Protein AF-A0A811RCJ2-F1 (afdb_monomer_lite)

InterPro domains:
  IPR002182 NB-ARC [PF00931] (1-122)
  IPR005135 Endonuclease/exonuclease/phosphatase [PF14529] (971-1094)
  IPR027417 P-loop containing nucleoside triphosphate hydrolase [G3DSA:3.40.50.300] (1-100)
  IPR027417 P-loop containing nucleoside triphosphate hydrolase [SSF52540] (1-177)
  IPR032675 Leucine-rich repeat domain superfamily [G3DSA:3.80.10.10] (284-560)
  IPR032675 Leucine-rich repeat domain superfamily [G3DSA:3.80.10.10] (586-810)
  IPR036691 Endonuclease/exonuclease/phosphatase superfamily [G3DSA:3.60.10.10] (885-1098)
  IPR036691 Endonuclease/exonuclease/phosphatase superfamily [SSF56219] (895-1098)
  IPR042197 Apoptotic protease-activating factors, helical domain [G3DSA:1.10.8.430] (108-202)
  IPR056789 R13L1/DRL21-like, LRR repeat region [PF25019] (445-562)
  IPR058922 Disease resistance protein, winged helix domain [PF23559] (187-257)

Sequence (1117 aa):
MWVCISRKLDVRAHTREIIESAAKGECPRVDNLDTLQCKLSDMLQQSEKFLLVLDDVWFQESADEIEWQQLLAPLVSQRVGSKVLVTSRRDTFPVALCCKHVVHLESMEDTEFLKLFKYHSFSGAEIRDEQLRAELDGIAVKIAKQLGQSPLAAQVLGSQLSRNKDLTTWKDALKLKRTQESSIVDLFPKGHKYSVEELLYLWIAEGLVDSRNQDKRMDDIGRDYINEMVSCSFFQTSESLYGTRLYAVHDLLHDLAEELSREDCFRLEDDNVTEIPCAIRHLSDRVESMKKHKQSICKIQNLRTVICIDPLVDNVSDIFHEVLQNLKKLRVLYLCSYDGRKLPQSVADLKHLRYLNLIRTSISELPGSLSTLYHLQILLFNFKVKSLPDKICNLSNLQHLGAYLDEYYGYPVEDGAPPIPYMGKLISLQELQKFSVLRLKGYGLGQLRDINNLGGILSITNLENATGKVEALESKLHQKRHLEGLRLNWSFDNDLHGEDSSHLDVFEGLMPPPGLKFLLIWGYKSSAYPSWLLNGSSSRIKKTILEEHSYLKQMMPLMDTDVAEHLRVIESSLAGGRDEAFVKENIIKAWIHCQEQRIKLLYRNSLGTQFVPPSTLCELRLCNCSITDWALTICLGGLSSLNRLQLQGIMSLTTLPSEAVFQHLKTLHSLVILECWCIRSLGGINGAASLLSVYLSSCPSLGLAHGVESMPLSLGELDVSNCMLASETVYDCKSSVRLSVGHLTSLKTLELRHLSDLCMLEGLPSLQLDELTLVLVPKLSANEPPFRWQDALLLLQRFSPPAPSCCHATPLLPHQIIKNIDSDVLSKIALDCGINLGDTVEDVDASIDLIKAKELAQATLAEAEKSKEQPKTSEQVLEVDDSEGDFNEEHSKMILELEEVTDSECLEVWNIEQRRKGGMPFTWERIPARGHSGGLLMGIEEDFAEVIKIEVNDHFQAMTMVQKEDNFRWRLISVYGPVKDNQKQAFLNELEVLINDEDIPTLVGGDLNLVRRIEEKSSGNVNTNLMEAFNNFVAETELREMHRGGSQYTWTNKQTNPIMVVLDRDFMNMSMEAHFPLASAHSVTRIGSDHNPLVVDLFSNRGGRSRIFRFETAWLK

Organism: NCBI:txid422564

Structure (mmCIF, N/CA/C/O backbone):
data_AF-A0A811RCJ2-F1
#
_entry.id   AF-A0A811RCJ2-F1
#
loop_
_atom_site.group_PDB
_atom_site.id
_atom_site.type_symbol
_atom_site.label_atom_id
_atom_site.label_alt_id
_atom_site.label_comp_id
_atom_site.label_asym_id
_atom_site.label_entity_id
_atom_site.label_seq_id
_atom_site.pdbx_PDB_ins_code
_atom_site.Cartn_x
_atom_site.Cartn_y
_atom_site.Cartn_z
_atom_site.occupancy
_atom_site.B_iso_or_equiv
_atom_site.auth_seq_id
_atom_site.auth_comp_id
_atom_site.auth_asym_id
_atom_site.auth_atom_id
_atom_site.pdbx_PDB_model_num
ATOM 1 N N . MET A 1 1 ? 5.519 -32.380 18.159 1.00 89.56 1 MET A N 1
ATOM 2 C CA . MET A 1 1 ? 4.498 -32.028 17.153 1.00 89.56 1 MET A CA 1
ATOM 3 C C . MET A 1 1 ? 3.571 -31.004 17.773 1.00 89.56 1 MET A C 1
ATOM 5 O O . MET A 1 1 ? 3.242 -31.153 18.947 1.00 89.56 1 MET A O 1
ATOM 9 N N . TRP A 1 2 ? 3.196 -29.982 17.018 1.00 87.38 2 TRP A N 1
ATOM 10 C CA . TRP A 1 2 ? 2.293 -28.909 17.424 1.00 87.38 2 TRP A CA 1
ATOM 11 C C . TRP A 1 2 ? 1.331 -28.623 16.279 1.00 87.38 2 TRP A C 1
ATOM 13 O O . TRP A 1 2 ? 1.785 -28.374 15.163 1.00 87.38 2 TRP A O 1
ATOM 23 N N . VAL A 1 3 ? 0.035 -28.674 16.567 1.00 83.06 3 VAL A N 1
ATOM 24 C CA . VAL A 1 3 ? -1.054 -28.435 15.616 1.00 83.06 3 VAL A CA 1
ATOM 25 C C . VAL A 1 3 ? -2.101 -27.574 16.308 1.00 83.06 3 VAL A C 1
ATOM 27 O O . VAL A 1 3 ? -2.422 -27.824 17.466 1.00 83.06 3 VAL A O 1
ATOM 30 N N . CYS A 1 4 ? -2.604 -26.549 15.625 1.00 81.94 4 CYS A N 1
ATOM 31 C CA . CYS A 1 4 ? -3.635 -25.656 16.152 1.00 81.94 4 CYS A CA 1
ATOM 32 C C . CYS A 1 4 ? -4.993 -26.051 15.561 1.00 81.94 4 CYS A C 1
ATOM 34 O O . CYS A 1 4 ? -5.110 -26.158 14.345 1.00 81.94 4 CYS A O 1
ATOM 36 N N . ILE A 1 5 ? -6.005 -26.268 16.404 1.00 79.75 5 ILE A N 1
ATOM 37 C CA . ILE A 1 5 ? -7.361 -26.674 15.996 1.00 79.75 5 ILE A CA 1
ATOM 38 C C . ILE A 1 5 ? -8.360 -25.607 16.467 1.00 79.75 5 ILE A C 1
ATOM 40 O O . ILE A 1 5 ? -9.254 -25.868 17.269 1.00 79.75 5 ILE A O 1
ATOM 44 N N . SER A 1 6 ? -8.213 -24.383 15.960 1.00 64.31 6 SER A N 1
ATOM 45 C CA . SER A 1 6 ? -9.039 -23.226 16.351 1.00 64.31 6 SER A CA 1
ATOM 46 C C . SER A 1 6 ? -10.451 -23.201 15.735 1.00 64.31 6 SER A C 1
ATOM 48 O O . SER A 1 6 ? -11.211 -22.254 15.941 1.00 64.31 6 SER A O 1
ATOM 50 N N . ARG A 1 7 ? -10.830 -24.227 14.957 1.00 65.69 7 ARG A N 1
ATOM 51 C CA . ARG A 1 7 ? -12.131 -24.358 14.264 1.00 65.69 7 ARG A CA 1
ATOM 52 C C . ARG A 1 7 ? -12.702 -25.778 14.421 1.00 65.69 7 ARG A C 1
ATOM 54 O O . ARG A 1 7 ? -12.214 -26.557 15.236 1.00 65.69 7 ARG A O 1
ATOM 61 N N . LYS A 1 8 ? -13.743 -26.129 13.647 1.00 72.81 8 LYS A N 1
ATOM 62 C CA . LYS A 1 8 ? -14.260 -27.509 13.581 1.00 72.81 8 LYS A CA 1
ATOM 63 C C . LYS A 1 8 ? -13.127 -28.468 13.184 1.00 72.81 8 LYS A C 1
ATOM 65 O O . LYS A 1 8 ? -12.353 -28.172 12.274 1.00 72.81 8 LYS A O 1
ATOM 70 N N . LEU A 1 9 ? -13.060 -29.616 13.855 1.00 78.12 9 LEU A N 1
ATOM 71 C CA . LEU A 1 9 ? -12.118 -30.678 13.530 1.00 78.12 9 LEU A CA 1
ATOM 72 C C . LEU A 1 9 ? -12.352 -31.186 12.095 1.00 78.12 9 LEU A C 1
ATOM 74 O O . LEU A 1 9 ? -13.390 -31.757 11.786 1.00 78.12 9 LEU A O 1
ATOM 78 N N . ASP A 1 10 ? -11.355 -31.012 11.231 1.00 83.25 10 ASP A N 1
ATOM 79 C CA . ASP A 1 10 ? -11.236 -31.718 9.951 1.00 83.25 10 ASP A CA 1
ATOM 80 C C . ASP A 1 10 ? -10.177 -32.811 10.105 1.00 83.25 10 ASP A C 1
ATOM 82 O O . ASP A 1 10 ? -8.975 -32.538 10.130 1.00 83.25 10 ASP A O 1
ATOM 86 N N . VAL A 1 11 ? -10.615 -34.060 10.236 1.00 86.88 11 VAL A N 1
ATOM 87 C CA . VAL A 1 11 ? -9.720 -35.196 10.492 1.00 86.88 11 VAL A CA 1
ATOM 88 C C . VAL A 1 11 ? -8.615 -35.295 9.438 1.00 86.88 11 VAL A C 1
ATOM 90 O O . VAL A 1 11 ? -7.467 -35.587 9.774 1.00 86.88 11 VAL A O 1
ATOM 93 N N . ARG A 1 12 ? -8.918 -35.020 8.166 1.00 83.81 12 ARG A N 1
ATOM 94 C CA . ARG A 1 12 ? -7.954 -35.151 7.069 1.00 83.81 12 ARG A CA 1
ATOM 95 C C . ARG A 1 12 ? -6.934 -34.025 7.092 1.00 83.81 12 ARG A C 1
ATOM 97 O O . ARG A 1 12 ? -5.737 -34.310 7.022 1.00 83.81 12 ARG A O 1
ATOM 104 N N . ALA A 1 13 ? -7.394 -32.779 7.178 1.00 81.81 13 ALA A N 1
ATOM 105 C CA . ALA A 1 13 ? -6.508 -31.620 7.201 1.00 81.81 13 ALA A CA 1
ATOM 106 C C . ALA A 1 13 ? -5.566 -31.676 8.411 1.00 81.81 13 ALA A C 1
ATOM 108 O O . ALA A 1 13 ? -4.349 -31.621 8.248 1.00 81.81 13 ALA A O 1
ATOM 109 N N . HIS A 1 14 ? -6.103 -31.931 9.606 1.00 89.38 14 HIS A N 1
ATOM 110 C CA . HIS A 1 14 ? -5.291 -31.955 10.821 1.00 89.38 14 HIS A CA 1
ATOM 111 C C . HIS A 1 14 ? -4.365 -33.181 10.889 1.00 89.38 14 HIS A C 1
ATOM 113 O O . HIS A 1 14 ? -3.241 -33.055 11.364 1.00 89.38 14 HIS A O 1
ATOM 119 N N . THR A 1 15 ? -4.750 -34.354 10.359 1.00 89.12 15 THR A N 1
ATOM 120 C CA . THR A 1 15 ? -3.813 -35.498 10.253 1.00 89.12 15 THR A CA 1
ATOM 121 C C . THR A 1 15 ? -2.599 -35.135 9.396 1.00 89.12 15 THR A C 1
ATOM 123 O O . THR A 1 15 ? -1.470 -35.490 9.739 1.00 89.12 15 THR A O 1
ATOM 126 N N . ARG A 1 16 ? -2.810 -34.393 8.301 1.00 85.19 16 ARG A N 1
ATOM 127 C CA . ARG A 1 16 ? -1.722 -33.903 7.450 1.00 85.19 16 ARG A CA 1
ATOM 128 C C . ARG A 1 16 ? -0.815 -32.927 8.199 1.00 85.19 16 ARG A C 1
ATOM 130 O O . ARG A 1 16 ? 0.397 -33.118 8.186 1.00 85.19 16 ARG A O 1
ATOM 137 N N . GLU A 1 17 ? -1.385 -31.957 8.907 1.00 86.25 17 GLU A N 1
ATOM 138 C CA . GLU A 1 17 ? -0.611 -30.993 9.703 1.00 86.25 17 GLU A CA 1
ATOM 139 C C . GLU A 1 17 ? 0.225 -31.676 10.799 1.00 86.25 17 GLU A C 1
ATOM 141 O O . GLU A 1 17 ? 1.368 -31.287 11.047 1.00 86.25 17 GLU A O 1
ATOM 146 N N . ILE A 1 18 ? -0.290 -32.744 11.428 1.00 90.19 18 ILE A N 1
ATOM 147 C CA . ILE A 1 18 ? 0.486 -33.532 12.400 1.00 90.19 18 ILE A CA 1
ATOM 148 C C . ILE A 1 18 ? 1.706 -34.171 11.721 1.00 90.19 18 ILE A C 1
ATOM 150 O O . ILE A 1 18 ? 2.803 -34.125 12.282 1.00 90.19 18 ILE A O 1
ATOM 154 N N . ILE A 1 19 ? 1.536 -34.745 10.524 1.00 87.56 19 ILE A N 1
ATOM 155 C CA . ILE A 1 19 ? 2.634 -35.345 9.746 1.00 87.56 19 ILE A CA 1
ATOM 156 C C . ILE A 1 19 ? 3.674 -34.285 9.385 1.00 87.56 19 ILE A C 1
ATOM 158 O O . ILE A 1 19 ? 4.864 -34.517 9.586 1.00 87.56 19 ILE A O 1
ATOM 162 N N . GLU A 1 20 ? 3.241 -33.122 8.905 1.00 84.19 20 GLU A N 1
ATOM 163 C CA . GLU A 1 20 ? 4.125 -32.003 8.552 1.00 84.19 20 GLU A CA 1
ATOM 164 C C . GLU A 1 20 ? 4.912 -31.512 9.770 1.00 84.19 20 GLU A C 1
ATOM 166 O O . GLU A 1 20 ? 6.131 -31.338 9.716 1.00 84.19 20 GLU A O 1
ATOM 171 N N . SER A 1 21 ? 4.238 -31.397 10.917 1.00 84.19 21 SER A N 1
ATOM 172 C CA . SER A 1 21 ? 4.852 -31.039 12.197 1.00 84.19 21 SER A CA 1
ATOM 173 C C . SER A 1 21 ? 5.849 -32.093 12.694 1.00 84.19 21 SER A C 1
ATOM 175 O O . SER A 1 21 ? 6.854 -31.762 13.328 1.00 84.19 21 SER A O 1
ATOM 177 N N . ALA A 1 22 ? 5.583 -33.373 12.428 1.00 84.56 22 ALA A N 1
ATOM 178 C CA . ALA A 1 22 ? 6.470 -34.475 12.784 1.00 84.56 22 ALA A CA 1
ATOM 179 C C . ALA A 1 22 ? 7.699 -34.550 11.864 1.00 84.56 22 ALA A C 1
ATOM 181 O O . ALA A 1 22 ? 8.804 -34.786 12.349 1.00 84.56 22 ALA A O 1
ATOM 182 N N . ALA A 1 23 ? 7.509 -34.329 10.562 1.00 80.81 23 ALA A N 1
ATOM 183 C CA . ALA A 1 23 ? 8.552 -34.408 9.542 1.00 80.81 23 ALA A CA 1
ATOM 184 C C . ALA A 1 23 ? 9.393 -33.127 9.417 1.00 80.81 23 ALA A C 1
ATOM 186 O O . ALA A 1 23 ? 10.482 -33.184 8.856 1.00 80.81 23 ALA A O 1
ATOM 187 N N . LYS A 1 24 ? 8.904 -31.984 9.929 1.00 72.56 24 LYS A N 1
ATOM 188 C CA . LYS A 1 24 ? 9.459 -30.641 9.666 1.00 72.56 24 LYS A CA 1
ATOM 189 C C . LYS A 1 24 ? 9.605 -30.351 8.165 1.00 72.56 24 LYS A C 1
ATOM 191 O O . LYS A 1 24 ? 10.599 -29.778 7.730 1.00 72.56 24 LYS A O 1
ATOM 196 N N . GLY A 1 25 ? 8.614 -30.761 7.383 1.00 68.38 25 GLY A N 1
ATOM 197 C CA . GLY A 1 25 ? 8.595 -30.626 5.929 1.00 68.38 25 GLY A CA 1
ATOM 198 C C . GLY A 1 25 ? 7.215 -30.951 5.367 1.00 68.38 25 GLY A C 1
ATOM 199 O O . GLY A 1 25 ? 6.347 -31.424 6.101 1.00 68.38 25 GLY A O 1
ATOM 200 N N . GLU A 1 26 ? 7.002 -30.689 4.077 1.00 64.06 26 GLU A N 1
ATOM 201 C CA . GLU A 1 26 ? 5.698 -30.901 3.438 1.00 64.06 26 GLU A CA 1
ATOM 202 C C . GLU A 1 26 ? 5.281 -32.377 3.439 1.00 64.06 26 GLU A C 1
ATOM 204 O O . GLU A 1 26 ? 6.063 -33.286 3.134 1.00 64.06 26 GLU A O 1
ATOM 209 N N . CYS A 1 27 ? 4.003 -32.629 3.728 1.00 67.62 27 CYS A N 1
ATOM 210 C CA . CYS A 1 27 ? 3.431 -33.945 3.528 1.00 67.62 27 CYS A CA 1
ATOM 211 C C . CYS A 1 27 ? 3.203 -34.149 2.020 1.00 67.62 27 CYS A C 1
ATOM 213 O O . CYS A 1 27 ? 2.546 -33.322 1.386 1.00 67.62 27 CYS A O 1
ATOM 215 N N . PRO A 1 28 ? 3.663 -35.266 1.424 1.00 63.69 28 PRO A N 1
ATOM 216 C CA . PRO A 1 28 ? 3.373 -35.588 0.031 1.00 63.69 28 PRO A CA 1
ATOM 217 C C . PRO A 1 28 ? 1.875 -35.493 -0.267 1.00 63.69 28 PRO A C 1
ATOM 219 O O . PRO A 1 28 ? 1.053 -35.840 0.589 1.00 63.69 28 PRO A O 1
ATOM 222 N N . ARG A 1 29 ? 1.526 -35.047 -1.482 1.00 64.62 29 ARG A N 1
ATOM 223 C CA . ARG A 1 29 ? 0.135 -34.888 -1.934 1.00 64.62 29 ARG A CA 1
ATOM 224 C C . ARG A 1 29 ? -0.573 -36.239 -1.993 1.00 64.62 29 ARG A C 1
ATOM 226 O O . ARG A 1 29 ? -0.560 -36.932 -3.004 1.00 64.62 29 ARG A O 1
ATOM 233 N N . VAL A 1 30 ? -1.166 -36.601 -0.866 1.00 72.88 30 VAL A N 1
ATOM 234 C CA . VAL A 1 30 ? -1.972 -37.798 -0.671 1.00 72.88 30 VAL A CA 1
ATOM 235 C C . VAL A 1 30 ? -3.384 -37.344 -0.331 1.00 72.88 30 VAL A C 1
ATOM 237 O O . VAL A 1 30 ? -3.596 -36.602 0.637 1.00 72.88 30 VAL A O 1
ATOM 240 N N . ASP A 1 31 ? -4.345 -37.773 -1.149 1.00 66.81 31 ASP A N 1
ATOM 241 C CA . ASP A 1 31 ? -5.741 -37.357 -1.017 1.00 66.81 31 ASP A CA 1
ATOM 242 C C . ASP A 1 31 ? -6.599 -38.286 -0.155 1.00 66.81 31 ASP A C 1
ATOM 244 O O . ASP A 1 31 ? -7.674 -37.887 0.286 1.00 66.81 31 ASP A O 1
ATOM 248 N N . ASN A 1 32 ? -6.103 -39.483 0.152 1.00 83.12 32 ASN A N 1
ATOM 249 C CA . ASN A 1 32 ? -6.810 -40.471 0.959 1.00 83.12 32 ASN A CA 1
ATOM 250 C C . ASN A 1 32 ? -6.451 -40.366 2.456 1.00 83.12 32 ASN A C 1
ATOM 252 O O . ASN A 1 32 ? -5.269 -40.353 2.808 1.00 83.12 32 ASN A O 1
ATOM 256 N N . LEU A 1 33 ? -7.464 -40.346 3.333 1.00 84.25 33 LEU A N 1
ATOM 257 C CA . LEU A 1 33 ? -7.295 -40.295 4.790 1.00 84.25 33 LEU A CA 1
ATOM 258 C C . LEU A 1 33 ? -6.586 -41.544 5.332 1.00 84.25 33 LEU A C 1
ATOM 260 O O . LEU A 1 33 ? -5.672 -41.404 6.142 1.00 84.25 33 LEU A O 1
ATOM 264 N N . ASP A 1 34 ? -6.934 -42.736 4.843 1.00 86.81 34 ASP A N 1
ATOM 265 C CA . ASP A 1 34 ? -6.342 -43.992 5.327 1.00 86.81 34 ASP A CA 1
ATOM 266 C C . ASP A 1 34 ? -4.821 -43.999 5.130 1.00 86.81 34 ASP A C 1
ATOM 268 O O . ASP A 1 34 ? -4.050 -44.359 6.016 1.00 86.81 34 ASP A O 1
ATOM 272 N N . THR A 1 35 ? -4.368 -43.524 3.968 1.00 85.50 35 THR A N 1
ATOM 273 C CA . THR A 1 35 ? -2.943 -43.452 3.636 1.00 85.50 35 THR A CA 1
ATOM 274 C C . THR A 1 35 ? -2.204 -42.438 4.512 1.00 85.50 35 THR A C 1
ATOM 276 O O . THR A 1 35 ? -1.073 -42.702 4.925 1.00 85.50 35 THR A O 1
ATOM 279 N N . LEU A 1 36 ? -2.833 -41.301 4.837 1.00 87.06 36 LEU A N 1
ATOM 280 C CA . LEU A 1 36 ? -2.276 -40.329 5.783 1.00 87.06 36 LEU A CA 1
ATOM 281 C C . LEU A 1 36 ? -2.154 -40.941 7.187 1.00 87.06 36 LEU A C 1
ATOM 283 O O . LEU A 1 36 ? -1.101 -40.833 7.812 1.00 87.06 36 LEU A O 1
ATOM 287 N N . GLN A 1 37 ? -3.187 -41.638 7.660 1.00 91.69 37 GLN A N 1
ATOM 288 C CA . GLN A 1 37 ? -3.184 -42.279 8.976 1.00 91.69 37 GLN A CA 1
ATOM 289 C C . GLN A 1 37 ? -2.143 -43.402 9.082 1.00 91.69 37 GLN A C 1
ATOM 291 O O . GLN A 1 37 ? -1.422 -43.455 10.080 1.00 91.69 37 GLN A O 1
ATOM 296 N N . CYS A 1 38 ? -1.997 -44.251 8.057 1.00 88.56 38 CYS A N 1
ATOM 297 C CA . CYS A 1 38 ? -0.936 -45.264 8.011 1.00 88.56 38 CYS A CA 1
ATOM 298 C C . CYS A 1 38 ? 0.447 -44.619 8.112 1.00 88.56 38 CYS A C 1
ATOM 300 O O . CYS A 1 38 ? 1.257 -45.024 8.940 1.00 88.56 38 CYS A O 1
ATOM 302 N N . LYS A 1 39 ? 0.689 -43.559 7.334 1.00 87.19 39 LYS A N 1
ATOM 303 C CA . LYS A 1 39 ? 1.977 -42.864 7.339 1.00 87.19 39 LYS A CA 1
ATOM 304 C C . LYS A 1 39 ? 2.294 -42.236 8.694 1.00 87.19 39 LYS A C 1
ATOM 306 O O . LYS A 1 39 ? 3.417 -42.362 9.177 1.00 87.19 39 LYS A O 1
ATOM 311 N N . LEU A 1 40 ? 1.312 -41.584 9.316 1.00 90.06 40 LEU A N 1
ATOM 312 C CA . LEU A 1 40 ? 1.478 -41.031 10.656 1.00 90.06 40 LEU A CA 1
ATOM 313 C C . LEU A 1 40 ? 1.785 -42.139 11.672 1.00 90.06 40 LEU A C 1
ATOM 315 O O . LEU A 1 40 ? 2.723 -42.004 12.453 1.00 90.06 40 LEU A O 1
ATOM 319 N N . SER A 1 41 ? 1.049 -43.251 11.626 1.00 89.44 41 SER A N 1
ATOM 320 C CA . SER A 1 41 ? 1.297 -44.402 12.496 1.00 89.44 41 SER A CA 1
ATOM 321 C C . SER A 1 41 ? 2.708 -44.967 12.303 1.00 89.44 41 SER A C 1
ATOM 323 O O . SER A 1 41 ? 3.398 -45.200 13.291 1.00 89.44 41 SER A O 1
ATOM 325 N N . ASP A 1 42 ? 3.182 -45.130 11.067 1.00 86.38 42 ASP A N 1
ATOM 326 C CA . ASP A 1 42 ? 4.535 -45.628 10.782 1.00 86.38 42 ASP A CA 1
ATOM 327 C C . ASP A 1 42 ? 5.615 -44.694 11.349 1.00 86.38 42 ASP A C 1
ATOM 329 O O . ASP A 1 42 ? 6.564 -45.147 11.995 1.00 86.38 42 ASP A O 1
ATOM 333 N N . MET A 1 43 ? 5.444 -43.379 11.181 1.00 85.88 43 MET A N 1
ATOM 334 C CA . MET A 1 43 ? 6.353 -42.375 11.744 1.00 85.88 43 MET A CA 1
ATOM 335 C C . MET A 1 43 ? 6.382 -42.424 13.276 1.00 85.88 43 MET A C 1
ATOM 337 O O . MET A 1 43 ? 7.450 -42.387 13.890 1.00 85.88 43 MET A O 1
ATOM 341 N N . LEU A 1 44 ? 5.214 -42.531 13.912 1.00 87.25 44 LEU A N 1
ATOM 342 C CA . LEU A 1 44 ? 5.115 -42.581 15.370 1.00 87.25 44 LEU A CA 1
ATOM 343 C C . LEU A 1 44 ? 5.609 -43.910 15.940 1.00 87.25 44 LEU A C 1
ATOM 345 O O . LEU A 1 44 ? 6.208 -43.913 17.015 1.00 87.25 44 LEU A O 1
ATOM 349 N N . GLN A 1 45 ? 5.451 -45.015 15.211 1.00 83.19 45 GLN A N 1
ATOM 350 C CA . GLN A 1 45 ? 6.029 -46.306 15.574 1.00 83.19 45 GLN A CA 1
ATOM 351 C C . GLN A 1 45 ? 7.555 -46.289 15.506 1.00 83.19 45 GLN A C 1
ATOM 353 O O . GLN A 1 45 ? 8.191 -46.928 16.337 1.00 83.19 45 GLN A O 1
ATOM 358 N N . GLN A 1 46 ? 8.160 -45.557 14.570 1.00 79.75 46 GLN A N 1
ATOM 359 C CA . GLN A 1 46 ? 9.615 -45.369 14.548 1.00 79.75 46 GLN A CA 1
ATOM 360 C C . GLN A 1 46 ? 10.110 -44.498 15.716 1.00 79.75 46 GLN A C 1
ATOM 362 O O . GLN A 1 46 ? 11.263 -44.612 16.131 1.00 79.75 46 GLN A O 1
ATOM 367 N N . SER A 1 47 ? 9.244 -43.651 16.281 1.00 74.19 47 SER A N 1
ATOM 368 C CA . SER A 1 47 ? 9.572 -42.823 17.442 1.00 74.19 47 SER A CA 1
ATOM 369 C C . SER A 1 47 ? 9.453 -43.608 18.760 1.00 74.19 47 SER A C 1
ATOM 371 O O . SER A 1 47 ? 8.432 -44.233 19.050 1.00 74.19 47 SER A O 1
ATOM 373 N N . GLU A 1 48 ? 10.481 -43.562 19.619 1.00 76.50 48 GLU A N 1
ATOM 374 C CA . GLU A 1 48 ? 10.397 -44.226 20.931 1.00 76.50 48 GLU A CA 1
ATOM 375 C C . GLU A 1 48 ? 9.315 -43.598 21.829 1.00 76.50 48 GLU A C 1
ATOM 377 O O . GLU A 1 48 ? 8.611 -44.314 22.540 1.00 76.50 48 GLU A O 1
ATOM 382 N N . LYS A 1 49 ? 9.194 -42.262 21.816 1.00 86.25 49 LYS A N 1
ATOM 383 C CA . LYS A 1 49 ? 8.185 -41.471 22.536 1.00 86.25 49 LYS A CA 1
ATOM 384 C C . LYS A 1 49 ? 7.868 -40.203 21.754 1.00 86.25 49 LYS A C 1
ATOM 386 O O . LYS A 1 49 ? 8.761 -39.637 21.128 1.00 86.25 49 LYS A O 1
ATOM 391 N N . PHE A 1 50 ? 6.646 -39.699 21.890 1.00 89.00 50 PHE A N 1
ATOM 392 C CA . PHE A 1 50 ? 6.244 -38.442 21.270 1.00 89.00 50 PHE A CA 1
ATOM 393 C C . PHE A 1 50 ? 5.481 -37.509 22.217 1.00 89.00 50 PHE A C 1
ATOM 395 O O . PHE A 1 50 ? 4.838 -37.937 23.178 1.00 89.00 50 PHE A O 1
ATOM 402 N N . LEU A 1 51 ? 5.547 -36.213 21.907 1.00 91.44 51 LEU A N 1
ATOM 403 C CA . LEU A 1 51 ? 4.669 -35.183 22.452 1.00 91.44 51 LEU A CA 1
ATOM 404 C C . LEU A 1 51 ? 3.903 -34.541 21.293 1.00 91.44 51 LEU A C 1
ATOM 406 O O . LEU A 1 51 ? 4.515 -33.987 20.369 1.00 91.44 51 LEU A O 1
ATOM 410 N N . LEU A 1 52 ? 2.579 -34.627 21.362 1.00 92.06 52 LEU A N 1
ATOM 411 C CA . LEU A 1 52 ? 1.662 -33.923 20.475 1.00 92.06 52 LEU A CA 1
ATOM 412 C C . LEU A 1 52 ? 0.969 -32.815 21.264 1.00 92.06 52 LEU A C 1
ATOM 414 O O . LEU A 1 52 ? 0.377 -33.095 22.301 1.00 92.06 52 LEU A O 1
ATOM 418 N N . VAL A 1 53 ? 1.054 -31.578 20.785 1.00 93.00 53 VAL A N 1
ATOM 419 C CA . VAL A 1 53 ? 0.279 -30.451 21.308 1.00 93.00 53 VAL A CA 1
ATOM 420 C C . VAL A 1 53 ? -0.835 -30.147 20.314 1.00 93.00 53 VAL A C 1
ATOM 422 O O . VAL A 1 53 ? -0.544 -29.851 19.157 1.00 93.00 53 VAL A O 1
ATOM 425 N N . LEU A 1 54 ? -2.081 -30.270 20.765 1.00 89.06 54 LEU A N 1
ATOM 426 C CA . LEU A 1 54 ? -3.280 -29.820 20.066 1.00 89.06 54 LEU A CA 1
ATOM 427 C C . LEU A 1 54 ? -3.727 -28.519 20.729 1.00 89.06 54 LEU A C 1
ATOM 429 O O . LEU A 1 54 ? -4.216 -28.533 21.860 1.00 89.06 54 LEU A O 1
ATOM 433 N N . ASP A 1 55 ? -3.469 -27.406 20.059 1.00 86.19 55 ASP A N 1
ATOM 434 C CA . ASP A 1 55 ? -3.602 -26.069 20.625 1.00 86.19 55 ASP A CA 1
ATOM 435 C C . ASP A 1 55 ? -4.926 -25.390 20.226 1.00 86.19 55 ASP A C 1
ATOM 437 O O . ASP A 1 55 ? -5.426 -25.616 19.126 1.00 86.19 55 ASP A O 1
ATOM 441 N N . ASP A 1 56 ? -5.479 -24.584 21.137 1.00 77.94 56 ASP A N 1
ATOM 442 C CA . ASP A 1 56 ? -6.750 -23.839 21.061 1.00 77.94 56 ASP A CA 1
ATOM 443 C C . ASP A 1 56 ? -7.934 -24.662 20.532 1.00 77.94 56 ASP A C 1
ATOM 445 O O . ASP A 1 56 ? -8.661 -24.233 19.643 1.00 77.94 56 ASP A O 1
ATOM 449 N N . VAL A 1 57 ? -8.141 -25.866 21.073 1.00 79.00 57 VAL A N 1
ATOM 450 C CA . VAL A 1 57 ? -9.206 -26.773 20.628 1.00 79.00 57 VAL A CA 1
ATOM 451 C C . VAL A 1 57 ? -10.581 -26.299 21.104 1.00 79.00 57 VAL A C 1
ATOM 453 O O . VAL A 1 57 ? -10.819 -26.145 22.308 1.00 79.00 57 VAL A O 1
ATOM 456 N N . TRP A 1 58 ? -11.528 -26.152 20.173 1.00 73.44 58 TRP A N 1
ATOM 457 C CA . TRP A 1 58 ? -12.924 -25.801 20.467 1.00 73.44 58 TRP A CA 1
ATOM 458 C C . TRP A 1 58 ? -13.849 -27.022 20.445 1.00 73.44 58 TRP A C 1
ATOM 460 O O . TRP A 1 58 ? -14.157 -27.580 19.393 1.00 73.44 58 TRP A O 1
ATOM 470 N N . PHE A 1 59 ? -14.361 -27.406 21.615 1.00 72.25 59 PHE A N 1
ATOM 471 C CA . PHE A 1 59 ? -15.343 -28.483 21.743 1.00 72.25 59 PHE A CA 1
ATOM 472 C C . PHE A 1 59 ? -16.778 -27.947 21.595 1.00 72.25 59 PHE A C 1
ATOM 474 O O . PHE A 1 59 ? -17.232 -27.100 22.376 1.00 72.25 59 PHE A O 1
ATOM 481 N N . GLN A 1 60 ? -17.500 -28.435 20.582 1.00 63.03 60 GLN A N 1
ATOM 482 C CA . GLN A 1 60 ? -18.936 -28.185 20.403 1.00 63.03 60 GLN A CA 1
ATOM 483 C C . GLN A 1 60 ? -19.763 -29.127 21.296 1.00 63.03 60 GLN A C 1
ATOM 485 O O . GLN A 1 60 ? -19.323 -30.235 21.592 1.00 63.03 60 GLN A O 1
ATOM 490 N N . GLU A 1 61 ? -20.973 -28.721 21.702 1.00 54.66 61 GLU A N 1
ATOM 491 C CA . GLU A 1 61 ? -21.875 -29.565 22.519 1.00 54.66 61 GLU A CA 1
ATOM 492 C C . GLU A 1 61 ? -22.274 -30.873 21.806 1.00 54.66 61 GLU A C 1
ATOM 494 O O . GLU A 1 61 ? -22.615 -31.856 22.458 1.00 54.66 61 GLU A O 1
ATOM 499 N N . SER A 1 62 ? -22.169 -30.899 20.474 1.00 52.69 62 SER A N 1
ATOM 500 C CA . SER A 1 62 ? -22.365 -32.060 19.602 1.00 52.69 62 SER A CA 1
ATOM 501 C C . SER A 1 62 ? -21.067 -32.521 18.925 1.00 52.69 62 SER A C 1
ATOM 503 O O . SER A 1 62 ? -21.117 -32.968 17.781 1.00 52.69 62 SER A O 1
ATOM 505 N N . ALA A 1 63 ? -19.899 -32.340 19.557 1.00 57.22 63 ALA A N 1
ATOM 506 C CA . ALA A 1 63 ? -18.628 -32.772 18.974 1.00 57.22 63 ALA A CA 1
ATOM 507 C C . ALA A 1 63 ? -18.704 -34.251 18.554 1.00 57.22 63 ALA A C 1
ATOM 509 O O . ALA A 1 63 ? -19.015 -35.116 19.374 1.00 57.22 63 ALA A O 1
ATOM 510 N N . ASP A 1 64 ? -18.437 -34.529 17.276 1.00 64.81 64 ASP A N 1
ATOM 511 C CA . ASP A 1 64 ? -18.547 -35.872 16.717 1.00 64.81 64 ASP A CA 1
ATOM 512 C C . ASP A 1 64 ? -17.455 -36.764 17.332 1.00 64.81 64 ASP A C 1
ATOM 514 O O . ASP A 1 64 ? -16.273 -36.672 16.992 1.00 64.81 64 ASP A O 1
ATOM 518 N N . GLU A 1 65 ? -17.840 -37.639 18.268 1.00 79.75 65 GLU A N 1
ATOM 519 C CA . GLU A 1 65 ? -16.943 -38.622 18.902 1.00 79.75 65 GLU A CA 1
ATOM 520 C C . GLU A 1 65 ? -16.195 -39.459 17.852 1.00 79.75 65 GLU A C 1
ATOM 522 O O . GLU A 1 65 ? -15.053 -39.864 18.063 1.00 79.75 65 GLU A O 1
ATOM 527 N N . ILE A 1 66 ? -16.823 -39.679 16.693 1.00 81.75 66 ILE A N 1
ATOM 528 C CA . ILE A 1 66 ? -16.252 -40.418 15.566 1.00 81.75 66 ILE A CA 1
ATOM 529 C C . ILE A 1 66 ? -15.059 -39.667 14.959 1.00 81.75 66 ILE A C 1
ATOM 531 O O . ILE A 1 66 ? -14.016 -40.281 14.740 1.00 81.75 66 ILE A O 1
ATOM 535 N N . GLU A 1 67 ? -15.169 -38.354 14.728 1.00 86.31 67 GLU A N 1
ATOM 536 C CA . GLU A 1 67 ? -14.086 -37.546 14.145 1.00 86.31 67 GLU A CA 1
ATOM 537 C C . GLU A 1 67 ? -12.849 -37.555 15.067 1.00 86.31 67 GLU A C 1
ATOM 539 O O . GLU A 1 67 ? -11.718 -37.765 14.620 1.00 86.31 67 GLU A O 1
ATOM 544 N N . TRP A 1 68 ? -13.056 -37.426 16.382 1.00 87.88 68 TRP A N 1
ATOM 545 C CA . TRP A 1 68 ? -11.970 -37.488 17.367 1.00 87.88 68 TRP A CA 1
ATOM 546 C C . TRP A 1 68 ? -11.346 -38.878 17.486 1.00 87.88 68 TRP A C 1
ATOM 548 O O . TRP A 1 68 ? -10.122 -38.993 17.571 1.00 87.88 68 TRP A O 1
ATOM 558 N N . GLN A 1 69 ? -12.149 -39.944 17.445 1.00 86.38 69 GLN A N 1
ATOM 559 C CA . GLN A 1 69 ? -11.622 -41.310 17.395 1.00 86.38 69 GLN A CA 1
ATOM 560 C C . GLN A 1 69 ? -10.750 -41.526 16.158 1.00 86.38 69 GLN A C 1
ATOM 562 O O . GLN A 1 69 ? -9.677 -42.117 16.269 1.00 86.38 69 GLN A O 1
ATOM 567 N N . GLN A 1 70 ? -11.168 -41.012 15.001 1.00 89.25 70 GLN A N 1
ATOM 568 C CA . GLN A 1 70 ? -10.395 -41.119 13.766 1.00 89.25 70 GLN A CA 1
ATOM 569 C C . GLN A 1 70 ? -9.079 -40.334 13.834 1.00 89.25 70 GLN A C 1
ATOM 571 O O . GLN A 1 70 ? -8.047 -40.858 13.418 1.00 89.25 70 GLN A O 1
ATOM 576 N N . LEU A 1 71 ? -9.070 -39.117 14.388 1.00 90.69 71 LEU A N 1
ATOM 577 C CA . LEU A 1 71 ? -7.835 -38.335 14.534 1.00 90.69 71 LEU A CA 1
ATOM 578 C C . LEU A 1 71 ? -6.824 -39.015 15.474 1.00 90.69 71 LEU A C 1
ATOM 580 O O . LEU A 1 71 ? -5.620 -38.988 15.223 1.00 90.69 71 LEU A O 1
ATOM 584 N N . LEU A 1 72 ? -7.305 -39.615 16.566 1.00 89.19 72 LEU A N 1
ATOM 585 C CA . LEU A 1 72 ? -6.456 -40.222 17.596 1.00 89.19 72 LEU A CA 1
ATOM 586 C C . LEU A 1 72 ? -6.006 -41.648 17.246 1.00 89.19 72 LEU A C 1
ATOM 588 O O . LEU A 1 72 ? -4.964 -42.084 17.734 1.00 89.19 72 LEU A O 1
ATOM 592 N N . ALA A 1 73 ? -6.752 -42.367 16.401 1.00 89.00 73 ALA A N 1
ATOM 593 C CA . ALA A 1 73 ? -6.457 -43.740 15.987 1.00 89.00 73 ALA A CA 1
ATOM 594 C C . ALA A 1 73 ? -4.995 -43.999 15.548 1.00 89.00 73 ALA A C 1
ATOM 596 O O . ALA A 1 73 ? -4.426 -44.994 16.003 1.00 89.00 73 ALA A O 1
ATOM 597 N N . PRO A 1 74 ? -4.342 -43.149 14.727 1.00 89.31 74 PRO A N 1
ATOM 598 C CA . PRO A 1 74 ? -2.957 -43.378 14.302 1.00 89.31 74 PRO A CA 1
ATOM 599 C C . PRO A 1 74 ? -1.896 -43.102 15.383 1.00 89.31 74 PRO A C 1
ATOM 601 O O . PRO A 1 74 ? -0.718 -43.373 15.153 1.00 89.31 74 PRO A O 1
ATOM 604 N N . LEU A 1 75 ? -2.258 -42.571 16.560 1.00 87.88 75 LEU A N 1
ATOM 605 C CA . LEU A 1 75 ? -1.311 -42.149 17.603 1.00 87.88 75 LEU A CA 1
ATOM 606 C C . LEU A 1 75 ? -0.794 -43.319 18.461 1.00 87.88 75 LEU A C 1
ATOM 608 O O . LEU A 1 75 ? -0.961 -43.353 19.683 1.00 87.88 75 LEU A O 1
ATOM 612 N N . VAL A 1 76 ? -0.133 -44.285 17.824 1.00 78.94 76 VAL A N 1
ATOM 613 C CA . VAL A 1 76 ? 0.411 -45.487 18.472 1.00 78.94 76 VAL A CA 1
ATOM 614 C C . VAL A 1 76 ? 1.905 -45.308 18.771 1.00 78.94 76 VAL A C 1
ATOM 616 O O . VAL A 1 76 ? 2.673 -44.879 17.918 1.00 78.94 76 VAL A O 1
ATOM 619 N N . SER A 1 77 ? 2.341 -45.644 19.991 1.00 76.62 77 SER A N 1
ATOM 620 C CA . SER A 1 77 ? 3.746 -45.543 20.424 1.00 76.62 77 SER A CA 1
ATOM 621 C C . SER A 1 77 ? 4.283 -46.884 20.918 1.00 76.62 77 SER A C 1
ATOM 623 O O . SER A 1 77 ? 3.558 -47.641 21.562 1.00 76.62 77 SER A O 1
ATOM 625 N N . GLN A 1 78 ? 5.569 -47.160 20.674 1.00 73.94 78 GLN A N 1
ATOM 626 C CA . GLN A 1 78 ? 6.212 -48.403 21.118 1.00 73.94 78 GLN A CA 1
ATOM 627 C C . GLN A 1 78 ? 6.537 -48.443 22.622 1.00 73.94 78 GLN A C 1
ATOM 629 O O . GLN A 1 78 ? 6.660 -49.530 23.190 1.00 73.94 78 GLN A O 1
ATOM 634 N N . ARG A 1 79 ? 6.695 -47.289 23.293 1.00 76.19 79 ARG A N 1
ATOM 635 C CA . ARG A 1 79 ? 7.005 -47.221 24.735 1.00 76.19 79 ARG A CA 1
ATOM 636 C C . ARG A 1 79 ? 6.003 -46.365 25.502 1.00 76.19 79 ARG A C 1
ATOM 638 O O . ARG A 1 79 ? 5.508 -45.346 25.031 1.00 76.19 79 ARG A O 1
ATOM 645 N N . VAL A 1 80 ? 5.773 -46.736 26.761 1.00 73.44 80 VAL A N 1
ATOM 646 C CA . VAL A 1 80 ? 4.960 -45.940 27.690 1.00 73.44 80 VAL A CA 1
ATOM 647 C C . VAL A 1 80 ? 5.660 -44.603 27.970 1.00 73.44 80 VAL A C 1
ATOM 649 O O . VAL A 1 80 ? 6.840 -44.565 28.333 1.00 73.44 80 VAL A O 1
ATOM 652 N N . GLY A 1 81 ? 4.931 -43.494 27.821 1.00 82.44 81 GLY A N 1
ATOM 653 C CA . GLY A 1 81 ? 5.421 -42.149 28.142 1.00 82.44 81 GLY A CA 1
ATOM 654 C C . GLY A 1 81 ? 5.084 -41.065 27.120 1.00 82.44 81 GLY A C 1
ATOM 655 O O . GLY A 1 81 ? 5.281 -39.896 27.443 1.00 82.44 81 GLY A O 1
ATOM 656 N N . SER A 1 82 ? 4.577 -41.425 25.939 1.00 89.50 82 SER A N 1
ATOM 657 C CA . SER A 1 82 ? 4.055 -40.455 24.969 1.00 89.50 82 SER A CA 1
ATOM 658 C C . SER A 1 82 ? 2.859 -39.695 25.541 1.00 89.50 82 SER A C 1
ATOM 660 O O . SER A 1 82 ? 2.053 -40.261 26.286 1.00 89.50 82 SER A O 1
ATOM 662 N N . LYS A 1 83 ? 2.772 -38.399 25.237 1.00 89.94 83 LYS A N 1
ATOM 663 C CA . LYS A 1 83 ? 1.741 -37.503 25.771 1.00 89.94 83 LYS A CA 1
ATOM 664 C C . LYS A 1 83 ? 1.072 -36.720 24.650 1.00 89.94 83 LYS A C 1
ATOM 666 O O . LYS A 1 83 ? 1.734 -36.274 23.716 1.00 89.94 83 LYS A O 1
ATOM 671 N N . VAL A 1 84 ? -0.229 -36.513 24.805 1.00 90.00 84 VAL A N 1
ATOM 672 C CA . VAL A 1 84 ? -0.993 -35.529 24.043 1.00 90.00 84 VAL A CA 1
ATOM 673 C C . VAL A 1 84 ? -1.386 -34.433 25.026 1.00 90.00 84 VAL A C 1
ATOM 675 O O . VAL A 1 84 ? -1.997 -34.719 26.055 1.00 90.00 84 VAL A O 1
ATOM 678 N N . LEU A 1 85 ? -0.956 -33.207 24.754 1.00 92.06 85 LEU A N 1
ATOM 679 C CA . LEU A 1 85 ? -1.386 -32.013 25.464 1.00 92.06 85 LEU A CA 1
ATOM 680 C C . LEU A 1 85 ? -2.469 -31.355 24.622 1.00 92.06 85 LEU A C 1
ATOM 682 O O . LEU A 1 85 ? -2.234 -31.066 23.454 1.00 92.06 85 LEU A O 1
ATOM 686 N N . VAL A 1 86 ? -3.628 -31.122 25.221 1.00 87.94 86 VAL A N 1
ATOM 687 C CA . VAL A 1 86 ? -4.722 -30.396 24.583 1.00 87.94 86 VAL A CA 1
ATOM 688 C C . VAL A 1 86 ? -4.943 -29.115 25.366 1.00 87.94 86 VAL A C 1
ATOM 690 O O . VAL A 1 86 ? -5.117 -29.177 26.585 1.00 87.94 86 VAL A O 1
ATOM 693 N N . THR A 1 87 ? -4.913 -27.970 24.693 1.00 87.25 87 THR A N 1
ATOM 694 C CA . THR A 1 87 ? -5.322 -26.694 25.289 1.00 87.25 87 THR A CA 1
ATOM 695 C C . THR A 1 87 ? -6.727 -26.364 24.789 1.00 87.25 87 THR A C 1
ATOM 697 O O . THR A 1 87 ? -7.065 -26.593 23.629 1.00 87.25 87 THR A O 1
ATOM 700 N N . SER A 1 88 ? -7.596 -25.904 25.687 1.00 79.56 88 SER A N 1
ATOM 701 C CA . SER A 1 88 ? -8.976 -25.549 25.358 1.00 79.56 88 SER A CA 1
ATOM 702 C C . SER A 1 88 ? -9.496 -24.497 26.328 1.00 79.56 88 SER A C 1
ATOM 704 O O . SER A 1 88 ? -9.008 -24.364 27.450 1.00 79.56 88 SER A O 1
ATOM 706 N N . ARG A 1 89 ? -10.515 -23.761 25.888 1.00 72.94 89 ARG A N 1
ATOM 707 C CA . ARG A 1 89 ? -11.217 -22.739 26.677 1.00 72.94 89 ARG A CA 1
ATOM 708 C C . ARG A 1 89 ? -12.393 -23.296 27.468 1.00 72.94 89 ARG A C 1
ATOM 710 O O . ARG A 1 89 ? -12.988 -22.571 28.260 1.00 72.94 89 ARG A O 1
ATOM 717 N N . ARG A 1 90 ? -12.763 -24.552 27.215 1.00 69.00 90 ARG A N 1
ATOM 718 C CA . ARG A 1 90 ? -13.854 -25.252 27.893 1.00 69.00 90 ARG A CA 1
ATOM 719 C C . ARG A 1 90 ? -13.299 -26.439 28.667 1.00 69.00 90 ARG A C 1
ATOM 721 O O . ARG A 1 90 ? -12.326 -27.066 28.264 1.00 69.00 90 ARG A O 1
ATOM 728 N N . ASP A 1 91 ? -13.955 -26.750 29.773 1.00 69.62 91 ASP A N 1
ATOM 729 C CA . ASP A 1 91 ? -13.708 -27.937 30.594 1.00 69.62 91 ASP A CA 1
ATOM 730 C C . ASP A 1 91 ? -14.496 -29.170 30.111 1.00 69.62 91 ASP A C 1
ATOM 732 O O . ASP A 1 91 ? -14.373 -30.253 30.680 1.00 69.62 91 ASP A O 1
ATOM 736 N N . THR A 1 92 ? -15.276 -29.017 29.039 1.00 71.94 92 THR A N 1
ATOM 737 C CA . THR A 1 92 ? -16.050 -30.073 28.381 1.00 71.94 92 THR A CA 1
ATOM 738 C C . THR A 1 92 ? -15.326 -30.552 27.127 1.00 71.94 92 THR A C 1
ATOM 740 O O . THR A 1 92 ? -14.966 -29.745 26.276 1.00 71.94 92 THR A O 1
ATOM 743 N N . PHE A 1 93 ? -15.102 -31.861 27.005 1.00 77.19 93 PHE A N 1
ATOM 744 C CA . PHE A 1 93 ? -14.388 -32.464 25.877 1.00 77.19 93 PHE A CA 1
ATOM 745 C C . PHE A 1 93 ? -14.869 -33.901 25.593 1.00 77.19 93 PHE A C 1
ATOM 747 O O . PHE A 1 93 ? -15.377 -34.556 26.508 1.00 77.19 93 PHE A O 1
ATOM 754 N N . PRO A 1 94 ? -14.705 -34.404 24.351 1.00 77.19 94 PRO A N 1
ATOM 755 C CA . PRO A 1 94 ? -15.087 -35.757 23.953 1.00 77.19 94 PRO A CA 1
ATOM 756 C C . PRO A 1 94 ? -14.473 -36.842 24.833 1.00 77.19 94 PRO A C 1
ATOM 758 O O . PRO A 1 94 ? -13.292 -36.786 25.195 1.00 77.19 94 PRO A O 1
ATOM 761 N N . VAL A 1 95 ? -15.255 -37.884 25.109 1.00 77.38 95 VAL A N 1
ATOM 762 C CA . VAL A 1 95 ? -14.815 -39.053 25.879 1.00 77.38 95 VAL A CA 1
ATOM 763 C C . VAL A 1 95 ? -13.663 -39.763 25.161 1.00 77.38 95 VAL A C 1
ATOM 765 O O . VAL A 1 95 ? -12.749 -40.258 25.826 1.00 77.38 95 VAL A O 1
ATOM 768 N N . ALA A 1 96 ? -13.641 -39.742 23.821 1.00 77.25 96 ALA A N 1
ATOM 769 C CA . ALA A 1 96 ? -12.564 -40.300 23.001 1.00 77.25 96 ALA A CA 1
ATOM 770 C C . ALA A 1 96 ? -11.154 -39.812 23.384 1.00 77.25 96 ALA A C 1
ATOM 772 O O . ALA A 1 96 ? -10.201 -40.586 23.285 1.00 77.25 96 ALA A O 1
ATOM 773 N N . LEU A 1 97 ? -11.000 -38.577 23.884 1.00 79.38 97 LEU A N 1
ATOM 774 C CA . LEU A 1 97 ? -9.694 -38.038 24.289 1.00 79.38 97 LEU A CA 1
ATOM 775 C C . LEU A 1 97 ? -9.092 -38.747 25.509 1.00 79.38 97 LEU A C 1
ATOM 777 O O . LEU A 1 97 ? -7.890 -38.625 25.748 1.00 79.38 97 LEU A O 1
ATOM 781 N N . CYS A 1 98 ? -9.900 -39.486 26.283 1.00 77.12 98 CYS A N 1
ATOM 782 C CA . CYS A 1 98 ? -9.458 -40.258 27.448 1.00 77.12 98 CYS A CA 1
ATOM 783 C C . CYS A 1 98 ? -8.543 -39.451 28.398 1.00 77.12 98 CYS A C 1
ATOM 785 O O . CYS A 1 98 ? -7.546 -39.973 28.915 1.00 77.12 98 CYS A O 1
ATOM 787 N N . CYS A 1 99 ? -8.844 -38.161 28.591 1.00 81.88 99 CYS A N 1
ATOM 788 C CA . CYS A 1 99 ? -7.973 -37.234 29.308 1.00 81.88 99 CYS A CA 1
ATOM 789 C C . CYS A 1 99 ? -7.763 -37.686 30.761 1.00 81.88 99 CYS A C 1
ATOM 791 O O . CYS A 1 99 ? -8.708 -37.815 31.537 1.00 81.88 99 CYS A O 1
ATOM 793 N N . LYS A 1 100 ? -6.502 -37.935 31.138 1.00 79.81 100 LYS A N 1
ATOM 794 C CA . LYS A 1 100 ? -6.135 -38.408 32.486 1.00 79.81 100 LYS A CA 1
ATOM 795 C C . LYS A 1 100 ? -5.909 -37.279 33.486 1.00 79.81 100 LYS A C 1
ATOM 797 O O . LYS A 1 100 ? -5.948 -37.522 34.689 1.00 79.81 100 LYS A O 1
ATOM 802 N N . HIS A 1 101 ? -5.582 -36.084 33.001 1.00 85.38 101 HIS A N 1
ATOM 803 C CA . HIS A 1 101 ? -5.213 -34.955 33.842 1.00 85.38 101 HIS A CA 1
ATOM 804 C C . HIS A 1 101 ? -5.617 -33.647 33.173 1.00 85.38 101 HIS A C 1
ATOM 806 O O . HIS A 1 101 ? -5.147 -33.347 32.078 1.00 85.38 101 HIS A O 1
ATOM 812 N N . VAL A 1 102 ? -6.460 -32.878 33.857 1.00 84.62 102 VAL A N 1
ATOM 813 C CA . VAL A 1 102 ? -6.884 -31.543 33.437 1.00 84.62 102 VAL A CA 1
ATOM 814 C C . VAL A 1 102 ? -6.163 -30.533 34.319 1.00 84.62 102 VAL A C 1
ATOM 816 O O . VAL A 1 102 ? -6.217 -30.630 35.545 1.00 84.62 102 VAL A O 1
ATOM 819 N N . VAL A 1 103 ? -5.462 -29.590 33.690 1.00 87.25 103 VAL A N 1
ATOM 820 C CA . VAL A 1 103 ? -4.801 -28.475 34.375 1.00 87.25 103 VAL A CA 1
ATOM 821 C C . VAL A 1 103 ? -5.624 -27.225 34.113 1.00 87.25 103 VAL A C 1
ATOM 823 O O . VAL A 1 103 ? -5.657 -26.733 32.988 1.00 87.25 103 VAL A O 1
ATOM 826 N N . HIS A 1 104 ? -6.287 -26.716 35.147 1.00 82.88 104 HIS A N 1
ATOM 827 C CA . HIS A 1 104 ? -6.971 -25.431 35.072 1.00 82.88 104 HIS A CA 1
ATOM 828 C C . HIS A 1 104 ? -5.950 -24.320 35.314 1.00 82.88 104 HIS A C 1
ATOM 830 O O . HIS A 1 104 ? -5.319 -24.276 36.369 1.00 82.88 104 HIS A O 1
ATOM 836 N N . LEU A 1 105 ? -5.757 -23.454 34.319 1.00 82.00 105 LEU A N 1
ATOM 837 C CA . LEU A 1 105 ? -4.947 -22.252 34.484 1.00 82.00 105 LEU A CA 1
ATOM 838 C C . LEU A 1 105 ? -5.787 -21.204 35.217 1.00 82.00 105 LEU A C 1
ATOM 840 O O . LEU A 1 105 ? -6.818 -20.765 34.709 1.00 82.00 105 LEU A O 1
ATOM 844 N N . GLU A 1 106 ? -5.359 -20.844 36.423 1.00 80.00 106 GLU A N 1
ATOM 845 C CA . GLU A 1 106 ? -5.993 -19.792 37.215 1.00 80.00 106 GLU A CA 1
ATOM 846 C C . GLU A 1 106 ? -5.621 -18.402 36.678 1.00 80.00 106 GLU A C 1
ATOM 848 O O . GLU A 1 106 ? -4.604 -18.220 36.000 1.00 80.00 106 GLU A O 1
ATOM 853 N N . SER A 1 107 ? -6.461 -17.410 36.979 1.00 76.19 107 SER A N 1
ATOM 854 C CA . SER A 1 107 ? -6.156 -16.006 36.703 1.00 76.19 107 SER A CA 1
ATOM 855 C C . SER A 1 107 ? -4.867 -15.585 37.413 1.00 76.19 107 SER A C 1
ATOM 857 O O . SER A 1 107 ? -4.564 -16.053 38.511 1.00 76.19 107 SER A O 1
ATOM 859 N N . MET A 1 108 ? -4.096 -14.697 36.783 1.00 81.50 108 MET A N 1
ATOM 860 C CA . MET A 1 108 ? -2.834 -14.229 37.352 1.00 81.50 108 MET A CA 1
ATOM 861 C C . MET A 1 108 ? -3.091 -13.449 38.643 1.00 81.50 108 MET A C 1
ATOM 863 O O . MET A 1 108 ? -3.964 -12.587 38.682 1.00 81.50 108 MET A O 1
ATOM 867 N N . GLU A 1 109 ? -2.307 -13.700 39.690 1.00 86.94 109 GLU A N 1
ATOM 868 C CA . GLU A 1 109 ? -2.450 -12.964 40.946 1.00 86.94 109 GLU A CA 1
ATOM 869 C C . GLU A 1 109 ? -2.261 -11.453 40.714 1.00 86.94 109 GLU A C 1
ATOM 871 O O . GLU A 1 109 ? -1.355 -11.045 39.987 1.00 86.94 109 GLU A O 1
ATOM 876 N N . ASP A 1 110 ? -3.065 -10.602 41.364 1.00 84.19 110 ASP A N 1
ATOM 877 C CA . ASP A 1 110 ? -3.021 -9.136 41.202 1.00 84.19 110 ASP A CA 1
ATOM 878 C C . ASP A 1 110 ? -1.607 -8.547 41.332 1.00 84.19 110 ASP A C 1
ATOM 880 O O . ASP A 1 110 ? -1.254 -7.580 40.651 1.00 84.19 110 ASP A O 1
ATOM 884 N N . THR A 1 111 ? -0.783 -9.113 42.220 1.00 87.44 111 THR A N 1
ATOM 885 C CA . THR A 1 111 ? 0.579 -8.628 42.464 1.00 87.44 111 THR A CA 1
ATOM 886 C C . THR A 1 111 ? 1.528 -8.966 41.314 1.00 87.44 111 THR A C 1
ATOM 888 O O . THR A 1 111 ? 2.357 -8.131 40.938 1.00 87.44 111 THR A O 1
ATOM 891 N N . GLU A 1 112 ? 1.404 -10.156 40.730 1.00 87.88 112 GLU A N 1
ATOM 892 C CA . GLU A 1 112 ? 2.166 -10.594 39.559 1.00 87.88 112 GLU A CA 1
ATOM 893 C C . GLU A 1 112 ? 1.671 -9.902 38.291 1.00 87.88 112 GLU A C 1
ATOM 895 O O . GLU A 1 112 ? 2.477 -9.406 37.502 1.00 87.88 112 GLU A O 1
ATOM 900 N N . PHE A 1 113 ? 0.354 -9.749 38.162 1.00 88.75 113 PHE A N 1
ATOM 901 C CA . PHE A 1 113 ? -0.285 -9.009 37.086 1.00 88.75 113 PHE A CA 1
ATOM 902 C C . PHE A 1 113 ? 0.173 -7.552 37.054 1.00 88.75 113 PHE A C 1
ATOM 904 O O . PHE A 1 113 ? 0.582 -7.047 36.010 1.00 88.75 113 PHE A O 1
ATOM 911 N N . LEU A 1 114 ? 0.179 -6.871 38.205 1.00 90.19 114 LEU A N 1
ATOM 912 C CA . LEU A 1 114 ? 0.666 -5.497 38.297 1.00 90.19 114 LEU A CA 1
ATOM 913 C C . LEU A 1 114 ? 2.149 -5.398 37.920 1.00 90.19 114 LEU A C 1
ATOM 915 O O . LEU A 1 114 ? 2.539 -4.437 37.259 1.00 90.19 114 LEU A O 1
ATOM 919 N N . LYS A 1 115 ? 2.983 -6.368 38.320 1.00 89.88 115 LYS A N 1
ATOM 920 C CA . LYS A 1 115 ? 4.399 -6.407 37.916 1.00 89.88 115 LYS A CA 1
ATOM 921 C C . LYS A 1 115 ? 4.533 -6.551 36.404 1.00 89.88 115 LYS A C 1
ATOM 923 O O . LYS A 1 115 ? 5.305 -5.803 35.810 1.00 89.88 115 LYS A O 1
ATOM 928 N N . LEU A 1 116 ? 3.770 -7.456 35.792 1.00 89.12 116 LEU A N 1
ATOM 929 C CA . LEU A 1 116 ? 3.767 -7.669 34.347 1.00 89.12 116 LEU A CA 1
ATOM 930 C C . LEU A 1 116 ? 3.277 -6.421 33.598 1.00 89.12 116 LEU A C 1
ATOM 932 O O . LEU A 1 116 ? 3.939 -5.946 32.679 1.00 89.12 116 LEU A O 1
ATOM 936 N N . PHE A 1 117 ? 2.168 -5.828 34.039 1.00 89.06 117 PHE A N 1
ATOM 937 C CA . PHE A 1 117 ? 1.645 -4.595 33.459 1.00 89.06 117 PHE A CA 1
ATOM 938 C C . PHE A 1 117 ? 2.660 -3.454 33.555 1.00 89.06 117 PHE A C 1
ATOM 940 O O . PHE A 1 117 ? 2.946 -2.811 32.550 1.00 89.06 117 PHE A O 1
ATOM 947 N N . LYS A 1 118 ? 3.271 -3.244 34.731 1.00 89.38 118 LYS A N 1
ATOM 948 C CA . LYS A 1 118 ? 4.311 -2.222 34.930 1.00 89.38 118 LYS A CA 1
ATOM 949 C C . LYS A 1 118 ? 5.549 -2.478 34.078 1.00 89.38 118 LYS A C 1
ATOM 951 O O . LYS A 1 118 ? 6.143 -1.525 33.576 1.00 89.38 118 LYS A O 1
ATOM 956 N N . TYR A 1 119 ? 5.946 -3.739 33.921 1.00 89.38 119 TYR A N 1
ATOM 957 C CA . TYR A 1 119 ? 7.059 -4.121 33.057 1.00 89.38 119 TYR A CA 1
ATOM 958 C C . TYR A 1 119 ? 6.823 -3.639 31.621 1.00 89.38 119 TYR A C 1
ATOM 960 O O . TYR A 1 119 ? 7.689 -2.983 31.042 1.00 89.38 119 TYR A O 1
ATOM 968 N N . HIS A 1 120 ? 5.621 -3.862 31.087 1.00 86.44 120 HIS A N 1
ATOM 969 C CA . HIS A 1 120 ? 5.255 -3.386 29.758 1.00 86.44 120 HIS A CA 1
ATOM 970 C C . HIS A 1 120 ? 5.056 -1.864 29.715 1.00 86.44 120 HIS A C 1
ATOM 972 O O . HIS A 1 120 ? 5.692 -1.211 28.891 1.00 86.44 120 HIS A O 1
ATOM 978 N N . SER A 1 121 ? 4.279 -1.279 30.634 1.00 87.44 121 SER A N 1
ATOM 979 C CA . SER A 1 121 ? 3.900 0.147 30.659 1.00 87.44 121 SER A CA 1
ATOM 980 C C . SER A 1 121 ? 5.045 1.114 30.902 1.00 87.44 121 SER A C 1
ATOM 982 O O . SER A 1 121 ? 4.968 2.280 30.526 1.00 87.44 121 SER A O 1
ATOM 984 N N . PHE A 1 122 ? 6.118 0.657 31.537 1.00 88.69 122 PHE A N 1
ATOM 985 C CA . PHE A 1 122 ? 7.274 1.495 31.829 1.00 88.69 122 PHE A CA 1
ATOM 986 C C . PHE A 1 122 ? 8.516 1.147 31.016 1.00 88.69 122 PHE A C 1
ATOM 988 O O . PHE A 1 122 ? 9.551 1.783 31.228 1.00 88.69 122 PHE A O 1
ATOM 995 N N . SER A 1 123 ? 8.404 0.219 30.064 1.00 81.56 123 SER A N 1
ATOM 996 C CA . SER A 1 123 ? 9.461 -0.089 29.100 1.00 81.56 123 SER A CA 1
ATOM 997 C C . SER A 1 123 ? 9.895 1.150 28.288 1.00 81.56 123 SER A C 1
ATOM 999 O O . SER A 1 123 ? 9.195 2.167 28.232 1.00 81.56 123 SER A O 1
ATOM 1001 N N . GLY A 1 124 ? 11.091 1.118 27.694 1.00 76.88 124 GLY A N 1
ATOM 1002 C CA . GLY A 1 124 ? 11.637 2.233 26.904 1.00 76.88 124 GLY A CA 1
ATOM 1003 C C . GLY A 1 124 ? 12.315 3.333 27.735 1.00 76.88 124 GLY A C 1
ATOM 1004 O O . GLY A 1 124 ? 12.867 3.064 28.797 1.00 76.88 124 GLY A O 1
ATOM 1005 N N . ALA A 1 125 ? 12.303 4.578 27.240 1.00 73.94 125 ALA A N 1
ATOM 1006 C CA . ALA A 1 125 ? 13.075 5.691 27.811 1.00 73.94 125 ALA A CA 1
ATOM 1007 C C . ALA A 1 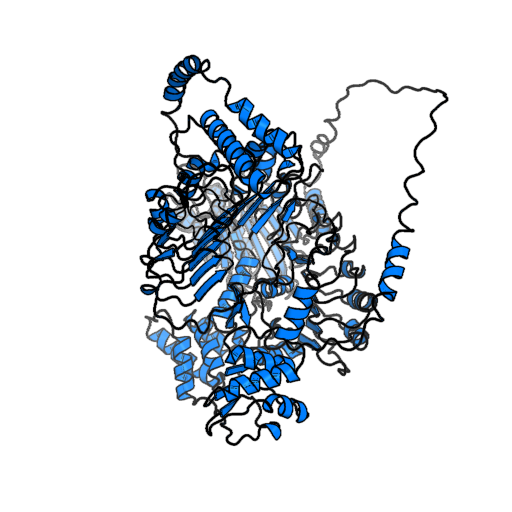125 ? 12.726 5.978 29.286 1.00 73.94 125 ALA A C 1
ATOM 1009 O O . ALA A 1 125 ? 11.549 6.072 29.641 1.00 73.94 125 ALA A O 1
ATOM 1010 N N . GLU A 1 126 ? 13.734 6.137 30.147 1.00 76.94 126 GLU A N 1
ATOM 1011 C CA . GLU A 1 126 ? 13.523 6.399 31.575 1.00 76.94 126 GLU A CA 1
ATOM 1012 C C . GLU A 1 126 ? 12.823 7.744 31.820 1.00 76.94 126 GLU A C 1
ATOM 1014 O O . GLU A 1 126 ? 13.167 8.770 31.227 1.00 76.94 126 GLU A O 1
ATOM 1019 N N . ILE A 1 127 ? 11.850 7.744 32.735 1.00 81.50 127 ILE A N 1
ATOM 1020 C CA . ILE A 1 127 ? 11.194 8.969 33.202 1.00 81.50 127 ILE A CA 1
ATOM 1021 C C . ILE A 1 127 ? 12.118 9.608 34.236 1.00 81.50 127 ILE A C 1
ATOM 1023 O O . ILE A 1 127 ? 12.242 9.094 35.343 1.00 81.50 127 ILE A O 1
ATOM 1027 N N . ARG A 1 128 ? 12.777 10.709 33.866 1.00 80.44 128 ARG A N 1
ATOM 1028 C CA . ARG A 1 128 ? 13.704 11.429 34.759 1.00 80.44 128 ARG A CA 1
ATOM 1029 C C . ARG A 1 128 ? 12.994 12.245 35.844 1.00 80.44 128 ARG A C 1
ATOM 1031 O O . ARG A 1 128 ? 13.613 12.585 36.842 1.00 80.44 128 ARG A O 1
ATOM 1038 N N . ASP A 1 129 ? 11.724 12.574 35.628 1.00 86.31 129 ASP A N 1
ATOM 1039 C CA . ASP A 1 129 ? 10.879 13.274 36.594 1.00 86.31 129 ASP A CA 1
ATOM 1040 C C . ASP A 1 129 ? 10.268 12.266 37.582 1.00 86.31 129 ASP A C 1
ATOM 1042 O O . ASP A 1 129 ? 9.377 11.482 37.237 1.00 86.31 129 ASP A O 1
ATOM 1046 N N . GLU A 1 130 ? 10.766 12.281 38.819 1.00 84.94 130 GLU A N 1
ATOM 1047 C CA . GLU A 1 130 ? 10.311 11.396 39.896 1.00 84.94 130 GLU A CA 1
ATOM 1048 C C . GLU A 1 130 ? 8.846 11.640 40.285 1.00 84.94 130 GLU A C 1
ATOM 1050 O O . GLU A 1 130 ? 8.141 10.696 40.652 1.00 84.94 130 GLU A O 1
ATOM 1055 N N . GLN A 1 131 ? 8.359 12.879 40.168 1.00 86.44 131 GLN A N 1
ATOM 1056 C CA . GLN A 1 131 ? 6.986 13.232 40.516 1.00 86.44 131 GLN A CA 1
ATOM 1057 C C . GLN A 1 131 ? 6.011 12.719 39.454 1.00 86.44 131 GLN A C 1
ATOM 1059 O O . GLN A 1 131 ? 5.036 12.044 39.790 1.00 86.44 131 GLN A O 1
ATOM 1064 N N . LEU A 1 132 ? 6.318 12.937 38.171 1.00 84.88 132 LEU A N 1
ATOM 1065 C CA . LEU A 1 132 ? 5.554 12.352 37.067 1.00 84.88 132 LEU A CA 1
ATOM 1066 C C . LEU A 1 132 ? 5.563 10.820 37.148 1.00 84.88 132 LEU A C 1
ATOM 1068 O O . LEU A 1 132 ? 4.524 10.180 36.987 1.00 84.88 132 LEU A O 1
ATOM 1072 N N . ARG A 1 133 ? 6.717 10.212 37.456 1.00 87.88 133 ARG A N 1
ATOM 1073 C CA . ARG A 1 133 ? 6.821 8.759 37.625 1.00 87.88 133 ARG A CA 1
ATOM 1074 C C . ARG A 1 133 ? 5.902 8.243 38.732 1.00 87.88 133 ARG A C 1
ATOM 1076 O O . ARG A 1 133 ? 5.238 7.229 38.523 1.00 87.88 133 ARG A O 1
ATOM 1083 N N . ALA A 1 134 ? 5.859 8.919 39.879 1.00 88.06 134 ALA A N 1
ATOM 1084 C CA . ALA A 1 134 ? 4.993 8.547 40.993 1.00 88.06 134 ALA A CA 1
ATOM 1085 C C . ALA A 1 134 ? 3.501 8.675 40.637 1.00 88.06 134 ALA A C 1
ATOM 1087 O O . ALA A 1 134 ? 2.706 7.797 40.983 1.00 88.06 134 ALA A O 1
ATOM 1088 N N . GLU A 1 135 ? 3.113 9.721 39.902 1.00 88.81 135 GLU A N 1
ATOM 1089 C CA . GLU A 1 135 ? 1.728 9.897 39.449 1.00 88.81 135 GLU A CA 1
ATOM 1090 C C . GLU A 1 135 ? 1.293 8.810 38.458 1.00 88.81 135 GLU A C 1
ATOM 1092 O O . GLU A 1 135 ? 0.219 8.221 38.620 1.00 88.81 135 GLU A O 1
ATOM 1097 N N . LEU A 1 136 ? 2.136 8.493 37.471 1.00 89.75 136 LEU A N 1
ATOM 1098 C CA . LEU A 1 136 ? 1.865 7.421 36.511 1.00 89.75 136 LEU A CA 1
ATOM 1099 C C . LEU A 1 136 ? 1.821 6.052 37.191 1.00 89.75 136 LEU A C 1
ATOM 1101 O O . LEU A 1 136 ? 0.966 5.241 36.852 1.00 89.75 136 LEU A O 1
ATOM 1105 N N . ASP A 1 137 ? 2.679 5.794 38.184 1.00 90.44 137 ASP A N 1
ATOM 1106 C CA . ASP A 1 137 ? 2.635 4.555 38.971 1.00 90.44 137 ASP A CA 1
ATOM 1107 C C . ASP A 1 137 ? 1.297 4.414 39.717 1.00 90.44 137 ASP A C 1
ATOM 1109 O O . ASP A 1 137 ? 0.675 3.348 39.703 1.00 90.44 137 ASP A O 1
ATOM 1113 N N . GLY A 1 138 ? 0.794 5.519 40.277 1.00 90.12 138 GLY A N 1
ATOM 1114 C CA . GLY A 1 138 ? -0.526 5.577 40.902 1.00 90.12 138 GLY A CA 1
ATOM 1115 C C . GLY A 1 138 ? -1.678 5.312 39.926 1.00 90.12 138 GLY A C 1
ATOM 1116 O O . GLY A 1 138 ? -2.664 4.670 40.299 1.00 90.12 138 GLY A O 1
ATOM 1117 N N . ILE A 1 139 ? -1.571 5.770 38.675 1.00 88.56 139 ILE A N 1
ATOM 1118 C CA . ILE A 1 139 ? -2.544 5.459 37.616 1.00 88.56 139 ILE A CA 1
ATOM 1119 C C . ILE A 1 139 ? -2.406 3.998 37.166 1.00 88.56 139 ILE A C 1
ATOM 1121 O O . ILE A 1 139 ? -3.424 3.325 37.004 1.00 88.56 139 ILE A O 1
ATOM 1125 N N . ALA A 1 140 ? -1.181 3.475 37.061 1.00 88.88 140 ALA A N 1
ATOM 1126 C CA . ALA A 1 140 ? -0.899 2.097 36.666 1.00 88.88 140 ALA A CA 1
ATOM 1127 C C . ALA A 1 140 ? -1.623 1.090 37.561 1.00 88.88 140 ALA A C 1
ATOM 1129 O O . ALA A 1 140 ? -2.241 0.150 37.074 1.00 88.88 140 ALA A O 1
ATOM 1130 N N . VAL A 1 141 ? -1.594 1.318 38.878 1.00 89.25 141 VAL A N 1
ATOM 1131 C CA . VAL A 1 141 ? -2.292 0.475 39.859 1.00 89.25 141 VAL A CA 1
ATOM 1132 C C . VAL A 1 141 ? -3.805 0.484 39.635 1.00 89.25 141 VAL A C 1
ATOM 1134 O O . VAL A 1 141 ? -4.459 -0.542 39.809 1.00 89.25 141 VAL A O 1
ATOM 1137 N N . LYS A 1 142 ? -4.380 1.632 39.262 1.00 86.38 142 LYS A N 1
ATOM 1138 C CA . LYS A 1 142 ? -5.823 1.751 39.014 1.00 86.38 142 LYS A CA 1
ATOM 1139 C C . LYS A 1 142 ? -6.227 1.059 37.717 1.00 86.38 142 LYS A C 1
ATOM 1141 O O . LYS A 1 142 ? -7.216 0.337 37.725 1.00 86.38 142 LYS A O 1
ATOM 1146 N N . ILE A 1 143 ? -5.442 1.241 36.655 1.00 82.38 143 ILE A N 1
ATOM 1147 C CA . ILE A 1 143 ? -5.656 0.559 35.376 1.00 82.38 143 ILE A CA 1
ATOM 1148 C C . ILE A 1 143 ? -5.518 -0.951 35.569 1.00 82.38 143 ILE A C 1
ATOM 1150 O O . ILE A 1 143 ? -6.400 -1.698 35.171 1.00 82.38 143 ILE A O 1
ATOM 1154 N N . ALA A 1 144 ? -4.476 -1.412 36.265 1.00 84.00 144 ALA A N 1
ATOM 1155 C CA . 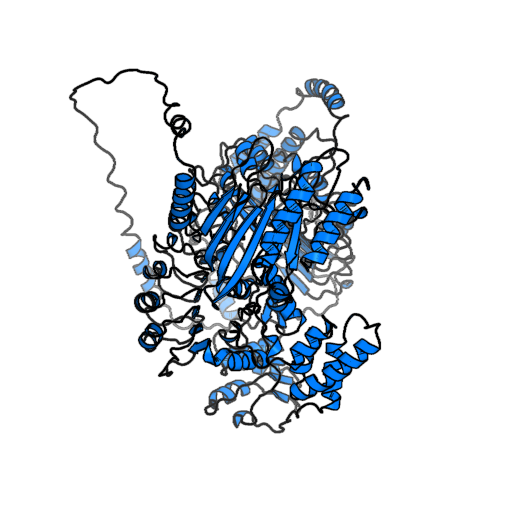ALA A 1 144 ? -4.265 -2.836 36.487 1.00 84.00 144 ALA A CA 1
ATOM 1156 C C . ALA A 1 144 ? -5.451 -3.507 37.206 1.00 84.00 144 ALA A C 1
ATOM 1158 O O . ALA A 1 144 ? -5.855 -4.605 36.835 1.00 84.00 144 ALA A O 1
ATOM 1159 N N . LYS A 1 145 ? -6.070 -2.815 38.172 1.00 82.31 145 LYS A N 1
ATOM 1160 C CA . LYS A 1 145 ? -7.290 -3.289 38.846 1.00 82.31 145 LYS A CA 1
ATOM 1161 C C . LYS A 1 145 ? -8.511 -3.394 37.923 1.00 82.31 145 LYS A C 1
ATOM 1163 O O . LYS A 1 145 ? -9.412 -4.159 38.235 1.00 82.31 145 LYS A O 1
ATOM 1168 N N . GLN A 1 146 ? -8.557 -2.628 36.832 1.00 75.69 146 GLN A N 1
ATOM 1169 C CA . GLN A 1 146 ? -9.643 -2.640 35.841 1.00 75.69 146 GLN A CA 1
ATOM 1170 C C . GLN A 1 146 ? -9.411 -3.636 34.687 1.00 75.69 146 GLN A C 1
ATOM 1172 O O . GLN A 1 146 ? -10.313 -3.857 33.892 1.00 75.69 146 GLN A O 1
ATOM 1177 N N . LEU A 1 147 ? -8.212 -4.218 34.554 1.00 70.06 147 LEU A N 1
ATOM 1178 C CA . LEU A 1 147 ? -7.843 -5.089 33.423 1.00 70.06 147 LEU A CA 1
ATOM 1179 C C . LEU A 1 147 ? -7.993 -6.594 33.683 1.00 70.06 147 LEU A C 1
ATOM 1181 O O . LEU A 1 147 ? -7.607 -7.409 32.845 1.00 70.06 147 LEU A O 1
ATOM 1185 N N . GLY A 1 148 ? -8.564 -6.975 34.827 1.00 65.88 148 GLY A N 1
ATOM 1186 C CA . GLY A 1 148 ? -9.075 -8.330 35.044 1.00 65.88 148 GLY A CA 1
ATOM 1187 C C . GLY A 1 148 ? -8.043 -9.465 34.986 1.00 65.88 148 GLY A C 1
ATOM 1188 O O . GLY A 1 148 ? -8.356 -10.524 34.453 1.00 65.88 148 GLY A O 1
ATOM 1189 N N . GLN A 1 149 ? -6.833 -9.281 35.530 1.00 78.69 149 GLN A N 1
ATOM 1190 C CA . GLN A 1 149 ? -5.831 -10.352 35.721 1.00 78.69 149 GLN A CA 1
ATOM 1191 C C . GLN A 1 149 ? -5.393 -11.115 34.440 1.00 78.69 149 GLN A C 1
ATOM 1193 O O . GLN A 1 149 ? -4.773 -12.175 34.530 1.00 78.69 149 GLN A O 1
ATOM 1198 N N . SER A 1 150 ? -5.673 -10.592 33.237 1.00 79.19 150 SER A N 1
ATOM 1199 C CA . SER A 1 150 ? -5.335 -11.225 31.947 1.00 79.19 150 SER A CA 1
ATOM 1200 C C . SER A 1 150 ? -3.932 -10.843 31.437 1.00 79.19 150 SER A C 1
ATOM 1202 O O . SER A 1 150 ? -3.735 -9.699 31.016 1.00 79.19 150 SER A O 1
ATOM 1204 N N . PRO A 1 151 ? -2.946 -11.762 31.372 1.00 81.62 151 PRO A N 1
ATOM 1205 C CA . PRO A 1 151 ? -1.576 -11.429 30.952 1.00 81.62 151 PRO A CA 1
ATOM 1206 C C . PRO A 1 151 ? -1.493 -10.735 29.583 1.00 81.62 151 PRO A C 1
ATOM 1208 O O . PRO A 1 151 ? -0.689 -9.823 29.394 1.00 81.62 151 PRO A O 1
ATOM 1211 N N . LEU A 1 152 ? -2.377 -11.107 28.651 1.00 76.31 152 LEU A N 1
ATOM 1212 C CA . LEU A 1 152 ? -2.478 -10.478 27.334 1.00 76.31 152 LEU A CA 1
ATOM 1213 C C . LEU A 1 152 ? -2.951 -9.019 27.430 1.00 76.31 152 LEU A C 1
ATOM 1215 O O . LEU A 1 152 ? -2.379 -8.148 26.777 1.00 76.31 152 LEU A O 1
ATOM 1219 N N . ALA A 1 153 ? -3.943 -8.732 28.279 1.00 75.12 153 ALA A N 1
ATOM 1220 C CA . ALA A 1 153 ? -4.398 -7.364 28.521 1.00 75.12 153 ALA A CA 1
ATOM 1221 C C . ALA A 1 153 ? -3.277 -6.509 29.137 1.00 75.12 153 ALA A C 1
ATOM 1223 O O . ALA A 1 153 ? -3.087 -5.359 28.737 1.00 75.12 153 ALA A O 1
ATOM 1224 N N . ALA A 1 154 ? -2.488 -7.086 30.055 1.00 80.75 154 ALA A N 1
ATOM 1225 C CA . ALA A 1 154 ? -1.330 -6.410 30.636 1.00 80.75 154 ALA A CA 1
ATOM 1226 C C . ALA A 1 154 ? -0.268 -6.058 29.582 1.00 80.75 154 ALA A C 1
ATOM 1228 O O . ALA A 1 154 ? 0.267 -4.948 29.597 1.00 80.75 154 ALA A O 1
ATOM 1229 N N . GLN A 1 155 ? 0.019 -6.979 28.660 1.00 79.81 155 GLN A N 1
ATOM 1230 C CA . GLN A 1 155 ? 0.983 -6.764 27.584 1.00 79.81 155 GLN A CA 1
ATOM 1231 C C . GLN A 1 155 ? 0.508 -5.714 26.576 1.00 79.81 155 GLN A C 1
ATOM 1233 O O . GLN A 1 155 ? 1.273 -4.807 26.255 1.00 79.81 155 GLN A O 1
ATOM 1238 N N . VAL A 1 156 ? -0.731 -5.810 26.086 1.00 72.00 156 VAL A N 1
ATOM 1239 C CA . VAL A 1 156 ? -1.247 -4.923 25.029 1.00 72.00 156 VAL A CA 1
ATOM 1240 C C . VAL A 1 156 ? -1.348 -3.480 25.526 1.00 72.00 156 VAL A C 1
ATOM 1242 O O . VAL A 1 156 ? -0.737 -2.581 24.944 1.00 72.00 156 VAL A O 1
ATOM 1245 N N . LEU A 1 157 ? -2.055 -3.251 26.638 1.00 77.94 157 LEU A N 1
ATOM 1246 C CA . LEU A 1 157 ? -2.217 -1.902 27.189 1.00 77.94 157 LEU A CA 1
ATOM 1247 C C . LEU A 1 157 ? -0.935 -1.364 27.816 1.00 77.94 157 LEU A C 1
ATOM 1249 O O . LEU A 1 157 ? -0.646 -0.173 27.704 1.00 77.94 157 LEU A O 1
ATOM 1253 N N . GLY A 1 158 ? -0.133 -2.228 28.442 1.00 82.50 158 GLY A N 1
ATOM 1254 C CA . GLY A 1 158 ? 1.173 -1.835 28.952 1.00 82.50 158 GLY A CA 1
ATOM 1255 C C . GLY A 1 158 ? 2.073 -1.335 27.820 1.00 82.50 158 GLY A C 1
ATOM 1256 O O . GLY A 1 158 ? 2.542 -0.202 27.853 1.00 82.50 158 GLY A O 1
ATOM 1257 N N . SER A 1 159 ? 2.264 -2.123 26.763 1.00 77.19 159 SER A N 1
ATOM 1258 C CA . SER A 1 159 ? 3.125 -1.743 25.633 1.00 77.19 159 SER A CA 1
ATOM 1259 C C . SER A 1 159 ? 2.642 -0.497 24.875 1.00 77.19 159 SER A C 1
ATOM 1261 O O . SER A 1 159 ? 3.439 0.149 24.196 1.00 77.19 159 SER A O 1
ATOM 1263 N N . GLN A 1 160 ? 1.359 -0.140 24.979 1.00 73.56 160 GLN A N 1
ATOM 1264 C CA . GLN A 1 160 ? 0.833 1.121 24.456 1.00 73.56 160 GLN A CA 1
ATOM 1265 C C . GLN A 1 160 ? 1.242 2.307 25.342 1.00 73.56 160 GLN A C 1
ATOM 1267 O O . GLN A 1 160 ? 1.825 3.281 24.864 1.00 73.56 160 GLN A O 1
ATOM 1272 N N . LEU A 1 161 ? 0.969 2.216 26.647 1.00 82.31 161 LEU A N 1
ATOM 1273 C CA . LEU A 1 161 ? 1.241 3.285 27.612 1.00 82.31 161 LEU A CA 1
ATOM 1274 C C . LEU A 1 161 ? 2.735 3.602 27.765 1.00 82.31 161 LEU A C 1
ATOM 1276 O O . LEU A 1 161 ? 3.096 4.707 28.171 1.00 82.31 161 LEU A O 1
ATOM 1280 N N . SER A 1 162 ? 3.615 2.667 27.409 1.00 83.06 162 SER A N 1
ATOM 1281 C CA . SER A 1 162 ? 5.061 2.898 27.427 1.00 83.06 162 SER A CA 1
ATOM 1282 C C . SER A 1 162 ? 5.554 3.865 26.355 1.00 83.06 162 SER A C 1
ATOM 1284 O O . SER A 1 162 ? 6.632 4.444 26.512 1.00 83.06 162 SER A O 1
ATOM 1286 N N . ARG A 1 163 ? 4.768 4.083 25.295 1.00 71.44 163 ARG A N 1
ATOM 1287 C CA . ARG A 1 163 ? 5.118 4.957 24.165 1.00 71.44 163 ARG A CA 1
ATOM 1288 C C . ARG A 1 163 ? 4.888 6.420 24.472 1.00 71.44 163 ARG A C 1
ATOM 1290 O O . ARG A 1 163 ? 5.672 7.261 24.043 1.00 71.44 163 ARG A O 1
ATOM 1297 N N . ASN A 1 164 ? 3.829 6.710 25.224 1.00 74.06 164 ASN A N 1
ATOM 1298 C CA . ASN A 1 164 ? 3.510 8.056 25.653 1.00 74.06 164 ASN A CA 1
ATOM 1299 C C . ASN A 1 164 ? 3.311 8.103 27.170 1.00 74.06 164 ASN A C 1
ATOM 1301 O O . ASN A 1 164 ? 2.289 7.683 27.711 1.00 74.06 164 ASN A O 1
ATOM 1305 N N . LYS A 1 165 ? 4.331 8.627 27.852 1.00 79.94 165 LYS A N 1
ATOM 1306 C CA . LYS A 1 165 ? 4.405 8.722 29.315 1.00 79.94 165 LYS A CA 1
ATOM 1307 C C . LYS A 1 165 ? 3.855 10.057 29.824 1.00 79.94 165 LYS A C 1
ATOM 1309 O O . LYS A 1 165 ? 4.270 10.528 30.879 1.00 79.94 165 LYS A O 1
ATOM 1314 N N . ASP A 1 166 ? 2.957 10.686 29.068 1.00 80.12 166 ASP A N 1
ATOM 1315 C CA . ASP A 1 166 ? 2.251 11.879 29.514 1.00 80.12 166 ASP A CA 1
ATOM 1316 C C . ASP A 1 166 ? 1.054 11.534 30.418 1.00 80.12 166 ASP A C 1
ATOM 1318 O O . ASP A 1 166 ? 0.440 10.463 30.356 1.00 80.12 166 ASP A O 1
ATOM 1322 N N . LEU A 1 167 ? 0.732 12.463 31.314 1.00 81.94 167 LEU A N 1
ATOM 1323 C CA . LEU A 1 167 ? -0.309 12.265 32.317 1.00 81.94 167 LEU A CA 1
ATOM 1324 C C . LEU A 1 167 ? -1.718 12.234 31.700 1.00 81.94 167 LEU A C 1
ATOM 1326 O O . LEU A 1 167 ? -2.627 11.625 32.264 1.00 81.94 167 LEU A O 1
ATOM 1330 N N . THR A 1 168 ? -1.910 12.905 30.565 1.00 77.88 168 THR A N 1
ATOM 1331 C CA . THR A 1 168 ? -3.178 12.990 29.830 1.00 77.88 168 THR A CA 1
ATOM 1332 C C . THR A 1 168 ? -3.581 11.639 29.250 1.00 77.88 168 THR A C 1
ATOM 1334 O O . THR A 1 168 ? -4.643 11.134 29.594 1.00 77.88 168 THR A O 1
ATOM 1337 N N . THR A 1 169 ? -2.690 10.989 28.509 1.00 76.12 169 THR A N 1
ATOM 1338 C CA . THR A 1 169 ? -2.857 9.675 27.880 1.00 76.12 169 THR A CA 1
ATOM 1339 C C . THR A 1 169 ? -3.165 8.608 28.923 1.00 76.12 169 THR A C 1
ATOM 1341 O O . THR A 1 169 ? -4.091 7.817 28.761 1.00 76.12 169 THR A O 1
ATOM 1344 N N . TRP A 1 170 ? -2.445 8.619 30.046 1.00 83.81 170 TRP A N 1
ATOM 1345 C CA . TRP A 1 170 ? -2.672 7.677 31.142 1.00 83.81 170 TRP A CA 1
ATOM 1346 C C . TRP A 1 170 ? -3.998 7.925 31.878 1.00 83.81 170 TRP A C 1
ATOM 1348 O O . TRP A 1 170 ? -4.684 6.977 32.264 1.00 83.81 170 TRP A O 1
ATOM 1358 N N . LYS A 1 171 ? -4.400 9.190 32.064 1.00 80.81 171 LYS A N 1
ATOM 1359 C CA . LYS A 1 171 ? -5.717 9.534 32.629 1.00 80.81 171 LYS A CA 1
ATOM 1360 C C . LYS A 1 171 ? -6.859 9.208 31.669 1.00 80.81 171 LYS A C 1
ATOM 1362 O O . LYS A 1 171 ? -7.926 8.830 32.143 1.00 80.81 171 LYS A O 1
ATOM 1367 N N . ASP A 1 172 ? -6.650 9.343 30.367 1.00 72.94 172 ASP A N 1
ATOM 1368 C CA . ASP A 1 172 ? -7.637 9.005 29.344 1.00 72.94 172 ASP A CA 1
ATOM 1369 C C . ASP A 1 172 ? -7.827 7.494 29.260 1.00 72.94 172 ASP A C 1
ATOM 1371 O O . ASP A 1 172 ? -8.966 7.030 29.311 1.00 72.94 172 ASP A O 1
ATOM 1375 N N . ALA A 1 173 ? -6.732 6.726 29.282 1.00 69.75 173 ALA A N 1
ATOM 1376 C CA . ALA A 1 173 ? -6.785 5.274 29.417 1.00 69.75 173 ALA A CA 1
ATOM 1377 C C . ALA A 1 173 ? -7.601 4.868 30.651 1.00 69.75 173 ALA A C 1
ATOM 1379 O O . ALA A 1 173 ? -8.477 4.030 30.544 1.00 69.75 173 ALA A O 1
ATOM 1380 N N . LEU A 1 174 ? -7.422 5.528 31.799 1.00 72.19 174 LEU A N 1
ATOM 1381 C CA . LEU A 1 174 ? -8.203 5.245 33.011 1.00 72.19 174 LEU A CA 1
ATOM 1382 C C . LEU A 1 174 ? -9.703 5.617 32.911 1.00 72.19 174 LEU A C 1
ATOM 1384 O O . LEU A 1 174 ? -10.525 5.080 33.657 1.00 72.19 174 LEU A O 1
ATOM 1388 N N . LYS A 1 175 ? -10.073 6.584 32.061 1.00 64.62 175 LYS A N 1
ATOM 1389 C CA . LYS A 1 175 ? -11.436 7.146 31.975 1.00 64.62 175 LYS A CA 1
ATOM 1390 C C . LYS A 1 175 ? -12.320 6.481 30.919 1.00 64.62 175 LYS A C 1
ATOM 1392 O O . LYS A 1 175 ? -13.541 6.640 30.991 1.00 64.62 175 LYS A O 1
ATOM 1397 N N . LEU A 1 176 ? -11.750 5.815 29.917 1.00 51.59 176 LEU A N 1
ATOM 1398 C CA . LEU A 1 176 ? -12.518 5.378 28.753 1.00 51.59 176 LEU A CA 1
ATOM 1399 C C . LEU A 1 176 ? -13.432 4.178 29.063 1.00 51.59 176 LEU A C 1
ATOM 1401 O O . LEU A 1 176 ? -12.992 3.048 29.238 1.00 51.59 176 LEU A O 1
ATOM 1405 N N . LYS A 1 177 ? -14.746 4.438 29.063 1.00 44.16 177 LYS A N 1
ATOM 1406 C CA . LYS A 1 177 ? -15.804 3.439 28.852 1.00 44.16 177 LYS A CA 1
ATOM 1407 C C . LYS A 1 177 ? -16.055 3.285 27.347 1.00 44.16 177 LYS A C 1
ATOM 1409 O O . LYS A 1 177 ? -16.260 4.298 26.680 1.00 44.16 177 LYS A O 1
ATOM 1414 N N . ARG A 1 178 ? -16.070 2.025 26.873 1.00 41.19 178 ARG A N 1
ATOM 1415 C CA . ARG A 1 178 ? -16.449 1.513 25.531 1.00 41.19 178 ARG A CA 1
ATOM 1416 C C . ARG A 1 178 ? -16.708 2.608 24.488 1.00 41.19 178 ARG A C 1
ATOM 1418 O O . ARG A 1 178 ? -17.825 3.109 24.361 1.00 41.19 178 ARG A O 1
ATOM 1425 N N . THR A 1 179 ? -15.698 2.942 23.693 1.00 36.00 179 THR A N 1
ATOM 1426 C CA . THR A 1 179 ? -15.937 3.586 22.401 1.00 36.00 179 THR A CA 1
ATOM 1427 C C . THR A 1 179 ? -16.220 2.490 21.385 1.00 36.00 179 THR A C 1
ATOM 1429 O O . THR A 1 179 ? -15.316 1.759 21.002 1.00 36.00 179 THR A O 1
ATOM 1432 N N . GLN A 1 180 ? -17.496 2.331 21.019 1.00 42.41 180 GLN A N 1
ATOM 1433 C CA . GLN A 1 180 ? -17.916 1.486 19.901 1.00 42.41 180 GLN A CA 1
ATOM 1434 C C . GLN A 1 180 ? -17.327 2.063 18.613 1.00 42.41 180 GLN A C 1
ATOM 1436 O O . GLN A 1 180 ? -17.848 3.030 18.057 1.00 42.41 180 GLN A O 1
ATOM 1441 N N . GLU A 1 181 ? -16.221 1.489 18.168 1.00 44.88 181 GLU A N 1
ATOM 1442 C CA . GLU A 1 181 ? -15.727 1.660 16.812 1.00 44.88 181 GLU A CA 1
ATOM 1443 C C . GLU A 1 181 ? -15.553 0.267 16.209 1.00 44.88 181 GLU A C 1
ATOM 1445 O O . GLU A 1 181 ? -14.940 -0.617 16.805 1.00 44.88 181 GLU A O 1
ATOM 1450 N N . SER A 1 182 ? -16.187 0.058 15.056 1.00 48.69 182 SER A N 1
ATOM 1451 C CA . SER A 1 182 ? -16.263 -1.217 14.347 1.00 48.69 182 SER A CA 1
ATOM 1452 C C . SER A 1 182 ? -14.866 -1.706 13.963 1.00 48.69 182 SER A C 1
ATOM 1454 O O . SER A 1 182 ? -14.203 -1.097 13.118 1.00 48.69 182 SER A O 1
ATOM 1456 N N . SER A 1 183 ? -14.427 -2.814 14.557 1.00 62.50 183 SER A N 1
ATOM 1457 C CA . SER A 1 183 ? -13.183 -3.471 14.170 1.00 62.50 183 SER A CA 1
ATOM 1458 C C . SER A 1 183 ? -13.417 -4.392 12.996 1.00 62.50 183 SER A C 1
ATOM 1460 O O . SER A 1 183 ? -13.836 -5.511 13.197 1.00 62.50 183 SER A O 1
ATOM 1462 N N . ILE A 1 184 ? -13.083 -3.957 11.780 1.00 73.25 184 ILE A N 1
ATOM 1463 C CA . ILE A 1 184 ? -13.235 -4.748 10.540 1.00 73.25 184 ILE A CA 1
ATOM 1464 C C . ILE A 1 184 ? -12.573 -6.141 10.622 1.00 73.25 184 ILE A C 1
ATOM 1466 O O . ILE A 1 184 ? -12.949 -7.048 9.885 1.00 73.25 184 ILE A O 1
ATOM 1470 N N . VAL A 1 185 ? -11.614 -6.331 11.532 1.00 78.56 185 VAL A N 1
ATOM 1471 C CA . VAL A 1 185 ? -10.959 -7.617 11.820 1.00 78.56 185 VAL A CA 1
ATOM 1472 C C . VAL A 1 185 ? -11.969 -8.694 12.241 1.00 78.56 185 VAL A C 1
ATOM 1474 O O . VAL A 1 185 ? -11.800 -9.862 11.904 1.00 78.56 185 VAL A O 1
ATOM 1477 N N . ASP A 1 186 ? -13.032 -8.319 12.955 1.00 82.00 186 ASP A N 1
ATOM 1478 C CA . ASP A 1 186 ? -14.041 -9.264 13.431 1.00 82.00 186 ASP A CA 1
ATOM 1479 C C . ASP A 1 186 ? -14.921 -9.819 12.303 1.00 82.00 186 ASP A C 1
ATOM 1481 O O . ASP A 1 186 ? -15.606 -10.811 12.511 1.00 82.00 186 ASP A O 1
ATOM 1485 N N . LEU A 1 187 ? -14.915 -9.215 11.113 1.00 84.62 187 LEU A N 1
ATOM 1486 C CA . LEU A 1 187 ? -15.649 -9.724 9.954 1.00 84.62 187 LEU A CA 1
ATOM 1487 C C . LEU A 1 187 ? -14.992 -10.975 9.375 1.00 84.62 187 LEU A C 1
ATOM 1489 O O . LEU A 1 187 ? -15.645 -11.770 8.703 1.00 84.62 187 LEU A O 1
ATOM 1493 N N . PHE A 1 188 ? -13.708 -11.177 9.641 1.00 85.94 188 PHE A N 1
ATOM 1494 C CA . PHE A 1 188 ? -12.987 -12.360 9.210 1.00 85.94 188 PHE A CA 1
ATOM 1495 C C . PHE A 1 188 ? -13.031 -13.429 10.303 1.00 85.94 188 PHE A C 1
ATOM 1497 O O . PHE A 1 188 ? -13.116 -13.108 11.489 1.00 85.94 188 PHE A O 1
ATOM 1504 N N . PRO A 1 189 ? -12.977 -14.716 9.939 1.00 80.75 189 PRO A N 1
ATOM 1505 C CA . PRO A 1 189 ? -12.964 -15.798 10.913 1.00 80.75 189 PRO A CA 1
ATOM 1506 C C . PRO A 1 189 ? -11.668 -15.818 11.734 1.00 80.75 189 PRO A C 1
ATOM 1508 O O . PRO A 1 189 ? -10.609 -15.381 11.279 1.00 80.75 189 PRO A O 1
ATOM 1511 N N . LYS A 1 190 ? -11.724 -16.436 12.917 1.00 78.19 190 LYS A N 1
ATOM 1512 C CA . LYS A 1 190 ? -10.534 -16.707 13.739 1.00 78.19 190 LYS A CA 1
ATOM 1513 C C . LYS A 1 190 ? -9.461 -17.461 12.962 1.00 78.19 190 LYS A C 1
ATOM 1515 O O . LYS A 1 190 ? -9.769 -18.291 12.096 1.00 78.19 190 LYS A O 1
ATOM 1520 N N . GLY A 1 191 ? -8.201 -17.142 13.245 1.00 74.31 191 GLY A N 1
ATOM 1521 C CA . GLY A 1 191 ? -7.045 -17.673 12.522 1.00 74.31 191 GLY A CA 1
ATOM 1522 C C . GLY A 1 191 ? -6.883 -17.189 11.072 1.00 74.31 191 GLY A C 1
ATOM 1523 O O . GLY A 1 191 ? -6.001 -17.696 10.380 1.00 74.31 191 GLY A O 1
ATOM 1524 N N . HIS A 1 192 ? -7.699 -16.241 10.581 1.00 80.81 192 HIS A N 1
ATOM 1525 C CA . HIS A 1 192 ? -7.462 -15.620 9.269 1.00 80.81 192 HIS A CA 1
ATOM 1526 C C . HIS A 1 192 ? -6.100 -14.920 9.251 1.00 80.81 192 HIS A C 1
ATOM 1528 O O . HIS A 1 192 ? -5.749 -14.194 10.186 1.00 80.81 192 HIS A O 1
ATOM 1534 N N . LYS A 1 193 ? -5.334 -15.156 8.184 1.00 81.12 193 LYS A N 1
ATOM 1535 C CA . LYS A 1 193 ? -4.042 -14.510 7.950 1.00 81.12 193 LYS A CA 1
ATOM 1536 C C . LYS A 1 193 ? -4.251 -13.351 6.986 1.00 81.12 193 LYS A C 1
ATOM 1538 O O . LYS A 1 193 ? -4.678 -13.567 5.859 1.00 81.12 193 LYS A O 1
ATOM 1543 N N . TYR A 1 194 ? -3.929 -12.151 7.439 1.00 82.88 194 TYR A N 1
ATOM 1544 C CA . TYR A 1 194 ? -4.082 -10.917 6.684 1.00 82.88 194 TYR A CA 1
ATOM 1545 C C . TYR A 1 194 ? -2.779 -10.558 5.970 1.00 82.88 194 TYR A C 1
ATOM 1547 O O . TYR A 1 194 ? -1.700 -10.613 6.574 1.00 82.88 194 TYR A O 1
ATOM 1555 N N . SER A 1 195 ? -2.885 -10.112 4.719 1.00 82.19 195 SER A N 1
ATOM 1556 C CA . SER A 1 195 ? -1.854 -9.274 4.103 1.00 82.19 195 SER A CA 1
ATOM 1557 C C . SER A 1 195 ? -2.015 -7.819 4.567 1.00 82.19 195 SER A C 1
ATOM 1559 O O . SER A 1 195 ? -3.079 -7.417 5.051 1.00 82.19 195 SER A O 1
ATOM 1561 N N . VAL A 1 196 ? -0.958 -7.008 4.444 1.00 81.69 196 VAL A N 1
ATOM 1562 C CA . VAL A 1 196 ? -1.026 -5.578 4.810 1.00 81.69 196 VAL A CA 1
ATOM 1563 C C . VAL A 1 196 ? -2.055 -4.866 3.940 1.00 81.69 196 VAL A C 1
ATOM 1565 O O . VAL A 1 196 ? -2.850 -4.070 4.433 1.00 81.69 196 VAL A O 1
ATOM 1568 N N . GLU A 1 197 ? -2.040 -5.176 2.648 1.00 84.38 197 GLU A N 1
ATOM 1569 C CA . GLU A 1 197 ? -2.878 -4.578 1.619 1.00 84.38 197 GLU A CA 1
ATOM 1570 C C . GLU A 1 197 ? -4.365 -4.861 1.882 1.00 84.38 197 GLU A C 1
ATOM 1572 O O . GLU A 1 197 ? -5.183 -3.949 1.768 1.00 84.38 197 GLU A O 1
ATOM 1577 N N . GLU A 1 198 ? -4.720 -6.077 2.321 1.00 84.88 198 GLU A N 1
ATOM 1578 C CA . GLU A 1 198 ? -6.106 -6.435 2.647 1.00 84.88 198 GLU A CA 1
ATOM 1579 C C . GLU A 1 198 ? -6.690 -5.535 3.747 1.00 84.88 198 GLU A C 1
ATOM 1581 O O . GLU A 1 198 ? -7.756 -4.939 3.559 1.00 84.88 198 GLU A O 1
ATOM 1586 N N . LEU A 1 199 ? -5.980 -5.381 4.869 1.00 85.69 199 LEU A N 1
ATOM 1587 C CA . LEU A 1 199 ? -6.420 -4.533 5.983 1.00 85.69 199 LEU A CA 1
ATOM 1588 C C . LEU A 1 199 ? -6.406 -3.049 5.610 1.00 85.69 199 LEU A C 1
ATOM 1590 O O . LEU A 1 199 ? -7.367 -2.326 5.882 1.00 85.69 199 LEU A O 1
ATOM 1594 N N . LEU A 1 200 ? -5.335 -2.606 4.951 1.00 87.00 200 LEU A N 1
ATOM 1595 C CA . LEU A 1 200 ? -5.143 -1.220 4.548 1.00 87.00 200 LEU A CA 1
ATOM 1596 C C . LEU A 1 200 ? -6.290 -0.728 3.659 1.00 87.00 200 LEU A C 1
ATOM 1598 O O . LEU A 1 200 ? -6.887 0.315 3.932 1.00 87.00 200 LEU A O 1
ATOM 1602 N N . TYR A 1 201 ? -6.637 -1.488 2.619 1.00 89.88 201 TYR A N 1
ATOM 1603 C CA . TYR A 1 201 ? -7.687 -1.108 1.676 1.00 89.88 201 TYR A CA 1
ATOM 1604 C C . TYR A 1 201 ? -9.068 -1.056 2.329 1.00 89.88 201 TYR A C 1
ATOM 1606 O O . TYR A 1 201 ? -9.846 -0.142 2.044 1.00 89.88 201 TYR A O 1
ATOM 1614 N N . LEU A 1 202 ? -9.364 -1.979 3.249 1.00 89.31 202 LEU A N 1
ATOM 1615 C CA . LEU A 1 202 ? -10.606 -1.944 4.019 1.00 89.31 202 LEU A CA 1
ATOM 1616 C C . LEU A 1 202 ? -10.689 -0.694 4.903 1.00 89.31 202 LEU A C 1
ATOM 1618 O O . LEU A 1 202 ? -11.724 -0.024 4.928 1.00 89.31 202 LEU A O 1
ATOM 1622 N N . TRP A 1 203 ? -9.601 -0.343 5.592 1.00 86.88 203 TRP A N 1
ATOM 1623 C CA . TRP A 1 203 ? -9.557 0.832 6.465 1.00 86.88 203 TRP A CA 1
ATOM 1624 C C . TRP A 1 203 ? -9.673 2.141 5.686 1.00 86.88 203 TRP A C 1
ATOM 1626 O O . TRP A 1 203 ? -10.407 3.038 6.106 1.00 86.88 203 TRP A O 1
ATOM 1636 N N . ILE A 1 204 ? -9.015 2.246 4.529 1.00 86.44 204 ILE A N 1
ATOM 1637 C CA . ILE A 1 204 ? -9.149 3.404 3.635 1.00 86.44 204 ILE A CA 1
ATOM 1638 C C . ILE A 1 204 ? -10.601 3.533 3.154 1.00 86.44 204 ILE A C 1
ATOM 1640 O O . ILE A 1 204 ? -11.202 4.606 3.265 1.00 86.44 204 ILE A O 1
ATOM 1644 N N . ALA A 1 205 ? -11.201 2.438 2.681 1.00 90.56 205 ALA A N 1
ATOM 1645 C CA . ALA A 1 205 ? -12.549 2.454 2.123 1.00 90.56 205 ALA A CA 1
ATOM 1646 C C . ALA A 1 205 ? -13.622 2.812 3.165 1.00 90.56 205 ALA A C 1
ATOM 1648 O O . ALA A 1 205 ? -14.505 3.639 2.899 1.00 90.56 205 ALA A O 1
ATOM 1649 N N . GLU A 1 206 ? -13.529 2.269 4.380 1.00 86.50 206 GLU A N 1
ATOM 1650 C CA . GLU A 1 206 ? -14.452 2.616 5.468 1.00 86.50 206 GLU A CA 1
ATOM 1651 C C . GLU A 1 206 ? -14.197 4.015 6.057 1.00 86.50 206 GLU A C 1
ATOM 1653 O O . GLU A 1 206 ? -15.092 4.602 6.680 1.00 86.50 206 GLU A O 1
ATOM 1658 N N . GLY A 1 207 ? -13.039 4.614 5.756 1.00 82.75 207 GLY A N 1
ATOM 1659 C CA . GLY A 1 207 ? -12.637 5.932 6.242 1.00 82.75 207 GLY A CA 1
ATOM 1660 C C . GLY A 1 207 ? -12.147 5.898 7.689 1.00 82.75 207 GLY A C 1
ATOM 1661 O O . GLY A 1 207 ? -12.491 6.787 8.463 1.00 82.75 207 GLY A O 1
ATOM 1662 N N . LEU A 1 208 ? -11.410 4.843 8.046 1.00 79.38 208 LEU A N 1
ATOM 1663 C CA . LEU A 1 208 ? -10.727 4.670 9.333 1.00 79.38 208 LEU A CA 1
ATOM 1664 C C . LEU A 1 208 ? -9.309 5.265 9.332 1.00 79.38 208 LEU A C 1
ATOM 1666 O O . LEU A 1 208 ? -8.714 5.436 10.392 1.00 79.38 208 LEU A O 1
ATOM 1670 N N . VAL A 1 209 ? -8.763 5.570 8.150 1.00 76.69 209 VAL A N 1
ATOM 1671 C CA . VAL A 1 209 ? -7.467 6.243 7.992 1.00 76.69 209 VAL A CA 1
ATOM 1672 C C . VAL A 1 209 ? -7.670 7.757 7.981 1.00 76.69 209 VAL A C 1
ATOM 1674 O O . VAL A 1 209 ? -8.470 8.271 7.196 1.00 76.69 209 VAL A O 1
ATOM 1677 N N . ASP A 1 210 ? -6.947 8.473 8.845 1.00 67.38 210 ASP A N 1
ATOM 1678 C CA . ASP A 1 210 ? -7.043 9.929 8.952 1.00 67.38 210 ASP A CA 1
ATOM 1679 C C . ASP A 1 210 ? -6.419 10.625 7.733 1.00 67.38 210 ASP A C 1
ATOM 1681 O O . ASP A 1 210 ? -5.210 10.577 7.520 1.00 67.38 210 ASP A O 1
ATOM 1685 N N . SER A 1 211 ? -7.243 11.308 6.938 1.00 63.03 211 SER A N 1
ATOM 1686 C CA . SER A 1 211 ? -6.810 12.033 5.740 1.00 63.03 211 SER A CA 1
ATOM 1687 C C . SER A 1 211 ? -6.384 13.483 6.009 1.00 63.03 211 SER A C 1
ATOM 1689 O O . SER A 1 211 ? -6.151 14.227 5.057 1.00 63.03 211 SER A O 1
ATOM 1691 N N . ARG A 1 212 ? -6.345 13.938 7.272 1.00 55.16 212 ARG A N 1
ATOM 1692 C CA . ARG A 1 212 ? -6.035 15.342 7.615 1.00 55.16 212 ARG A CA 1
ATOM 1693 C C . ARG A 1 212 ? -4.555 15.691 7.491 1.00 55.16 212 ARG A C 1
ATOM 1695 O O . ARG A 1 212 ? -4.224 16.860 7.313 1.00 55.16 212 ARG A O 1
ATOM 1702 N N . ASN A 1 213 ? -3.668 14.701 7.563 1.00 56.81 213 ASN A N 1
ATOM 1703 C CA . ASN A 1 213 ? -2.242 14.924 7.363 1.00 56.81 213 ASN A CA 1
ATOM 1704 C C . ASN A 1 213 ? -1.937 15.016 5.860 1.00 56.81 213 ASN A C 1
ATOM 1706 O O . ASN A 1 213 ? -1.720 14.001 5.203 1.00 56.81 213 ASN A O 1
ATOM 1710 N N . GLN A 1 214 ? -1.932 16.238 5.322 1.00 56.66 214 GLN A N 1
ATOM 1711 C CA . GLN A 1 214 ? -1.674 16.490 3.899 1.00 56.66 214 GLN A CA 1
ATOM 1712 C C . GLN A 1 214 ? -0.234 16.151 3.468 1.00 56.66 214 GLN A C 1
ATOM 1714 O O . GLN A 1 214 ? 0.026 16.053 2.270 1.00 56.66 214 GLN A O 1
ATOM 1719 N N . ASP A 1 215 ? 0.683 15.931 4.419 1.00 59.69 215 ASP A N 1
ATOM 1720 C CA . ASP A 1 215 ? 2.093 15.637 4.145 1.00 59.69 215 ASP A CA 1
ATOM 1721 C C . ASP A 1 215 ? 2.378 14.134 3.942 1.00 59.69 215 ASP A C 1
ATOM 1723 O O . ASP A 1 215 ? 3.494 13.766 3.566 1.00 59.69 215 ASP A O 1
ATOM 1727 N N . LYS A 1 216 ? 1.396 13.249 4.180 1.00 70.75 216 LYS A N 1
ATOM 1728 C CA . LYS A 1 216 ? 1.533 11.788 4.030 1.00 70.75 216 LYS A CA 1
ATOM 1729 C C . LYS A 1 216 ? 0.401 11.183 3.198 1.00 70.75 216 LYS A C 1
ATOM 1731 O O . LYS A 1 216 ? -0.740 11.635 3.252 1.00 70.75 216 LYS A O 1
ATOM 1736 N N . ARG A 1 217 ? 0.694 10.111 2.449 1.00 81.88 217 ARG A N 1
ATOM 1737 C CA . ARG A 1 217 ? -0.340 9.350 1.730 1.00 81.88 217 ARG A CA 1
ATOM 1738 C C . ARG A 1 217 ? -1.211 8.571 2.714 1.00 81.88 217 ARG A C 1
ATOM 1740 O O . ARG A 1 217 ? -0.732 8.133 3.757 1.00 81.88 217 ARG A O 1
ATOM 1747 N N . MET A 1 218 ? -2.465 8.313 2.341 1.00 81.25 218 MET A N 1
ATOM 1748 C CA . MET A 1 218 ? -3.344 7.432 3.125 1.00 81.25 218 MET A CA 1
ATOM 1749 C C . MET A 1 218 ? -2.746 6.030 3.288 1.00 81.25 218 MET A C 1
ATOM 1751 O O . MET A 1 218 ? -2.846 5.453 4.366 1.00 81.25 218 MET A O 1
ATOM 1755 N N . ASP A 1 219 ? -2.059 5.521 2.263 1.00 83.31 219 ASP A N 1
ATOM 1756 C CA . ASP A 1 219 ? -1.346 4.248 2.356 1.00 83.31 219 ASP A CA 1
ATOM 1757 C C . ASP A 1 219 ? -0.265 4.274 3.447 1.00 83.31 219 ASP A C 1
ATOM 1759 O O . ASP A 1 219 ? -0.166 3.336 4.233 1.00 83.31 219 ASP A O 1
ATOM 1763 N N . ASP A 1 220 ? 0.515 5.358 3.526 1.00 82.88 220 ASP A N 1
ATOM 1764 C CA . ASP A 1 220 ? 1.593 5.506 4.509 1.00 82.88 220 ASP A CA 1
ATOM 1765 C C . ASP A 1 220 ? 1.022 5.585 5.932 1.00 82.88 220 ASP A C 1
ATOM 1767 O O . ASP A 1 220 ? 1.504 4.905 6.834 1.00 82.88 220 ASP A O 1
ATOM 1771 N N . ILE A 1 221 ? -0.052 6.358 6.127 1.00 79.69 221 ILE A N 1
ATOM 1772 C CA . ILE A 1 221 ? -0.728 6.501 7.427 1.00 79.69 221 ILE A CA 1
ATOM 1773 C C . ILE A 1 221 ? -1.350 5.169 7.863 1.00 79.69 221 ILE A C 1
ATOM 1775 O O . ILE A 1 221 ? -1.203 4.759 9.012 1.00 79.69 221 ILE A O 1
ATOM 1779 N N . GLY A 1 222 ? -2.024 4.462 6.954 1.00 79.69 222 GLY A N 1
ATOM 1780 C CA . GLY A 1 222 ? -2.610 3.164 7.273 1.00 79.69 222 GLY A CA 1
ATOM 1781 C C . GLY A 1 222 ? -1.550 2.095 7.563 1.00 79.69 222 GLY A C 1
ATOM 1782 O O . GLY A 1 222 ? -1.726 1.301 8.486 1.00 79.69 222 GLY A O 1
ATOM 1783 N N . ARG A 1 223 ? -0.410 2.101 6.853 1.00 83.25 223 ARG A N 1
ATOM 1784 C CA . ARG A 1 223 ? 0.737 1.234 7.180 1.00 83.25 223 ARG A CA 1
ATOM 1785 C C . ARG A 1 223 ? 1.349 1.594 8.535 1.00 83.25 223 ARG A C 1
ATOM 1787 O O . ARG A 1 223 ? 1.691 0.681 9.286 1.00 83.25 223 ARG A O 1
ATOM 1794 N N . ASP A 1 224 ? 1.436 2.879 8.879 1.00 76.12 224 ASP A N 1
ATOM 1795 C CA . ASP A 1 224 ? 1.857 3.332 10.210 1.00 76.12 224 ASP A CA 1
ATOM 1796 C C . ASP A 1 224 ? 0.926 2.765 11.301 1.00 76.12 224 ASP A C 1
ATOM 1798 O O . ASP A 1 224 ? 1.423 2.218 12.285 1.00 76.12 224 ASP A O 1
ATOM 1802 N N . TYR A 1 225 ? -0.400 2.770 11.095 1.00 75.19 225 TYR A N 1
ATOM 1803 C CA . TYR A 1 225 ? -1.364 2.161 12.028 1.00 75.19 225 TYR A CA 1
ATOM 1804 C C . TYR A 1 225 ? -1.170 0.645 12.176 1.00 75.19 225 TYR A C 1
ATOM 1806 O O . TYR A 1 225 ? -1.172 0.123 13.291 1.00 75.19 225 TYR A O 1
ATOM 1814 N N . ILE A 1 226 ? -0.963 -0.088 11.075 1.00 76.75 226 ILE A N 1
ATOM 1815 C CA . ILE A 1 226 ? -0.700 -1.538 11.137 1.00 76.75 226 ILE A CA 1
ATOM 1816 C C . ILE A 1 226 ? 0.595 -1.805 11.915 1.00 76.75 226 ILE A C 1
ATOM 1818 O O . ILE A 1 226 ? 0.617 -2.642 12.819 1.00 76.75 226 ILE A O 1
ATOM 1822 N N . ASN A 1 227 ? 1.666 -1.067 11.615 1.00 70.75 227 ASN A N 1
ATOM 1823 C CA . ASN A 1 227 ? 2.943 -1.177 12.325 1.00 70.75 227 ASN A CA 1
ATOM 1824 C C . ASN A 1 227 ? 2.800 -0.845 13.821 1.00 70.75 227 ASN A C 1
ATOM 1826 O O . ASN A 1 227 ? 3.434 -1.480 14.674 1.00 70.75 227 ASN A O 1
ATOM 1830 N N . GLU A 1 228 ? 1.938 0.112 14.159 1.00 67.62 228 GLU A N 1
ATOM 1831 C CA . GLU A 1 228 ? 1.597 0.460 15.536 1.00 67.62 228 GLU A CA 1
ATOM 1832 C C . GLU A 1 228 ? 0.927 -0.713 16.271 1.00 67.62 228 GLU A C 1
ATOM 1834 O O . GLU A 1 228 ? 1.343 -1.067 17.380 1.00 67.62 228 GLU A O 1
ATOM 1839 N N . MET A 1 229 ? -0.045 -1.366 15.634 1.00 71.62 229 MET A N 1
ATOM 1840 C CA . MET A 1 229 ? -0.759 -2.519 16.190 1.00 71.62 229 MET A CA 1
ATOM 1841 C C . MET A 1 229 ? 0.140 -3.750 16.343 1.00 71.62 229 MET A C 1
ATOM 1843 O O . MET A 1 229 ? 0.072 -4.457 17.349 1.00 71.62 229 MET A O 1
ATOM 1847 N N . VAL A 1 230 ? 1.041 -3.986 15.388 1.00 70.62 230 VAL A N 1
ATOM 1848 C CA . VAL A 1 230 ? 2.051 -5.057 15.461 1.00 70.62 230 VAL A CA 1
ATOM 1849 C C . VAL A 1 230 ? 2.970 -4.851 16.655 1.00 70.62 230 VAL A C 1
ATOM 1851 O O . VAL A 1 230 ? 3.198 -5.758 17.452 1.00 70.62 230 VAL A O 1
ATOM 1854 N N . SER A 1 231 ? 3.476 -3.632 16.823 1.00 63.00 231 SER A N 1
ATOM 1855 C CA . SER A 1 231 ? 4.373 -3.311 17.931 1.00 63.00 231 SER A CA 1
ATOM 1856 C C . SER A 1 231 ? 3.668 -3.355 19.298 1.00 63.00 231 SER A C 1
ATOM 1858 O O . SER A 1 231 ? 4.334 -3.504 20.320 1.00 63.00 231 SER A O 1
ATOM 1860 N N . CYS A 1 232 ? 2.335 -3.243 19.340 1.00 59.88 232 CYS A N 1
ATOM 1861 C CA . CYS A 1 232 ? 1.513 -3.458 20.539 1.00 59.88 232 CYS A CA 1
ATOM 1862 C C . CYS A 1 232 ? 1.139 -4.935 20.764 1.00 59.88 232 CYS A C 1
ATOM 1864 O O . CYS A 1 232 ? 0.415 -5.237 21.708 1.00 59.88 232 CYS A O 1
ATOM 1866 N N . SER A 1 233 ? 1.639 -5.861 19.935 1.00 66.88 233 SER A N 1
ATOM 1867 C CA . SER A 1 233 ? 1.287 -7.292 19.957 1.00 66.88 233 SER A CA 1
ATOM 1868 C C . SER A 1 233 ? -0.192 -7.586 19.662 1.00 66.88 233 SER A C 1
ATOM 1870 O O . SER A 1 233 ? -0.667 -8.675 19.975 1.00 66.88 233 SER A O 1
ATOM 1872 N N . PHE A 1 234 ? -0.916 -6.639 19.051 1.00 69.75 234 PHE A N 1
ATOM 1873 C CA . PHE A 1 234 ? -2.286 -6.866 18.587 1.00 69.75 234 PHE A CA 1
ATOM 1874 C C . PHE A 1 234 ? -2.299 -7.796 17.366 1.00 69.75 234 PHE A C 1
ATOM 1876 O O . PHE A 1 234 ? -3.037 -8.780 17.327 1.00 69.75 234 PHE A O 1
ATOM 1883 N N . PHE A 1 235 ? -1.413 -7.520 16.404 1.00 76.56 235 PHE A N 1
ATOM 1884 C CA . PHE A 1 235 ? -1.094 -8.450 15.328 1.00 76.56 235 PHE A CA 1
ATOM 1885 C C . PHE A 1 235 ? 0.173 -9.233 15.657 1.00 76.56 235 PHE A C 1
ATOM 1887 O O . PHE A 1 235 ? 1.216 -8.661 15.980 1.00 76.56 235 PHE A O 1
ATOM 1894 N N . GLN A 1 236 ? 0.094 -10.546 15.501 1.00 76.19 236 GLN A N 1
ATOM 1895 C CA . GLN A 1 236 ? 1.239 -11.441 15.475 1.00 76.19 236 GLN A CA 1
ATOM 1896 C C . GLN A 1 236 ? 1.723 -11.583 14.034 1.00 76.19 236 GLN A C 1
ATOM 1898 O O . GLN A 1 236 ? 0.917 -11.725 13.115 1.00 76.19 236 GLN A O 1
ATOM 1903 N N . THR A 1 237 ? 3.038 -11.536 13.826 1.00 73.75 237 THR A N 1
ATOM 1904 C CA . THR A 1 237 ? 3.619 -11.681 12.488 1.00 73.75 237 THR A CA 1
ATOM 1905 C C . THR A 1 237 ? 4.090 -13.105 12.262 1.00 73.75 237 THR A C 1
ATOM 1907 O O . THR A 1 237 ? 4.828 -13.642 13.084 1.00 73.75 237 THR A O 1
ATOM 1910 N N . SER A 1 238 ? 3.723 -13.669 11.119 1.00 63.47 238 SER A N 1
ATOM 1911 C CA . SER A 1 238 ? 4.255 -14.927 10.598 1.00 63.47 238 SER A CA 1
ATOM 1912 C C . SER A 1 238 ? 4.863 -14.680 9.220 1.00 63.47 238 SER A C 1
ATOM 1914 O O . SER A 1 238 ? 4.401 -13.806 8.489 1.00 63.47 238 SER A O 1
ATOM 1916 N N . GLU A 1 239 ? 5.910 -15.412 8.866 1.00 53.53 239 GLU A N 1
ATOM 1917 C CA . GLU A 1 239 ? 6.433 -15.404 7.500 1.00 53.53 239 GLU A CA 1
ATOM 1918 C C . GLU A 1 239 ? 5.744 -16.509 6.700 1.00 53.53 239 GLU A C 1
ATOM 1920 O O . GLU A 1 239 ? 5.571 -17.632 7.180 1.00 53.53 239 GLU A O 1
ATOM 1925 N N . SER A 1 240 ? 5.296 -16.174 5.491 1.00 50.03 240 SER A N 1
ATOM 1926 C CA . SER A 1 240 ? 4.849 -17.162 4.520 1.00 50.03 240 SER A CA 1
ATOM 1927 C C . SER A 1 240 ? 6.049 -17.962 4.009 1.00 50.03 240 SER A C 1
ATOM 1929 O O . SER A 1 240 ? 7.192 -17.505 4.072 1.00 50.03 240 SER A O 1
ATOM 1931 N N . LEU A 1 241 ? 5.786 -19.136 3.429 1.00 38.50 241 LEU A N 1
ATOM 1932 C CA . LEU A 1 241 ? 6.805 -19.973 2.778 1.00 38.50 241 LEU A CA 1
ATOM 1933 C C . LEU A 1 241 ? 7.580 -19.231 1.667 1.00 38.50 241 LEU A C 1
ATOM 1935 O O . LEU A 1 241 ? 8.672 -19.647 1.299 1.00 38.50 241 LEU A O 1
ATOM 1939 N N . TYR A 1 242 ? 7.035 -18.121 1.160 1.00 41.72 242 TYR A N 1
ATOM 1940 C CA . TYR A 1 242 ? 7.622 -17.289 0.107 1.00 41.72 242 TYR A CA 1
ATOM 1941 C C . TYR A 1 242 ? 8.259 -15.991 0.640 1.00 41.72 242 TYR A C 1
ATOM 1943 O O . TYR A 1 242 ? 8.576 -15.094 -0.139 1.00 41.72 242 TYR A O 1
ATOM 1951 N N . GLY A 1 243 ? 8.429 -15.864 1.963 1.00 45.12 243 GLY A N 1
ATOM 1952 C CA . GLY A 1 243 ? 9.036 -14.693 2.605 1.00 45.12 243 GLY A CA 1
ATOM 1953 C C . GLY A 1 243 ? 8.117 -13.469 2.706 1.00 45.12 243 GLY A C 1
ATOM 1954 O O . GLY A 1 243 ? 8.579 -12.376 3.035 1.00 45.12 243 GLY A O 1
ATOM 1955 N N . THR A 1 244 ? 6.816 -13.615 2.434 1.00 57.28 244 THR A N 1
ATOM 1956 C CA . THR A 1 244 ? 5.825 -12.543 2.620 1.00 57.28 244 THR A CA 1
ATOM 1957 C C . THR A 1 244 ? 5.385 -12.496 4.077 1.00 57.28 244 THR A C 1
ATOM 1959 O O . THR A 1 244 ? 5.029 -13.517 4.663 1.00 57.28 244 THR A O 1
ATOM 1962 N N . ARG A 1 245 ? 5.375 -11.307 4.678 1.00 67.31 245 ARG A N 1
ATOM 1963 C CA . ARG A 1 245 ? 4.947 -11.136 6.068 1.00 67.31 245 ARG A CA 1
ATOM 1964 C C . ARG A 1 245 ? 3.420 -11.127 6.158 1.00 67.31 245 ARG A C 1
ATOM 1966 O O . ARG A 1 245 ? 2.780 -10.245 5.595 1.00 67.31 245 ARG A O 1
ATOM 1973 N N . LEU A 1 246 ? 2.857 -12.086 6.888 1.00 76.25 246 LEU A N 1
ATOM 1974 C CA . LEU A 1 246 ? 1.427 -12.212 7.164 1.00 76.25 246 LEU A CA 1
ATOM 1975 C C . LEU A 1 246 ? 1.126 -11.865 8.620 1.00 76.25 246 LEU A C 1
ATOM 1977 O O . LEU A 1 246 ? 1.929 -12.130 9.521 1.00 76.25 246 LEU A O 1
ATOM 1981 N N . TYR A 1 247 ? -0.057 -11.314 8.850 1.00 80.50 247 TYR A N 1
ATOM 1982 C CA . TYR A 1 247 ? -0.512 -10.856 10.157 1.00 80.50 247 TYR A CA 1
ATOM 1983 C C . TYR A 1 247 ? -1.662 -11.732 10.632 1.00 80.50 247 TYR A C 1
ATOM 1985 O O . TYR A 1 247 ? -2.526 -12.105 9.847 1.00 80.50 247 TYR A O 1
ATOM 1993 N N . ALA A 1 248 ? -1.691 -12.062 11.915 1.00 79.94 248 ALA A N 1
ATOM 1994 C CA . ALA A 1 248 ? -2.792 -12.784 12.537 1.00 79.94 248 ALA A CA 1
ATOM 1995 C C . ALA A 1 248 ? -3.189 -12.080 13.833 1.00 79.94 248 ALA A C 1
ATOM 1997 O O . ALA A 1 248 ? -2.341 -11.525 14.532 1.00 79.94 248 ALA A O 1
ATOM 1998 N N . VAL A 1 249 ? -4.478 -12.097 14.153 1.00 78.00 249 VAL A N 1
ATOM 1999 C CA . VAL A 1 249 ? -4.990 -11.572 15.421 1.00 78.00 249 VAL A CA 1
ATOM 2000 C C . VAL A 1 249 ? -5.201 -12.739 16.363 1.00 78.00 249 VAL A C 1
ATOM 2002 O O . VAL A 1 249 ? -5.786 -13.745 15.976 1.00 78.00 249 VAL A O 1
ATOM 2005 N N . HIS A 1 250 ? -4.704 -12.607 17.591 1.00 75.38 250 HIS A N 1
ATOM 2006 C CA . HIS A 1 250 ? -4.885 -13.635 18.607 1.00 75.38 250 HIS A CA 1
ATOM 2007 C C . HIS A 1 250 ? -6.378 -13.827 18.899 1.00 75.38 250 HIS A C 1
ATOM 2009 O O . HIS A 1 250 ? -7.106 -12.852 19.067 1.00 75.38 250 HIS A O 1
ATOM 2015 N N . ASP A 1 251 ? -6.842 -15.061 19.042 1.00 73.50 251 ASP A N 1
ATOM 2016 C CA . ASP A 1 251 ? -8.274 -15.351 19.113 1.00 73.50 251 ASP A CA 1
ATOM 2017 C C . ASP A 1 251 ? -8.995 -14.672 20.300 1.00 73.50 251 ASP A C 1
ATOM 2019 O O . ASP A 1 251 ? -10.158 -14.317 20.177 1.00 73.50 251 ASP A O 1
ATOM 2023 N N . LEU A 1 252 ? -8.320 -14.422 21.433 1.00 71.31 252 LEU A N 1
ATOM 2024 C CA . LEU A 1 252 ? -8.875 -13.594 22.531 1.00 71.31 252 LEU A CA 1
ATOM 2025 C C . LEU A 1 252 ? -9.113 -12.126 22.130 1.00 71.31 252 LEU A C 1
ATOM 2027 O O . LEU A 1 252 ? -10.071 -11.508 22.585 1.00 71.31 252 LEU A O 1
ATOM 2031 N N . LEU A 1 253 ? -8.232 -11.559 21.301 1.00 72.19 253 LEU A N 1
ATOM 2032 C CA . LEU A 1 253 ? -8.401 -10.215 20.741 1.00 72.19 253 LEU A CA 1
ATOM 2033 C C . LEU A 1 253 ? -9.538 -10.199 19.731 1.00 72.19 253 LEU A C 1
ATOM 2035 O O . LEU A 1 253 ? -10.285 -9.231 19.659 1.00 72.19 253 LEU A O 1
ATOM 2039 N N . HIS A 1 254 ? -9.669 -11.283 18.972 1.00 79.38 254 HIS A N 1
ATOM 2040 C CA . HIS A 1 254 ? -10.762 -11.477 18.037 1.00 79.38 254 HIS A CA 1
ATOM 2041 C C . HIS A 1 254 ? -12.115 -11.597 18.758 1.00 79.38 254 HIS A C 1
ATOM 2043 O O . HIS A 1 254 ? -13.049 -10.890 18.398 1.00 79.38 254 HIS A O 1
ATOM 2049 N N . ASP A 1 255 ? -12.195 -12.364 19.851 1.00 73.19 255 ASP A N 1
ATOM 2050 C CA . ASP A 1 255 ? -13.394 -12.443 20.705 1.00 73.19 255 ASP A CA 1
ATOM 2051 C C . ASP A 1 255 ? -13.777 -11.089 21.302 1.00 73.19 255 ASP A C 1
ATOM 2053 O O . ASP A 1 255 ? -14.949 -10.710 21.326 1.00 73.19 255 ASP A O 1
ATOM 2057 N N . LEU A 1 256 ? -12.780 -10.340 21.780 1.00 71.88 256 LEU A N 1
ATOM 2058 C CA . LEU A 1 256 ? -13.000 -8.984 22.259 1.00 71.88 256 LEU A CA 1
ATOM 2059 C C . LEU A 1 256 ? -13.514 -8.086 21.128 1.00 71.88 256 LEU A C 1
ATOM 2061 O O . LEU A 1 256 ? -14.433 -7.303 21.353 1.00 71.88 256 LEU A O 1
ATOM 2065 N N . ALA A 1 257 ? -12.952 -8.213 19.922 1.00 74.19 257 ALA A N 1
ATOM 2066 C CA . ALA A 1 257 ? -13.382 -7.448 18.759 1.00 74.19 257 ALA A CA 1
ATOM 2067 C C . ALA A 1 257 ? -14.858 -7.691 18.473 1.00 74.19 257 ALA A C 1
ATOM 2069 O O . ALA A 1 257 ? -15.617 -6.729 18.415 1.00 74.19 257 ALA A O 1
ATOM 2070 N N . GLU A 1 258 ? -15.251 -8.960 18.408 1.00 76.88 258 GLU A N 1
ATOM 2071 C CA . GLU A 1 258 ? -16.621 -9.403 18.175 1.00 76.88 258 GLU A CA 1
ATOM 2072 C C . GLU A 1 258 ? -17.594 -8.936 19.272 1.00 76.88 258 GLU A C 1
ATOM 2074 O O . GLU A 1 258 ? -18.696 -8.476 18.972 1.00 76.88 258 GLU A O 1
ATOM 2079 N N . GLU A 1 259 ? -17.207 -8.980 20.556 1.00 70.12 259 GLU A N 1
ATOM 2080 C CA . GLU A 1 259 ? -18.060 -8.471 21.646 1.00 70.12 259 GLU A CA 1
ATOM 2081 C C . GLU A 1 259 ? -18.307 -6.956 21.518 1.00 70.12 259 GLU A C 1
ATOM 2083 O O . GLU A 1 259 ? -19.374 -6.451 21.886 1.00 70.12 259 GLU A O 1
ATOM 2088 N N . LEU A 1 260 ? -17.315 -6.206 21.036 1.00 68.94 260 LEU A N 1
ATOM 2089 C CA . LEU A 1 260 ? -17.379 -4.748 20.918 1.00 68.94 260 LEU A CA 1
ATOM 2090 C C . LEU A 1 260 ? -18.139 -4.285 19.678 1.00 68.94 260 LEU A C 1
ATOM 2092 O O . LEU A 1 260 ? -18.790 -3.240 19.726 1.00 68.94 260 LEU A O 1
ATOM 2096 N N . SER A 1 261 ? -18.064 -5.053 18.597 1.00 74.69 261 SER A N 1
ATOM 2097 C CA . SER A 1 261 ? -18.643 -4.743 17.291 1.00 74.69 261 SER A CA 1
ATOM 2098 C C . SER A 1 261 ? -20.009 -5.385 17.054 1.00 74.69 261 SER A C 1
ATOM 2100 O O . SER A 1 261 ? -20.629 -5.061 16.050 1.00 74.69 261 SER A O 1
ATOM 2102 N N . ARG A 1 262 ? -20.516 -6.243 17.952 1.00 76.19 262 ARG A N 1
ATOM 2103 C CA . ARG A 1 262 ? -21.767 -7.018 17.784 1.00 76.19 262 ARG A CA 1
ATOM 2104 C C . ARG A 1 262 ? -22.999 -6.219 17.328 1.00 76.19 262 ARG A C 1
ATOM 2106 O O . ARG A 1 262 ? -23.927 -6.788 16.760 1.00 76.19 262 ARG A O 1
ATOM 2113 N N . GLU A 1 263 ? -23.051 -4.921 17.617 1.00 77.38 263 GLU A N 1
ATOM 2114 C CA . GLU A 1 263 ? -24.147 -4.039 17.189 1.00 77.38 263 GLU A CA 1
ATOM 2115 C C . GLU A 1 263 ? -23.979 -3.513 15.749 1.00 77.38 263 GLU A C 1
ATOM 2117 O O . GLU A 1 263 ? -24.971 -3.200 15.090 1.00 77.38 263 GLU A O 1
ATOM 2122 N N . ASP A 1 264 ? -22.743 -3.442 15.249 1.00 80.31 264 ASP A N 1
ATOM 2123 C CA . ASP A 1 264 ? -22.370 -2.879 13.945 1.00 80.31 264 ASP A CA 1
ATOM 2124 C C . ASP A 1 264 ? -21.915 -3.950 12.924 1.00 80.31 264 ASP A C 1
ATOM 2126 O O . ASP A 1 264 ? -22.073 -3.732 11.718 1.00 80.31 264 ASP A O 1
ATOM 2130 N N . CYS A 1 265 ? -21.390 -5.096 13.370 1.00 86.88 265 CYS A N 1
ATOM 2131 C CA . CYS A 1 265 ? -20.850 -6.185 12.551 1.00 86.88 265 CYS A CA 1
ATOM 2132 C C . CYS A 1 265 ? -21.632 -7.492 12.750 1.00 86.88 265 CYS A C 1
ATOM 2134 O O . CYS A 1 265 ? -22.088 -7.802 13.851 1.00 86.88 265 CYS A O 1
ATOM 2136 N N . PHE A 1 266 ? -21.761 -8.287 11.686 1.00 87.50 266 PHE A N 1
ATOM 2137 C CA . PHE A 1 266 ? -22.355 -9.622 11.741 1.00 87.50 266 PHE A CA 1
ATOM 2138 C C . PHE A 1 266 ? -21.628 -10.580 10.799 1.00 87.50 266 PHE A C 1
ATOM 2140 O O . PHE A 1 266 ? -21.430 -10.264 9.623 1.00 87.50 266 PHE A O 1
ATOM 2147 N N . ARG A 1 267 ? -21.266 -11.763 11.304 1.00 88.00 267 ARG A N 1
ATOM 2148 C CA . ARG A 1 267 ? -20.762 -12.876 10.495 1.00 88.00 267 ARG A CA 1
ATOM 2149 C C . ARG A 1 267 ? -21.871 -13.905 10.298 1.00 88.00 267 ARG A C 1
ATOM 2151 O O . ARG A 1 267 ? -22.407 -14.444 11.262 1.00 88.00 267 ARG A O 1
ATOM 2158 N N . LEU A 1 268 ? -22.221 -14.158 9.046 1.00 85.56 268 LEU A N 1
ATOM 2159 C CA . LEU A 1 268 ? -23.186 -15.164 8.632 1.00 85.56 268 LEU A CA 1
ATOM 2160 C C . LEU A 1 268 ? -22.423 -16.445 8.273 1.00 85.56 268 LEU A C 1
ATOM 2162 O O . LEU A 1 268 ? -21.882 -16.567 7.178 1.00 85.56 268 LEU A O 1
ATOM 2166 N N . GLU A 1 269 ? -22.341 -17.367 9.233 1.00 80.88 269 GLU A N 1
ATOM 2167 C CA . GLU A 1 269 ? -21.546 -18.605 9.130 1.00 80.88 269 GLU A CA 1
ATOM 2168 C C . GLU A 1 269 ? -22.403 -19.885 9.076 1.00 80.88 269 GLU A C 1
ATOM 2170 O O . GLU A 1 269 ? -21.881 -20.947 8.753 1.00 80.88 269 GLU A O 1
ATOM 2175 N N . ASP A 1 270 ? -23.706 -19.809 9.379 1.00 75.31 270 ASP A N 1
ATOM 2176 C CA . ASP A 1 270 ? -24.617 -20.964 9.429 1.00 75.31 270 ASP A CA 1
ATOM 2177 C C . ASP A 1 270 ? -25.846 -20.747 8.530 1.00 75.31 270 ASP A C 1
ATOM 2179 O O . ASP A 1 270 ? -26.556 -19.744 8.632 1.00 75.31 270 ASP A O 1
ATOM 2183 N N . ASP A 1 271 ? -26.121 -21.734 7.672 1.00 71.88 271 ASP A N 1
ATOM 2184 C CA . ASP A 1 271 ? -27.267 -21.782 6.759 1.00 71.88 271 ASP A CA 1
ATOM 2185 C C . ASP A 1 271 ? -28.641 -21.824 7.451 1.00 71.88 271 ASP A C 1
ATOM 2187 O O . ASP A 1 271 ? -29.683 -21.686 6.793 1.00 71.88 271 ASP A O 1
ATOM 2191 N N . ASN A 1 272 ? -28.658 -22.078 8.760 1.00 73.31 272 ASN A N 1
ATOM 2192 C CA . ASN A 1 272 ? -29.859 -22.167 9.585 1.00 73.31 272 ASN A CA 1
ATOM 2193 C C . ASN A 1 272 ? -30.191 -20.863 10.323 1.00 73.31 272 ASN A C 1
ATOM 2195 O O . ASN A 1 272 ? -31.200 -20.809 11.033 1.00 73.31 272 ASN A O 1
ATOM 2199 N N . VAL A 1 273 ? -29.384 -19.808 10.162 1.00 77.69 273 VAL A N 1
ATOM 2200 C CA . VAL A 1 273 ? -29.676 -18.494 10.745 1.00 77.69 273 VAL A CA 1
ATOM 2201 C C . VAL A 1 273 ? -30.991 -17.959 10.173 1.00 77.69 273 VAL A C 1
ATOM 2203 O O . VAL A 1 273 ? -31.151 -17.742 8.976 1.00 77.69 273 VAL A O 1
ATOM 2206 N N . THR A 1 274 ? -31.969 -17.739 11.049 1.00 66.56 274 THR A N 1
ATOM 2207 C CA . THR A 1 274 ? -33.323 -17.332 10.641 1.00 66.56 274 THR A CA 1
ATOM 2208 C C . THR A 1 274 ? -33.482 -15.817 10.515 1.00 66.56 274 THR A C 1
ATOM 2210 O O . THR A 1 274 ? -34.263 -15.352 9.684 1.00 66.56 274 THR A O 1
ATOM 2213 N N . GLU A 1 275 ? -32.720 -15.035 11.286 1.00 75.31 275 GLU A N 1
ATOM 2214 C CA . GLU A 1 275 ? -32.799 -13.573 11.303 1.00 75.31 275 GLU A CA 1
ATOM 2215 C C . GLU A 1 275 ? -31.407 -12.930 11.290 1.00 75.31 275 GLU A C 1
ATOM 2217 O O . GLU A 1 275 ? -30.533 -13.286 12.078 1.00 75.31 275 GLU A O 1
ATOM 2222 N N . ILE A 1 276 ? -31.222 -11.945 10.404 1.00 83.62 276 ILE A N 1
ATOM 2223 C CA . ILE A 1 276 ? -30.025 -11.095 10.352 1.00 83.62 276 ILE A CA 1
ATOM 2224 C C . ILE A 1 276 ? -30.405 -9.729 10.934 1.00 83.62 276 ILE A C 1
ATOM 2226 O O . ILE A 1 276 ? -31.408 -9.155 10.486 1.00 83.62 276 ILE A O 1
ATOM 2230 N N . PRO A 1 277 ? -29.650 -9.176 11.903 1.00 84.69 277 PRO A N 1
ATOM 2231 C CA . PRO A 1 277 ? -30.018 -7.910 12.522 1.00 84.69 277 PRO A CA 1
ATOM 2232 C C . PRO A 1 277 ? -30.018 -6.764 11.499 1.00 84.69 277 PRO A C 1
ATOM 2234 O O . PRO A 1 277 ? -29.061 -6.566 10.757 1.00 84.69 277 PRO A O 1
ATOM 2237 N N . CYS A 1 278 ? -31.089 -5.969 11.459 1.00 81.75 278 CYS A N 1
ATOM 2238 C CA . CYS A 1 278 ? -31.267 -4.926 10.439 1.00 81.75 278 CYS A CA 1
ATOM 2239 C C . CYS A 1 278 ? -30.467 -3.634 10.696 1.00 81.75 278 CYS A C 1
ATOM 2241 O O . CYS A 1 278 ? -30.390 -2.775 9.814 1.00 81.75 278 CYS A O 1
ATOM 2243 N N . ALA A 1 279 ? -29.894 -3.481 11.894 1.00 83.56 279 ALA A N 1
ATOM 2244 C CA . ALA A 1 279 ? -29.145 -2.295 12.311 1.00 83.56 279 ALA A CA 1
ATOM 2245 C C . ALA A 1 279 ? -27.661 -2.320 11.902 1.00 83.56 279 ALA A C 1
ATOM 2247 O O . ALA A 1 279 ? -27.013 -1.272 11.948 1.00 83.56 279 ALA A O 1
ATOM 2248 N N . ILE A 1 280 ? -27.148 -3.479 11.477 1.00 89.12 280 ILE A N 1
ATOM 2249 C CA . ILE A 1 280 ? -25.724 -3.674 11.190 1.00 89.12 280 ILE A CA 1
ATOM 2250 C C . ILE A 1 280 ? -25.252 -2.815 10.019 1.00 89.12 280 ILE A C 1
ATOM 2252 O O . ILE A 1 280 ? -26.010 -2.443 9.114 1.00 89.12 280 ILE A O 1
ATOM 2256 N N . ARG A 1 281 ? -23.953 -2.532 10.026 1.00 88.56 281 ARG A N 1
ATOM 2257 C CA . ARG A 1 281 ? -23.245 -1.794 8.979 1.00 88.56 281 ARG A CA 1
ATOM 2258 C C . ARG A 1 281 ? -22.279 -2.677 8.207 1.00 88.56 281 ARG A C 1
ATOM 2260 O O . ARG A 1 281 ? -21.981 -2.356 7.059 1.00 88.56 281 ARG A O 1
ATOM 2267 N N . HIS A 1 282 ? -21.830 -3.779 8.787 1.00 91.06 282 HIS A N 1
ATOM 2268 C CA . HIS A 1 282 ? -20.830 -4.642 8.182 1.00 91.06 282 HIS A CA 1
ATOM 2269 C C . HIS A 1 282 ? -21.292 -6.098 8.240 1.00 91.06 282 HIS A C 1
ATOM 2271 O O . HIS A 1 282 ? -21.638 -6.602 9.306 1.00 91.06 282 HIS A O 1
ATOM 2277 N N . LEU A 1 283 ? -21.329 -6.756 7.083 1.00 90.75 283 LEU A N 1
ATOM 2278 C CA . LEU A 1 283 ? -21.733 -8.150 6.944 1.00 90.75 283 LEU A CA 1
ATOM 2279 C C . LEU A 1 283 ? -20.585 -8.941 6.324 1.00 90.75 283 LEU A C 1
ATOM 2281 O O . LEU A 1 283 ? -20.072 -8.573 5.266 1.00 90.75 283 LEU A O 1
ATOM 2285 N N . SER A 1 284 ? -20.224 -10.037 6.971 1.00 89.88 284 SER A N 1
ATOM 2286 C CA . SER A 1 284 ? -19.382 -11.075 6.391 1.00 89.88 284 SER A CA 1
ATOM 2287 C C . SER A 1 284 ? -20.231 -12.304 6.136 1.00 89.88 284 SER A C 1
ATOM 2289 O O . SER A 1 284 ? -20.968 -12.734 7.019 1.00 89.88 284 SER A O 1
ATOM 2291 N N . ASP A 1 285 ? -20.154 -12.833 4.930 1.00 83.69 285 ASP A N 1
ATOM 2292 C CA . ASP A 1 285 ? -20.909 -13.977 4.467 1.00 83.69 285 ASP A CA 1
ATOM 2293 C C . ASP A 1 285 ? -19.964 -15.139 4.148 1.00 83.69 285 ASP A C 1
ATOM 2295 O O . ASP A 1 285 ? -18.998 -15.005 3.385 1.00 83.69 285 ASP A O 1
ATOM 2299 N N . ARG A 1 286 ? -20.246 -16.274 4.786 1.00 78.88 286 ARG A N 1
ATOM 2300 C CA . ARG A 1 286 ? -19.497 -17.527 4.673 1.00 78.88 286 ARG A CA 1
ATOM 2301 C C . ARG A 1 286 ? -20.416 -18.734 4.489 1.00 78.88 286 ARG A C 1
ATOM 2303 O O . ARG A 1 286 ? -19.952 -19.865 4.599 1.00 78.88 286 ARG A O 1
ATOM 2310 N N . VAL A 1 287 ? -21.714 -18.521 4.261 1.00 74.56 287 VAL A N 1
ATOM 2311 C CA . VAL A 1 287 ? -22.633 -19.643 4.049 1.00 74.56 287 VAL A CA 1
ATOM 2312 C C . VAL A 1 287 ? -22.421 -20.282 2.684 1.00 74.56 287 VAL A C 1
ATOM 2314 O O . VAL A 1 287 ? -22.010 -19.619 1.737 1.00 74.56 287 VAL A O 1
ATOM 2317 N N . GLU A 1 288 ? -22.748 -21.567 2.554 1.00 69.94 288 GLU A N 1
ATOM 2318 C CA . GLU A 1 288 ? -22.664 -22.258 1.263 1.00 69.94 288 GLU A CA 1
ATOM 2319 C C . GLU A 1 288 ? -23.721 -21.734 0.270 1.00 69.94 288 GLU A C 1
ATOM 2321 O O . GLU A 1 288 ? -23.491 -21.724 -0.946 1.00 69.94 288 GLU A O 1
ATOM 2326 N N . SER A 1 289 ? -24.880 -21.278 0.778 1.00 76.06 289 SER A N 1
ATOM 2327 C CA . SER A 1 289 ? -26.006 -20.791 -0.027 1.00 76.06 289 SER A CA 1
ATOM 2328 C C . SER A 1 289 ? -26.653 -19.510 0.533 1.00 76.06 289 SER A C 1
ATOM 2330 O O . SER A 1 289 ? -27.479 -19.520 1.452 1.00 76.06 289 SER A O 1
ATOM 2332 N N . MET A 1 290 ? -26.440 -18.400 -0.166 1.00 77.12 290 MET A N 1
ATOM 2333 C CA . MET A 1 290 ? -27.063 -17.094 0.076 1.00 77.12 290 MET A CA 1
ATOM 2334 C C . MET A 1 290 ? -28.570 -17.028 -0.228 1.00 77.12 290 MET A C 1
ATOM 2336 O O . MET A 1 290 ? -29.246 -16.085 0.202 1.00 77.12 290 MET A O 1
ATOM 2340 N N . LYS A 1 291 ? -29.148 -18.008 -0.941 1.00 80.06 291 LYS A N 1
ATOM 2341 C CA . LYS A 1 291 ? -30.581 -17.997 -1.319 1.00 80.06 291 LYS A CA 1
ATOM 2342 C C . LYS A 1 291 ? -31.540 -17.756 -0.154 1.00 80.06 291 LYS A C 1
ATOM 2344 O O . LYS A 1 291 ? -32.496 -16.993 -0.309 1.00 80.06 291 LYS A O 1
ATOM 2349 N N . LYS A 1 292 ? -31.308 -18.403 0.992 1.00 79.81 292 LYS A N 1
ATOM 2350 C CA . LYS A 1 292 ? -32.189 -18.308 2.170 1.00 79.81 292 LYS A CA 1
ATOM 2351 C C . LYS A 1 292 ? -32.127 -16.925 2.822 1.00 79.81 292 LYS A C 1
ATOM 2353 O O . LYS A 1 292 ? -33.143 -16.411 3.282 1.00 79.81 292 LYS A O 1
ATOM 2358 N N . HIS A 1 293 ? -30.954 -16.301 2.799 1.00 82.38 293 HIS A N 1
ATOM 2359 C CA . HIS A 1 293 ? -30.674 -15.049 3.500 1.00 82.38 293 HIS A CA 1
ATOM 2360 C C . HIS A 1 293 ? -30.910 -13.800 2.651 1.00 82.38 293 HIS A C 1
ATOM 2362 O O . HIS A 1 293 ? -31.082 -12.712 3.200 1.00 82.38 293 HIS A O 1
ATOM 2368 N N . LYS A 1 294 ? -30.999 -13.951 1.323 1.00 84.44 294 LYS A N 1
ATOM 2369 C CA . LYS A 1 294 ? -31.248 -12.878 0.349 1.00 84.44 294 LYS A CA 1
ATOM 2370 C C . LYS A 1 294 ? -32.286 -11.851 0.819 1.00 84.44 294 LYS A C 1
ATOM 2372 O O . LYS A 1 294 ? -32.006 -10.656 0.825 1.00 84.44 294 LYS A O 1
ATOM 2377 N N . GLN A 1 295 ? -33.480 -12.292 1.227 1.00 84.25 295 GLN A N 1
ATOM 2378 C CA . GLN A 1 295 ? -34.553 -11.371 1.637 1.00 84.25 295 GLN A CA 1
ATOM 2379 C C . GLN A 1 295 ? -34.223 -10.598 2.918 1.00 84.25 295 GLN A C 1
ATOM 2381 O O . GLN A 1 295 ? -34.641 -9.449 3.057 1.00 84.25 295 GLN A O 1
ATOM 2386 N N . SER A 1 296 ? -33.497 -11.218 3.848 1.00 86.25 296 SER A N 1
ATOM 2387 C CA . SER A 1 296 ? -33.050 -10.577 5.085 1.00 86.25 296 SER A CA 1
ATOM 2388 C C . SER A 1 296 ? -31.975 -9.534 4.788 1.00 86.25 296 SER A C 1
ATOM 2390 O O . SER A 1 296 ? -32.098 -8.403 5.247 1.00 86.25 296 SER A O 1
ATOM 2392 N N . ILE A 1 297 ? -31.004 -9.860 3.928 1.00 86.75 297 ILE A N 1
ATOM 2393 C CA . ILE A 1 297 ? -29.927 -8.944 3.519 1.00 86.75 297 ILE A CA 1
ATOM 2394 C C . ILE A 1 297 ? -30.491 -7.726 2.773 1.00 86.75 297 ILE A C 1
ATOM 2396 O O . ILE A 1 297 ? -30.119 -6.593 3.075 1.00 86.75 297 ILE A O 1
ATOM 2400 N N . CYS A 1 298 ? -31.457 -7.918 1.864 1.00 86.00 298 CYS A N 1
ATOM 2401 C CA . CYS A 1 298 ? -32.089 -6.813 1.130 1.00 86.00 298 CYS A CA 1
ATOM 2402 C C . CYS A 1 298 ? -32.789 -5.781 2.036 1.00 86.00 298 CYS A C 1
ATOM 2404 O O . CYS A 1 298 ? -33.014 -4.650 1.606 1.00 86.00 298 CYS A O 1
ATOM 2406 N N . LYS A 1 299 ? -33.150 -6.141 3.276 1.00 85.56 299 LYS A N 1
ATOM 2407 C CA . LYS A 1 299 ? -33.801 -5.227 4.232 1.00 85.56 299 LYS A CA 1
ATOM 2408 C C . LYS A 1 299 ? -32.806 -4.335 4.988 1.00 85.56 299 LYS A C 1
ATOM 2410 O O . LYS A 1 299 ? -33.234 -3.387 5.647 1.00 85.56 299 LYS A O 1
ATOM 2415 N N . ILE A 1 300 ? -31.501 -4.600 4.903 1.00 88.31 300 ILE A N 1
ATOM 2416 C CA . ILE A 1 300 ? -30.467 -3.913 5.690 1.00 88.31 300 ILE A CA 1
ATOM 2417 C C . ILE A 1 300 ? -30.022 -2.629 4.978 1.00 88.31 300 ILE A C 1
ATOM 2419 O O . ILE A 1 300 ? -29.052 -2.593 4.225 1.00 88.31 300 ILE A O 1
ATOM 2423 N N . GLN A 1 301 ? -30.729 -1.528 5.228 1.00 83.56 301 GLN A N 1
ATOM 2424 C CA . GLN A 1 301 ? -30.490 -0.256 4.528 1.00 83.56 301 GLN A CA 1
ATOM 2425 C C . GLN A 1 301 ? -29.211 0.484 4.958 1.00 83.56 301 GLN A C 1
ATOM 2427 O O . GLN A 1 301 ? -28.773 1.413 4.275 1.00 83.56 301 GLN A O 1
ATOM 2432 N N . ASN A 1 302 ? -28.628 0.124 6.106 1.00 86.75 302 ASN A N 1
ATOM 2433 C CA . ASN A 1 302 ? -27.449 0.791 6.668 1.00 86.75 302 ASN A CA 1
ATOM 2434 C C . ASN A 1 302 ? -26.124 0.106 6.324 1.00 86.75 302 ASN A C 1
ATOM 2436 O O . ASN A 1 302 ? -25.075 0.585 6.760 1.00 86.75 302 ASN A O 1
ATOM 2440 N N . LEU A 1 303 ? -26.170 -0.958 5.521 1.00 91.62 303 LEU A N 1
ATOM 2441 C CA . LEU A 1 303 ? -25.004 -1.758 5.187 1.00 91.62 303 LEU A CA 1
ATOM 2442 C C . LEU A 1 303 ? -23.986 -0.957 4.361 1.00 91.62 303 LEU A C 1
ATOM 2444 O O . LEU A 1 303 ? -24.322 -0.323 3.357 1.00 91.62 303 LEU A O 1
ATOM 2448 N N . ARG A 1 304 ? -22.734 -0.987 4.816 1.00 93.00 304 ARG A N 1
ATOM 2449 C CA . ARG A 1 304 ? -21.558 -0.327 4.235 1.00 93.00 304 ARG A CA 1
ATOM 2450 C C . ARG A 1 304 ? -20.542 -1.334 3.713 1.00 93.00 304 ARG A C 1
ATOM 2452 O O . ARG A 1 304 ? -19.922 -1.060 2.692 1.00 93.00 304 ARG A O 1
ATOM 2459 N N . THR A 1 305 ? -20.429 -2.500 4.338 1.00 93.00 305 THR A N 1
ATOM 2460 C CA . THR A 1 305 ? -19.482 -3.545 3.928 1.00 93.00 305 THR A CA 1
ATOM 2461 C C . THR A 1 305 ? -20.206 -4.865 3.720 1.00 93.00 305 THR A C 1
ATOM 2463 O O . THR A 1 305 ? -20.989 -5.279 4.574 1.00 93.00 305 THR A O 1
ATOM 2466 N N . VAL A 1 306 ? -19.907 -5.525 2.602 1.00 91.69 306 VAL A N 1
ATOM 2467 C CA . VAL A 1 306 ? -20.211 -6.938 2.359 1.00 91.69 306 VAL A CA 1
ATOM 2468 C C . VAL A 1 306 ? -18.912 -7.637 1.981 1.00 91.69 306 VAL A C 1
ATOM 2470 O O . VAL A 1 306 ? -18.254 -7.230 1.019 1.00 91.69 306 VAL A O 1
ATOM 2473 N N . ILE A 1 307 ? -18.555 -8.671 2.738 1.00 89.88 307 ILE A N 1
ATOM 2474 C CA . ILE A 1 307 ? -17.403 -9.535 2.474 1.00 89.88 307 ILE A CA 1
ATOM 2475 C C . ILE A 1 307 ? -17.914 -10.952 2.250 1.00 89.88 307 ILE A C 1
ATOM 2477 O O . ILE A 1 307 ? -18.547 -11.507 3.134 1.00 89.88 307 ILE A O 1
ATOM 2481 N N . CYS A 1 308 ? -17.628 -11.537 1.093 1.00 86.19 308 CYS A N 1
ATOM 2482 C CA . CYS A 1 308 ? -17.900 -12.943 0.803 1.00 86.19 308 CYS A CA 1
ATOM 2483 C C . CYS A 1 308 ? -16.557 -13.665 0.691 1.00 86.19 308 CYS A C 1
ATOM 2485 O O . CYS A 1 308 ? -15.792 -13.371 -0.229 1.00 86.19 308 CYS A O 1
ATOM 2487 N N . ILE A 1 309 ? -16.240 -14.536 1.653 1.00 74.81 309 ILE A N 1
ATOM 2488 C CA . ILE A 1 309 ? -14.898 -15.139 1.792 1.00 74.81 309 ILE A CA 1
ATOM 2489 C C . ILE A 1 309 ? -14.820 -16.504 1.097 1.00 74.81 309 ILE A C 1
ATOM 2491 O O . ILE A 1 309 ? -13.815 -16.810 0.449 1.00 74.81 309 ILE A O 1
ATOM 2495 N N . ASP A 1 310 ? -15.878 -17.307 1.211 1.00 73.12 310 ASP A N 1
ATOM 2496 C CA . ASP A 1 310 ? -15.908 -18.688 0.728 1.00 73.12 310 ASP A CA 1
ATOM 2497 C C . ASP A 1 310 ? -16.662 -18.824 -0.609 1.00 73.12 310 ASP A C 1
ATOM 2499 O O . ASP A 1 310 ? -17.489 -17.973 -0.949 1.00 73.12 310 ASP A O 1
ATOM 2503 N N . PRO A 1 311 ? -16.377 -19.875 -1.405 1.00 66.44 311 PRO A N 1
ATOM 2504 C CA . PRO A 1 311 ? -17.121 -20.156 -2.628 1.00 66.44 311 PRO A CA 1
ATOM 2505 C C . PRO A 1 311 ? -18.596 -20.417 -2.336 1.00 66.44 311 PRO A C 1
ATOM 2507 O O . PRO A 1 311 ? -18.932 -21.295 -1.546 1.00 66.44 311 PRO A O 1
ATOM 2510 N N . LEU A 1 312 ? -19.471 -19.696 -3.033 1.00 65.69 312 LEU A N 1
ATOM 2511 C CA . LEU A 1 312 ? -20.910 -19.938 -2.993 1.00 65.69 312 LEU A CA 1
ATOM 2512 C C . LEU A 1 312 ? -21.269 -21.050 -3.986 1.00 65.69 312 LEU A C 1
ATOM 2514 O O . LEU A 1 312 ? -20.815 -21.037 -5.128 1.00 65.69 312 LEU A O 1
ATOM 2518 N N . VAL A 1 313 ? -22.112 -21.995 -3.564 1.00 64.19 313 VAL A N 1
ATOM 2519 C CA . VAL A 1 313 ? -22.629 -23.080 -4.429 1.00 64.19 313 VAL A CA 1
ATOM 2520 C C . VAL A 1 313 ? -23.784 -22.580 -5.314 1.00 64.19 313 VAL A C 1
ATOM 2522 O O . VAL A 1 313 ? -24.185 -23.215 -6.292 1.00 64.19 313 VAL A O 1
ATOM 2525 N N . ASP A 1 314 ? -24.362 -21.434 -4.960 1.00 67.00 314 ASP A N 1
ATOM 2526 C CA . ASP A 1 314 ? -25.496 -20.841 -5.652 1.00 67.00 314 ASP A CA 1
ATOM 2527 C C . ASP A 1 314 ? -25.143 -20.281 -7.033 1.00 67.00 314 ASP A C 1
ATOM 2529 O O . ASP A 1 314 ? -24.087 -19.696 -7.226 1.00 67.00 314 ASP A O 1
ATOM 2533 N N . ASN A 1 315 ? -26.108 -20.307 -7.963 1.00 64.69 315 ASN A N 1
ATOM 2534 C CA . ASN A 1 315 ? -26.068 -19.425 -9.131 1.00 64.69 315 ASN A CA 1
ATOM 2535 C C . ASN A 1 315 ? -26.243 -17.975 -8.655 1.00 64.69 315 ASN A C 1
ATOM 2537 O O . ASN A 1 315 ? -27.356 -17.463 -8.503 1.00 64.69 315 ASN A O 1
ATOM 2541 N N . VAL A 1 316 ? -25.115 -17.346 -8.352 1.00 65.56 316 VAL A N 1
ATOM 2542 C CA . VAL A 1 316 ? -25.046 -16.104 -7.586 1.00 65.56 316 VAL A CA 1
ATOM 2543 C C . VAL A 1 316 ? -25.398 -14.863 -8.393 1.00 65.56 316 VAL A C 1
ATOM 2545 O O . VAL A 1 316 ? -25.626 -13.817 -7.793 1.00 65.56 316 VAL A O 1
ATOM 2548 N N . SER A 1 317 ? -25.484 -14.926 -9.724 1.00 69.12 317 SER A N 1
ATOM 2549 C CA . SER A 1 317 ? -25.664 -13.715 -10.540 1.00 69.12 317 SER A CA 1
ATOM 2550 C C . SER A 1 317 ? -26.976 -12.983 -10.255 1.00 69.12 317 SER A C 1
ATOM 2552 O O . SER A 1 317 ? -26.950 -11.787 -9.960 1.00 69.12 317 SER A O 1
ATOM 2554 N N . ASP A 1 318 ? -28.098 -13.703 -10.222 1.00 72.38 318 ASP A N 1
ATOM 2555 C CA . ASP A 1 318 ? -29.416 -13.106 -9.967 1.00 72.38 318 ASP A CA 1
ATOM 2556 C C . ASP A 1 318 ? -29.587 -12.694 -8.498 1.00 72.38 318 ASP A C 1
ATOM 2558 O O . ASP A 1 318 ? -30.152 -11.643 -8.188 1.00 72.38 318 ASP A O 1
ATOM 2562 N N . ILE A 1 319 ? -29.044 -13.497 -7.579 1.00 76.50 319 ILE A N 1
ATOM 2563 C CA . ILE A 1 319 ? -29.095 -13.228 -6.137 1.00 76.50 319 ILE A CA 1
ATOM 2564 C C . ILE A 1 319 ? -28.313 -11.955 -5.818 1.00 76.50 319 ILE A C 1
ATOM 2566 O O . ILE A 1 319 ? -28.858 -11.045 -5.194 1.00 76.50 319 ILE A O 1
ATOM 2570 N N . PHE A 1 320 ? -27.067 -11.856 -6.289 1.00 79.12 320 PHE A N 1
ATOM 2571 C CA . PHE A 1 320 ? -26.253 -10.657 -6.103 1.00 79.12 320 PHE A CA 1
ATOM 2572 C C . PHE A 1 320 ? -26.853 -9.457 -6.808 1.00 79.12 320 PHE A C 1
ATOM 2574 O O . PHE A 1 320 ? -26.834 -8.365 -6.248 1.00 79.12 320 PHE A O 1
ATOM 2581 N N . HIS A 1 321 ? -27.411 -9.633 -8.006 1.00 83.31 321 HIS A N 1
ATOM 2582 C CA . HIS A 1 321 ? -28.055 -8.533 -8.701 1.00 83.31 321 HIS A CA 1
ATOM 2583 C C . HIS A 1 321 ? -29.134 -7.878 -7.824 1.00 83.31 321 HIS A C 1
ATOM 2585 O O . HIS A 1 321 ? -29.083 -6.666 -7.612 1.00 83.31 321 HIS A O 1
ATOM 2591 N N . GLU A 1 322 ? -30.048 -8.672 -7.260 1.00 82.44 322 GLU A N 1
ATOM 2592 C CA . GLU A 1 322 ? -31.119 -8.177 -6.389 1.00 82.44 322 GLU A CA 1
ATOM 2593 C C . GLU A 1 322 ? -30.617 -7.642 -5.043 1.00 82.44 322 GLU A C 1
ATOM 2595 O O . GLU A 1 322 ? -31.092 -6.602 -4.582 1.00 82.44 322 GLU A O 1
ATOM 2600 N N . VAL A 1 323 ? -29.647 -8.311 -4.412 1.00 85.44 323 VAL A N 1
ATOM 2601 C CA . VAL A 1 323 ? -29.059 -7.838 -3.150 1.00 85.44 323 VAL A CA 1
ATOM 2602 C C . VAL A 1 323 ? -28.418 -6.467 -3.359 1.00 85.44 323 VAL A C 1
ATOM 2604 O O . VAL A 1 323 ? -28.786 -5.501 -2.692 1.00 85.44 323 VAL A O 1
ATOM 2607 N N . LEU A 1 324 ? -27.537 -6.332 -4.352 1.00 87.88 324 LEU A N 1
ATOM 2608 C CA . LEU A 1 324 ? -26.806 -5.091 -4.613 1.00 87.88 324 LEU A CA 1
ATOM 2609 C C . LEU A 1 324 ? -27.719 -3.939 -5.056 1.00 87.88 324 LEU A C 1
ATOM 2611 O O . LEU A 1 324 ? -27.429 -2.782 -4.755 1.00 87.88 324 LEU A O 1
ATOM 2615 N N . GLN A 1 325 ? -28.861 -4.218 -5.694 1.00 87.81 325 GLN A N 1
ATOM 2616 C CA . GLN A 1 325 ? -29.835 -3.170 -6.015 1.00 87.81 325 GLN A CA 1
ATOM 2617 C C . GLN A 1 325 ? -30.352 -2.431 -4.774 1.00 87.81 325 GLN A C 1
ATOM 2619 O O . GLN A 1 325 ? -30.657 -1.241 -4.876 1.00 87.81 325 GLN A O 1
ATOM 2624 N N . ASN A 1 326 ? -30.415 -3.087 -3.614 1.00 85.69 326 ASN A N 1
ATOM 2625 C CA . ASN A 1 326 ? -30.984 -2.516 -2.392 1.00 85.69 326 ASN A CA 1
ATOM 2626 C C . ASN A 1 326 ? -29.942 -1.821 -1.491 1.00 85.69 326 ASN A C 1
ATOM 2628 O O . ASN A 1 326 ? -30.287 -0.918 -0.727 1.00 85.69 326 ASN A O 1
ATOM 2632 N N . LEU A 1 327 ? -28.658 -2.169 -1.604 1.00 89.50 327 LEU A N 1
ATOM 2633 C CA . LEU A 1 327 ? -27.598 -1.722 -0.689 1.00 89.50 327 LEU A CA 1
ATOM 2634 C C . LEU A 1 327 ? -26.988 -0.363 -1.082 1.00 89.50 327 LEU A C 1
ATOM 2636 O O . LEU A 1 327 ? -25.792 -0.235 -1.323 1.00 89.50 327 LEU A O 1
ATOM 2640 N N . LYS A 1 328 ? -27.799 0.699 -1.141 1.00 89.62 328 LYS A N 1
ATOM 2641 C CA . LYS A 1 328 ? -27.358 2.006 -1.678 1.00 89.62 328 LYS A CA 1
ATOM 2642 C C . LYS A 1 328 ? -26.251 2.708 -0.880 1.00 89.62 328 LYS A C 1
ATOM 2644 O O . LYS A 1 328 ? -25.585 3.573 -1.438 1.00 89.62 328 LYS A O 1
ATOM 2649 N N . LYS A 1 329 ? -26.038 2.351 0.393 1.00 92.69 329 LYS A N 1
ATOM 2650 C CA . LYS A 1 329 ? -24.991 2.923 1.265 1.00 92.69 329 LYS A CA 1
ATOM 2651 C C . LYS A 1 329 ? -23.668 2.142 1.242 1.00 92.69 329 LYS A C 1
ATOM 2653 O O . LYS A 1 329 ? -22.755 2.506 1.986 1.00 92.69 329 LYS A O 1
ATOM 2658 N N . LEU A 1 330 ? -23.561 1.106 0.403 1.00 94.56 330 LEU A N 1
ATOM 2659 C CA . LEU A 1 330 ? -22.393 0.233 0.354 1.00 94.56 330 LEU A CA 1
ATOM 2660 C C . LEU A 1 330 ? -21.132 0.994 -0.079 1.00 94.56 330 LEU A C 1
ATOM 2662 O O . LEU A 1 330 ? -21.156 1.764 -1.039 1.00 94.56 330 LEU A O 1
ATOM 2666 N N . ARG A 1 331 ? -20.037 0.756 0.644 1.00 95.44 331 ARG A N 1
ATOM 2667 C CA . ARG A 1 331 ? -18.689 1.304 0.443 1.00 95.44 331 ARG A CA 1
ATOM 2668 C C . ARG A 1 331 ? -17.683 0.220 0.080 1.00 95.44 331 ARG A C 1
ATOM 2670 O O . ARG A 1 331 ? -16.811 0.470 -0.747 1.00 95.44 331 ARG A O 1
ATOM 2677 N N . VAL A 1 332 ? -17.818 -0.968 0.658 1.00 95.38 332 VAL A N 1
ATOM 2678 C CA . VAL A 1 332 ? -16.934 -2.109 0.417 1.00 95.38 332 VAL A CA 1
ATOM 2679 C C . VAL A 1 332 ? -17.750 -3.277 -0.115 1.00 95.38 332 VAL A C 1
ATOM 2681 O O . VAL A 1 332 ? -18.706 -3.719 0.525 1.00 95.38 332 VAL A O 1
ATOM 2684 N N . LEU A 1 333 ? -17.337 -3.788 -1.271 1.00 93.81 333 LEU A N 1
ATOM 2685 C CA . LEU A 1 333 ? -17.799 -5.052 -1.824 1.00 93.81 333 LEU A CA 1
ATOM 2686 C C . LEU A 1 333 ? -16.580 -5.936 -2.081 1.00 93.81 333 LEU A C 1
ATOM 2688 O O . LEU A 1 333 ? -15.820 -5.716 -3.027 1.00 93.81 333 LEU A O 1
ATOM 2692 N N . TYR A 1 334 ? -16.397 -6.927 -1.220 1.00 90.69 334 TYR A N 1
ATOM 2693 C CA . TYR A 1 334 ? -15.302 -7.878 -1.309 1.00 90.69 334 TYR A CA 1
ATOM 2694 C C . TYR A 1 334 ? -15.866 -9.233 -1.730 1.00 90.69 334 TYR A C 1
ATOM 2696 O O . TYR A 1 334 ? -16.641 -9.835 -0.989 1.00 90.69 334 TYR A O 1
ATOM 2704 N N . LEU A 1 335 ? -15.498 -9.696 -2.927 1.00 86.38 335 LEU A N 1
ATOM 2705 C CA . LEU A 1 335 ? -15.956 -10.966 -3.483 1.00 86.38 335 LEU A CA 1
ATOM 2706 C C . LEU A 1 335 ? -14.772 -11.910 -3.674 1.00 86.38 335 LEU A C 1
ATOM 2708 O O . LEU A 1 335 ? -13.988 -11.762 -4.613 1.00 86.38 335 LEU A O 1
ATOM 2712 N N . CYS A 1 336 ? -14.693 -12.928 -2.827 1.00 76.50 336 CYS A N 1
ATOM 2713 C CA . CYS A 1 336 ? -13.888 -14.109 -3.084 1.00 76.50 336 CYS A CA 1
ATOM 2714 C C . CYS A 1 336 ? -14.771 -15.229 -3.623 1.00 76.50 336 CYS A C 1
ATOM 2716 O O . CYS A 1 336 ? -15.916 -15.398 -3.219 1.00 76.50 336 CYS A O 1
ATOM 2718 N N . SER A 1 337 ? -14.230 -15.986 -4.574 1.00 64.94 337 SER A N 1
ATOM 2719 C CA . SER A 1 337 ? -14.813 -17.233 -5.067 1.00 64.94 337 SER A CA 1
ATOM 2720 C C . SER A 1 337 ? -16.204 -17.111 -5.709 1.00 64.94 337 SER A C 1
ATOM 2722 O O . SER A 1 337 ? -16.937 -18.091 -5.800 1.00 64.94 337 SER A O 1
ATOM 2724 N N . TYR A 1 338 ? -16.549 -15.925 -6.226 1.00 72.62 338 TYR A N 1
ATOM 2725 C CA . TYR A 1 338 ? -17.717 -15.725 -7.087 1.00 72.62 338 TYR A CA 1
ATOM 2726 C C . TYR A 1 338 ? -17.511 -16.441 -8.432 1.00 72.62 338 TYR A C 1
ATOM 2728 O O . TYR A 1 338 ? -16.575 -16.129 -9.181 1.00 72.62 338 TYR A O 1
ATOM 2736 N N . ASP A 1 339 ? -18.382 -17.400 -8.741 1.00 69.50 339 ASP A N 1
ATOM 2737 C CA . ASP A 1 339 ? -18.293 -18.270 -9.920 1.00 69.50 339 ASP A CA 1
ATOM 2738 C C . ASP A 1 339 ? -18.899 -17.644 -11.193 1.00 69.50 339 ASP A C 1
ATOM 2740 O O . ASP A 1 339 ? -18.581 -18.054 -12.313 1.00 69.50 339 ASP A O 1
ATOM 2744 N N . GLY A 1 340 ? -19.717 -16.599 -11.039 1.00 75.62 340 GLY A N 1
ATOM 2745 C CA . GLY A 1 340 ? -20.368 -15.914 -12.145 1.00 75.62 340 GLY A CA 1
ATOM 2746 C C . GLY A 1 340 ? -19.372 -15.254 -13.105 1.00 75.62 340 GLY A C 1
ATOM 2747 O O . GLY A 1 340 ? -18.466 -14.515 -12.718 1.00 75.62 340 GLY A O 1
ATOM 2748 N N . ARG A 1 341 ? -19.579 -15.475 -14.407 1.00 82.62 341 ARG A N 1
ATOM 2749 C CA . ARG A 1 341 ? -18.710 -14.943 -15.472 1.00 82.62 341 ARG A CA 1
ATOM 2750 C C . ARG A 1 341 ? -18.798 -13.419 -15.637 1.00 82.62 341 ARG A C 1
ATOM 2752 O O . ARG A 1 341 ? -17.837 -12.794 -16.090 1.00 82.62 341 ARG A O 1
ATOM 2759 N N . LYS A 1 342 ? -19.948 -12.819 -15.315 1.00 86.62 342 LYS A N 1
ATOM 2760 C CA . LYS A 1 342 ? -20.210 -11.381 -15.475 1.00 86.62 342 LYS A CA 1
ATOM 2761 C C . LYS A 1 342 ? -20.497 -10.744 -14.128 1.00 86.62 342 LYS A C 1
ATOM 2763 O O . LYS A 1 342 ? -21.283 -11.286 -13.353 1.00 86.62 342 LYS A O 1
ATOM 2768 N N . LEU A 1 343 ? -19.922 -9.569 -13.895 1.00 89.19 343 LEU A N 1
ATOM 2769 C CA . LEU A 1 343 ? -20.302 -8.749 -12.752 1.00 89.19 343 LEU A CA 1
ATOM 2770 C C . LEU A 1 343 ? -21.664 -8.070 -13.033 1.00 89.19 343 LEU A C 1
ATOM 2772 O O . LEU A 1 343 ? -21.811 -7.456 -14.095 1.00 89.19 343 LEU A O 1
ATOM 2776 N N . PRO A 1 344 ? -22.661 -8.156 -12.128 1.00 87.88 344 PRO A N 1
ATOM 2777 C CA . PRO A 1 344 ? -23.989 -7.588 -12.357 1.00 87.88 344 PRO A CA 1
ATOM 2778 C C . PRO A 1 344 ? -23.980 -6.076 -12.615 1.00 87.88 344 PRO A C 1
ATOM 2780 O O . PRO A 1 344 ? -23.250 -5.319 -11.974 1.00 87.88 344 PRO A O 1
ATOM 2783 N N . GLN A 1 345 ? -24.875 -5.618 -13.496 1.00 87.44 345 GLN A N 1
ATOM 2784 C CA . GLN A 1 345 ? -25.026 -4.197 -13.838 1.00 87.44 345 GLN A CA 1
ATOM 2785 C C . GLN A 1 345 ? -25.383 -3.326 -12.619 1.00 87.44 345 GLN A C 1
ATOM 2787 O O . GLN A 1 345 ? -24.995 -2.160 -12.568 1.00 87.44 345 GLN A O 1
ATOM 2792 N N . SER A 1 346 ? -26.073 -3.898 -11.625 1.00 89.69 346 SER A N 1
ATOM 2793 C CA . SER A 1 346 ? -26.484 -3.212 -10.395 1.00 89.69 346 SER A CA 1
ATOM 2794 C C . SER A 1 346 ? -25.317 -2.741 -9.524 1.00 89.69 346 SER A C 1
ATOM 2796 O O . SER A 1 346 ? -25.500 -1.827 -8.723 1.00 89.69 346 SER A O 1
ATOM 2798 N N . VAL A 1 347 ? -24.099 -3.269 -9.712 1.00 91.44 347 VAL A N 1
ATOM 2799 C CA . VAL A 1 347 ? -22.894 -2.743 -9.041 1.00 91.44 347 VAL A CA 1
ATOM 2800 C C . VAL A 1 347 ? -22.688 -1.262 -9.359 1.00 91.44 347 VAL A C 1
ATOM 2802 O O . VAL A 1 347 ? -22.280 -0.495 -8.491 1.00 91.44 347 VAL A O 1
ATOM 2805 N N . ALA A 1 348 ? -23.024 -0.821 -10.574 1.00 88.50 348 ALA A N 1
ATOM 2806 C CA . ALA A 1 348 ? -22.889 0.579 -10.970 1.00 88.50 348 ALA A CA 1
ATOM 2807 C C . ALA A 1 348 ? -23.879 1.525 -10.262 1.00 88.50 348 ALA A C 1
ATOM 2809 O O . ALA A 1 348 ? -23.701 2.748 -10.302 1.00 88.50 348 ALA A O 1
ATOM 2810 N N . ASP A 1 349 ? -24.900 0.986 -9.592 1.00 90.12 349 ASP A N 1
ATOM 2811 C CA . ASP A 1 349 ? -25.857 1.770 -8.809 1.00 90.12 349 ASP A CA 1
ATOM 2812 C C . ASP A 1 349 ? -25.341 2.092 -7.397 1.00 90.12 349 ASP A C 1
ATOM 2814 O O . ASP A 1 349 ? -25.933 2.916 -6.695 1.00 90.12 349 ASP A O 1
ATOM 2818 N N . LEU A 1 350 ? -24.237 1.473 -6.971 1.00 93.50 350 LEU A N 1
ATOM 2819 C CA . LEU A 1 350 ? -23.635 1.635 -5.647 1.00 93.50 350 LEU A CA 1
ATOM 2820 C C . LEU A 1 350 ? -22.772 2.902 -5.593 1.00 93.50 350 LEU A C 1
ATOM 2822 O O . LEU A 1 350 ? -21.551 2.837 -5.515 1.00 93.50 350 LEU A O 1
ATOM 2826 N N . LYS A 1 351 ? -23.388 4.088 -5.654 1.00 92.12 351 LYS A N 1
ATOM 2827 C CA . LYS A 1 351 ? -22.652 5.362 -5.812 1.00 92.12 351 LYS A CA 1
ATOM 2828 C C . LYS A 1 351 ? -21.633 5.657 -4.710 1.00 92.12 351 LYS A C 1
ATOM 2830 O O . LYS A 1 351 ? -20.674 6.371 -4.974 1.00 92.12 351 LYS A O 1
ATOM 2835 N N . HIS A 1 352 ? -21.808 5.094 -3.516 1.00 93.94 352 HIS A N 1
ATOM 2836 C CA . HIS A 1 352 ? -20.878 5.244 -2.395 1.00 93.94 352 HIS A CA 1
ATOM 2837 C C . HIS A 1 352 ? -19.751 4.202 -2.361 1.00 93.94 352 HIS A C 1
ATOM 2839 O O . HIS A 1 352 ? -18.927 4.261 -1.446 1.00 93.94 352 HIS A O 1
ATOM 2845 N N . LEU A 1 353 ? -19.694 3.283 -3.334 1.00 96.19 353 LEU A N 1
ATOM 2846 C CA . LEU A 1 353 ? -18.686 2.232 -3.385 1.00 96.19 353 LEU A CA 1
ATOM 2847 C C . LEU A 1 353 ? -17.288 2.842 -3.532 1.00 96.19 353 LEU A C 1
ATOM 2849 O O . LEU A 1 353 ? -17.045 3.669 -4.409 1.00 96.19 353 LEU A O 1
ATOM 2853 N N . ARG A 1 354 ? -16.383 2.414 -2.654 1.00 96.00 354 ARG A N 1
ATOM 2854 C CA . ARG A 1 354 ? -14.985 2.847 -2.542 1.00 96.00 354 ARG A CA 1
ATOM 2855 C C . ARG A 1 354 ? -14.012 1.705 -2.793 1.00 96.00 354 ARG A C 1
ATOM 2857 O O . ARG A 1 354 ? -12.956 1.952 -3.358 1.00 96.00 354 ARG A O 1
ATOM 2864 N N . TYR A 1 355 ? -14.374 0.476 -2.435 1.00 95.88 355 TYR A N 1
ATOM 2865 C CA . TYR A 1 355 ? -13.536 -0.702 -2.629 1.00 95.88 355 TYR A CA 1
ATOM 2866 C C . TYR A 1 355 ? -14.326 -1.840 -3.271 1.00 95.88 355 TYR A C 1
ATOM 2868 O O . TYR A 1 355 ? -15.355 -2.267 -2.746 1.00 95.88 355 TYR A O 1
ATOM 2876 N N . LEU A 1 356 ? -13.822 -2.312 -4.412 1.00 94.94 356 LEU A N 1
ATOM 2877 C CA . LEU A 1 356 ? -14.304 -3.488 -5.121 1.00 94.94 356 LEU A CA 1
ATOM 2878 C C . LEU A 1 356 ? -13.162 -4.498 -5.296 1.00 94.94 356 LEU A C 1
ATOM 2880 O O . LEU A 1 356 ? -12.211 -4.226 -6.032 1.00 94.94 356 LEU A O 1
ATOM 2884 N N . ASN A 1 357 ? -13.268 -5.658 -4.642 1.00 91.56 357 ASN A N 1
ATOM 2885 C CA . ASN A 1 357 ? -12.323 -6.769 -4.797 1.00 91.56 357 ASN A CA 1
ATOM 2886 C C . ASN A 1 357 ? -12.960 -7.915 -5.587 1.00 91.56 357 ASN A C 1
ATOM 2888 O O . ASN A 1 357 ? -13.982 -8.454 -5.167 1.00 91.56 357 ASN A O 1
ATOM 2892 N N . LEU A 1 358 ? -12.332 -8.280 -6.709 1.00 90.00 358 LEU A N 1
ATOM 2893 C CA . LEU A 1 358 ? -12.721 -9.375 -7.599 1.00 90.00 358 LEU A CA 1
ATOM 2894 C C . LEU A 1 358 ? -11.561 -10.357 -7.876 1.00 90.00 358 LEU A C 1
ATOM 2896 O O . LEU A 1 358 ? -11.629 -11.104 -8.857 1.00 90.00 358 LEU A O 1
ATOM 2900 N N . ILE A 1 359 ? -10.484 -10.344 -7.080 1.00 83.62 359 ILE A N 1
ATOM 2901 C CA . ILE A 1 359 ? -9.231 -11.084 -7.344 1.00 83.62 359 ILE A CA 1
ATOM 2902 C C . ILE A 1 359 ? -9.468 -12.593 -7.453 1.00 83.62 359 ILE A C 1
ATOM 2904 O O . ILE A 1 359 ? -8.996 -13.236 -8.387 1.00 83.62 359 ILE A O 1
ATOM 2908 N N . ARG A 1 360 ? -10.228 -13.174 -6.522 1.00 79.25 360 ARG A N 1
ATOM 2909 C CA . ARG A 1 360 ? -10.448 -14.629 -6.454 1.00 79.25 360 ARG A CA 1
ATOM 2910 C C . ARG A 1 360 ? -11.756 -15.047 -7.120 1.00 79.25 360 ARG A C 1
ATOM 2912 O O . ARG A 1 360 ? -12.403 -15.986 -6.681 1.00 79.25 360 ARG A O 1
ATOM 2919 N N . THR A 1 361 ? -12.184 -14.331 -8.158 1.00 82.69 361 THR A N 1
ATOM 2920 C CA . THR A 1 361 ? -13.448 -14.599 -8.866 1.00 82.69 361 THR A CA 1
ATOM 2921 C C . THR A 1 361 ? -13.209 -15.159 -10.267 1.00 82.69 361 THR A C 1
ATOM 2923 O O . THR A 1 361 ? -12.112 -15.077 -10.821 1.00 82.69 361 THR A O 1
ATOM 2926 N N . SER A 1 362 ? -14.257 -15.713 -10.877 1.00 82.25 362 SER A N 1
ATOM 2927 C CA . SER A 1 362 ? -14.247 -16.139 -12.284 1.00 82.25 362 SER A CA 1
ATOM 2928 C C . SER A 1 362 ? -14.777 -15.077 -13.256 1.00 82.25 362 SER A C 1
ATOM 2930 O O . SER A 1 362 ? -15.037 -15.384 -14.421 1.00 82.25 362 SER A O 1
ATOM 2932 N N . ILE A 1 363 ? -14.905 -13.827 -12.803 1.00 86.81 363 ILE A N 1
ATOM 2933 C CA . ILE A 1 363 ? -15.435 -12.722 -13.605 1.00 86.81 363 ILE A CA 1
ATOM 2934 C C . ILE A 1 363 ? -14.472 -12.399 -14.747 1.00 86.81 363 ILE A C 1
ATOM 2936 O O . ILE A 1 363 ? -13.315 -12.065 -14.510 1.00 86.81 363 ILE A O 1
ATOM 2940 N N . SER A 1 364 ? -14.970 -12.440 -15.982 1.00 87.50 364 SER A N 1
ATOM 2941 C CA . SER A 1 364 ? -14.226 -12.037 -17.183 1.00 87.50 364 SER A CA 1
ATOM 2942 C C . SER A 1 364 ? -14.747 -10.742 -17.814 1.00 87.50 364 SER A C 1
ATOM 2944 O O . SER A 1 364 ? -14.055 -10.135 -18.627 1.00 87.50 364 SER A O 1
ATOM 2946 N N . GLU A 1 365 ? -15.978 -10.337 -17.483 1.00 88.44 365 GLU A N 1
ATOM 2947 C CA . GLU A 1 365 ? -16.674 -9.187 -18.077 1.00 88.44 365 GLU A CA 1
ATOM 2948 C C . GLU A 1 365 ? -17.153 -8.220 -16.982 1.00 88.44 365 GLU A C 1
ATOM 2950 O O . GLU A 1 365 ? -17.909 -8.610 -16.086 1.00 88.44 365 GLU A O 1
ATOM 2955 N N . LEU A 1 366 ? -16.731 -6.953 -17.075 1.00 90.56 366 LEU A N 1
ATOM 2956 C CA . LEU A 1 366 ? -17.169 -5.862 -16.199 1.00 90.56 366 LEU A CA 1
ATOM 2957 C C . LEU A 1 366 ? -18.216 -4.980 -16.903 1.00 90.56 366 LEU A C 1
ATOM 2959 O O . LEU A 1 366 ? -18.105 -4.749 -18.110 1.00 90.56 366 LEU A O 1
ATOM 2963 N N . PRO A 1 367 ? -19.212 -4.442 -16.179 1.00 89.62 367 PRO A N 1
ATOM 2964 C CA . PRO A 1 367 ? -20.235 -3.587 -16.766 1.00 89.62 367 PRO A CA 1
ATOM 2965 C C . PRO A 1 367 ? -19.643 -2.252 -17.236 1.00 89.62 367 PRO A C 1
ATOM 2967 O O . PRO A 1 367 ? -18.899 -1.595 -16.508 1.00 89.62 367 PRO A O 1
ATOM 2970 N N . GLY A 1 368 ? -20.033 -1.789 -18.429 1.00 85.62 368 GLY A N 1
ATOM 2971 C CA . GLY A 1 368 ? -19.556 -0.513 -18.989 1.00 85.62 368 GLY A CA 1
ATOM 2972 C C . GLY A 1 368 ? -19.891 0.718 -18.129 1.00 85.62 368 GLY A C 1
ATOM 2973 O O . GLY A 1 368 ? -19.240 1.753 -18.230 1.00 85.62 368 GLY A O 1
ATOM 2974 N N . SER A 1 369 ? -20.884 0.600 -17.247 1.00 89.81 369 SER A N 1
ATOM 2975 C CA . SER A 1 369 ? -21.322 1.624 -16.291 1.00 89.81 369 SER A CA 1
ATOM 2976 C C . SER A 1 369 ? -20.485 1.690 -15.009 1.00 89.81 369 SER A C 1
ATOM 2978 O O . SER A 1 369 ? -20.704 2.599 -14.205 1.00 89.81 369 SER A O 1
ATOM 2980 N N . LEU A 1 370 ? -19.510 0.793 -14.804 1.00 91.50 370 LEU A N 1
ATOM 2981 C CA . LEU A 1 370 ? -18.624 0.819 -13.630 1.00 91.50 370 LEU A CA 1
ATOM 2982 C C . LEU A 1 370 ? -17.878 2.160 -13.505 1.00 91.50 370 LEU A C 1
ATOM 2984 O O . LEU A 1 370 ? -17.630 2.643 -12.406 1.00 91.50 370 LEU A O 1
ATOM 2988 N N . SER A 1 371 ? -17.617 2.826 -14.635 1.00 89.19 371 SER A N 1
ATOM 2989 C CA . SER A 1 371 ? -17.029 4.170 -14.695 1.00 89.19 371 SER A CA 1
ATOM 2990 C C . SER A 1 371 ? -17.902 5.280 -14.090 1.00 89.19 371 SER A C 1
ATOM 2992 O O . SER A 1 371 ? -17.501 6.439 -14.090 1.00 89.19 371 SER A O 1
ATOM 2994 N N . THR A 1 372 ? -19.121 4.971 -13.637 1.00 90.94 372 THR A N 1
ATOM 2995 C CA . THR A 1 372 ? -20.014 5.926 -12.957 1.00 90.94 372 THR A CA 1
ATOM 2996 C C . THR A 1 372 ? -19.841 5.934 -11.435 1.00 90.94 372 THR A C 1
ATOM 2998 O O . THR A 1 372 ? -20.525 6.697 -10.752 1.00 90.94 372 THR A O 1
ATOM 3001 N N . LEU A 1 373 ? -18.950 5.097 -10.896 1.00 93.19 373 LEU A N 1
ATOM 3002 C CA . LEU A 1 373 ? -18.646 4.988 -9.469 1.00 93.19 373 LEU A CA 1
ATOM 3003 C C . LEU A 1 373 ? -17.568 6.000 -9.057 1.00 93.19 373 LEU A C 1
ATOM 3005 O O . LEU A 1 373 ? -16.443 5.640 -8.740 1.00 93.19 373 LEU A O 1
ATOM 3009 N N . TYR A 1 374 ? -17.899 7.289 -9.071 1.00 90.44 374 TYR A N 1
ATOM 3010 C CA . TYR A 1 374 ? -16.944 8.389 -8.855 1.00 90.44 374 TYR A CA 1
ATOM 3011 C C . TYR A 1 374 ? -16.287 8.419 -7.459 1.00 90.44 374 TYR A C 1
ATOM 3013 O O . TYR A 1 374 ? -15.279 9.100 -7.280 1.00 90.44 374 TYR A O 1
ATOM 3021 N N . HIS A 1 375 ? -16.821 7.688 -6.474 1.00 92.75 375 HIS A N 1
ATOM 3022 C CA . HIS A 1 375 ? -16.197 7.496 -5.159 1.00 92.75 375 HIS A CA 1
ATOM 3023 C C . HIS A 1 375 ? -15.250 6.289 -5.086 1.00 92.75 375 HIS A C 1
ATOM 3025 O O . HIS A 1 375 ? -14.635 6.091 -4.039 1.00 92.75 375 HIS A O 1
ATOM 3031 N N . LEU A 1 376 ? -15.114 5.499 -6.157 1.00 95.19 376 LEU A N 1
ATOM 3032 C CA . LEU A 1 376 ? -14.276 4.304 -6.159 1.00 95.19 376 LEU A CA 1
ATOM 3033 C C . LEU A 1 376 ? -12.802 4.687 -5.975 1.00 95.19 376 LEU A C 1
ATOM 3035 O O . LEU A 1 376 ? -12.262 5.487 -6.737 1.00 95.19 376 LEU A O 1
ATOM 3039 N N . GLN A 1 377 ? -12.173 4.108 -4.955 1.00 93.94 377 GLN A N 1
ATOM 3040 C CA . GLN A 1 377 ? -10.777 4.324 -4.573 1.00 93.94 377 GLN A CA 1
ATOM 3041 C C . GLN A 1 377 ? -9.915 3.106 -4.906 1.00 93.94 377 GLN A C 1
ATOM 3043 O O . GLN A 1 377 ? -8.779 3.266 -5.338 1.00 93.94 377 GLN A O 1
ATOM 3048 N N . ILE A 1 378 ? -10.447 1.896 -4.736 1.00 94.19 378 ILE A N 1
ATOM 3049 C CA . ILE A 1 378 ? -9.724 0.640 -4.937 1.00 94.19 378 ILE A CA 1
ATOM 3050 C C . ILE A 1 378 ? -10.543 -0.273 -5.856 1.00 94.19 378 ILE A C 1
ATOM 3052 O O . ILE A 1 378 ? -11.693 -0.606 -5.553 1.00 94.19 378 ILE A O 1
ATOM 3056 N N . LEU A 1 379 ? -9.936 -0.696 -6.966 1.00 93.00 379 LEU A N 1
ATOM 3057 C CA . LEU A 1 379 ? -10.477 -1.693 -7.886 1.00 93.00 379 LEU A CA 1
ATOM 3058 C C . LEU A 1 379 ? -9.440 -2.792 -8.116 1.00 93.00 379 LEU A C 1
ATOM 3060 O O . LEU A 1 379 ? -8.470 -2.602 -8.852 1.00 93.00 379 LEU A O 1
ATOM 3064 N N . LEU A 1 380 ? -9.681 -3.955 -7.516 1.00 89.44 380 LEU A N 1
ATOM 3065 C CA . LEU A 1 380 ? -8.835 -5.133 -7.676 1.00 89.44 380 LEU A CA 1
ATOM 3066 C C . LEU A 1 380 ? -9.595 -6.192 -8.457 1.00 89.44 380 LEU A C 1
ATOM 3068 O O . LEU A 1 380 ? -10.761 -6.467 -8.169 1.00 89.44 380 LEU A O 1
ATOM 3072 N N . PHE A 1 381 ? -8.949 -6.795 -9.444 1.00 87.44 381 PHE A N 1
ATOM 3073 C CA . PHE A 1 381 ? -9.593 -7.780 -10.301 1.00 87.44 381 PHE A CA 1
ATOM 3074 C C . PHE A 1 381 ? -8.674 -8.948 -10.644 1.00 87.44 381 PHE A C 1
ATOM 3076 O O . PHE A 1 381 ? -7.473 -8.924 -10.391 1.00 87.44 381 PHE A O 1
ATOM 3083 N N . ASN A 1 382 ? -9.271 -10.010 -11.173 1.00 83.81 382 ASN A N 1
ATOM 3084 C CA . ASN A 1 382 ? -8.559 -11.217 -11.568 1.00 83.81 382 ASN A CA 1
ATOM 3085 C C . ASN A 1 382 ? -8.036 -11.112 -13.015 1.00 83.81 382 ASN A C 1
ATOM 3087 O O . ASN A 1 382 ? -8.537 -10.333 -13.828 1.00 83.81 382 ASN A O 1
ATOM 3091 N N . PHE A 1 383 ? -7.080 -11.966 -13.372 1.00 77.81 383 PHE A N 1
ATOM 3092 C CA . PHE A 1 383 ? -6.445 -11.998 -14.699 1.00 77.81 383 PHE A CA 1
ATOM 3093 C C . PHE A 1 383 ? -7.356 -12.452 -15.858 1.00 77.81 383 PHE A C 1
ATOM 3095 O O . PHE A 1 383 ? -6.972 -12.349 -17.021 1.00 77.81 383 PHE A O 1
ATOM 3102 N N . LYS A 1 384 ? -8.566 -12.958 -15.588 1.00 81.38 384 LYS A N 1
ATOM 3103 C CA . LYS A 1 384 ? -9.534 -13.337 -16.634 1.00 81.38 384 LYS A CA 1
ATOM 3104 C C . LYS A 1 384 ? -10.255 -12.120 -17.222 1.00 81.38 384 LYS A C 1
ATOM 3106 O O . LYS A 1 384 ? -10.892 -12.255 -18.270 1.00 81.38 384 LYS A O 1
ATOM 3111 N N . VAL A 1 385 ? -10.179 -10.948 -16.581 1.00 84.62 385 VAL A N 1
ATOM 3112 C CA . VAL A 1 385 ? -10.753 -9.698 -17.099 1.00 84.62 385 VAL A CA 1
ATOM 3113 C C . VAL A 1 385 ? -9.909 -9.188 -18.267 1.00 84.62 385 VAL A C 1
ATOM 3115 O O . VAL A 1 385 ? -8.837 -8.624 -18.079 1.00 84.62 385 VAL A O 1
ATOM 3118 N N . LYS A 1 386 ? -10.415 -9.357 -19.494 1.00 77.25 386 LYS A N 1
ATOM 3119 C CA . LYS A 1 386 ? -9.684 -9.005 -20.729 1.00 77.25 386 LYS A CA 1
ATOM 3120 C C . LYS A 1 386 ? -9.833 -7.551 -21.172 1.00 77.25 386 LYS A C 1
ATOM 3122 O O . LYS A 1 386 ? -9.090 -7.103 -22.039 1.00 77.25 386 LYS A O 1
ATOM 3127 N N . SER A 1 387 ? -10.806 -6.825 -20.631 1.00 82.31 387 SER A N 1
ATOM 3128 C CA . SER A 1 387 ? -11.072 -5.429 -20.987 1.00 82.31 387 SER A CA 1
ATOM 3129 C C . SER A 1 387 ? -11.725 -4.699 -19.822 1.00 82.31 387 SER A C 1
ATOM 3131 O O . SER A 1 387 ? -12.673 -5.210 -19.221 1.00 82.31 387 SER A O 1
ATOM 3133 N N . LEU A 1 388 ? -11.247 -3.490 -19.538 1.00 85.94 388 LEU A N 1
ATOM 3134 C CA . LEU A 1 388 ? -11.886 -2.569 -18.601 1.00 85.94 388 LEU A CA 1
ATOM 3135 C C . LEU A 1 388 ? -12.846 -1.633 -19.356 1.00 85.94 388 LEU A C 1
ATOM 3137 O O . LEU A 1 388 ? -12.655 -1.411 -20.550 1.00 85.94 388 LEU A O 1
ATOM 3141 N N . PRO A 1 389 ? -13.863 -1.065 -18.687 1.00 86.50 389 PRO A N 1
ATOM 3142 C CA . PRO A 1 389 ? -14.762 -0.089 -19.301 1.00 86.50 389 PRO A CA 1
ATOM 3143 C C . PRO A 1 389 ? -14.019 1.120 -19.886 1.00 86.50 389 PRO A C 1
ATOM 3145 O O . PRO A 1 389 ? -13.178 1.710 -19.210 1.00 86.50 389 PRO A O 1
ATOM 3148 N N . ASP A 1 390 ? -14.397 1.563 -21.090 1.00 80.00 390 ASP A N 1
ATOM 3149 C CA . ASP A 1 390 ? -13.715 2.640 -21.839 1.00 80.00 390 ASP A CA 1
ATOM 3150 C C . ASP A 1 390 ? -13.544 3.950 -21.052 1.00 80.00 390 ASP A C 1
ATOM 3152 O O . ASP A 1 390 ? -12.618 4.726 -21.280 1.00 80.00 390 ASP A O 1
ATOM 3156 N N . LYS A 1 391 ? -14.465 4.216 -20.121 1.00 87.19 391 LYS A N 1
ATOM 3157 C CA . LYS A 1 391 ? -14.508 5.437 -19.308 1.00 87.19 391 LYS A CA 1
ATOM 3158 C C . LYS A 1 391 ? -13.910 5.255 -17.911 1.00 87.19 391 LYS A C 1
ATOM 3160 O O . LYS A 1 391 ? -14.084 6.139 -17.075 1.00 87.19 391 LYS A O 1
ATOM 3165 N N . ILE A 1 392 ? -13.213 4.149 -17.629 1.00 87.31 392 ILE A N 1
ATOM 3166 C CA . ILE A 1 392 ? -12.605 3.888 -16.311 1.00 87.31 392 ILE A CA 1
ATOM 3167 C C . ILE A 1 392 ? -11.623 4.997 -15.896 1.00 87.31 392 ILE A C 1
ATOM 3169 O O . ILE A 1 392 ? -11.549 5.350 -14.725 1.00 87.31 392 ILE A O 1
ATOM 3173 N N . CYS A 1 393 ? -10.962 5.636 -16.867 1.00 85.50 393 CYS A N 1
ATOM 3174 C CA . CYS A 1 393 ? -10.072 6.779 -16.656 1.00 85.50 393 CYS A CA 1
ATOM 3175 C C . CYS A 1 393 ? -10.766 8.024 -16.066 1.00 85.50 393 CYS A C 1
ATOM 3177 O O . CYS A 1 393 ? -10.091 8.974 -15.689 1.00 85.50 393 CYS A O 1
ATOM 3179 N N . ASN A 1 394 ? -12.103 8.062 -16.014 1.00 85.75 394 ASN A N 1
ATOM 3180 C CA . ASN A 1 394 ? -12.852 9.167 -15.410 1.00 85.75 394 ASN A CA 1
ATOM 3181 C C . ASN A 1 394 ? -12.988 9.035 -13.883 1.00 85.75 394 ASN A C 1
ATOM 3183 O O . ASN A 1 394 ? -13.508 9.946 -13.242 1.00 85.75 394 ASN A O 1
ATOM 3187 N N . LEU A 1 395 ? -12.554 7.917 -13.294 1.00 90.12 395 LEU A N 1
ATOM 3188 C CA . LEU A 1 395 ? -12.596 7.691 -11.851 1.00 90.12 395 LEU A CA 1
ATOM 3189 C C . LEU A 1 395 ? -11.435 8.417 -11.156 1.00 90.12 395 LEU A C 1
ATOM 3191 O O . LEU A 1 395 ? -10.461 7.801 -10.742 1.00 90.12 395 LEU A O 1
ATOM 3195 N N . SER A 1 396 ? -11.523 9.742 -11.026 1.00 85.44 396 SER A N 1
ATOM 3196 C CA . SER A 1 396 ? -10.424 10.577 -10.514 1.00 85.44 396 SER A CA 1
ATOM 3197 C C . SER A 1 396 ? -9.989 10.253 -9.080 1.00 85.44 396 SER A C 1
ATOM 3199 O O . SER A 1 396 ? -8.850 10.534 -8.735 1.00 85.44 396 SER A O 1
ATOM 3201 N N . ASN A 1 397 ? -10.867 9.663 -8.260 1.00 88.94 397 ASN A N 1
ATOM 3202 C CA . ASN A 1 397 ? -10.569 9.258 -6.879 1.00 88.94 397 ASN A CA 1
ATOM 3203 C C . ASN A 1 397 ? -9.897 7.879 -6.769 1.00 88.94 397 ASN A C 1
ATOM 3205 O O . ASN A 1 397 ? -9.595 7.448 -5.653 1.00 88.94 397 ASN A O 1
ATOM 3209 N N . LEU A 1 398 ? -9.682 7.189 -7.895 1.00 92.25 398 LEU A N 1
ATOM 3210 C CA . LEU A 1 398 ? -9.084 5.863 -7.921 1.00 92.25 398 LEU A CA 1
ATOM 3211 C C . LEU A 1 398 ? -7.602 5.952 -7.537 1.00 92.25 398 LEU A C 1
ATOM 3213 O O . LEU A 1 398 ? -6.812 6.636 -8.185 1.00 92.25 398 LEU A O 1
ATOM 3217 N N . GLN A 1 399 ? -7.251 5.256 -6.464 1.00 91.38 399 GLN A N 1
ATOM 3218 C CA . GLN A 1 399 ? -5.917 5.191 -5.874 1.00 91.38 399 GLN A CA 1
ATOM 3219 C C . GLN A 1 399 ? -5.233 3.867 -6.221 1.00 91.38 399 GLN A C 1
ATOM 3221 O O . GLN A 1 399 ? -4.047 3.855 -6.529 1.00 91.38 399 GLN A O 1
ATOM 3226 N N . HIS A 1 400 ? -5.984 2.767 -6.237 1.00 89.69 400 HIS A N 1
ATOM 3227 C CA . HIS A 1 400 ? -5.443 1.421 -6.419 1.00 89.69 400 HIS A CA 1
ATOM 3228 C C . HIS A 1 400 ? -6.151 0.717 -7.571 1.00 89.69 400 HIS A C 1
ATOM 3230 O O . HIS A 1 400 ? -7.373 0.542 -7.542 1.00 89.69 400 HIS A O 1
ATOM 3236 N N . LEU A 1 401 ? -5.385 0.329 -8.591 1.00 87.56 401 LEU A N 1
ATOM 3237 C CA . LEU A 1 401 ? -5.888 -0.383 -9.763 1.00 87.56 401 LEU A CA 1
ATOM 3238 C C . LEU A 1 401 ? -4.915 -1.494 -10.159 1.00 87.56 401 LEU A C 1
ATOM 3240 O O . LEU A 1 401 ? -3.808 -1.218 -10.627 1.00 87.56 401 LEU A O 1
ATOM 3244 N N . GLY A 1 402 ? -5.335 -2.752 -10.022 1.00 78.31 402 GLY A N 1
ATOM 3245 C CA . GLY A 1 402 ? -4.450 -3.875 -10.321 1.00 78.31 402 GLY A CA 1
ATOM 3246 C C . GLY A 1 402 ? -5.156 -5.203 -10.567 1.00 78.31 402 GLY A C 1
ATOM 3247 O O . GLY A 1 402 ? -6.238 -5.469 -10.038 1.00 78.31 402 GLY A O 1
ATOM 3248 N N . ALA A 1 403 ? -4.500 -6.030 -11.381 1.00 73.00 403 ALA A N 1
ATOM 3249 C CA . ALA A 1 403 ? -4.845 -7.427 -11.588 1.00 73.00 403 ALA A CA 1
ATOM 3250 C C . ALA A 1 403 ? -3.948 -8.290 -10.690 1.00 73.00 403 ALA A C 1
ATOM 3252 O O . ALA A 1 403 ? -2.730 -8.218 -10.826 1.00 73.00 403 ALA A O 1
ATOM 3253 N N . TYR A 1 404 ? -4.525 -9.091 -9.792 1.00 68.75 404 TYR A N 1
ATOM 3254 C CA . TYR A 1 404 ? -3.762 -9.922 -8.846 1.00 68.75 404 TYR A CA 1
ATOM 3255 C C . TYR A 1 404 ? -4.030 -11.414 -9.082 1.00 68.75 404 TYR A C 1
ATOM 3257 O O . TYR A 1 404 ? -5.131 -11.812 -9.472 1.00 68.75 404 TYR A O 1
ATOM 3265 N N . LEU A 1 405 ? -2.979 -12.225 -8.926 1.00 56.34 405 LEU A N 1
ATOM 3266 C CA . LEU A 1 405 ? -3.076 -13.679 -8.866 1.00 56.34 405 LEU A CA 1
ATOM 3267 C C . LEU A 1 405 ? -3.331 -14.028 -7.403 1.00 56.34 405 LEU A C 1
ATOM 3269 O O . LEU A 1 405 ? -2.801 -13.361 -6.516 1.00 56.34 405 LEU A O 1
ATOM 3273 N N . ASP A 1 406 ? -4.126 -15.068 -7.157 1.00 50.28 406 ASP A N 1
ATOM 3274 C CA . ASP A 1 406 ? -4.125 -15.716 -5.844 1.00 50.28 406 ASP A CA 1
ATOM 3275 C C . ASP A 1 406 ? -2.667 -16.100 -5.522 1.00 50.28 406 ASP A C 1
ATOM 3277 O O . ASP A 1 406 ? -1.965 -16.571 -6.422 1.00 50.28 406 ASP A O 1
ATOM 3281 N N . GLU A 1 407 ? -2.204 -15.830 -4.298 1.00 44.28 407 GLU A N 1
ATOM 3282 C CA . GLU A 1 407 ? -0.797 -15.676 -3.851 1.00 44.28 407 GLU A CA 1
ATOM 3283 C C . GLU A 1 407 ? 0.136 -16.900 -4.056 1.00 44.28 407 GLU A C 1
ATOM 3285 O O . GLU A 1 407 ? 1.228 -16.970 -3.500 1.00 44.28 407 GLU A O 1
ATOM 3290 N N . TYR A 1 408 ? -0.251 -17.885 -4.862 1.00 39.59 408 TYR A N 1
ATOM 3291 C CA . TYR A 1 408 ? 0.388 -19.195 -4.953 1.00 39.59 408 TYR A CA 1
ATOM 3292 C C . TYR A 1 408 ? 1.526 -19.315 -5.980 1.00 39.59 408 TYR A C 1
ATOM 3294 O O . TYR A 1 408 ? 2.216 -20.331 -6.008 1.00 39.59 408 TYR A O 1
ATOM 3302 N N . TYR A 1 409 ? 1.762 -18.305 -6.822 1.00 35.62 409 TYR A N 1
ATOM 3303 C CA . TYR A 1 409 ? 2.859 -18.328 -7.795 1.00 35.62 409 TYR A CA 1
ATOM 3304 C C . TYR A 1 409 ? 3.518 -16.951 -7.863 1.00 35.62 409 TYR A C 1
ATOM 3306 O O . TYR A 1 409 ? 3.003 -16.037 -8.500 1.00 35.62 409 TYR A O 1
ATOM 3314 N N . GLY A 1 410 ? 4.665 -16.802 -7.196 1.00 34.56 410 GLY A N 1
ATOM 3315 C CA . GLY A 1 410 ? 5.463 -15.572 -7.086 1.00 34.56 410 GLY A CA 1
ATOM 3316 C C . GLY A 1 410 ? 6.100 -15.058 -8.387 1.00 34.56 410 GLY A C 1
ATOM 3317 O O . GLY A 1 410 ? 7.189 -14.489 -8.350 1.00 34.56 410 GLY A O 1
ATOM 3318 N N . TYR A 1 411 ? 5.436 -15.225 -9.532 1.00 35.25 411 TYR A N 1
ATOM 3319 C CA . TYR A 1 411 ? 5.822 -14.639 -10.809 1.00 35.25 411 TYR A CA 1
ATOM 3320 C C . TYR A 1 411 ? 4.679 -13.764 -11.340 1.00 35.25 411 TYR A C 1
ATOM 3322 O O . TYR A 1 411 ? 3.561 -14.252 -11.510 1.00 35.25 411 TYR A O 1
ATOM 3330 N N . PRO A 1 412 ? 4.930 -12.480 -11.645 1.00 39.16 412 PRO A N 1
ATOM 3331 C CA . PRO A 1 412 ? 4.005 -11.695 -12.445 1.00 39.16 412 PRO A CA 1
ATOM 3332 C C . PRO A 1 412 ? 3.940 -12.350 -13.824 1.00 39.16 412 PRO A C 1
ATOM 3334 O O . PRO A 1 412 ? 4.928 -12.344 -14.554 1.00 39.16 412 PRO A O 1
ATOM 3337 N N . VAL A 1 413 ? 2.801 -12.948 -14.166 1.00 43.72 413 VAL A N 1
ATOM 3338 C CA . VAL A 1 413 ? 2.577 -13.460 -15.519 1.00 43.72 413 VAL A CA 1
ATOM 3339 C C . VAL A 1 413 ? 2.592 -12.258 -16.464 1.00 43.72 413 VAL A C 1
ATOM 3341 O O . VAL A 1 413 ? 1.853 -11.291 -16.267 1.00 43.72 413 VAL A O 1
ATOM 3344 N N . GLU A 1 414 ? 3.478 -12.299 -17.460 1.00 46.75 414 GLU A N 1
ATOM 3345 C CA . GLU A 1 414 ? 3.706 -11.197 -18.403 1.00 46.75 414 GLU A CA 1
ATOM 3346 C C . GLU A 1 414 ? 2.446 -10.850 -19.218 1.00 46.75 414 GLU A C 1
ATOM 3348 O O . GLU A 1 414 ? 2.269 -9.695 -19.614 1.00 46.75 414 GLU A O 1
ATOM 3353 N N . ASP A 1 415 ? 1.506 -11.790 -19.346 1.00 51.16 415 ASP A N 1
ATOM 3354 C CA . ASP A 1 415 ? 0.242 -11.654 -20.068 1.00 51.16 415 ASP A CA 1
ATOM 3355 C C . ASP A 1 415 ? -0.985 -11.717 -19.147 1.00 51.16 415 ASP A C 1
ATOM 3357 O O . ASP A 1 415 ? -1.286 -12.749 -18.550 1.00 51.16 415 ASP A O 1
ATOM 3361 N N . GLY A 1 416 ? -1.765 -10.631 -19.088 1.00 53.09 416 GLY A N 1
ATOM 3362 C CA . GLY A 1 416 ? -3.160 -10.745 -18.644 1.00 53.09 416 GLY A CA 1
ATOM 3363 C C . GLY A 1 416 ? -3.852 -9.483 -18.131 1.00 53.09 416 GLY A C 1
ATOM 3364 O O . GLY A 1 416 ? -5.077 -9.456 -18.123 1.00 53.09 416 GLY A O 1
ATOM 3365 N N . ALA A 1 417 ? -3.134 -8.415 -17.763 1.00 63.72 417 ALA A N 1
ATOM 3366 C CA . ALA A 1 417 ? -3.801 -7.151 -17.430 1.00 63.72 417 ALA A CA 1
ATOM 3367 C C . ALA A 1 417 ? -4.156 -6.356 -18.710 1.00 63.72 417 ALA A C 1
ATOM 3369 O O . ALA A 1 417 ? -3.278 -6.156 -19.557 1.00 63.72 417 ALA A O 1
ATOM 3370 N N . PRO A 1 418 ? -5.407 -5.882 -18.864 1.00 71.81 418 PRO A N 1
ATOM 3371 C CA . PRO A 1 418 ? -5.843 -5.151 -20.049 1.00 71.81 418 PRO A CA 1
ATOM 3372 C C . PRO A 1 418 ? -5.207 -3.753 -20.125 1.00 71.81 418 PRO A C 1
ATOM 3374 O O . PRO A 1 418 ? -5.102 -3.070 -19.103 1.00 71.81 418 PRO A O 1
ATOM 3377 N N . PRO A 1 419 ? -4.815 -3.280 -21.322 1.00 77.44 419 PRO A N 1
ATOM 3378 C CA . PRO A 1 419 ? -4.249 -1.948 -21.484 1.00 77.44 419 PRO A CA 1
ATOM 3379 C C . PRO A 1 419 ? -5.336 -0.876 -21.292 1.00 77.44 419 PRO A C 1
ATOM 3381 O O . PRO A 1 419 ? -6.420 -0.961 -21.870 1.00 77.44 419 PRO A O 1
ATOM 3384 N N . ILE A 1 420 ? -5.042 0.161 -20.502 1.00 77.75 420 ILE A N 1
ATOM 3385 C CA . ILE A 1 420 ? -6.006 1.212 -20.138 1.00 77.75 420 ILE A CA 1
ATOM 3386 C C . ILE A 1 420 ? -5.719 2.495 -20.931 1.00 77.75 420 ILE A C 1
ATOM 3388 O O . ILE A 1 420 ? -4.648 3.082 -20.753 1.00 77.75 420 ILE A O 1
ATOM 3392 N N . PRO A 1 421 ? -6.659 2.973 -21.765 1.00 79.88 421 PRO A N 1
ATOM 3393 C CA . PRO A 1 421 ? -6.503 4.239 -22.468 1.00 79.88 421 PRO A CA 1
ATOM 3394 C C . PRO A 1 421 ? -6.663 5.436 -21.521 1.00 79.88 421 PRO A C 1
ATOM 3396 O O . PRO A 1 421 ? -7.458 5.413 -20.582 1.00 79.88 421 PRO A O 1
ATOM 3399 N N . TYR A 1 422 ? -5.954 6.527 -21.818 1.00 85.31 422 TYR A N 1
ATOM 3400 C CA . TYR A 1 422 ? -6.061 7.830 -21.148 1.00 85.31 422 TYR A CA 1
ATOM 3401 C C . TYR A 1 422 ? -5.834 7.789 -19.630 1.00 85.31 422 TYR A C 1
ATOM 3403 O O . TYR A 1 422 ? -6.436 8.563 -18.879 1.00 85.31 422 TYR A O 1
ATOM 3411 N N . MET A 1 423 ? -4.955 6.894 -19.171 1.00 85.62 423 MET A N 1
ATOM 3412 C CA . MET A 1 423 ? -4.675 6.693 -17.748 1.00 85.62 423 MET A CA 1
ATOM 3413 C C . MET A 1 423 ? -4.168 7.961 -17.043 1.00 85.62 423 MET A C 1
ATOM 3415 O O . MET A 1 423 ? -4.378 8.100 -15.844 1.00 85.62 423 MET A O 1
ATOM 3419 N N . GLY A 1 424 ? -3.597 8.928 -17.771 1.00 84.19 424 GLY A N 1
ATOM 3420 C CA . GLY A 1 424 ? -3.118 10.188 -17.189 1.00 84.19 424 GLY A CA 1
ATOM 3421 C C . GLY A 1 424 ? -4.190 11.048 -16.518 1.00 84.19 424 GLY A C 1
ATOM 3422 O O . GLY A 1 424 ? -3.859 11.975 -15.789 1.00 84.19 424 GLY A O 1
ATOM 3423 N N . LYS A 1 425 ? -5.477 10.729 -16.703 1.00 88.25 425 LYS A N 1
ATOM 3424 C CA . LYS A 1 425 ? -6.582 11.344 -15.950 1.00 88.25 425 LYS A CA 1
ATOM 3425 C C . LYS A 1 425 ? -6.683 10.856 -14.496 1.00 88.25 425 LYS A C 1
ATOM 3427 O O . LYS A 1 425 ? -7.289 11.537 -13.672 1.00 88.25 425 LYS A O 1
ATOM 3432 N N . LEU A 1 426 ? -6.101 9.700 -14.173 1.00 89.62 426 LEU A N 1
ATOM 3433 C CA . LEU A 1 426 ? -6.118 9.084 -12.843 1.00 89.62 426 LEU A CA 1
ATOM 3434 C C . LEU A 1 426 ? -4.987 9.651 -11.968 1.00 89.62 426 LEU A C 1
ATOM 3436 O O . LEU A 1 426 ? -4.061 8.949 -11.576 1.00 89.62 426 LEU A O 1
ATOM 3440 N N . ILE A 1 427 ? -5.038 10.951 -11.680 1.00 88.00 427 ILE A N 1
ATOM 3441 C CA . ILE A 1 427 ? -3.960 11.664 -10.969 1.00 88.00 427 ILE A CA 1
ATOM 3442 C C . ILE A 1 427 ? -3.777 11.221 -9.507 1.00 88.00 427 ILE A C 1
ATOM 3444 O O . ILE A 1 427 ? -2.693 11.379 -8.948 1.00 88.00 427 ILE A O 1
ATOM 3448 N N . SER A 1 428 ? -4.819 10.658 -8.886 1.00 88.44 428 SER A N 1
ATOM 3449 C CA . SER A 1 428 ? -4.789 10.162 -7.502 1.00 88.44 428 SER A CA 1
ATOM 3450 C C . SER A 1 428 ? -4.229 8.745 -7.369 1.00 88.44 428 SER A C 1
ATOM 3452 O O . SER A 1 428 ? -4.169 8.230 -6.251 1.00 88.44 428 SER A O 1
ATOM 3454 N N . LEU A 1 429 ? -3.815 8.122 -8.479 1.00 90.75 429 LEU A N 1
ATOM 3455 C CA . LEU A 1 429 ? -3.312 6.757 -8.484 1.00 90.75 429 LEU A CA 1
ATOM 3456 C C . LEU A 1 429 ? -2.013 6.650 -7.670 1.00 90.75 429 LEU A C 1
ATOM 3458 O O . LEU A 1 429 ? -1.066 7.422 -7.833 1.00 90.75 429 LEU A O 1
ATOM 3462 N N . GLN A 1 430 ? -2.009 5.671 -6.780 1.00 89.44 430 GLN A N 1
ATOM 3463 C CA . GLN A 1 430 ? -0.994 5.385 -5.778 1.00 89.44 430 GLN A CA 1
ATOM 3464 C C . GLN A 1 430 ? -0.288 4.055 -6.048 1.00 89.44 430 GLN A C 1
ATOM 3466 O O . GLN A 1 430 ? 0.894 3.931 -5.731 1.00 89.44 430 GLN A O 1
ATOM 3471 N N . GLU A 1 431 ? -0.960 3.101 -6.693 1.00 86.06 431 GLU A N 1
ATOM 3472 C CA . GLU A 1 431 ? -0.366 1.840 -7.133 1.00 86.06 431 GLU A CA 1
ATOM 3473 C C . GLU A 1 431 ? -0.852 1.463 -8.539 1.00 86.06 431 GLU A C 1
ATOM 3475 O O . GLU A 1 431 ? -2.044 1.533 -8.852 1.00 86.06 431 GLU A O 1
ATOM 3480 N N . LEU A 1 432 ? 0.098 1.063 -9.389 1.00 86.00 432 LEU A N 1
ATOM 3481 C CA . LEU A 1 432 ? -0.132 0.573 -10.745 1.00 86.00 432 LEU A CA 1
ATOM 3482 C C . LEU A 1 432 ? 0.916 -0.481 -11.082 1.00 86.00 432 LEU A C 1
ATOM 3484 O O . LEU A 1 432 ? 2.089 -0.160 -11.266 1.00 86.00 432 LEU A O 1
ATOM 3488 N N . GLN A 1 433 ? 0.481 -1.727 -11.240 1.00 79.12 433 GLN A N 1
ATOM 3489 C CA . GLN A 1 433 ? 1.410 -2.824 -11.504 1.00 79.12 433 GLN A CA 1
ATOM 3490 C C . GLN A 1 433 ? 1.914 -2.866 -12.948 1.00 79.12 433 GLN A C 1
ATOM 3492 O O . GLN A 1 433 ? 3.086 -3.161 -13.174 1.00 79.12 433 GLN A O 1
ATOM 3497 N N . LYS A 1 434 ? 1.052 -2.586 -13.939 1.00 83.88 434 LYS A N 1
ATOM 3498 C CA . LYS A 1 434 ? 1.387 -2.706 -15.367 1.00 83.88 434 LYS A CA 1
ATOM 3499 C C . LYS A 1 434 ? 0.848 -1.537 -16.193 1.00 83.88 434 LYS A C 1
ATOM 3501 O O . LYS A 1 434 ? -0.336 -1.219 -16.142 1.00 83.88 434 LYS A O 1
ATOM 3506 N N . PHE A 1 435 ? 1.714 -0.961 -17.021 1.00 88.50 435 PHE A N 1
ATOM 3507 C CA . PHE A 1 435 ? 1.410 0.018 -18.060 1.00 88.50 435 PHE A CA 1
ATOM 3508 C C . PHE A 1 435 ? 1.920 -0.513 -19.409 1.00 88.50 435 PHE A C 1
ATOM 3510 O O . PHE A 1 435 ? 3.064 -0.950 -19.517 1.00 88.50 435 PHE A O 1
ATOM 3517 N N . SER A 1 436 ? 1.071 -0.522 -20.438 1.00 87.56 436 SER A N 1
ATOM 3518 C CA . SER A 1 436 ? 1.426 -1.043 -21.770 1.00 87.56 436 SER A CA 1
ATOM 3519 C C . SER A 1 436 ? 1.428 0.091 -22.786 1.00 87.56 436 SER A C 1
ATOM 3521 O O . SER A 1 436 ? 0.401 0.747 -22.962 1.00 87.56 436 SER A O 1
ATOM 3523 N N . VAL A 1 437 ? 2.563 0.308 -23.452 1.00 89.06 437 VAL A N 1
ATOM 3524 C CA . VAL A 1 437 ? 2.706 1.350 -24.475 1.00 89.06 437 VAL A CA 1
ATOM 3525 C C . VAL A 1 437 ? 2.203 0.820 -25.814 1.00 89.06 437 VAL A C 1
ATOM 3527 O O . VAL A 1 437 ? 2.658 -0.213 -26.306 1.00 89.06 437 VAL A O 1
ATOM 3530 N N . LEU A 1 438 ? 1.258 1.532 -26.425 1.00 87.06 438 LEU A N 1
ATOM 3531 C CA . LEU A 1 438 ? 0.704 1.197 -27.738 1.00 87.06 438 LEU A CA 1
ATOM 3532 C C . LEU A 1 438 ? 0.775 2.417 -28.654 1.00 87.06 438 LEU A C 1
ATOM 3534 O O . LEU A 1 438 ? 0.616 3.549 -28.197 1.00 87.06 438 LEU A O 1
ATOM 3538 N N . ARG A 1 439 ? 0.910 2.188 -29.967 1.00 84.00 439 ARG A N 1
ATOM 3539 C CA . ARG A 1 439 ? 0.832 3.233 -31.009 1.00 84.00 439 ARG A CA 1
ATOM 3540 C C . ARG A 1 439 ? -0.614 3.695 -31.258 1.00 84.00 439 ARG A C 1
ATOM 3542 O O . ARG A 1 439 ? -1.072 3.788 -32.392 1.00 84.00 439 ARG A O 1
ATOM 3549 N N . LEU A 1 440 ? -1.355 3.937 -30.180 1.00 83.62 440 LEU A N 1
ATOM 3550 C CA . LEU A 1 440 ? -2.749 4.362 -30.164 1.00 83.62 440 LEU A CA 1
ATOM 3551 C C . LEU A 1 440 ? -2.896 5.590 -29.261 1.00 83.62 440 LEU A C 1
ATOM 3553 O O . LEU A 1 440 ? -2.211 5.736 -28.244 1.00 83.62 440 LEU A O 1
ATOM 3557 N N . LYS A 1 441 ? -3.829 6.481 -29.609 1.00 83.81 441 LYS A N 1
ATOM 3558 C CA . LYS A 1 441 ? -4.088 7.690 -28.819 1.00 83.81 441 LYS A CA 1
ATOM 3559 C C . LYS A 1 441 ? -4.515 7.310 -27.396 1.00 83.81 441 LYS A C 1
ATOM 3561 O O . LYS A 1 441 ? -5.442 6.529 -27.214 1.00 83.81 441 LYS A O 1
ATOM 3566 N N . GLY A 1 442 ? -3.845 7.892 -26.401 1.00 83.75 442 GLY A N 1
ATOM 3567 C CA . GLY A 1 442 ? -4.115 7.633 -24.984 1.00 83.75 442 GLY A CA 1
ATOM 3568 C C . GLY A 1 442 ? -3.287 6.510 -24.349 1.00 83.75 442 GLY A C 1
ATOM 3569 O O . GLY A 1 442 ? -3.507 6.243 -23.175 1.00 83.75 442 GLY A O 1
ATOM 3570 N N . TYR A 1 443 ? -2.337 5.897 -25.067 1.00 88.44 443 TYR A N 1
ATOM 3571 C CA . TYR A 1 443 ? -1.456 4.834 -24.543 1.00 88.44 443 TYR A CA 1
ATOM 3572 C C . TYR A 1 443 ? 0.037 5.209 -24.516 1.00 88.44 443 TYR A C 1
ATOM 3574 O O . TYR A 1 443 ? 0.877 4.381 -24.172 1.00 88.44 443 TYR A O 1
ATOM 3582 N N . GLY A 1 444 ? 0.379 6.446 -24.886 1.00 90.00 444 GLY A N 1
ATOM 3583 C CA . GLY A 1 444 ? 1.763 6.928 -24.889 1.00 90.00 444 GLY A CA 1
ATOM 3584 C C . GLY A 1 444 ? 2.334 7.148 -23.485 1.00 90.00 444 GLY A C 1
ATOM 3585 O O . GLY A 1 444 ? 1.596 7.300 -22.508 1.00 90.00 444 GLY A O 1
ATOM 3586 N N . LEU A 1 445 ? 3.660 7.233 -23.383 1.00 91.56 445 LEU A N 1
ATOM 3587 C CA . LEU A 1 445 ? 4.370 7.382 -22.100 1.00 91.56 445 LEU A CA 1
ATOM 3588 C C . LEU A 1 445 ? 4.020 8.681 -21.354 1.00 91.56 445 LEU A C 1
ATOM 3590 O O . LEU A 1 445 ? 4.038 8.711 -20.120 1.00 91.56 445 LEU A O 1
ATOM 3594 N N . GLY A 1 446 ? 3.611 9.726 -22.079 1.00 89.75 446 GLY A N 1
ATOM 3595 C CA . GLY A 1 446 ? 3.120 10.980 -21.502 1.00 89.75 446 GLY A CA 1
ATOM 3596 C C . GLY A 1 446 ? 1.884 10.823 -20.604 1.00 89.75 446 GLY A C 1
ATOM 3597 O O . GLY A 1 446 ? 1.606 11.705 -19.798 1.00 89.75 446 GLY A O 1
ATOM 3598 N N . GLN A 1 447 ? 1.169 9.690 -20.652 1.00 91.38 447 GLN A N 1
ATOM 3599 C CA . GLN A 1 447 ? 0.078 9.411 -19.706 1.00 91.38 447 GLN A CA 1
ATOM 3600 C C . GLN A 1 447 ? 0.557 9.286 -18.254 1.00 91.38 447 GLN A C 1
ATOM 3602 O O . GLN A 1 447 ? -0.219 9.519 -17.337 1.00 91.38 447 GLN A O 1
ATOM 3607 N N . LEU A 1 448 ? 1.829 8.961 -18.018 1.00 92.50 448 LEU A N 1
ATOM 3608 C CA . LEU A 1 448 ? 2.373 8.858 -16.663 1.00 92.50 448 LEU A CA 1
ATOM 3609 C C . LEU A 1 448 ? 2.748 10.222 -16.061 1.00 92.50 448 LEU A C 1
ATOM 3611 O O . LEU A 1 448 ? 3.091 10.283 -14.881 1.00 92.50 448 LEU A O 1
ATOM 3615 N N . ARG A 1 449 ? 2.696 11.311 -16.841 1.00 91.94 449 ARG A N 1
ATOM 3616 C CA . ARG A 1 449 ? 3.244 12.633 -16.497 1.00 91.94 449 ARG A CA 1
ATOM 3617 C C . ARG A 1 449 ? 2.796 13.173 -15.140 1.00 91.94 449 ARG A C 1
ATOM 3619 O O . ARG A 1 449 ? 3.639 13.634 -14.376 1.00 91.94 449 ARG A O 1
ATOM 3626 N N . ASP A 1 450 ? 1.495 13.131 -14.866 1.00 89.69 450 ASP A N 1
ATOM 3627 C CA . ASP A 1 450 ? 0.888 13.812 -13.713 1.00 89.69 450 ASP A CA 1
ATOM 3628 C C . ASP A 1 450 ? 0.553 12.852 -12.549 1.00 89.69 450 ASP A C 1
ATOM 3630 O O . ASP A 1 450 ? 0.101 13.285 -11.490 1.00 89.69 450 ASP A O 1
ATOM 3634 N N . ILE A 1 451 ? 0.847 11.553 -12.699 1.00 90.81 451 ILE A N 1
ATOM 3635 C CA . ILE A 1 451 ? 0.625 10.512 -11.679 1.00 90.81 451 ILE A CA 1
ATOM 3636 C C . ILE A 1 451 ? 1.831 10.455 -10.723 1.00 90.81 451 ILE A C 1
ATOM 3638 O O . ILE A 1 451 ? 2.662 9.544 -10.769 1.00 90.81 451 ILE A O 1
ATOM 3642 N N . ASN A 1 452 ? 1.986 11.489 -9.896 1.00 87.12 452 ASN A N 1
ATOM 3643 C CA . ASN A 1 452 ? 3.193 11.690 -9.078 1.00 87.12 452 ASN A CA 1
ATOM 3644 C C . ASN A 1 452 ? 3.206 10.900 -7.760 1.00 87.12 452 ASN A C 1
ATOM 3646 O O . ASN A 1 452 ? 4.281 10.655 -7.213 1.00 87.12 452 ASN A O 1
ATOM 3650 N N . ASN A 1 453 ? 2.036 10.469 -7.279 1.00 86.88 453 ASN A N 1
ATOM 3651 C CA . ASN A 1 453 ? 1.887 9.714 -6.029 1.00 86.88 453 ASN A CA 1
ATOM 3652 C C . ASN A 1 453 ? 2.103 8.204 -6.197 1.00 86.88 453 ASN A C 1
ATOM 3654 O O . ASN A 1 453 ? 1.921 7.449 -5.245 1.00 86.88 453 ASN A O 1
ATOM 3658 N N . LEU A 1 454 ? 2.501 7.766 -7.393 1.00 89.44 454 LEU A N 1
ATOM 3659 C CA . LEU A 1 454 ? 2.702 6.362 -7.701 1.00 89.44 454 LEU A CA 1
ATOM 3660 C C . LEU A 1 454 ? 3.843 5.765 -6.861 1.00 89.44 454 LEU A C 1
ATOM 3662 O O . LEU A 1 454 ? 4.974 6.255 -6.901 1.00 89.44 454 LEU A O 1
ATOM 3666 N N . G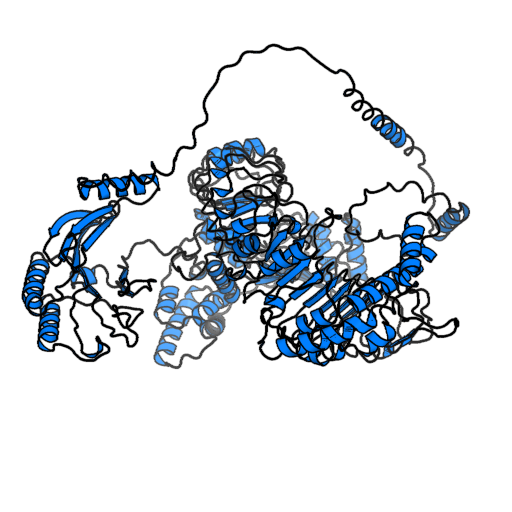LY A 1 455 ? 3.533 4.703 -6.119 1.00 85.81 455 GLY A N 1
ATOM 3667 C CA . GLY A 1 455 ? 4.475 3.898 -5.349 1.00 85.81 455 GLY A CA 1
ATOM 3668 C C . GLY A 1 455 ? 4.487 2.427 -5.758 1.00 85.81 455 GLY A C 1
ATOM 3669 O O . GLY A 1 455 ? 3.904 2.045 -6.772 1.00 85.81 455 GLY A O 1
ATOM 3670 N N . GLY A 1 456 ? 5.186 1.606 -4.973 1.00 83.50 456 GLY A N 1
ATOM 3671 C CA . GLY A 1 456 ? 5.317 0.172 -5.239 1.00 83.50 456 GLY A CA 1
ATOM 3672 C C . GLY A 1 456 ? 6.174 -0.128 -6.473 1.00 83.50 456 GLY A C 1
ATOM 3673 O O . GLY A 1 456 ? 7.165 0.565 -6.728 1.00 83.50 456 GLY A O 1
ATOM 3674 N N . ILE A 1 457 ? 5.811 -1.176 -7.221 1.00 82.44 457 ILE A N 1
ATOM 3675 C CA . ILE A 1 457 ? 6.538 -1.642 -8.412 1.00 82.44 457 ILE A CA 1
ATOM 3676 C C . ILE A 1 457 ? 5.717 -1.361 -9.675 1.00 82.44 457 ILE A C 1
ATOM 3678 O O . ILE A 1 457 ? 4.664 -1.964 -9.873 1.00 82.44 457 ILE A O 1
ATOM 3682 N N . LEU A 1 458 ? 6.238 -0.513 -10.566 1.00 88.75 458 LEU A N 1
ATOM 3683 C CA . LEU A 1 458 ? 5.638 -0.231 -11.873 1.00 88.75 458 LEU A CA 1
ATOM 3684 C C . LEU A 1 458 ? 6.307 -1.064 -12.971 1.00 88.75 458 LEU A C 1
ATOM 3686 O O . LEU A 1 458 ? 7.518 -0.974 -13.164 1.00 88.75 458 LEU A O 1
ATOM 3690 N N . SER A 1 459 ? 5.520 -1.807 -13.751 1.00 86.25 459 SER A N 1
ATOM 3691 C CA . SER A 1 459 ? 5.979 -2.492 -14.962 1.00 86.25 459 SER A CA 1
ATOM 3692 C C . SER A 1 459 ? 5.525 -1.771 -16.225 1.00 86.25 459 SER A C 1
ATOM 3694 O O . SER A 1 459 ? 4.332 -1.701 -16.500 1.00 86.25 459 SER A O 1
ATOM 3696 N N . ILE A 1 460 ? 6.464 -1.279 -17.029 1.00 90.25 460 ILE A N 1
ATOM 3697 C CA . ILE A 1 460 ? 6.206 -0.678 -18.338 1.00 90.25 460 ILE A CA 1
ATOM 3698 C C . ILE A 1 460 ? 6.575 -1.689 -19.420 1.00 90.25 460 ILE A C 1
ATOM 3700 O O . ILE A 1 460 ? 7.711 -2.151 -19.484 1.00 90.25 460 ILE A O 1
ATOM 3704 N N . THR A 1 461 ? 5.603 -2.034 -20.256 1.00 86.00 461 THR A N 1
ATOM 3705 C CA . THR A 1 461 ? 5.722 -3.052 -21.309 1.00 86.00 461 THR A CA 1
ATOM 3706 C C . THR A 1 461 ? 5.494 -2.450 -22.691 1.00 86.00 461 THR A C 1
ATOM 3708 O O . THR A 1 461 ? 4.874 -1.388 -22.811 1.00 86.00 461 THR A O 1
ATOM 3711 N N . ASN A 1 462 ? 5.973 -3.148 -23.720 1.00 84.31 462 ASN A N 1
ATOM 3712 C CA . ASN A 1 462 ? 5.897 -2.758 -25.128 1.00 84.31 462 ASN A CA 1
ATOM 3713 C C . ASN A 1 462 ? 6.623 -1.436 -25.437 1.00 84.31 462 ASN A C 1
ATOM 3715 O O . ASN A 1 462 ? 6.149 -0.606 -26.220 1.00 84.31 462 ASN A O 1
ATOM 3719 N N . LEU A 1 463 ? 7.766 -1.206 -24.786 1.00 87.12 463 LEU A N 1
ATOM 3720 C CA . LEU A 1 463 ? 8.538 0.033 -24.916 1.00 87.12 463 LEU A CA 1
ATOM 3721 C C . LEU A 1 463 ? 9.061 0.303 -26.336 1.00 87.12 463 LEU A C 1
ATOM 3723 O O . LEU A 1 463 ? 9.335 1.454 -26.666 1.00 87.12 463 LEU A O 1
ATOM 3727 N N . GLU A 1 464 ? 9.125 -0.708 -27.202 1.00 80.50 464 GLU A N 1
ATOM 3728 C CA . GLU A 1 464 ? 9.417 -0.572 -28.635 1.00 80.50 464 GLU A CA 1
ATOM 3729 C C . GLU A 1 464 ? 8.389 0.287 -29.400 1.00 80.50 464 GLU A C 1
ATOM 3731 O O . GLU A 1 464 ? 8.635 0.723 -30.528 1.00 80.50 464 GLU A O 1
ATOM 3736 N N . ASN A 1 465 ? 7.221 0.546 -28.801 1.00 85.19 465 ASN A N 1
ATOM 3737 C CA . ASN A 1 465 ? 6.185 1.391 -29.388 1.00 85.19 465 ASN A CA 1
ATOM 3738 C C . ASN A 1 465 ? 6.360 2.887 -29.105 1.00 85.19 465 ASN A C 1
ATOM 3740 O O . ASN A 1 465 ? 5.646 3.682 -29.718 1.00 85.19 465 ASN A O 1
ATOM 3744 N N . ALA A 1 466 ? 7.271 3.274 -28.210 1.00 86.44 466 ALA A N 1
ATOM 3745 C CA . ALA A 1 466 ? 7.534 4.677 -27.914 1.00 86.44 466 ALA A CA 1
ATOM 3746 C C . ALA A 1 466 ? 8.264 5.374 -29.080 1.00 86.44 466 ALA A C 1
ATOM 3748 O O . ALA A 1 466 ? 9.121 4.799 -29.745 1.00 86.44 466 ALA A O 1
ATOM 3749 N N . THR A 1 467 ? 7.926 6.639 -29.321 1.00 81.25 467 THR A N 1
ATOM 3750 C CA . THR A 1 467 ? 8.371 7.429 -30.484 1.00 81.25 467 THR A CA 1
ATOM 3751 C C . THR A 1 467 ? 9.751 8.073 -30.321 1.00 81.25 467 THR A C 1
ATOM 3753 O O . THR A 1 467 ? 10.259 8.677 -31.264 1.00 81.25 467 THR A O 1
ATOM 3756 N N . GLY A 1 468 ? 10.378 7.939 -29.147 1.00 82.75 468 GLY A N 1
ATOM 3757 C CA . GLY A 1 468 ? 11.737 8.411 -28.872 1.00 82.75 468 GLY A CA 1
ATOM 3758 C C . GLY A 1 468 ? 11.870 9.145 -27.536 1.00 82.75 468 GLY A C 1
ATOM 3759 O O . GLY A 1 468 ? 10.992 9.098 -26.670 1.00 82.75 468 GLY A O 1
ATOM 3760 N N . LYS A 1 469 ? 12.984 9.866 -27.373 1.00 82.19 469 LYS A N 1
ATOM 3761 C CA . LYS A 1 469 ? 13.370 10.518 -26.110 1.00 82.19 469 LYS A CA 1
ATOM 3762 C C . LYS A 1 469 ? 12.367 11.547 -25.602 1.00 82.19 469 LYS A C 1
ATOM 3764 O O . LYS A 1 469 ? 12.148 11.636 -24.398 1.00 82.19 469 LYS A O 1
ATOM 3769 N N . VAL A 1 470 ? 11.778 12.338 -26.500 1.00 85.31 470 VAL A N 1
ATOM 3770 C CA . VAL A 1 470 ? 10.851 13.418 -26.123 1.00 85.31 470 VAL A CA 1
ATOM 3771 C C . VAL A 1 470 ? 9.620 12.844 -25.427 1.00 85.31 470 VAL A C 1
ATOM 3773 O O . VAL A 1 470 ? 9.320 13.259 -24.314 1.00 85.31 470 VAL A O 1
ATOM 3776 N N . GLU A 1 471 ? 8.977 11.836 -26.020 1.00 88.50 471 GLU A N 1
ATOM 3777 C CA . GLU A 1 471 ? 7.814 11.172 -25.421 1.00 88.50 471 GLU A CA 1
ATOM 3778 C C . GLU A 1 471 ? 8.177 10.481 -24.099 1.00 88.50 471 GLU A C 1
ATOM 3780 O O . GLU A 1 471 ? 7.453 10.582 -23.109 1.00 88.50 471 GLU A O 1
ATOM 3785 N N . ALA A 1 472 ? 9.332 9.813 -24.049 1.00 89.06 472 ALA A N 1
ATOM 3786 C CA . ALA A 1 472 ? 9.793 9.162 -22.831 1.00 89.06 472 ALA A CA 1
ATOM 3787 C C . ALA A 1 472 ? 10.020 10.158 -21.677 1.00 89.06 472 ALA A C 1
ATOM 3789 O O . ALA A 1 472 ? 9.636 9.868 -20.542 1.00 89.06 472 ALA A O 1
ATOM 3790 N N . LEU A 1 473 ? 10.556 11.353 -21.955 1.00 86.50 473 LEU A N 1
ATOM 3791 C CA . LEU A 1 473 ? 10.733 12.417 -20.958 1.00 86.50 473 LEU A CA 1
ATOM 3792 C C . LEU A 1 473 ? 9.403 12.939 -20.396 1.00 86.50 473 LEU A C 1
ATOM 3794 O O . LEU A 1 473 ? 9.353 13.356 -19.234 1.00 86.50 473 LEU A O 1
ATOM 3798 N N . GLU A 1 474 ? 8.318 12.895 -21.174 1.00 89.88 474 GLU A N 1
ATOM 3799 C CA . GLU A 1 474 ? 6.995 13.329 -20.712 1.00 89.88 474 GLU A CA 1
ATOM 3800 C C . GLU A 1 474 ? 6.461 12.469 -19.563 1.00 89.88 474 GLU A C 1
ATOM 3802 O O . GLU A 1 474 ? 5.710 12.978 -18.734 1.00 89.88 474 GLU A O 1
ATOM 3807 N N . SER A 1 475 ? 6.894 11.208 -19.449 1.00 91.06 475 SER A N 1
ATOM 3808 C CA . SER A 1 475 ? 6.511 10.315 -18.342 1.00 91.06 475 SER A CA 1
ATOM 3809 C C . SER A 1 475 ? 6.944 10.824 -16.960 1.00 91.06 475 SER A C 1
ATOM 3811 O O . SER A 1 475 ? 6.377 10.418 -15.938 1.00 91.06 475 SER A O 1
ATOM 3813 N N . LYS A 1 476 ? 7.970 11.692 -16.915 1.00 89.00 476 LYS A N 1
ATOM 3814 C CA . LYS A 1 476 ? 8.567 12.256 -15.695 1.00 89.00 476 LYS A CA 1
ATOM 3815 C C . LYS A 1 476 ? 8.836 11.206 -14.604 1.00 89.00 476 LYS A C 1
ATOM 3817 O O . LYS A 1 476 ? 8.613 11.474 -13.423 1.00 89.00 476 LYS A O 1
ATOM 3822 N N . LEU A 1 477 ? 9.309 10.009 -14.971 1.00 89.12 477 LEU A N 1
ATOM 3823 C CA . LEU A 1 477 ? 9.564 8.924 -14.005 1.00 89.12 477 LEU A CA 1
ATOM 3824 C C . LEU A 1 477 ? 10.479 9.355 -12.849 1.00 89.12 477 LEU A C 1
ATOM 3826 O O . LEU A 1 477 ? 10.195 9.047 -11.695 1.00 89.12 477 LEU A O 1
ATOM 3830 N N . HIS A 1 478 ? 11.498 10.164 -13.133 1.00 83.06 478 HIS A N 1
ATOM 3831 C CA . HIS A 1 478 ? 12.416 10.714 -12.135 1.00 83.06 478 HIS A CA 1
ATOM 3832 C C . HIS A 1 478 ? 11.748 11.538 -11.015 1.00 83.06 478 HIS A C 1
ATOM 3834 O O . HIS A 1 478 ? 12.352 11.736 -9.962 1.00 83.06 478 HIS A O 1
ATOM 3840 N N . GLN A 1 479 ? 10.521 12.035 -11.221 1.00 87.06 479 GLN A N 1
ATOM 3841 C CA . GLN A 1 479 ? 9.768 12.815 -10.227 1.00 87.06 479 GLN A CA 1
ATOM 3842 C C . GLN A 1 479 ? 8.901 11.938 -9.310 1.00 87.06 479 GLN A C 1
ATOM 3844 O O . GLN A 1 479 ? 8.387 12.438 -8.311 1.00 87.06 479 GLN A O 1
ATOM 3849 N N . LYS A 1 480 ? 8.761 10.635 -9.599 1.00 89.12 480 LYS A N 1
ATOM 3850 C CA . LYS A 1 480 ? 7.931 9.685 -8.838 1.00 89.12 480 LYS A CA 1
ATOM 3851 C C . LYS A 1 480 ? 8.683 9.170 -7.614 1.00 89.12 480 LYS A C 1
ATOM 3853 O O . LYS A 1 480 ? 9.220 8.068 -7.603 1.00 89.12 480 LYS A O 1
ATOM 3858 N N . ARG A 1 481 ? 8.754 10.010 -6.581 1.00 85.75 481 ARG A N 1
ATOM 3859 C CA . ARG A 1 481 ? 9.585 9.797 -5.379 1.00 85.75 481 ARG A CA 1
ATOM 3860 C C . ARG A 1 481 ? 9.197 8.573 -4.547 1.00 85.75 481 ARG A C 1
ATOM 3862 O O . ARG A 1 481 ? 10.039 8.078 -3.810 1.00 85.75 481 ARG A O 1
ATOM 3869 N N . HIS A 1 482 ? 7.951 8.116 -4.655 1.00 86.12 482 HIS A N 1
ATOM 3870 C CA . HIS A 1 482 ? 7.428 6.986 -3.882 1.00 86.12 482 HIS A CA 1
ATOM 3871 C C . HIS A 1 482 ? 7.605 5.634 -4.580 1.00 86.12 482 HIS A C 1
ATOM 3873 O O . HIS A 1 482 ? 7.281 4.603 -3.992 1.00 86.12 482 HIS A O 1
ATOM 3879 N N . LEU A 1 483 ? 8.080 5.623 -5.829 1.00 87.88 483 LEU A N 1
ATOM 3880 C CA . LEU A 1 483 ? 8.249 4.396 -6.591 1.00 87.88 483 LEU A CA 1
ATOM 3881 C C . LEU A 1 483 ? 9.432 3.597 -6.041 1.00 87.88 483 LEU A C 1
ATOM 3883 O O . LEU A 1 483 ? 10.567 4.074 -6.023 1.00 87.88 483 LEU A O 1
ATOM 3887 N N . GLU A 1 484 ? 9.161 2.368 -5.616 1.00 81.25 484 GLU A N 1
ATOM 3888 C CA . GLU A 1 484 ? 10.168 1.483 -5.034 1.00 81.25 484 GLU A CA 1
ATOM 3889 C C . GLU A 1 484 ? 10.809 0.586 -6.091 1.00 81.25 484 GLU A C 1
ATOM 3891 O O . GLU A 1 484 ? 11.996 0.276 -5.991 1.00 81.25 484 GLU A O 1
ATOM 3896 N N . GLY A 1 485 ? 10.053 0.198 -7.121 1.00 81.06 485 GLY A N 1
ATOM 3897 C CA . GLY A 1 485 ? 10.531 -0.684 -8.175 1.00 81.06 485 GLY A CA 1
ATOM 3898 C C . GLY A 1 485 ? 10.079 -0.291 -9.577 1.00 81.06 485 GLY A C 1
ATOM 3899 O O . GLY A 1 485 ? 8.975 0.214 -9.775 1.00 81.06 485 GLY A O 1
ATOM 3900 N N . LEU A 1 486 ? 10.927 -0.562 -10.568 1.00 86.00 486 LEU A N 1
ATOM 3901 C CA . LEU A 1 486 ? 10.638 -0.320 -11.980 1.00 86.00 486 LEU A CA 1
ATOM 3902 C C . LEU A 1 486 ? 11.003 -1.551 -12.817 1.00 86.00 486 LEU A C 1
ATOM 3904 O O . LEU A 1 486 ? 12.107 -2.078 -12.705 1.00 86.00 486 LEU A O 1
ATOM 3908 N N . ARG A 1 487 ? 10.084 -2.003 -13.674 1.00 83.69 487 ARG A N 1
ATOM 3909 C CA . ARG A 1 487 ? 10.333 -3.023 -14.703 1.00 83.69 487 ARG A CA 1
ATOM 3910 C C . ARG A 1 487 ? 10.141 -2.397 -16.074 1.00 83.69 487 ARG A C 1
ATOM 3912 O O . ARG A 1 487 ? 9.084 -1.835 -16.335 1.00 83.69 487 ARG A O 1
ATOM 3919 N N . LEU A 1 488 ? 11.144 -2.486 -16.934 1.00 85.62 488 LEU A N 1
ATOM 3920 C CA . LEU A 1 488 ? 11.112 -1.965 -18.298 1.00 85.62 488 LEU A CA 1
ATOM 3921 C C . LEU A 1 488 ? 11.239 -3.137 -19.270 1.00 85.62 488 LEU A C 1
ATOM 3923 O O . LEU A 1 488 ? 12.253 -3.832 -19.247 1.00 85.62 488 LEU A O 1
ATOM 3927 N N . ASN A 1 489 ? 10.211 -3.371 -20.085 1.00 81.38 489 ASN A N 1
ATOM 3928 C CA . ASN A 1 489 ? 10.121 -4.524 -20.977 1.00 81.38 489 ASN A CA 1
ATOM 3929 C C . ASN A 1 489 ? 9.886 -4.084 -22.436 1.00 81.38 489 ASN A C 1
ATOM 3931 O O . ASN A 1 489 ? 8.936 -3.350 -22.735 1.00 81.38 489 ASN A O 1
ATOM 3935 N N . TRP A 1 490 ? 10.764 -4.555 -23.322 1.00 81.56 490 TRP A N 1
ATOM 3936 C CA . TRP A 1 490 ? 10.652 -4.488 -24.778 1.00 81.56 490 TRP A CA 1
ATOM 3937 C C . TRP A 1 490 ? 10.289 -5.871 -25.331 1.00 81.56 490 TRP A C 1
ATOM 3939 O O . TRP A 1 490 ? 10.907 -6.870 -24.952 1.00 81.56 490 TRP A O 1
ATOM 3949 N N . SER A 1 491 ? 9.316 -5.931 -26.245 1.00 72.25 491 SER A N 1
ATOM 3950 C CA . SER A 1 491 ? 8.863 -7.199 -26.828 1.00 72.25 491 SER A CA 1
ATOM 3951 C C . SER A 1 491 ? 9.891 -7.824 -27.784 1.00 72.25 491 SER A C 1
ATOM 3953 O O . SER A 1 491 ? 10.691 -7.139 -28.430 1.00 72.25 491 SER A O 1
ATOM 3955 N N . PHE A 1 492 ? 9.859 -9.158 -27.881 1.00 53.84 492 PHE A N 1
ATOM 3956 C CA . PHE A 1 492 ? 10.708 -9.935 -28.790 1.00 53.84 492 PHE A CA 1
ATOM 3957 C C . PHE A 1 492 ? 10.183 -9.968 -30.236 1.00 53.84 492 PHE A C 1
ATOM 3959 O O . PHE A 1 492 ? 10.989 -10.023 -31.158 1.00 53.84 492 PHE A O 1
ATOM 3966 N N . ASP A 1 493 ? 8.864 -9.889 -30.443 1.00 51.38 493 ASP A N 1
ATOM 3967 C CA . ASP A 1 493 ? 8.213 -10.285 -31.706 1.00 51.38 493 ASP A CA 1
ATOM 3968 C C . ASP A 1 493 ? 8.368 -9.303 -32.881 1.00 51.38 493 ASP A C 1
ATOM 3970 O O . ASP A 1 493 ? 8.122 -9.676 -34.026 1.00 51.38 493 ASP A O 1
ATOM 3974 N N . ASN A 1 494 ? 8.806 -8.062 -32.650 1.00 46.00 494 ASN A N 1
ATOM 3975 C CA . ASN A 1 494 ? 8.969 -7.062 -33.716 1.00 46.00 494 ASN A CA 1
ATOM 3976 C C . ASN A 1 494 ? 10.418 -6.975 -34.227 1.00 46.00 494 ASN A C 1
ATOM 3978 O O . ASN A 1 494 ? 10.982 -5.889 -34.383 1.00 46.00 494 ASN A O 1
ATOM 3982 N N . ASP A 1 495 ? 11.035 -8.126 -34.484 1.00 46.34 495 ASP A N 1
ATOM 3983 C CA . ASP A 1 495 ? 12.321 -8.207 -35.168 1.00 46.34 495 ASP A CA 1
ATOM 3984 C C . ASP A 1 495 ? 12.140 -8.023 -36.678 1.00 46.34 495 ASP A C 1
ATOM 3986 O O . ASP A 1 495 ? 11.512 -8.843 -37.341 1.00 46.34 495 ASP A O 1
ATOM 3990 N N . LEU A 1 496 ? 12.678 -6.903 -37.188 1.00 41.06 496 LEU A N 1
ATOM 3991 C CA . LEU A 1 496 ? 13.469 -6.797 -38.432 1.00 41.06 496 LEU A CA 1
ATOM 3992 C C . LEU A 1 496 ? 13.886 -5.341 -38.762 1.00 41.06 496 LEU A C 1
ATOM 3994 O O . LEU A 1 496 ? 14.768 -5.162 -39.597 1.00 41.06 496 LEU A O 1
ATOM 3998 N N . HIS A 1 497 ? 13.324 -4.298 -38.119 1.00 42.19 497 HIS A N 1
ATOM 3999 C CA . HIS A 1 497 ? 13.573 -2.896 -38.532 1.00 42.19 497 HIS A CA 1
ATOM 4000 C C . HIS A 1 497 ? 13.640 -1.812 -37.428 1.00 42.19 497 HIS A C 1
ATOM 4002 O O . HIS A 1 497 ? 13.660 -0.627 -37.757 1.00 42.19 497 HIS A O 1
ATOM 4008 N N . GLY A 1 498 ? 13.684 -2.149 -36.135 1.00 44.75 498 GLY A N 1
ATOM 4009 C CA . GLY A 1 498 ? 13.903 -1.133 -35.093 1.00 44.75 498 GLY A CA 1
ATOM 4010 C C . GLY A 1 498 ? 15.360 -0.664 -35.080 1.00 44.75 498 GLY A C 1
ATOM 4011 O O . GLY A 1 498 ? 16.235 -1.438 -34.709 1.00 44.75 498 GLY A O 1
ATOM 4012 N N . GLU A 1 499 ? 15.646 0.574 -35.496 1.00 50.75 499 GLU A N 1
ATOM 4013 C CA . GLU A 1 499 ? 16.996 1.141 -35.385 1.00 50.75 499 GLU A CA 1
ATOM 4014 C C . GLU A 1 499 ? 17.447 1.169 -33.911 1.00 50.75 499 GLU A C 1
ATOM 4016 O O . GLU A 1 499 ? 16.731 1.697 -33.051 1.00 50.75 499 GLU A O 1
ATOM 4021 N N . ASP A 1 500 ? 18.655 0.656 -33.629 1.00 54.56 500 ASP A N 1
ATOM 4022 C CA . ASP A 1 500 ? 19.303 0.619 -32.301 1.00 54.56 500 ASP A CA 1
ATOM 4023 C C . ASP A 1 500 ? 19.321 1.984 -31.575 1.00 54.56 500 ASP A C 1
ATOM 4025 O O . ASP A 1 500 ? 19.464 2.041 -30.351 1.00 54.56 500 ASP A O 1
ATOM 4029 N N . SER A 1 501 ? 19.175 3.092 -32.310 1.00 58.25 501 SER A N 1
ATOM 4030 C CA . SER A 1 501 ? 19.105 4.470 -31.806 1.00 58.25 501 SER A CA 1
ATOM 4031 C C . SER A 1 501 ? 17.828 4.752 -31.002 1.00 58.25 501 SER A C 1
ATOM 4033 O O . SER A 1 501 ? 17.879 5.433 -29.978 1.00 58.25 501 SER A O 1
ATOM 4035 N N . SER A 1 502 ? 16.690 4.189 -31.414 1.00 70.56 502 SER A N 1
ATOM 4036 C CA . SER A 1 502 ? 15.375 4.490 -30.832 1.00 70.56 502 SER A CA 1
ATOM 4037 C C . SER A 1 502 ? 15.207 3.942 -29.410 1.00 70.56 502 SER A C 1
ATOM 4039 O O . SER A 1 502 ? 14.677 4.630 -28.537 1.00 70.56 502 SER A O 1
ATOM 4041 N N . HIS A 1 503 ? 15.721 2.738 -29.137 1.00 77.00 503 HIS A N 1
ATOM 4042 C CA . HIS A 1 503 ? 15.688 2.134 -27.801 1.00 77.00 503 HIS A CA 1
ATOM 4043 C C . HIS A 1 503 ? 16.515 2.951 -26.802 1.00 77.00 503 HIS A C 1
ATOM 4045 O O . HIS A 1 503 ? 16.057 3.183 -25.683 1.00 77.00 503 HIS A O 1
ATOM 4051 N N . LEU A 1 504 ? 17.704 3.414 -27.214 1.00 72.75 504 LEU A N 1
ATOM 4052 C CA . LEU A 1 504 ? 18.547 4.286 -26.397 1.00 72.75 504 LEU A CA 1
ATOM 4053 C C . LEU A 1 504 ? 17.830 5.595 -26.077 1.00 72.75 504 LEU A C 1
ATOM 4055 O O . LEU A 1 504 ? 17.794 5.991 -24.918 1.00 72.75 504 LEU A O 1
ATOM 4059 N N . ASP A 1 505 ? 17.245 6.248 -27.079 1.00 81.81 505 ASP A N 1
ATOM 4060 C CA . ASP A 1 505 ? 16.536 7.514 -26.899 1.00 81.81 505 ASP A CA 1
ATOM 4061 C C . ASP A 1 505 ? 15.351 7.378 -25.933 1.00 81.81 505 ASP A C 1
ATOM 4063 O O . ASP A 1 505 ? 15.181 8.202 -25.032 1.00 81.81 505 ASP A O 1
ATOM 4067 N N . VAL A 1 506 ? 14.554 6.314 -26.072 1.00 86.31 506 VAL A N 1
ATOM 4068 C CA . VAL A 1 506 ? 13.459 6.009 -25.140 1.00 86.31 506 VAL A CA 1
ATOM 4069 C C . VAL A 1 506 ? 14.010 5.774 -23.737 1.00 86.31 506 VAL A C 1
ATOM 4071 O O . VAL A 1 506 ? 13.527 6.374 -22.777 1.00 86.31 506 VAL A O 1
ATOM 4074 N N . PHE A 1 507 ? 15.054 4.958 -23.600 1.00 83.19 507 PHE A N 1
ATOM 4075 C CA . PHE A 1 507 ? 15.630 4.662 -22.295 1.00 83.19 507 PHE A CA 1
ATOM 4076 C C . PHE A 1 507 ? 16.246 5.915 -21.647 1.00 83.19 507 PHE A C 1
ATOM 4078 O O . PHE A 1 507 ? 16.025 6.176 -20.470 1.00 83.19 507 PHE A O 1
ATOM 4085 N N . GLU A 1 508 ? 16.894 6.782 -22.426 1.00 78.75 508 GLU A N 1
ATOM 4086 C CA . GLU A 1 508 ? 17.402 8.091 -22.005 1.00 78.75 508 GLU A CA 1
ATOM 4087 C C . GLU A 1 508 ? 16.307 8.986 -21.410 1.00 78.75 508 GLU A C 1
ATOM 4089 O O . GLU A 1 508 ? 16.557 9.697 -20.437 1.00 78.75 508 GLU A O 1
ATOM 4094 N N . GLY A 1 509 ? 15.087 8.945 -21.948 1.00 83.69 509 GLY A N 1
ATOM 4095 C CA . GLY A 1 509 ? 13.957 9.691 -21.390 1.00 83.69 509 GLY A CA 1
ATOM 4096 C C . GLY A 1 509 ? 13.339 9.063 -20.133 1.00 83.69 509 GLY A C 1
ATOM 4097 O O . GLY A 1 509 ? 12.786 9.786 -19.303 1.00 83.69 509 GLY A O 1
ATOM 4098 N N . LEU A 1 510 ? 13.476 7.746 -19.944 1.00 87.88 510 LEU A N 1
ATOM 4099 C CA . LEU A 1 510 ? 12.925 6.976 -18.816 1.00 87.88 510 LEU A CA 1
ATOM 4100 C C . LEU A 1 510 ? 13.835 6.983 -17.576 1.00 87.88 510 LEU A C 1
ATOM 4102 O O . LEU A 1 510 ? 14.020 5.960 -16.917 1.00 87.88 510 LEU A O 1
ATOM 4106 N N . MET A 1 511 ? 14.398 8.146 -17.239 1.00 81.62 511 MET A N 1
ATOM 4107 C CA . MET A 1 511 ? 15.277 8.296 -16.077 1.00 81.62 511 MET A CA 1
ATOM 4108 C C . MET A 1 511 ? 14.556 7.868 -14.779 1.00 81.62 511 MET A C 1
ATOM 4110 O O . MET A 1 511 ? 13.494 8.428 -14.475 1.00 81.62 511 MET A O 1
ATOM 4114 N N . PRO A 1 512 ? 15.105 6.909 -14.005 1.00 82.06 512 PRO A N 1
ATOM 4115 C CA . PRO A 1 512 ? 14.477 6.408 -12.787 1.00 82.06 512 PRO A CA 1
ATOM 4116 C C . PRO A 1 512 ? 14.501 7.448 -11.653 1.00 82.06 512 PRO A C 1
ATOM 4118 O O . PRO A 1 512 ? 15.325 8.369 -11.660 1.00 82.06 512 PRO A O 1
ATOM 4121 N N . PRO A 1 513 ? 13.613 7.321 -10.652 1.00 81.75 513 PRO A N 1
ATOM 4122 C CA . PRO A 1 513 ? 13.629 8.180 -9.475 1.00 81.75 513 PRO A CA 1
ATOM 4123 C C . PRO A 1 513 ? 14.848 7.900 -8.577 1.00 81.75 513 PRO A C 1
ATOM 4125 O O . PRO A 1 513 ? 15.302 6.758 -8.480 1.00 81.75 513 PRO A O 1
ATOM 4128 N N . PRO A 1 514 ? 15.368 8.916 -7.862 1.00 72.50 514 PRO A N 1
ATOM 4129 C CA . PRO A 1 514 ? 16.591 8.793 -7.061 1.00 72.50 514 PRO A CA 1
ATOM 4130 C C . PRO A 1 514 ? 16.467 7.857 -5.847 1.00 72.50 514 PRO A C 1
ATOM 4132 O O . PRO A 1 514 ? 17.488 7.495 -5.277 1.00 72.50 514 PRO A O 1
ATOM 4135 N N . GLY A 1 515 ? 15.245 7.491 -5.437 1.00 71.62 515 GLY A N 1
ATOM 4136 C CA . GLY A 1 515 ? 14.968 6.594 -4.307 1.00 71.62 515 GLY A CA 1
ATOM 4137 C C . GLY A 1 515 ? 14.680 5.135 -4.686 1.00 71.62 515 GLY A C 1
ATOM 4138 O O . GLY A 1 515 ? 14.285 4.362 -3.816 1.00 71.62 515 GLY A O 1
ATOM 4139 N N . LEU A 1 516 ? 14.822 4.761 -5.965 1.00 81.44 516 LEU A N 1
ATOM 4140 C CA . LEU A 1 516 ? 14.437 3.439 -6.469 1.00 81.44 516 LEU A CA 1
ATOM 4141 C C . LEU A 1 516 ? 15.22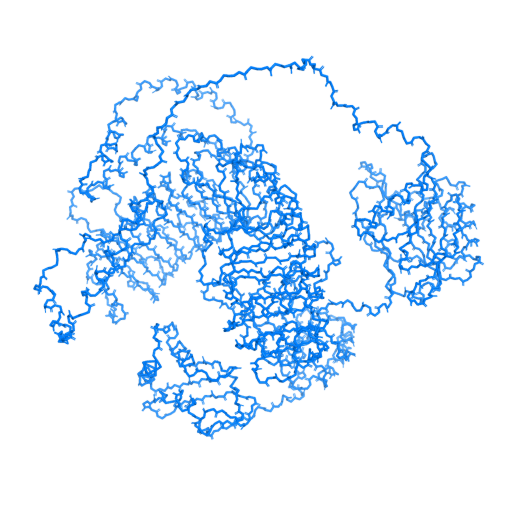8 2.312 -5.772 1.00 81.44 516 LEU A C 1
ATOM 4143 O O . LEU A 1 516 ? 16.450 2.405 -5.633 1.00 81.44 516 LEU A O 1
ATOM 4147 N N . LYS A 1 517 ? 14.535 1.244 -5.356 1.00 75.75 517 LYS A N 1
ATOM 4148 C CA . LYS A 1 517 ? 15.106 0.059 -4.685 1.00 75.75 517 LYS A CA 1
ATOM 4149 C C . LYS A 1 517 ? 15.250 -1.150 -5.615 1.00 75.75 517 LYS A C 1
ATOM 4151 O O . LYS A 1 517 ? 16.166 -1.944 -5.417 1.00 75.75 517 LYS A O 1
ATOM 4156 N N . PHE A 1 518 ? 14.383 -1.289 -6.618 1.00 75.19 518 PHE A N 1
ATOM 4157 C CA . PHE A 1 518 ? 14.362 -2.423 -7.551 1.00 75.19 518 PHE A CA 1
ATOM 4158 C C . PHE A 1 518 ? 14.317 -1.959 -9.016 1.00 75.19 518 PHE A C 1
ATOM 4160 O O . PHE A 1 518 ? 13.495 -1.116 -9.378 1.00 75.19 518 PHE A O 1
ATOM 4167 N N . LEU A 1 519 ? 15.161 -2.532 -9.878 1.00 79.19 519 LEU A N 1
ATOM 4168 C CA . LEU A 1 519 ? 15.157 -2.261 -11.320 1.00 79.19 519 LEU A CA 1
ATOM 4169 C C . LEU A 1 519 ? 15.320 -3.558 -12.127 1.00 79.19 519 LEU A C 1
ATOM 4171 O O . LEU A 1 519 ? 16.315 -4.268 -11.974 1.00 79.19 519 LEU A O 1
ATOM 4175 N N . LEU A 1 520 ? 14.361 -3.833 -13.015 1.00 73.94 520 LEU A N 1
ATOM 4176 C CA . LEU A 1 520 ? 14.413 -4.900 -14.020 1.00 73.94 520 LEU A CA 1
ATOM 4177 C C . LEU A 1 520 ? 14.394 -4.288 -15.418 1.00 73.94 520 LEU A C 1
ATOM 4179 O O . LEU A 1 520 ? 13.515 -3.484 -15.733 1.00 73.94 520 LEU A O 1
ATOM 4183 N N . ILE A 1 521 ? 15.315 -4.725 -16.268 1.00 76.94 521 ILE A N 1
ATOM 4184 C CA . ILE A 1 521 ? 15.344 -4.372 -17.689 1.00 76.94 521 ILE A CA 1
ATOM 4185 C C . ILE A 1 521 ? 15.293 -5.667 -18.494 1.00 76.94 521 ILE A C 1
ATOM 4187 O O . ILE A 1 521 ? 16.123 -6.553 -18.285 1.00 76.94 521 ILE A O 1
ATOM 4191 N N . TRP A 1 522 ? 14.329 -5.757 -19.407 1.00 73.94 522 TRP A N 1
ATOM 4192 C CA . TRP A 1 522 ? 14.077 -6.929 -20.236 1.00 73.94 522 TRP A CA 1
ATOM 4193 C C . TRP A 1 522 ? 13.966 -6.546 -21.715 1.00 73.94 522 TRP A C 1
ATOM 4195 O O . TRP A 1 522 ? 13.186 -5.661 -22.062 1.00 73.94 522 TRP A O 1
ATOM 4205 N N . GLY A 1 523 ? 14.723 -7.209 -22.594 1.00 63.72 523 GLY A N 1
ATOM 4206 C CA . GLY A 1 523 ? 14.593 -7.056 -24.053 1.00 63.72 523 GLY A CA 1
ATOM 4207 C C . GLY A 1 523 ? 15.220 -5.783 -24.643 1.00 63.72 523 GLY A C 1
ATOM 4208 O O . GLY A 1 523 ? 14.954 -5.427 -25.791 1.00 63.72 523 GLY A O 1
ATOM 4209 N N . TYR A 1 524 ? 16.056 -5.065 -23.887 1.00 70.31 524 TYR A N 1
ATOM 4210 C CA . TYR A 1 524 ? 16.758 -3.878 -24.383 1.00 70.31 524 TYR A CA 1
ATOM 4211 C C . TYR A 1 524 ? 17.877 -4.257 -25.371 1.00 70.31 524 TYR A C 1
ATOM 4213 O O . TYR A 1 524 ? 18.898 -4.827 -24.980 1.00 70.31 524 TYR A O 1
ATOM 4221 N N . LYS A 1 525 ? 17.685 -3.918 -26.654 1.00 65.06 525 LYS A N 1
ATOM 4222 C CA . LYS A 1 525 ? 18.553 -4.353 -27.764 1.00 65.06 525 LYS A CA 1
ATOM 4223 C C . LYS A 1 525 ? 19.723 -3.411 -28.079 1.00 65.06 525 LYS A C 1
ATOM 4225 O O . LYS A 1 525 ? 20.744 -3.889 -28.575 1.00 65.06 525 LYS A O 1
ATOM 4230 N N . SER A 1 526 ? 19.619 -2.116 -27.753 1.00 63.25 526 SER A N 1
ATOM 4231 C CA . SER A 1 526 ? 20.664 -1.144 -28.106 1.00 63.25 526 SER A CA 1
ATOM 4232 C C . SER A 1 526 ? 21.984 -1.437 -27.396 1.00 63.25 526 SER A C 1
ATOM 4234 O O . SER A 1 526 ? 22.025 -1.840 -26.234 1.00 63.25 526 SER A O 1
ATOM 4236 N N . SER A 1 527 ? 23.085 -1.216 -28.107 1.00 52.69 527 SER A N 1
ATOM 4237 C CA . SER A 1 527 ? 24.432 -1.462 -27.598 1.00 52.69 527 SER A CA 1
ATOM 4238 C C . SER A 1 527 ? 24.965 -0.289 -26.749 1.00 52.69 527 SER A C 1
ATOM 4240 O O . SER A 1 527 ? 25.918 -0.433 -25.979 1.00 52.69 527 SER A O 1
ATOM 4242 N N . ALA A 1 528 ? 24.352 0.889 -26.874 1.00 56.62 528 ALA A N 1
ATOM 4243 C CA . ALA A 1 528 ? 24.663 2.077 -26.088 1.00 56.62 528 ALA A CA 1
ATOM 4244 C C . ALA A 1 528 ? 23.732 2.198 -24.870 1.00 56.62 528 ALA A C 1
ATOM 4246 O O . ALA A 1 528 ? 22.659 1.600 -24.828 1.00 56.62 528 ALA A O 1
ATOM 4247 N N . TYR A 1 529 ? 24.141 2.992 -23.879 1.00 63.00 529 TYR A N 1
ATOM 4248 C CA . TYR A 1 529 ? 23.424 3.176 -22.615 1.00 63.00 529 TYR A CA 1
ATOM 4249 C C . TYR A 1 529 ? 23.117 4.648 -22.364 1.00 63.00 529 TYR A C 1
ATOM 4251 O O . TYR A 1 529 ? 23.889 5.505 -22.807 1.00 63.00 529 TYR A O 1
ATOM 4259 N N . PRO A 1 530 ? 22.017 4.955 -21.655 1.00 66.62 530 PRO A N 1
ATOM 4260 C CA . PRO A 1 530 ? 21.615 6.329 -21.450 1.00 66.62 530 PRO A CA 1
ATOM 4261 C C . PRO A 1 530 ? 22.631 7.092 -20.598 1.00 66.62 530 PRO A C 1
ATOM 4263 O O . PRO A 1 530 ? 23.266 6.546 -19.698 1.00 66.62 530 PRO A O 1
ATOM 4266 N N . SER A 1 531 ? 22.775 8.384 -20.862 1.00 63.06 531 SER A N 1
ATOM 4267 C CA . SER A 1 531 ? 23.749 9.265 -20.232 1.00 63.06 531 SER A CA 1
ATOM 4268 C C . SER A 1 531 ? 23.549 9.370 -18.725 1.00 63.06 531 SER A C 1
ATOM 4270 O O . SER A 1 531 ? 24.530 9.463 -17.993 1.00 63.06 531 SER A O 1
ATOM 4272 N N . TRP A 1 532 ? 22.312 9.272 -18.230 1.00 67.75 532 TRP A N 1
ATOM 4273 C CA . TRP A 1 532 ? 22.029 9.219 -16.793 1.00 67.75 532 TRP A CA 1
ATOM 4274 C C . TRP A 1 532 ? 22.490 7.909 -16.133 1.00 67.75 532 TRP A C 1
ATOM 4276 O O . TRP A 1 532 ? 22.703 7.889 -14.926 1.00 67.75 532 TRP A O 1
ATOM 4286 N N . LEU A 1 533 ? 22.732 6.845 -16.907 1.00 55.38 533 LEU A N 1
ATOM 4287 C CA . LEU A 1 533 ? 23.444 5.647 -16.453 1.00 55.38 533 LEU A CA 1
ATOM 4288 C C . LEU A 1 533 ? 24.972 5.839 -16.511 1.00 55.38 533 LEU A C 1
ATOM 4290 O O . LEU A 1 533 ? 25.701 4.990 -16.023 1.00 55.38 533 LEU A O 1
ATOM 4294 N N . LEU A 1 534 ? 25.486 6.926 -17.102 1.00 49.94 534 LEU A N 1
ATOM 4295 C CA . LEU A 1 534 ? 26.910 7.102 -17.428 1.00 49.94 534 LEU A CA 1
ATOM 4296 C C . LEU A 1 534 ? 27.562 8.394 -16.885 1.00 49.94 534 LEU A C 1
ATOM 4298 O O . LEU A 1 534 ? 28.761 8.570 -17.094 1.00 49.94 534 LEU A O 1
ATOM 4302 N N . ASN A 1 535 ? 26.853 9.325 -16.232 1.00 47.19 535 ASN A N 1
ATOM 4303 C CA . ASN A 1 535 ? 27.378 10.689 -16.039 1.00 47.19 535 ASN A CA 1
ATOM 4304 C C . ASN A 1 535 ? 28.196 10.930 -14.749 1.00 47.19 535 ASN A C 1
ATOM 4306 O O . ASN A 1 535 ? 27.669 10.845 -13.642 1.00 47.19 535 ASN A O 1
ATOM 4310 N N . GLY A 1 536 ? 29.443 11.399 -14.942 1.00 38.59 536 GLY A N 1
ATOM 4311 C CA . GLY A 1 536 ? 30.338 12.011 -13.949 1.00 38.59 536 GLY A CA 1
ATOM 4312 C C . GLY A 1 536 ? 31.436 12.874 -14.618 1.00 38.59 536 GLY A C 1
ATOM 4313 O O . GLY A 1 536 ? 32.367 12.330 -15.196 1.00 38.59 536 GLY A O 1
ATOM 4314 N N . SER A 1 537 ? 31.284 14.211 -14.551 1.00 38.31 537 SER A N 1
ATOM 4315 C CA . SER A 1 537 ? 32.178 15.354 -14.905 1.00 38.31 537 SER A CA 1
ATOM 4316 C C . SER A 1 537 ? 33.142 15.269 -16.119 1.00 38.31 537 SER A C 1
ATOM 4318 O O . SER A 1 537 ? 34.183 14.615 -16.078 1.00 38.31 537 SER A O 1
ATOM 4320 N N . SER A 1 538 ? 32.878 16.072 -17.169 1.00 42.84 538 SER A N 1
ATOM 4321 C CA . SER A 1 538 ? 33.666 16.156 -18.417 1.00 42.84 538 SER A CA 1
ATOM 4322 C C . SER A 1 538 ? 34.351 17.521 -18.635 1.00 42.84 538 SER A C 1
ATOM 4324 O O . SER A 1 538 ? 33.671 18.547 -18.654 1.00 42.84 538 SER A O 1
ATOM 4326 N N . SER A 1 539 ? 35.661 17.549 -18.928 1.00 37.12 539 SER A N 1
ATOM 4327 C CA . SER A 1 539 ? 36.289 18.675 -19.668 1.00 37.12 539 SER A CA 1
ATOM 4328 C C . SER A 1 539 ? 37.621 18.366 -20.385 1.00 37.12 539 SER A C 1
ATOM 4330 O O . SER A 1 539 ? 37.993 19.106 -21.292 1.00 37.12 539 SER A O 1
ATOM 4332 N N . ARG A 1 540 ? 38.324 17.258 -20.088 1.00 35.59 540 ARG A N 1
ATOM 4333 C CA . ARG A 1 540 ? 39.585 16.878 -20.782 1.00 35.59 540 ARG A CA 1
ATOM 4334 C C . ARG A 1 540 ? 39.422 15.964 -22.008 1.00 35.59 540 ARG A C 1
ATOM 4336 O O . ARG A 1 540 ? 40.349 15.840 -22.799 1.00 35.59 540 ARG A O 1
ATOM 4343 N N . ILE A 1 541 ? 38.247 15.369 -22.197 1.00 38.06 541 ILE A N 1
ATOM 4344 C CA . ILE A 1 541 ? 38.031 14.215 -23.090 1.00 38.06 541 ILE A CA 1
ATOM 4345 C C . ILE A 1 541 ? 37.904 14.612 -24.575 1.00 38.06 541 ILE A C 1
ATOM 4347 O O . ILE A 1 541 ? 38.330 13.873 -25.459 1.00 38.06 541 ILE A O 1
ATOM 4351 N N . LYS A 1 542 ? 37.408 15.821 -24.879 1.00 35.28 542 LYS A N 1
ATOM 4352 C CA . LYS A 1 542 ? 37.201 16.272 -26.272 1.00 35.28 542 LYS A CA 1
ATOM 4353 C C . LYS A 1 542 ? 38.492 16.434 -27.086 1.00 35.28 542 LYS A C 1
ATOM 4355 O O . LYS A 1 542 ? 38.425 16.377 -28.307 1.00 35.28 542 LYS A O 1
ATOM 4360 N N . LYS A 1 543 ? 39.651 16.633 -26.445 1.00 37.88 543 LYS A N 1
ATOM 4361 C CA . LYS A 1 543 ? 40.925 16.873 -27.148 1.00 37.88 543 LYS A CA 1
ATOM 4362 C C . LYS A 1 543 ? 41.633 15.569 -27.548 1.00 37.88 543 LYS A C 1
ATOM 4364 O O . LYS A 1 543 ? 42.184 15.499 -28.636 1.00 37.88 543 LYS A O 1
ATOM 4369 N N . THR A 1 544 ? 41.517 14.523 -26.728 1.00 34.66 544 THR A N 1
ATOM 4370 C CA . THR A 1 544 ? 42.108 13.192 -26.968 1.00 34.66 544 THR A CA 1
ATOM 4371 C C . THR A 1 544 ? 41.380 12.411 -28.073 1.00 34.66 544 THR A C 1
ATOM 4373 O O . THR A 1 544 ? 42.003 11.676 -28.829 1.00 34.66 544 THR A O 1
ATOM 4376 N N . ILE A 1 545 ? 40.069 12.630 -28.241 1.00 35.59 545 ILE A N 1
ATOM 4377 C CA . ILE A 1 545 ? 39.245 11.967 -29.275 1.00 35.59 545 ILE A CA 1
ATOM 4378 C C . ILE A 1 545 ? 39.599 12.435 -30.702 1.00 35.59 545 ILE A C 1
ATOM 4380 O O . ILE A 1 545 ? 39.505 11.662 -31.654 1.00 35.59 545 ILE A O 1
ATOM 4384 N N . LEU A 1 546 ? 40.031 13.690 -30.862 1.00 35.97 546 LEU A N 1
ATOM 4385 C CA . LEU A 1 546 ? 40.391 14.265 -32.165 1.00 35.97 546 LEU A CA 1
ATOM 4386 C C . LEU A 1 546 ? 41.767 13.796 -32.675 1.00 35.97 546 LEU A C 1
ATOM 4388 O O . LEU A 1 546 ? 41.972 13.753 -33.887 1.00 35.97 546 LEU A O 1
ATOM 4392 N N . GLU A 1 547 ? 42.683 13.412 -31.781 1.00 38.47 547 GLU A N 1
ATOM 4393 C CA . GLU A 1 547 ? 44.043 12.959 -32.123 1.00 38.47 547 GLU A CA 1
ATOM 4394 C C . GLU A 1 547 ? 44.081 11.459 -32.507 1.00 38.47 547 GLU A C 1
ATOM 4396 O O . GLU A 1 547 ? 44.813 11.071 -33.416 1.00 38.47 547 GLU A O 1
ATOM 4401 N N . GLU A 1 548 ? 43.205 10.630 -31.926 1.00 38.38 548 GLU A N 1
ATOM 4402 C CA . GLU A 1 548 ? 43.121 9.172 -32.161 1.00 38.38 548 GLU A CA 1
ATOM 4403 C C . GLU A 1 548 ? 42.336 8.786 -33.439 1.00 38.38 548 GLU A C 1
ATOM 4405 O O . GLU A 1 548 ? 42.636 7.790 -34.104 1.00 38.38 548 GLU A O 1
ATOM 4410 N N . HIS A 1 549 ? 41.369 9.609 -33.868 1.00 35.44 549 HIS A N 1
ATOM 4411 C CA . HIS A 1 549 ? 40.586 9.381 -35.096 1.00 35.44 549 HIS A CA 1
ATOM 4412 C C . HIS A 1 549 ? 41.447 9.441 -36.380 1.00 35.44 549 HIS A C 1
ATOM 4414 O O . HIS A 1 549 ? 41.129 8.809 -37.391 1.00 35.44 549 HIS A O 1
ATOM 4420 N N . SER A 1 550 ? 42.573 10.164 -36.350 1.00 40.22 550 SER A N 1
ATOM 4421 C CA . SER A 1 550 ? 43.530 10.224 -37.465 1.00 40.22 550 SER A CA 1
ATOM 4422 C C . SER A 1 550 ? 44.366 8.944 -37.611 1.00 40.22 550 SER A C 1
ATOM 4424 O O . SER A 1 550 ? 44.845 8.662 -38.710 1.00 40.22 550 SER A O 1
ATOM 4426 N N . TYR A 1 551 ? 44.528 8.165 -36.535 1.00 39.69 551 TYR A N 1
ATOM 4427 C CA . TYR A 1 551 ? 45.322 6.930 -36.508 1.00 39.69 551 TYR A CA 1
ATOM 4428 C C . TYR A 1 551 ? 44.518 5.727 -37.043 1.00 39.69 551 TYR A C 1
ATOM 4430 O O . TYR A 1 551 ? 45.033 4.893 -37.785 1.00 39.69 551 TYR A O 1
ATOM 4438 N N . LEU A 1 552 ? 43.208 5.693 -36.767 1.00 37.19 552 LEU A N 1
ATOM 4439 C CA . LEU A 1 552 ? 42.282 4.636 -37.206 1.00 37.19 552 LEU A CA 1
ATOM 4440 C C . LEU A 1 552 ? 42.042 4.602 -38.726 1.00 37.19 552 LEU A C 1
ATOM 4442 O O . LEU A 1 552 ? 41.834 3.531 -39.298 1.00 37.19 552 LEU A O 1
ATOM 4446 N N . LYS A 1 553 ? 42.155 5.746 -39.415 1.00 41.03 553 LYS A N 1
ATOM 4447 C CA . LYS A 1 553 ? 42.027 5.815 -40.883 1.00 41.03 553 LYS A CA 1
ATOM 4448 C C . LYS A 1 553 ? 43.135 5.057 -41.630 1.00 41.03 553 LYS A C 1
ATOM 4450 O O . LYS A 1 553 ? 42.930 4.688 -42.782 1.00 41.03 553 LYS A O 1
ATOM 4455 N N . GLN A 1 554 ? 44.281 4.808 -40.987 1.00 45.59 554 GLN A N 1
ATOM 4456 C CA . GLN A 1 554 ? 45.416 4.084 -41.573 1.00 45.59 554 GLN A CA 1
ATOM 4457 C C . GLN A 1 554 ? 45.331 2.553 -41.402 1.00 45.59 554 GLN A C 1
ATOM 4459 O O . GLN A 1 554 ? 46.057 1.843 -42.091 1.00 45.59 554 GLN A O 1
ATOM 4464 N N . MET A 1 555 ? 44.439 2.028 -40.544 1.00 39.19 555 MET A N 1
ATOM 4465 C CA . MET A 1 555 ? 44.351 0.587 -40.224 1.00 39.19 555 MET A CA 1
ATOM 4466 C C . MET A 1 555 ? 43.182 -0.173 -40.884 1.00 39.19 555 MET A C 1
ATOM 4468 O O . MET A 1 555 ? 43.170 -1.401 -40.848 1.00 39.19 555 MET A O 1
ATOM 4472 N N . MET A 1 556 ? 42.224 0.514 -41.519 1.00 38.91 556 MET A N 1
ATOM 4473 C CA . MET A 1 556 ? 41.087 -0.114 -42.226 1.00 38.91 556 MET A CA 1
ATOM 4474 C C . MET A 1 556 ? 41.428 -1.102 -43.370 1.00 38.91 556 MET A C 1
ATOM 4476 O O . MET A 1 556 ? 40.602 -1.977 -43.608 1.00 38.91 556 MET A O 1
ATOM 4480 N N . PRO A 1 557 ? 42.582 -1.050 -44.072 1.00 49.38 557 PRO A N 1
ATOM 4481 C CA . PRO A 1 557 ? 42.865 -1.987 -45.171 1.00 49.38 557 PRO A CA 1
ATOM 4482 C C . PRO A 1 557 ? 43.267 -3.418 -44.758 1.00 49.38 557 PRO A C 1
ATOM 4484 O O . PRO A 1 557 ? 43.583 -4.216 -45.632 1.00 49.38 557 PRO A O 1
ATOM 4487 N N . LEU A 1 558 ? 43.328 -3.745 -43.459 1.00 44.97 558 LEU A N 1
ATOM 4488 C CA . LEU A 1 558 ? 43.894 -5.011 -42.951 1.00 44.97 558 LEU A CA 1
ATOM 4489 C C . LEU A 1 558 ? 42.853 -6.080 -42.560 1.00 44.97 558 LEU A C 1
ATOM 4491 O O . LEU A 1 558 ? 43.235 -7.121 -42.033 1.00 44.97 558 LEU A O 1
ATOM 4495 N N . MET A 1 559 ? 41.557 -5.842 -42.773 1.00 49.06 559 MET A N 1
ATOM 4496 C CA . MET A 1 559 ? 40.490 -6.769 -42.369 1.00 49.06 559 MET A CA 1
ATOM 4497 C C . MET A 1 559 ? 39.888 -7.460 -43.594 1.00 49.06 559 MET A C 1
ATOM 4499 O O . MET A 1 559 ? 39.018 -6.886 -44.242 1.00 49.06 559 MET A O 1
ATOM 4503 N N . ASP A 1 560 ? 40.350 -8.674 -43.908 1.00 51.88 560 ASP A N 1
ATOM 4504 C CA . ASP A 1 560 ? 39.840 -9.455 -45.041 1.00 51.88 560 ASP A CA 1
ATOM 4505 C C . ASP A 1 560 ? 39.590 -10.939 -44.684 1.00 51.88 560 ASP A C 1
ATOM 4507 O O . ASP A 1 560 ? 40.306 -11.547 -43.888 1.00 51.88 560 ASP A O 1
ATOM 4511 N N . THR A 1 561 ? 38.574 -11.521 -45.331 1.00 48.84 561 THR A N 1
ATOM 4512 C CA . THR A 1 561 ? 38.221 -12.958 -45.487 1.00 48.84 561 THR A CA 1
ATOM 4513 C C . THR A 1 561 ? 37.660 -13.820 -44.328 1.00 48.84 561 THR A C 1
ATOM 4515 O O . THR A 1 561 ? 36.720 -14.571 -44.592 1.00 48.84 561 THR A O 1
ATOM 4518 N N . ASP A 1 562 ? 38.089 -13.716 -43.065 1.00 54.06 562 ASP A N 1
ATOM 4519 C CA . ASP A 1 562 ? 37.716 -14.730 -42.037 1.00 54.06 562 ASP A CA 1
ATOM 4520 C C . ASP A 1 562 ? 36.283 -14.617 -41.457 1.00 54.06 562 ASP A C 1
ATOM 4522 O O . ASP A 1 562 ? 35.685 -15.610 -41.031 1.00 54.06 562 ASP A O 1
ATOM 4526 N N . VAL A 1 563 ? 35.685 -13.419 -41.451 1.00 51.81 563 VAL A N 1
ATOM 4527 C CA . VAL A 1 563 ? 34.350 -13.167 -40.856 1.00 51.81 563 VAL A CA 1
ATOM 4528 C C . VAL A 1 563 ? 33.206 -13.645 -41.764 1.00 51.81 563 VAL A C 1
ATOM 4530 O O . VAL A 1 563 ? 32.169 -14.095 -41.277 1.00 51.81 563 VAL A O 1
ATOM 4533 N N . ALA A 1 564 ? 33.399 -13.594 -43.085 1.00 51.88 564 ALA A N 1
ATOM 4534 C CA . ALA A 1 564 ? 32.397 -14.020 -44.064 1.00 51.88 564 ALA A CA 1
ATOM 4535 C C . ALA A 1 564 ? 32.204 -15.549 -44.088 1.00 51.88 564 ALA A C 1
ATOM 4537 O O . ALA A 1 564 ? 31.100 -16.026 -44.347 1.00 51.88 564 ALA A O 1
ATOM 4538 N N . GLU A 1 565 ? 33.253 -16.315 -43.778 1.00 54.47 565 GLU A N 1
ATOM 4539 C CA . GLU A 1 565 ? 33.197 -17.779 -43.725 1.00 54.47 565 GLU A CA 1
ATOM 4540 C C . GLU A 1 565 ? 32.409 -18.274 -42.498 1.00 54.47 565 GLU A C 1
ATOM 4542 O O . GLU A 1 565 ? 31.562 -19.157 -42.617 1.00 54.47 565 GLU A O 1
ATOM 4547 N N . HIS A 1 566 ? 32.583 -17.639 -41.332 1.00 52.09 566 HIS A N 1
ATOM 4548 C CA . HIS A 1 566 ? 31.839 -17.978 -40.110 1.00 52.09 566 HIS A CA 1
ATOM 4549 C C . HIS A 1 566 ? 30.347 -17.607 -40.195 1.00 52.09 566 HIS A C 1
ATOM 4551 O O . HIS A 1 566 ? 29.500 -18.359 -39.711 1.00 52.09 566 HIS A O 1
ATOM 4557 N N . LEU A 1 567 ? 30.002 -16.507 -40.876 1.00 45.56 567 LEU A N 1
ATOM 4558 C CA . LEU A 1 567 ? 28.608 -16.149 -41.178 1.00 45.56 567 LEU A CA 1
ATOM 4559 C C . LEU A 1 567 ? 27.927 -17.194 -42.079 1.00 45.56 567 LEU A C 1
ATOM 4561 O O . LEU A 1 567 ? 26.795 -17.592 -41.809 1.00 45.56 567 LEU A O 1
ATOM 4565 N N . ARG A 1 568 ? 28.640 -17.729 -43.081 1.00 52.09 568 ARG A N 1
ATOM 4566 C CA . ARG A 1 568 ? 28.143 -18.825 -43.933 1.00 52.09 568 ARG A CA 1
ATOM 4567 C C . ARG A 1 568 ? 27.947 -20.141 -43.176 1.00 52.09 568 ARG A C 1
ATOM 4569 O O . ARG A 1 568 ? 27.031 -20.896 -43.502 1.00 52.09 568 ARG A O 1
ATOM 4576 N N . VAL A 1 569 ? 28.767 -20.431 -42.163 1.00 53.06 569 VAL A N 1
ATOM 4577 C CA . VAL A 1 569 ? 28.588 -21.604 -41.280 1.00 53.06 569 VAL A CA 1
ATOM 4578 C C . VAL A 1 569 ? 27.299 -21.483 -40.457 1.00 53.06 569 VAL A C 1
ATOM 4580 O O . VAL A 1 569 ? 26.570 -22.466 -40.325 1.00 53.06 569 VAL A O 1
ATOM 4583 N N . ILE A 1 570 ? 26.967 -20.283 -39.970 1.00 49.25 570 ILE A N 1
ATOM 4584 C CA . ILE A 1 570 ? 25.711 -20.017 -39.246 1.00 49.25 570 ILE A CA 1
ATOM 4585 C C . ILE A 1 570 ? 24.503 -20.150 -40.191 1.00 49.25 570 ILE A C 1
ATOM 4587 O O . ILE A 1 570 ? 23.551 -20.863 -39.873 1.00 49.25 570 ILE A O 1
ATOM 4591 N N . GLU A 1 571 ? 24.560 -19.546 -41.383 1.00 46.09 571 GLU A N 1
ATOM 4592 C CA . GLU A 1 571 ? 23.476 -19.595 -42.380 1.00 46.09 571 GLU A CA 1
ATOM 4593 C C . GLU A 1 571 ? 23.224 -21.009 -42.935 1.00 46.09 571 GLU A C 1
ATOM 4595 O O . GLU A 1 571 ? 22.077 -21.430 -43.081 1.00 46.09 571 GLU A O 1
ATOM 4600 N N . SER A 1 572 ? 24.281 -21.779 -43.213 1.00 49.44 572 SER A N 1
ATOM 4601 C CA . SER A 1 572 ? 24.159 -23.151 -43.733 1.00 49.44 572 SER A CA 1
ATOM 4602 C C . SER A 1 572 ? 23.657 -24.157 -42.693 1.00 49.44 572 SER A C 1
ATOM 4604 O O . SER A 1 572 ? 22.964 -25.110 -43.054 1.00 49.44 572 SER A O 1
ATOM 4606 N N . SER A 1 573 ? 23.947 -23.931 -41.408 1.00 49.38 573 SER A N 1
ATOM 4607 C CA . SER A 1 573 ? 23.484 -24.789 -40.309 1.00 49.38 573 SER A CA 1
ATOM 4608 C C . SER A 1 573 ? 22.008 -24.558 -39.965 1.00 49.38 573 SER A C 1
ATOM 4610 O O . SER A 1 573 ? 21.315 -25.498 -39.588 1.00 49.38 573 SER A O 1
ATOM 4612 N N . LEU A 1 574 ? 21.498 -23.336 -40.162 1.00 45.19 574 LEU A N 1
ATOM 4613 C CA . LEU A 1 574 ? 20.072 -23.009 -40.021 1.00 45.19 574 LEU A CA 1
ATOM 4614 C C . LEU A 1 574 ? 19.205 -23.589 -41.158 1.00 45.19 574 LEU A C 1
ATOM 4616 O O . LEU A 1 574 ? 17.995 -23.726 -40.998 1.00 45.19 574 LEU A O 1
ATOM 4620 N N . ALA A 1 575 ? 19.809 -23.957 -42.294 1.00 42.72 575 ALA A N 1
ATOM 4621 C CA . ALA A 1 575 ? 19.105 -24.426 -43.490 1.00 42.72 575 ALA A CA 1
ATOM 4622 C C . ALA A 1 575 ? 19.046 -25.964 -43.659 1.00 42.72 575 ALA A C 1
ATOM 4624 O O . ALA A 1 575 ? 18.377 -26.445 -44.574 1.00 42.72 575 ALA A O 1
ATOM 4625 N N . GLY A 1 576 ? 19.733 -26.760 -42.825 1.00 43.16 576 GLY A N 1
ATOM 4626 C CA . GLY A 1 576 ? 19.877 -28.208 -43.037 1.00 43.16 576 GLY A CA 1
ATOM 4627 C C . GLY A 1 576 ? 19.643 -29.058 -41.788 1.00 43.16 576 GLY A C 1
ATOM 4628 O O . GLY A 1 576 ? 20.460 -29.054 -40.875 1.00 43.16 576 GLY A O 1
ATOM 4629 N N . GLY A 1 577 ? 18.577 -29.866 -41.786 1.00 46.44 577 GLY A N 1
ATOM 4630 C CA . GLY A 1 577 ? 18.260 -30.813 -40.709 1.00 46.44 577 GLY A CA 1
ATOM 4631 C C . GLY A 1 577 ? 19.251 -31.980 -40.598 1.00 46.44 577 GLY A C 1
ATOM 4632 O O . GLY A 1 577 ? 19.024 -33.045 -41.172 1.00 46.44 577 GLY A O 1
ATOM 4633 N N . ARG A 1 578 ? 20.347 -31.793 -39.852 1.00 40.03 578 ARG A N 1
ATOM 4634 C CA . ARG A 1 578 ? 21.271 -32.854 -39.404 1.00 40.03 578 ARG A CA 1
ATOM 4635 C C . ARG A 1 578 ? 21.602 -32.707 -37.906 1.00 40.03 578 ARG A C 1
ATOM 4637 O O . ARG A 1 578 ? 21.507 -31.613 -37.371 1.00 40.03 578 ARG A O 1
ATOM 4644 N N . ASP A 1 579 ? 21.950 -33.837 -37.280 1.00 41.25 579 ASP A N 1
ATOM 4645 C CA . ASP A 1 579 ? 22.154 -34.128 -35.840 1.00 41.25 579 ASP A CA 1
ATOM 4646 C C . ASP A 1 579 ? 22.364 -32.952 -34.854 1.00 41.25 579 ASP A C 1
ATOM 4648 O O . ASP A 1 579 ? 23.378 -32.251 -34.880 1.00 41.25 579 ASP A O 1
ATOM 4652 N N . GLU A 1 580 ? 21.458 -32.840 -33.872 1.00 39.97 580 GLU A N 1
ATOM 4653 C CA . GLU A 1 580 ? 21.353 -31.752 -32.879 1.00 39.97 580 GLU A CA 1
ATOM 4654 C C . GLU A 1 580 ? 22.576 -31.558 -31.956 1.00 39.97 580 GLU A C 1
ATOM 4656 O O . GLU A 1 580 ? 22.770 -30.465 -31.418 1.00 39.97 580 GLU A O 1
ATOM 4661 N N . ALA A 1 581 ? 23.416 -32.579 -31.751 1.00 38.53 581 ALA A N 1
ATOM 4662 C CA . ALA A 1 581 ? 24.547 -32.507 -30.815 1.00 38.53 581 ALA A CA 1
ATOM 4663 C C . ALA A 1 581 ? 25.813 -31.871 -31.425 1.00 38.53 581 ALA A C 1
ATOM 4665 O O . ALA A 1 581 ? 26.520 -31.136 -30.741 1.00 38.53 581 ALA A O 1
ATOM 4666 N N . PHE A 1 582 ? 26.082 -32.100 -32.717 1.00 35.09 582 PHE A N 1
ATOM 4667 C CA . PHE A 1 582 ? 27.260 -31.559 -33.423 1.00 35.09 582 PHE A CA 1
ATOM 4668 C C . PHE A 1 582 ? 27.027 -30.123 -33.941 1.00 35.09 582 PHE A C 1
ATOM 4670 O O . PHE A 1 582 ? 27.968 -29.372 -34.209 1.00 35.09 582 PHE A O 1
ATOM 4677 N N . VAL A 1 583 ? 25.753 -29.731 -34.057 1.00 40.28 583 VAL A N 1
ATOM 4678 C CA . VAL A 1 583 ? 25.299 -28.414 -34.526 1.00 40.28 583 VAL A CA 1
ATOM 4679 C C . VAL A 1 583 ? 25.402 -27.342 -33.430 1.00 40.28 583 VAL A C 1
ATOM 4681 O O . VAL A 1 583 ? 25.759 -26.204 -33.730 1.00 40.28 583 VAL A O 1
ATOM 4684 N N . LYS A 1 584 ? 25.191 -27.686 -32.150 1.00 47.44 584 LYS A N 1
ATOM 4685 C CA . LYS A 1 584 ? 25.256 -26.714 -31.038 1.00 47.44 584 LYS A CA 1
ATOM 4686 C C . LYS A 1 584 ? 26.650 -26.119 -30.841 1.00 47.44 584 LYS A C 1
ATOM 4688 O O . LYS A 1 584 ? 26.775 -24.908 -30.714 1.00 47.44 584 LYS A O 1
ATOM 4693 N N . GLU A 1 585 ? 27.700 -26.934 -30.863 1.00 43.59 585 GLU A N 1
ATOM 4694 C CA . GLU A 1 585 ? 29.056 -26.465 -30.550 1.00 43.59 585 GLU A CA 1
ATOM 4695 C C . GLU A 1 585 ? 29.628 -25.546 -31.642 1.00 43.59 585 GLU A C 1
ATOM 4697 O O . GLU A 1 585 ? 30.179 -24.491 -31.337 1.00 43.59 585 GLU A O 1
ATOM 4702 N N . ASN A 1 586 ? 29.438 -25.892 -32.920 1.00 45.53 586 ASN A N 1
ATOM 4703 C CA . ASN A 1 586 ? 29.946 -25.098 -34.043 1.00 45.53 586 ASN A CA 1
ATOM 4704 C C . ASN A 1 586 ? 29.164 -23.792 -34.251 1.00 45.53 586 ASN A C 1
ATOM 4706 O O . ASN A 1 586 ? 29.777 -22.773 -34.566 1.00 45.53 586 ASN A O 1
ATOM 4710 N N . ILE A 1 587 ? 27.842 -23.789 -34.027 1.00 46.16 587 ILE A N 1
ATOM 4711 C CA . ILE A 1 587 ? 27.035 -22.558 -34.058 1.00 46.16 587 ILE A CA 1
ATOM 4712 C C . ILE A 1 587 ? 27.414 -21.648 -32.893 1.00 46.16 587 ILE A C 1
ATOM 4714 O O . ILE A 1 587 ? 27.629 -20.463 -33.119 1.00 46.16 587 ILE A O 1
ATOM 4718 N N . ILE A 1 588 ? 27.553 -22.180 -31.673 1.00 45.22 588 ILE A N 1
ATOM 4719 C CA . ILE A 1 588 ? 27.980 -21.394 -30.507 1.00 45.22 588 ILE A CA 1
ATOM 4720 C C . ILE A 1 588 ? 29.382 -20.818 -30.746 1.00 45.22 588 ILE A C 1
ATOM 4722 O O . ILE A 1 588 ? 29.586 -19.632 -30.523 1.00 45.22 588 ILE A O 1
ATOM 4726 N N . LYS A 1 589 ? 30.324 -21.595 -31.296 1.00 49.38 589 LYS A N 1
ATOM 4727 C CA . LYS A 1 589 ? 31.679 -21.126 -31.646 1.00 49.38 589 LYS A CA 1
ATOM 4728 C C . LYS A 1 589 ? 31.686 -20.047 -32.722 1.00 49.38 589 LYS A C 1
ATOM 4730 O O . LYS A 1 589 ? 32.339 -19.021 -32.544 1.00 49.38 589 LYS A O 1
ATOM 4735 N N . ALA A 1 590 ? 30.960 -20.255 -33.819 1.00 46.78 590 ALA A N 1
ATOM 4736 C CA . ALA A 1 590 ? 30.865 -19.283 -34.903 1.00 46.78 590 ALA A CA 1
ATOM 4737 C C . ALA A 1 590 ? 30.160 -18.000 -34.441 1.00 46.78 590 ALA A C 1
ATOM 4739 O O . ALA A 1 590 ? 30.614 -16.901 -34.746 1.00 46.78 590 ALA A O 1
ATOM 4740 N N . TRP A 1 591 ? 29.097 -18.128 -33.647 1.00 44.59 591 TRP A N 1
ATOM 4741 C CA . TRP A 1 591 ? 28.351 -17.005 -33.092 1.00 44.59 591 TRP A CA 1
ATOM 4742 C C . TRP A 1 591 ? 29.173 -16.236 -32.040 1.00 44.59 591 TRP A C 1
ATOM 4744 O O . TRP A 1 591 ? 29.246 -15.012 -32.134 1.00 44.59 591 TRP A O 1
ATOM 4754 N N . ILE A 1 592 ? 29.891 -16.917 -31.133 1.00 44.78 592 ILE A N 1
ATOM 4755 C CA . ILE A 1 592 ? 30.858 -16.301 -30.202 1.00 44.78 592 ILE A CA 1
ATOM 4756 C C . ILE A 1 592 ? 31.954 -15.572 -30.983 1.00 44.78 592 ILE A C 1
ATOM 4758 O O . ILE A 1 592 ? 32.239 -14.418 -30.684 1.00 44.78 592 ILE A O 1
ATOM 4762 N N . HIS A 1 593 ? 32.540 -16.194 -32.012 1.00 47.59 593 HIS A N 1
ATOM 4763 C CA . HIS A 1 593 ? 33.586 -15.567 -32.824 1.00 47.59 593 HIS A CA 1
ATOM 4764 C C . HIS A 1 593 ? 33.071 -14.315 -33.549 1.00 47.59 593 HIS A C 1
ATOM 4766 O O . HIS A 1 593 ? 33.702 -13.258 -33.495 1.00 47.59 593 HIS A O 1
ATOM 4772 N N . CYS A 1 594 ? 31.896 -14.393 -34.179 1.00 44.59 594 CYS A N 1
ATOM 4773 C CA . CYS A 1 594 ? 31.258 -13.248 -34.822 1.00 44.59 594 CYS A CA 1
ATOM 4774 C C . CYS A 1 594 ? 30.943 -12.129 -33.816 1.00 44.59 594 CYS A C 1
ATOM 4776 O O . CYS A 1 594 ? 31.193 -10.964 -34.128 1.00 44.59 594 CYS A O 1
ATOM 4778 N N . GLN A 1 595 ? 30.458 -12.446 -32.609 1.00 44.81 595 GLN A N 1
ATOM 4779 C CA . GLN A 1 595 ? 30.213 -11.445 -31.564 1.00 44.81 595 GLN A CA 1
ATOM 4780 C C . GLN A 1 595 ? 31.508 -10.868 -30.984 1.00 44.81 595 GLN A C 1
ATOM 4782 O O . GLN A 1 595 ? 31.575 -9.663 -30.780 1.00 44.81 595 GLN A O 1
ATOM 4787 N N . GLU A 1 596 ? 32.569 -11.655 -30.795 1.00 46.19 596 GLU A N 1
ATOM 4788 C CA . GLU A 1 596 ? 33.881 -11.160 -30.360 1.00 46.19 596 GLU A CA 1
ATOM 4789 C C . GLU A 1 596 ? 34.495 -10.188 -31.371 1.00 46.19 596 GLU A C 1
ATOM 4791 O O . GLU A 1 596 ? 35.042 -9.155 -30.982 1.00 46.19 596 GLU A O 1
ATOM 4796 N N . GLN A 1 597 ? 34.389 -10.481 -32.671 1.00 47.03 597 GLN A N 1
ATOM 4797 C CA . GLN A 1 597 ? 34.846 -9.565 -33.720 1.00 47.03 597 GLN A CA 1
ATOM 4798 C C . GLN A 1 597 ? 33.957 -8.319 -33.802 1.00 47.03 597 GLN A C 1
ATOM 4800 O O . GLN A 1 597 ? 34.470 -7.208 -33.933 1.00 47.03 597 GLN A O 1
ATOM 4805 N N . ARG A 1 598 ? 32.635 -8.471 -33.635 1.00 40.47 598 ARG A N 1
ATOM 4806 C CA . ARG A 1 598 ? 31.683 -7.352 -33.569 1.00 40.47 598 ARG A CA 1
ATOM 4807 C C . ARG A 1 598 ? 31.950 -6.450 -32.357 1.00 40.47 598 ARG A C 1
ATOM 4809 O O . ARG A 1 598 ? 31.971 -5.236 -32.511 1.00 40.47 598 ARG A O 1
ATOM 4816 N N . ILE A 1 599 ? 32.244 -7.014 -31.184 1.00 41.25 599 ILE A N 1
ATOM 4817 C CA . ILE A 1 599 ? 32.604 -6.292 -29.950 1.00 41.25 599 ILE A CA 1
ATOM 4818 C C . ILE A 1 599 ? 33.965 -5.589 -30.100 1.00 41.25 599 ILE A C 1
ATOM 4820 O O . ILE A 1 599 ? 34.085 -4.422 -29.727 1.00 41.25 599 ILE A O 1
ATOM 4824 N N . LYS A 1 600 ? 34.968 -6.237 -30.717 1.00 42.78 600 LYS A N 1
ATOM 4825 C CA . LYS A 1 600 ? 36.267 -5.612 -31.051 1.00 42.78 600 LYS A CA 1
ATOM 4826 C C . LYS A 1 600 ? 36.129 -4.436 -32.026 1.00 42.78 600 LYS A C 1
ATOM 4828 O O . LYS A 1 600 ? 36.891 -3.475 -31.914 1.00 42.78 600 LYS A O 1
ATOM 4833 N N . LEU A 1 601 ? 35.173 -4.506 -32.956 1.00 39.72 601 LEU A N 1
ATOM 4834 C CA . LEU A 1 601 ? 34.853 -3.444 -33.920 1.00 39.72 601 LEU A CA 1
ATOM 4835 C C . LEU A 1 601 ? 34.025 -2.305 -33.306 1.00 39.72 601 LEU A C 1
ATOM 4837 O O . LEU A 1 601 ? 34.249 -1.146 -33.649 1.00 39.72 601 LEU A O 1
ATOM 4841 N N . LEU A 1 602 ? 33.096 -2.613 -32.396 1.00 35.41 602 LEU A N 1
ATOM 4842 C CA . LEU A 1 602 ? 32.191 -1.634 -31.783 1.00 35.41 602 LEU A CA 1
ATOM 4843 C C . LEU A 1 602 ? 32.812 -0.874 -30.593 1.00 35.41 602 LEU A C 1
ATOM 4845 O O . LEU A 1 602 ? 32.420 0.265 -30.351 1.00 35.41 602 LEU A O 1
ATOM 4849 N N . TYR A 1 603 ? 33.787 -1.444 -29.865 1.00 44.19 603 TYR A N 1
ATOM 4850 C CA . TYR A 1 603 ? 34.217 -0.916 -28.554 1.00 44.19 603 TYR A CA 1
ATOM 4851 C C . TYR A 1 603 ? 35.731 -0.761 -28.357 1.00 44.19 603 TYR A C 1
ATOM 4853 O O . TYR A 1 603 ? 36.280 -1.189 -27.343 1.00 44.19 603 TYR A O 1
ATOM 4861 N N . ARG A 1 604 ? 36.430 -0.067 -29.266 1.00 39.41 604 ARG A N 1
ATOM 4862 C CA . ARG A 1 604 ? 37.822 0.356 -28.988 1.00 39.41 604 ARG A CA 1
ATOM 4863 C C . ARG A 1 604 ? 37.958 1.697 -28.253 1.00 39.41 604 ARG A C 1
ATOM 4865 O O . ARG A 1 604 ? 39.077 2.077 -27.939 1.00 39.41 604 ARG A O 1
ATOM 4872 N N . ASN A 1 605 ? 36.853 2.381 -27.933 1.00 36.03 605 ASN A N 1
ATOM 4873 C CA . ASN A 1 605 ? 36.854 3.664 -27.220 1.00 36.03 605 ASN A CA 1
ATOM 4874 C C . ASN A 1 605 ? 35.730 3.761 -26.176 1.00 36.03 605 ASN A C 1
ATOM 4876 O O . ASN A 1 605 ? 34.592 4.050 -26.532 1.00 36.03 605 ASN A O 1
ATOM 4880 N N . SER A 1 606 ? 36.063 3.664 -24.888 1.00 37.19 606 SER A N 1
ATOM 4881 C CA . SER A 1 606 ? 35.328 4.379 -23.831 1.00 37.19 606 SER A CA 1
ATOM 4882 C C . SER A 1 606 ? 36.187 4.503 -22.568 1.00 37.19 606 SER A C 1
ATOM 4884 O O . SER A 1 606 ? 36.169 3.653 -21.682 1.00 37.19 606 SER A O 1
ATOM 4886 N N . LEU A 1 607 ? 36.976 5.577 -22.480 1.00 33.78 607 LEU A N 1
ATOM 4887 C CA . LEU A 1 607 ? 37.648 5.971 -21.241 1.00 33.78 607 LEU A CA 1
ATOM 4888 C C . LEU A 1 607 ? 36.852 7.076 -20.535 1.00 33.78 607 LEU A C 1
ATOM 4890 O O . LEU A 1 607 ? 36.777 8.201 -21.022 1.00 33.78 607 LEU A O 1
ATOM 4894 N N . GLY A 1 608 ? 36.354 6.729 -19.345 1.00 41.81 608 GLY A N 1
ATOM 4895 C CA . GLY A 1 608 ? 36.314 7.602 -18.171 1.00 41.81 608 GLY A CA 1
ATOM 4896 C C . GLY A 1 608 ? 35.082 8.484 -17.971 1.00 41.81 608 GLY A C 1
ATOM 4897 O O . GLY A 1 608 ? 35.171 9.693 -18.161 1.00 41.81 608 GLY A O 1
ATOM 4898 N N . THR A 1 609 ? 34.006 7.912 -17.429 1.00 33.69 609 THR A N 1
ATOM 4899 C CA . THR A 1 609 ? 33.059 8.620 -16.551 1.00 33.69 609 THR A CA 1
ATOM 4900 C C . THR A 1 609 ? 32.687 7.716 -15.372 1.00 33.69 609 THR A C 1
ATOM 4902 O O . THR A 1 609 ? 32.564 6.501 -15.519 1.00 33.69 609 THR A O 1
ATOM 4905 N N . GLN A 1 610 ? 32.588 8.301 -14.177 1.00 40.56 610 GLN A N 1
ATOM 4906 C CA . GLN A 1 610 ? 32.215 7.591 -12.954 1.00 40.56 610 GLN A CA 1
ATOM 4907 C C . GLN A 1 610 ? 30.686 7.586 -12.815 1.00 40.56 610 GLN A C 1
ATOM 4909 O O . GLN A 1 610 ? 30.041 8.623 -12.931 1.00 40.56 610 GLN A O 1
ATOM 4914 N N . PHE A 1 611 ? 30.157 6.388 -12.605 1.00 40.16 611 PHE A N 1
ATOM 4915 C CA . PHE A 1 611 ? 28.759 5.978 -12.485 1.00 40.16 611 PHE A CA 1
ATOM 4916 C C . PHE A 1 611 ? 28.083 6.430 -11.183 1.00 40.16 611 PHE A C 1
ATOM 4918 O O . PHE A 1 611 ? 28.691 6.284 -10.124 1.00 40.16 611 PHE A O 1
ATOM 4925 N N . VAL A 1 612 ? 26.821 6.886 -11.230 1.00 47.88 612 VAL A N 1
ATOM 4926 C CA . VAL A 1 612 ? 25.966 7.030 -10.030 1.00 47.88 612 VAL A CA 1
ATOM 4927 C C . VAL A 1 612 ? 24.496 6.673 -10.349 1.00 47.88 612 VAL A C 1
ATOM 4929 O O . VAL A 1 612 ? 23.694 7.554 -10.650 1.00 47.88 612 VAL A O 1
ATOM 4932 N N . PRO A 1 613 ? 24.098 5.393 -10.301 1.00 54.34 613 PRO A N 1
ATOM 4933 C CA . PRO A 1 613 ? 22.705 4.975 -10.223 1.00 54.34 613 PRO A CA 1
ATOM 4934 C C . PRO A 1 613 ? 22.199 5.359 -8.825 1.00 54.34 613 PRO A C 1
ATOM 4936 O O . PRO A 1 613 ? 23.000 5.758 -7.969 1.00 54.34 613 PRO A O 1
ATOM 4939 N N . PRO A 1 614 ? 20.901 5.198 -8.533 1.00 61.03 614 PRO A N 1
ATOM 4940 C CA . PRO A 1 614 ? 20.415 5.340 -7.170 1.00 61.03 614 PRO A CA 1
ATOM 4941 C C . PRO A 1 614 ? 21.241 4.447 -6.236 1.00 61.03 614 PRO A C 1
ATOM 4943 O O . PRO A 1 614 ? 21.192 3.222 -6.329 1.00 61.03 614 PRO A O 1
ATOM 4946 N N . SER A 1 615 ? 22.011 5.048 -5.327 1.00 67.25 615 SER A N 1
ATOM 4947 C CA . SER A 1 615 ? 22.803 4.305 -4.337 1.00 67.25 615 SER A CA 1
ATOM 4948 C C . SER A 1 615 ? 21.917 3.497 -3.378 1.00 67.25 615 SER A C 1
ATOM 4950 O O . SER A 1 615 ? 22.412 2.645 -2.643 1.00 67.25 615 SER A O 1
ATOM 4952 N N . THR A 1 616 ? 20.606 3.754 -3.404 1.00 70.56 616 THR A N 1
ATOM 4953 C CA . THR A 1 616 ? 19.539 3.055 -2.681 1.00 70.56 616 THR A CA 1
ATOM 4954 C C . THR A 1 616 ? 19.078 1.757 -3.348 1.00 70.56 616 THR A C 1
ATOM 4956 O O . THR A 1 616 ? 18.245 1.068 -2.767 1.00 70.56 616 THR A O 1
ATOM 4959 N N . LEU A 1 617 ? 19.567 1.418 -4.548 1.00 76.00 617 LEU A N 1
ATOM 4960 C CA . LEU A 1 617 ? 19.148 0.215 -5.265 1.00 76.00 617 LEU A CA 1
ATOM 4961 C C . LEU A 1 617 ? 19.615 -1.050 -4.524 1.00 76.00 617 LEU A C 1
ATOM 4963 O O . LEU A 1 617 ? 20.812 -1.274 -4.351 1.00 76.00 617 LEU A O 1
ATOM 4967 N N . CYS A 1 618 ? 18.651 -1.877 -4.123 1.00 82.00 618 CYS A N 1
ATOM 4968 C CA . CYS A 1 618 ? 18.854 -3.130 -3.400 1.00 82.00 618 CYS A CA 1
ATOM 4969 C C . CYS A 1 618 ? 18.834 -4.350 -4.322 1.00 82.00 618 CYS A C 1
ATOM 4971 O O . CYS A 1 618 ? 19.399 -5.387 -3.984 1.00 82.00 618 CYS A O 1
ATOM 4973 N N . GLU A 1 619 ? 18.186 -4.261 -5.480 1.00 77.25 619 GLU A N 1
ATOM 4974 C CA . GLU A 1 619 ? 18.098 -5.379 -6.413 1.00 77.25 619 GLU A CA 1
ATOM 4975 C C . GLU A 1 619 ? 18.151 -4.912 -7.868 1.00 77.25 619 GLU A C 1
ATOM 4977 O O . GLU A 1 619 ? 17.404 -4.022 -8.287 1.00 77.25 619 GLU A O 1
ATOM 4982 N N . LEU A 1 620 ? 19.036 -5.548 -8.639 1.00 79.38 620 LEU A N 1
ATOM 4983 C CA . LEU A 1 620 ? 19.250 -5.285 -10.056 1.00 79.38 620 LEU A CA 1
ATOM 4984 C C . LEU A 1 620 ? 19.089 -6.580 -10.848 1.00 79.38 620 LEU A C 1
ATOM 4986 O O . LEU A 1 620 ? 19.806 -7.554 -10.608 1.00 79.38 620 LEU A O 1
ATOM 4990 N N . ARG A 1 621 ? 18.173 -6.575 -11.818 1.00 72.88 621 ARG A N 1
ATOM 4991 C CA . ARG A 1 621 ? 17.967 -7.690 -12.745 1.00 72.88 621 ARG A CA 1
ATOM 4992 C C . ARG A 1 621 ? 18.128 -7.223 -14.189 1.00 72.88 621 ARG A C 1
ATOM 4994 O O . ARG A 1 621 ? 17.430 -6.314 -14.638 1.00 72.88 621 ARG A O 1
ATOM 5001 N N . LEU A 1 622 ? 19.034 -7.861 -14.917 1.00 73.50 622 LEU A N 1
ATOM 5002 C CA . LEU A 1 622 ? 19.301 -7.602 -16.328 1.00 73.50 622 LEU A CA 1
ATOM 5003 C C . LEU A 1 622 ? 19.015 -8.879 -17.114 1.00 73.50 622 LEU A C 1
ATOM 5005 O O . LEU A 1 622 ? 19.709 -9.878 -16.931 1.00 73.50 622 LEU A O 1
ATOM 5009 N N . CYS A 1 623 ? 17.994 -8.850 -17.967 1.00 63.72 623 CYS A N 1
ATOM 5010 C CA . CYS A 1 623 ? 17.541 -10.024 -18.704 1.00 63.72 623 CYS A CA 1
ATOM 5011 C C . CYS A 1 623 ? 17.501 -9.737 -20.210 1.00 63.72 623 CYS A C 1
ATOM 5013 O O . CYS A 1 623 ? 16.916 -8.740 -20.637 1.00 63.72 623 CYS A O 1
ATOM 5015 N N . ASN A 1 624 ? 18.090 -10.620 -21.019 1.00 56.97 624 ASN A N 1
ATOM 5016 C CA . ASN A 1 624 ? 18.082 -10.558 -22.482 1.00 56.97 624 ASN A CA 1
ATOM 5017 C C . ASN A 1 624 ? 18.490 -9.177 -23.025 1.00 56.97 624 ASN A C 1
ATOM 5019 O O . ASN A 1 624 ? 17.796 -8.584 -23.852 1.00 56.97 624 ASN A O 1
ATOM 5023 N N . CYS A 1 625 ? 19.594 -8.634 -22.506 1.00 59.03 625 CYS A N 1
ATOM 5024 C CA . CYS A 1 625 ? 20.111 -7.316 -22.866 1.00 59.03 625 CYS A CA 1
ATOM 5025 C C . CYS A 1 625 ? 21.529 -7.386 -23.452 1.00 59.03 625 CYS A C 1
ATOM 5027 O O . CYS A 1 625 ? 22.268 -8.348 -23.238 1.00 59.03 625 CYS A O 1
ATOM 5029 N N . SER A 1 626 ? 21.928 -6.330 -24.162 1.00 58.38 626 SER A N 1
ATOM 5030 C CA . SER A 1 626 ? 23.244 -6.206 -24.812 1.00 58.38 626 SER A CA 1
ATOM 5031 C C . SER A 1 626 ? 24.326 -5.586 -23.898 1.00 58.38 626 SER A C 1
ATOM 5033 O O . SER A 1 626 ? 25.116 -4.752 -24.347 1.00 58.38 626 SER A O 1
ATOM 5035 N N . ILE A 1 627 ? 24.359 -5.906 -22.592 1.00 63.62 627 ILE A N 1
ATOM 5036 C CA . ILE A 1 627 ? 25.338 -5.312 -21.649 1.00 63.62 627 ILE A CA 1
ATOM 5037 C C . ILE A 1 627 ? 26.739 -5.903 -21.782 1.00 63.62 627 ILE A C 1
ATOM 5039 O O . ILE A 1 627 ? 26.923 -7.118 -21.831 1.00 63.62 627 ILE A O 1
ATOM 5043 N N . THR A 1 628 ? 27.738 -5.022 -21.870 1.00 66.81 628 THR A N 1
ATOM 5044 C CA . THR A 1 628 ? 29.157 -5.380 -21.997 1.00 66.81 628 THR A CA 1
ATOM 5045 C C . THR A 1 628 ? 29.837 -5.448 -20.630 1.00 66.81 628 THR A C 1
ATOM 5047 O O . THR A 1 628 ? 29.378 -4.828 -19.668 1.00 66.81 628 THR A O 1
ATOM 5050 N N . ASP A 1 629 ? 30.979 -6.133 -20.549 1.00 72.31 629 ASP A N 1
ATOM 5051 C CA . ASP A 1 629 ? 31.774 -6.276 -19.314 1.00 72.31 629 ASP A CA 1
ATOM 5052 C C . ASP A 1 629 ? 32.101 -4.926 -18.660 1.00 72.31 629 ASP A C 1
ATOM 5054 O O . ASP A 1 629 ? 31.991 -4.740 -17.445 1.00 72.31 629 ASP A O 1
ATOM 5058 N N . TRP A 1 630 ? 32.479 -3.949 -19.488 1.00 64.31 630 TRP A N 1
ATOM 5059 C CA . TRP A 1 630 ? 32.809 -2.602 -19.036 1.00 64.31 630 TRP A CA 1
ATOM 5060 C C . TRP A 1 630 ? 31.574 -1.852 -18.530 1.00 64.31 630 TRP A C 1
ATOM 5062 O O . TRP A 1 630 ? 31.627 -1.240 -17.463 1.00 64.31 630 TRP A O 1
ATOM 5072 N N . ALA A 1 631 ? 30.450 -1.944 -19.250 1.00 59.72 631 ALA A N 1
ATOM 5073 C CA . ALA A 1 631 ? 29.195 -1.328 -18.831 1.00 59.72 631 ALA A CA 1
ATOM 5074 C C . ALA A 1 631 ? 28.693 -1.923 -17.508 1.00 59.72 631 ALA A C 1
ATOM 5076 O O . ALA A 1 631 ? 28.263 -1.169 -16.641 1.00 59.72 631 ALA A O 1
ATOM 5077 N N . LEU A 1 632 ? 28.825 -3.239 -17.301 1.00 74.69 632 LEU A N 1
ATOM 5078 C CA . LEU A 1 632 ? 28.492 -3.890 -16.031 1.00 74.69 632 LEU A CA 1
ATOM 5079 C C . LEU A 1 632 ? 29.440 -3.464 -14.896 1.00 74.69 632 LEU A C 1
ATOM 5081 O O . LEU A 1 632 ? 28.989 -3.191 -13.788 1.00 74.69 632 LEU A O 1
ATOM 5085 N N . THR A 1 633 ? 30.744 -3.356 -15.167 1.00 72.19 633 THR A N 1
ATOM 5086 C CA . THR A 1 633 ? 31.754 -2.899 -14.189 1.00 72.19 633 THR A CA 1
ATOM 5087 C C . THR A 1 633 ? 31.435 -1.501 -13.675 1.00 72.19 633 THR A C 1
ATOM 5089 O O . THR A 1 633 ? 31.450 -1.248 -12.470 1.00 72.19 633 THR A O 1
ATOM 5092 N N . ILE A 1 634 ? 31.098 -0.604 -14.599 1.00 63.88 634 ILE A N 1
ATOM 5093 C CA . ILE A 1 634 ? 30.599 0.729 -14.282 1.00 63.88 634 ILE A CA 1
ATOM 5094 C C . ILE A 1 634 ? 29.296 0.598 -13.502 1.00 63.88 634 ILE A C 1
ATOM 5096 O O . ILE A 1 634 ? 29.228 1.143 -12.408 1.00 63.88 634 ILE A O 1
ATOM 5100 N N . CYS A 1 635 ? 28.346 -0.211 -13.986 1.00 68.50 635 CYS A N 1
ATOM 5101 C CA . CYS A 1 635 ? 27.019 -0.405 -13.404 1.00 68.50 635 CYS A CA 1
ATOM 5102 C C . CYS A 1 635 ? 27.003 -0.926 -11.954 1.00 68.50 635 CYS A C 1
ATOM 5104 O O . CYS A 1 635 ? 26.034 -0.727 -11.229 1.00 68.50 635 CYS A O 1
ATOM 5106 N N . LEU A 1 636 ? 28.058 -1.591 -11.494 1.00 76.38 636 LEU A N 1
ATOM 5107 C CA . LEU A 1 636 ? 28.136 -2.075 -10.115 1.00 76.38 636 LEU A CA 1
ATOM 5108 C C . LEU A 1 636 ? 28.954 -1.150 -9.202 1.00 76.38 636 LEU A C 1
ATOM 5110 O O . LEU A 1 636 ? 28.731 -1.132 -7.994 1.00 76.38 636 LEU A O 1
ATOM 5114 N N . GLY A 1 637 ? 29.851 -0.322 -9.749 1.00 68.38 637 GLY A N 1
ATOM 5115 C CA . GLY A 1 637 ? 30.799 0.482 -8.964 1.00 68.38 637 GLY A CA 1
ATOM 5116 C C . GLY A 1 637 ? 30.181 1.516 -8.009 1.00 68.38 637 GLY A C 1
ATOM 5117 O O . GLY A 1 637 ? 30.869 1.996 -7.112 1.00 68.38 637 GLY A O 1
ATOM 5118 N N . GLY A 1 638 ? 28.899 1.858 -8.178 1.00 67.31 638 GLY A N 1
ATOM 5119 C CA . GLY A 1 638 ? 28.165 2.837 -7.360 1.00 67.31 638 GLY A CA 1
ATOM 5120 C C . GLY A 1 638 ? 27.078 2.241 -6.456 1.00 67.31 638 GLY A C 1
ATOM 5121 O O . GLY A 1 638 ? 26.356 2.993 -5.803 1.00 67.31 638 GLY A O 1
ATOM 5122 N N . LEU A 1 639 ? 26.929 0.913 -6.420 1.00 74.06 639 LEU A N 1
ATOM 5123 C CA . LEU A 1 639 ? 25.777 0.220 -5.830 1.00 74.06 639 LEU A CA 1
ATOM 5124 C C . LEU A 1 639 ? 26.065 -0.400 -4.454 1.00 74.06 639 LEU A C 1
ATOM 5126 O O . LEU A 1 639 ? 25.933 -1.603 -4.249 1.00 74.06 639 LEU A O 1
ATOM 5130 N N . SER A 1 640 ? 26.432 0.416 -3.466 1.00 81.31 640 SER A N 1
ATOM 5131 C CA . SER A 1 640 ? 26.809 -0.088 -2.133 1.00 81.31 640 SER A CA 1
ATOM 5132 C C . SER A 1 640 ? 25.686 -0.796 -1.353 1.00 81.31 640 SER A C 1
ATOM 5134 O O . SER A 1 640 ? 25.980 -1.548 -0.420 1.00 81.31 640 SER A O 1
ATOM 5136 N N . SER A 1 641 ? 24.421 -0.543 -1.707 1.00 83.06 641 SER A N 1
ATOM 5137 C CA . SER A 1 641 ? 23.224 -1.097 -1.044 1.00 83.06 641 SER A CA 1
ATOM 5138 C C . SER A 1 641 ? 22.631 -2.322 -1.760 1.00 83.06 641 SER A C 1
ATOM 5140 O O . SER A 1 641 ? 21.569 -2.796 -1.362 1.00 83.06 641 SER A O 1
ATOM 5142 N N . LEU A 1 642 ? 23.281 -2.815 -2.822 1.00 85.50 642 LEU A N 1
ATOM 5143 C CA . LEU A 1 642 ? 22.784 -3.921 -3.639 1.00 85.50 642 LEU A CA 1
ATOM 5144 C C . LEU A 1 642 ? 22.863 -5.254 -2.889 1.00 85.50 642 LEU A C 1
ATOM 5146 O O . LEU A 1 642 ? 23.954 -5.740 -2.624 1.00 85.50 642 LEU A O 1
ATOM 5150 N N . ASN A 1 643 ? 21.707 -5.873 -2.652 1.00 87.50 643 ASN A N 1
ATOM 5151 C CA . ASN A 1 643 ? 21.531 -7.178 -2.015 1.00 87.50 643 ASN A CA 1
ATOM 5152 C C . ASN A 1 643 ? 21.482 -8.341 -3.008 1.00 87.50 643 ASN A C 1
ATOM 5154 O O . ASN A 1 643 ? 21.948 -9.436 -2.688 1.00 87.50 643 ASN A O 1
ATOM 5158 N N . ARG A 1 644 ? 20.894 -8.131 -4.191 1.00 84.56 644 ARG A N 1
ATOM 5159 C CA . ARG A 1 644 ? 20.694 -9.181 -5.199 1.00 84.56 644 ARG A CA 1
ATOM 5160 C C . ARG A 1 644 ? 21.034 -8.684 -6.603 1.00 84.56 644 ARG A C 1
ATOM 5162 O O . ARG A 1 644 ? 20.530 -7.647 -7.033 1.00 84.56 644 ARG A O 1
ATOM 5169 N N . LEU A 1 645 ? 21.845 -9.457 -7.323 1.00 90.62 645 LEU A N 1
ATOM 5170 C CA . LEU A 1 645 ? 22.171 -9.241 -8.734 1.00 90.62 645 LEU A CA 1
ATOM 5171 C C . LEU A 1 645 ? 21.726 -10.453 -9.558 1.00 90.62 645 LEU A C 1
ATOM 5173 O O . LEU A 1 645 ? 22.147 -11.571 -9.271 1.00 90.62 645 LEU A O 1
ATOM 5177 N N . GLN A 1 646 ? 20.907 -10.233 -10.588 1.00 83.50 646 GLN A N 1
ATOM 5178 C CA . GLN A 1 646 ? 20.514 -11.268 -11.548 1.00 83.50 646 GLN A CA 1
ATOM 5179 C C . GLN A 1 646 ? 20.899 -10.870 -12.972 1.00 83.50 646 GLN A C 1
ATOM 5181 O O . GLN A 1 646 ? 20.539 -9.790 -13.439 1.00 83.50 646 GLN A O 1
ATOM 5186 N N . LEU A 1 647 ? 21.587 -11.771 -13.666 1.00 82.94 647 LEU A N 1
ATOM 5187 C CA . LEU A 1 647 ? 21.986 -11.651 -15.064 1.00 82.94 647 LEU A CA 1
ATOM 5188 C C . LEU A 1 647 ? 21.401 -12.843 -15.822 1.00 82.94 647 LEU A C 1
ATOM 5190 O O . LEU A 1 647 ? 21.701 -13.982 -15.478 1.00 82.94 647 LEU A O 1
ATOM 5194 N N . GLN A 1 648 ? 20.556 -12.606 -16.820 1.00 75.62 648 GLN A N 1
ATOM 5195 C CA . GLN A 1 648 ? 19.906 -13.679 -17.571 1.00 75.62 648 GLN A CA 1
ATOM 5196 C C . GLN A 1 648 ? 19.986 -13.452 -19.079 1.00 75.62 648 GLN A C 1
ATOM 5198 O O . GLN A 1 648 ? 19.671 -12.361 -19.542 1.00 75.62 648 GLN A O 1
ATOM 5203 N N . GLY A 1 649 ? 20.375 -14.468 -19.851 1.00 58.09 649 GLY A N 1
ATOM 5204 C CA . GLY A 1 649 ? 20.349 -14.421 -21.318 1.00 58.09 649 GLY A CA 1
ATOM 5205 C C . GLY A 1 649 ? 21.216 -13.309 -21.919 1.00 58.09 649 GLY A C 1
ATOM 5206 O O . GLY A 1 649 ? 20.919 -12.778 -22.989 1.00 58.09 649 GLY A O 1
ATOM 5207 N N . ILE A 1 650 ? 22.267 -12.889 -21.204 1.00 61.53 650 ILE A N 1
ATOM 5208 C CA . ILE A 1 650 ? 23.149 -11.801 -21.630 1.00 61.53 650 ILE A CA 1
ATOM 5209 C C . ILE A 1 650 ? 24.261 -12.378 -22.497 1.00 61.53 650 ILE A C 1
ATOM 5211 O O . ILE A 1 650 ? 25.172 -13.061 -22.033 1.00 61.53 650 ILE A O 1
ATOM 5215 N N . MET A 1 651 ? 24.186 -12.050 -23.778 1.00 62.34 651 MET A N 1
ATOM 5216 C CA . MET A 1 651 ? 25.008 -12.636 -24.831 1.00 62.34 651 MET A CA 1
ATOM 5217 C C . MET A 1 651 ? 26.313 -11.877 -25.109 1.00 62.34 651 MET A C 1
ATOM 5219 O O . MET A 1 651 ? 27.222 -12.400 -25.746 1.00 62.34 651 MET A O 1
ATOM 5223 N N . SER A 1 652 ? 26.430 -10.647 -24.617 1.00 61.66 652 SER A N 1
ATOM 5224 C CA . SER A 1 652 ? 27.604 -9.777 -24.774 1.00 61.66 652 SER A CA 1
ATOM 5225 C C . SER A 1 652 ? 28.568 -9.801 -23.586 1.00 61.66 652 SER A C 1
ATOM 5227 O O . SER A 1 652 ? 29.635 -9.194 -23.665 1.00 61.66 652 SER A O 1
ATOM 5229 N N . LEU A 1 653 ? 28.196 -10.462 -22.488 1.00 70.75 653 LEU A N 1
ATOM 5230 C CA . LEU A 1 653 ? 28.984 -10.503 -21.262 1.00 70.75 653 LEU A CA 1
ATOM 5231 C C . LEU A 1 653 ? 29.962 -11.681 -21.301 1.00 70.75 653 LEU A C 1
ATOM 5233 O O . LEU A 1 653 ? 29.543 -12.832 -21.414 1.00 70.75 653 LEU A O 1
ATOM 5237 N N . THR A 1 654 ? 31.256 -11.392 -21.188 1.00 77.56 654 THR A N 1
ATOM 5238 C CA . THR A 1 654 ? 32.337 -12.386 -21.177 1.00 77.56 654 THR A CA 1
ATOM 5239 C C . THR A 1 654 ? 32.990 -12.546 -19.806 1.00 77.56 654 THR A C 1
ATOM 5241 O O . THR A 1 654 ? 33.505 -13.622 -19.498 1.00 77.56 654 THR A O 1
ATOM 5244 N N . THR A 1 655 ? 32.935 -11.532 -18.940 1.00 83.19 655 THR A N 1
ATOM 5245 C CA . THR A 1 655 ? 33.464 -11.617 -17.570 1.00 83.19 655 THR A CA 1
ATOM 5246 C C . THR A 1 655 ? 32.680 -10.743 -16.598 1.00 83.19 655 THR A C 1
ATOM 5248 O O . THR A 1 655 ? 32.214 -9.660 -16.950 1.00 83.19 655 THR A O 1
ATOM 5251 N N . LEU A 1 656 ? 32.585 -11.180 -15.339 1.00 88.38 656 LEU A N 1
ATOM 5252 C CA . LEU A 1 656 ? 32.145 -10.299 -14.254 1.00 88.38 656 LEU A CA 1
ATOM 5253 C C . LEU A 1 656 ? 33.223 -9.251 -13.901 1.00 88.38 656 LEU A C 1
ATOM 5255 O O . LEU A 1 656 ? 34.392 -9.420 -14.275 1.00 88.38 656 LEU A O 1
ATOM 5259 N N . PRO A 1 657 ? 32.851 -8.179 -13.170 1.00 86.50 657 PRO A N 1
ATOM 5260 C CA . PRO A 1 657 ? 33.767 -7.103 -12.786 1.00 86.50 657 PRO A CA 1
ATOM 5261 C C . PRO A 1 657 ? 34.942 -7.533 -11.896 1.00 86.50 657 PRO A C 1
ATOM 5263 O O . PRO A 1 657 ? 34.985 -8.636 -11.349 1.00 86.50 657 PRO A O 1
ATOM 5266 N N . SER A 1 658 ? 35.916 -6.632 -11.738 1.00 86.50 658 SER A N 1
ATOM 5267 C CA . SER A 1 658 ? 37.110 -6.861 -10.916 1.00 86.50 658 SER A CA 1
ATOM 5268 C C . SER A 1 658 ? 36.807 -6.898 -9.413 1.00 86.50 658 SER A C 1
ATOM 5270 O O . SER A 1 658 ? 35.784 -6.391 -8.952 1.00 86.50 658 SER A O 1
ATOM 5272 N N . GLU A 1 659 ? 37.749 -7.436 -8.633 1.00 86.81 659 GLU A N 1
ATOM 5273 C CA . GLU A 1 659 ? 37.620 -7.574 -7.173 1.00 86.81 659 GLU A CA 1
ATOM 5274 C C . GLU A 1 659 ? 37.357 -6.230 -6.489 1.00 86.81 659 GLU A C 1
ATOM 5276 O O . GLU A 1 659 ? 36.520 -6.129 -5.595 1.00 86.81 659 GLU A O 1
ATOM 5281 N N . ALA A 1 660 ? 38.004 -5.169 -6.979 1.00 83.25 660 ALA A N 1
ATOM 5282 C CA . ALA A 1 660 ? 37.797 -3.817 -6.482 1.00 83.25 660 ALA A CA 1
ATOM 5283 C C . ALA A 1 660 ? 36.324 -3.391 -6.556 1.00 83.25 660 ALA A C 1
ATOM 5285 O O . ALA A 1 660 ? 35.855 -2.721 -5.646 1.00 83.25 660 ALA A O 1
ATOM 5286 N N . VAL A 1 661 ? 35.574 -3.780 -7.593 1.00 83.94 661 VAL A N 1
ATOM 5287 C CA . VAL A 1 661 ? 34.148 -3.436 -7.711 1.00 83.94 661 VAL A CA 1
ATOM 5288 C C . VAL A 1 661 ? 33.312 -4.236 -6.717 1.00 83.94 661 VAL A C 1
ATOM 5290 O O . VAL A 1 661 ? 32.508 -3.652 -5.994 1.00 83.94 661 VAL A O 1
ATOM 5293 N N . PHE A 1 662 ? 33.547 -5.544 -6.606 1.00 88.00 662 PHE A N 1
ATOM 5294 C CA . PHE A 1 662 ? 32.823 -6.397 -5.659 1.00 88.00 662 PHE A CA 1
ATOM 5295 C C . PHE A 1 662 ? 33.082 -6.028 -4.190 1.00 88.00 662 PHE A C 1
ATOM 5297 O O . PHE A 1 662 ? 32.157 -6.095 -3.385 1.00 88.00 662 PHE A O 1
ATOM 5304 N N . GLN A 1 663 ? 34.272 -5.523 -3.845 1.00 86.69 663 GLN A N 1
ATOM 5305 C CA . GLN A 1 663 ? 34.564 -4.992 -2.503 1.00 86.69 663 GLN A CA 1
ATOM 5306 C C . GLN A 1 663 ? 33.700 -3.771 -2.125 1.00 86.69 663 GLN A C 1
ATOM 5308 O O . GLN A 1 663 ? 33.478 -3.508 -0.939 1.00 86.69 663 GLN A O 1
ATOM 5313 N N . HIS A 1 664 ? 33.195 -3.014 -3.107 1.00 84.56 664 HIS A N 1
ATOM 5314 C CA . HIS A 1 664 ? 32.269 -1.905 -2.849 1.00 84.56 664 HIS A CA 1
ATOM 5315 C C . HIS A 1 664 ? 30.829 -2.390 -2.596 1.00 84.56 664 HIS A C 1
ATOM 5317 O O . HIS A 1 664 ? 30.058 -1.680 -1.944 1.00 84.56 664 HIS A O 1
ATOM 5323 N N . LEU A 1 665 ? 30.474 -3.604 -3.037 1.00 87.06 665 LEU A N 1
ATOM 5324 C CA . LEU A 1 665 ? 29.152 -4.220 -2.876 1.00 87.06 665 LEU A CA 1
ATOM 5325 C C . LEU A 1 665 ? 29.014 -4.899 -1.503 1.00 87.06 665 LEU A C 1
ATOM 5327 O O . LEU A 1 665 ? 28.839 -6.110 -1.385 1.00 87.06 665 LEU A O 1
ATOM 5331 N N . LYS A 1 666 ? 29.095 -4.102 -0.435 1.00 85.06 666 LYS A N 1
ATOM 5332 C CA . LYS A 1 666 ? 29.143 -4.592 0.958 1.00 85.06 666 LYS A CA 1
ATOM 5333 C C . LYS A 1 666 ? 27.900 -5.356 1.414 1.00 85.06 666 LYS A C 1
ATOM 5335 O O . LYS A 1 666 ? 27.948 -6.017 2.445 1.00 85.06 666 LYS A O 1
ATOM 5340 N N . THR A 1 667 ? 26.791 -5.222 0.702 1.00 89.00 667 THR A N 1
ATOM 5341 C CA . THR A 1 667 ? 25.489 -5.790 1.068 1.00 89.00 667 THR A CA 1
ATOM 5342 C C . THR A 1 667 ? 25.033 -6.882 0.102 1.00 89.00 667 THR A C 1
ATOM 5344 O O . THR A 1 667 ? 23.943 -7.405 0.272 1.00 89.00 667 THR A O 1
ATOM 5347 N N . LEU A 1 668 ? 25.849 -7.275 -0.885 1.00 92.38 668 LEU A N 1
ATOM 5348 C CA . LEU A 1 668 ? 25.447 -8.271 -1.881 1.00 92.38 668 LEU A CA 1
ATOM 5349 C C . LEU A 1 668 ? 25.383 -9.663 -1.256 1.00 92.38 668 LEU A C 1
ATOM 5351 O O . LEU A 1 668 ? 26.420 -10.228 -0.932 1.00 92.38 668 LEU A O 1
ATOM 5355 N N . HIS A 1 669 ? 24.173 -10.212 -1.133 1.00 92.00 669 HIS A N 1
ATOM 5356 C CA . HIS A 1 669 ? 23.893 -11.520 -0.537 1.00 92.00 669 HIS A CA 1
ATOM 5357 C C . HIS A 1 669 ? 23.598 -12.605 -1.581 1.00 92.00 669 HIS A C 1
ATOM 5359 O O . HIS A 1 669 ? 23.800 -13.785 -1.299 1.00 92.00 669 HIS A O 1
ATOM 5365 N N . SER A 1 670 ? 23.103 -12.237 -2.769 1.00 90.38 670 SER A N 1
ATOM 5366 C CA . SER A 1 670 ? 22.694 -13.205 -3.794 1.00 90.38 670 SER A CA 1
ATOM 5367 C C . SER A 1 670 ? 23.128 -12.805 -5.203 1.00 90.38 670 SER A C 1
ATOM 5369 O O . SER A 1 670 ? 22.859 -11.686 -5.649 1.00 90.38 670 SER A O 1
ATOM 5371 N N . LEU A 1 671 ? 23.760 -13.740 -5.914 1.00 93.31 671 LEU A N 1
ATOM 5372 C CA . LEU A 1 671 ? 24.142 -13.609 -7.318 1.00 93.31 671 LEU A CA 1
ATOM 5373 C C . LEU A 1 671 ? 23.504 -14.729 -8.143 1.00 93.31 671 LEU A C 1
ATOM 5375 O O . LEU A 1 671 ? 23.693 -15.906 -7.855 1.00 93.31 671 LEU A O 1
ATOM 5379 N N . VAL A 1 672 ? 22.783 -14.358 -9.197 1.00 84.19 672 VAL A N 1
ATOM 5380 C CA . VAL A 1 672 ? 22.097 -15.295 -10.092 1.00 84.19 672 VAL A CA 1
ATOM 5381 C C . VAL A 1 672 ? 22.552 -15.040 -11.529 1.00 84.19 672 VAL A C 1
ATOM 5383 O O . VAL A 1 672 ? 22.406 -13.925 -12.026 1.00 84.19 672 VAL A O 1
ATOM 5386 N N . ILE A 1 673 ? 23.094 -16.054 -12.208 1.00 85.56 673 ILE A N 1
ATOM 5387 C CA . ILE A 1 673 ? 23.515 -15.979 -13.615 1.00 85.56 673 ILE A CA 1
ATOM 5388 C C . ILE A 1 673 ? 22.876 -17.126 -14.390 1.00 85.56 673 ILE A C 1
ATOM 5390 O O . ILE A 1 673 ? 23.135 -18.293 -14.107 1.00 85.56 673 ILE A O 1
ATOM 5394 N N . LEU A 1 674 ? 22.044 -16.795 -15.371 1.00 73.81 674 LEU A N 1
ATOM 5395 C CA . LEU A 1 674 ? 21.246 -17.744 -16.143 1.00 73.81 674 LEU A CA 1
ATOM 5396 C C . LEU A 1 674 ? 21.502 -17.530 -17.629 1.00 73.81 674 LEU A C 1
ATOM 5398 O O . LEU A 1 674 ? 21.441 -16.401 -18.092 1.00 73.81 674 LEU A O 1
ATOM 5402 N N . GLU A 1 675 ? 21.731 -18.579 -18.409 1.00 68.88 675 GLU A N 1
ATOM 5403 C CA . GLU A 1 675 ? 21.703 -18.500 -19.881 1.00 68.88 675 GLU A CA 1
ATOM 5404 C C . GLU A 1 675 ? 22.669 -17.449 -20.487 1.00 68.88 675 GLU A C 1
ATOM 5406 O O . GLU A 1 675 ? 22.517 -17.034 -21.632 1.00 68.88 675 GLU A O 1
ATOM 5411 N N . CYS A 1 676 ? 23.694 -17.013 -19.749 1.00 70.62 676 CYS A N 1
ATOM 5412 C CA . CYS A 1 676 ? 24.711 -16.079 -20.232 1.00 70.62 676 CYS A CA 1
ATOM 5413 C C . CYS A 1 676 ? 25.801 -16.866 -20.965 1.00 70.62 676 CYS A C 1
ATOM 5415 O O . CYS A 1 676 ? 26.816 -17.234 -20.377 1.00 70.62 676 CYS A O 1
ATOM 5417 N N . TRP A 1 677 ? 25.588 -17.188 -22.241 1.00 68.00 677 TRP A N 1
ATOM 5418 C CA . TRP A 1 677 ? 26.411 -18.204 -22.908 1.00 68.00 677 TRP A CA 1
ATOM 5419 C C . TRP A 1 677 ? 27.869 -17.809 -23.115 1.00 68.00 677 TRP A C 1
ATOM 5421 O O . TRP A 1 677 ? 28.719 -18.690 -23.091 1.00 68.00 677 TRP A O 1
ATOM 5431 N N . CYS A 1 678 ? 28.159 -16.517 -23.272 1.00 69.19 678 CYS A N 1
ATOM 5432 C CA . CYS A 1 678 ? 29.507 -16.007 -23.531 1.00 69.19 678 CYS A CA 1
ATOM 5433 C C . CYS A 1 678 ? 30.366 -15.812 -22.277 1.00 69.19 678 CYS A C 1
ATOM 5435 O O . CYS A 1 678 ? 31.546 -15.484 -22.417 1.00 69.19 678 CYS A O 1
ATOM 5437 N N . ILE A 1 679 ? 29.814 -15.974 -21.069 1.00 79.75 679 ILE A N 1
ATOM 5438 C CA . ILE A 1 679 ? 30.560 -15.695 -19.842 1.00 79.75 679 ILE A CA 1
ATOM 5439 C C . ILE A 1 679 ? 31.653 -16.749 -19.649 1.00 79.75 679 ILE A C 1
ATOM 5441 O O . ILE A 1 679 ? 31.370 -17.937 -19.569 1.00 79.75 679 ILE A O 1
ATOM 5445 N N . ARG A 1 680 ? 32.915 -16.317 -19.600 1.00 79.62 680 ARG A N 1
ATOM 5446 C CA . ARG A 1 680 ? 34.104 -17.175 -19.472 1.00 79.62 680 ARG A CA 1
ATOM 5447 C C . ARG A 1 680 ? 34.689 -17.164 -18.063 1.00 79.62 680 ARG A C 1
ATOM 5449 O O . ARG A 1 680 ? 35.304 -18.146 -17.654 1.00 79.62 680 ARG A O 1
ATOM 5456 N N . SER A 1 681 ? 34.487 -16.075 -17.319 1.00 83.88 681 SER A N 1
ATOM 5457 C CA . SER A 1 681 ? 35.058 -15.860 -15.985 1.00 83.88 681 SER A CA 1
ATOM 5458 C C . SER A 1 681 ? 34.069 -15.194 -15.023 1.00 83.88 681 SER A C 1
ATOM 5460 O O . SER A 1 681 ? 33.318 -14.298 -15.412 1.00 83.88 681 SER A O 1
ATOM 5462 N N . LEU A 1 682 ? 34.123 -15.587 -13.744 1.00 86.62 682 LEU A N 1
ATOM 5463 C CA . LEU A 1 682 ? 33.397 -14.937 -12.643 1.00 86.62 682 LEU A CA 1
ATOM 5464 C C . LEU A 1 682 ? 34.135 -13.713 -12.070 1.00 86.62 682 LEU A C 1
ATOM 5466 O O . LEU A 1 682 ? 33.694 -13.136 -11.078 1.00 86.62 682 LEU A O 1
ATOM 5470 N N . GLY A 1 683 ? 35.224 -13.269 -12.704 1.00 85.25 683 GLY A N 1
ATOM 5471 C CA . GLY A 1 683 ? 35.915 -12.035 -12.326 1.00 85.25 683 GLY A CA 1
ATOM 5472 C C . GLY A 1 683 ? 36.438 -12.062 -10.886 1.00 85.25 683 GLY A C 1
ATOM 5473 O O . GLY A 1 683 ? 36.947 -13.076 -10.419 1.00 85.25 683 GLY A O 1
ATOM 5474 N N . GLY A 1 684 ? 36.337 -10.930 -10.184 1.00 84.50 684 GLY A N 1
ATOM 5475 C CA . GLY A 1 684 ? 36.771 -10.791 -8.789 1.00 84.50 684 GLY A CA 1
ATOM 5476 C C . GLY A 1 684 ? 35.655 -11.002 -7.770 1.00 84.50 684 GLY A C 1
ATOM 5477 O O . GLY A 1 684 ? 35.481 -10.188 -6.863 1.00 84.50 684 GLY A O 1
ATOM 5478 N N . ILE A 1 685 ? 34.865 -12.062 -7.939 1.00 89.00 685 ILE A N 1
ATOM 5479 C CA . ILE A 1 685 ? 33.744 -12.390 -7.048 1.00 89.00 685 ILE A CA 1
ATOM 5480 C C . ILE A 1 685 ? 34.180 -12.639 -5.589 1.00 89.00 685 ILE A C 1
ATOM 5482 O O . ILE A 1 685 ? 33.410 -12.368 -4.670 1.00 89.00 685 ILE A O 1
ATOM 5486 N N . ASN A 1 686 ? 35.437 -13.038 -5.357 1.00 86.06 686 ASN A N 1
ATOM 5487 C CA . ASN A 1 686 ? 36.072 -13.143 -4.035 1.00 86.06 686 ASN A CA 1
ATOM 5488 C C . ASN A 1 686 ? 35.959 -11.859 -3.194 1.00 86.06 686 ASN A C 1
ATOM 5490 O O . ASN A 1 686 ? 35.912 -11.929 -1.967 1.00 86.06 686 ASN A O 1
ATOM 5494 N N . GLY A 1 687 ? 35.900 -10.690 -3.838 1.00 85.44 687 GLY A N 1
ATOM 5495 C CA . GLY A 1 687 ? 35.761 -9.397 -3.172 1.00 85.44 687 GLY A CA 1
ATOM 5496 C C . GLY A 1 687 ? 34.403 -9.191 -2.491 1.00 85.44 687 GLY A C 1
ATOM 5497 O O . GLY A 1 687 ? 34.280 -8.307 -1.642 1.00 85.44 687 GLY A O 1
ATOM 5498 N N . ALA A 1 688 ? 33.386 -9.993 -2.830 1.00 89.00 688 ALA A N 1
ATOM 5499 C CA . ALA A 1 688 ? 32.029 -9.885 -2.298 1.00 89.00 688 ALA A CA 1
ATOM 5500 C C . ALA A 1 688 ? 31.895 -10.600 -0.941 1.00 89.00 688 ALA A C 1
ATOM 5502 O O . ALA A 1 688 ? 31.284 -11.659 -0.826 1.00 89.00 688 ALA A O 1
ATOM 5503 N N . ALA A 1 689 ? 32.461 -10.008 0.112 1.00 86.62 689 ALA A N 1
ATOM 5504 C CA . ALA A 1 689 ? 32.549 -10.637 1.434 1.00 86.62 689 ALA A CA 1
ATOM 5505 C C . ALA A 1 689 ? 31.193 -11.000 2.082 1.00 86.62 689 ALA A C 1
ATOM 5507 O O . ALA A 1 689 ? 31.162 -11.858 2.961 1.00 86.62 689 ALA A O 1
ATOM 5508 N N . SER A 1 690 ? 30.082 -10.395 1.654 1.00 90.12 690 SER A N 1
ATOM 5509 C CA . SER A 1 690 ? 28.733 -10.643 2.198 1.00 90.12 690 SER A CA 1
ATOM 5510 C C . SER A 1 690 ? 27.900 -11.636 1.374 1.00 90.12 690 SER A C 1
ATOM 5512 O O . SER A 1 690 ? 26.735 -11.858 1.700 1.00 90.12 690 SER A O 1
ATOM 5514 N N . LEU A 1 691 ? 28.465 -12.217 0.308 1.00 91.56 691 LEU A N 1
ATOM 5515 C CA . LEU A 1 691 ? 27.739 -13.082 -0.622 1.00 91.56 691 LEU A CA 1
ATOM 5516 C C . LEU A 1 691 ? 27.409 -14.434 0.020 1.00 91.56 691 LEU A C 1
ATOM 5518 O O . LEU A 1 691 ? 28.305 -15.168 0.423 1.00 91.56 691 LEU A O 1
ATOM 5522 N N . LEU A 1 692 ? 26.116 -14.761 0.092 1.00 91.69 692 LEU A N 1
ATOM 5523 C CA . LEU A 1 692 ? 25.601 -15.962 0.758 1.00 91.69 692 LEU A CA 1
ATOM 5524 C C . LEU A 1 692 ? 25.119 -17.031 -0.224 1.00 91.69 692 LEU A C 1
ATOM 5526 O O . LEU A 1 692 ? 25.235 -18.211 0.085 1.00 91.69 692 LEU A O 1
ATOM 5530 N N . SER A 1 693 ? 24.591 -16.631 -1.384 1.00 91.50 693 SER A N 1
ATOM 5531 C CA . SER A 1 693 ? 24.034 -17.544 -2.392 1.00 91.50 693 SER A CA 1
ATOM 5532 C C . SER A 1 693 ? 24.531 -17.214 -3.798 1.00 91.50 693 SER A C 1
ATOM 5534 O O . SER A 1 693 ? 24.529 -16.050 -4.215 1.00 91.50 693 SER A O 1
ATOM 5536 N N . VAL A 1 694 ? 24.926 -18.247 -4.542 1.00 92.88 694 VAL A N 1
ATOM 5537 C CA . VAL A 1 694 ? 25.273 -18.164 -5.966 1.00 92.88 694 VAL A CA 1
ATOM 5538 C C . VAL A 1 694 ? 24.490 -19.231 -6.724 1.00 92.88 694 VAL A C 1
ATOM 5540 O O . VAL A 1 694 ? 24.618 -20.416 -6.432 1.00 92.88 694 VAL A O 1
ATOM 5543 N N . TYR A 1 695 ? 23.737 -18.800 -7.735 1.00 86.19 695 TYR A N 1
ATOM 5544 C CA . TYR A 1 695 ? 23.026 -19.678 -8.663 1.00 86.19 695 TYR A CA 1
ATOM 5545 C C . TYR A 1 695 ? 23.561 -19.474 -10.083 1.00 86.19 695 TYR A C 1
ATOM 5547 O O . TYR A 1 695 ? 23.491 -18.366 -10.623 1.00 86.19 695 TYR A O 1
ATOM 5555 N N . LEU A 1 696 ? 24.089 -20.530 -10.699 1.00 86.94 696 LEU A N 1
ATOM 5556 C CA . LEU A 1 696 ? 24.623 -20.530 -12.061 1.00 86.94 696 LEU A CA 1
ATOM 5557 C C . LEU A 1 696 ? 23.863 -21.552 -12.899 1.00 86.94 696 LEU A C 1
ATOM 5559 O O . LEU A 1 696 ? 23.889 -22.738 -12.591 1.00 86.94 696 LEU A O 1
ATOM 5563 N N . SER A 1 697 ? 23.231 -21.126 -13.989 1.00 78.75 697 SER A N 1
ATOM 5564 C CA . SER A 1 697 ? 22.547 -22.050 -14.888 1.00 78.75 697 SER A CA 1
ATOM 5565 C C . SER A 1 697 ? 22.843 -21.788 -16.351 1.00 78.75 697 SER A C 1
ATOM 5567 O O . SER A 1 697 ? 22.819 -20.643 -16.798 1.00 78.75 697 SER A O 1
ATOM 5569 N N . SER A 1 698 ? 23.059 -22.852 -17.122 1.00 71.06 698 SER A N 1
ATOM 5570 C CA . SER A 1 698 ? 23.127 -22.804 -18.589 1.00 71.06 698 SER A CA 1
ATOM 5571 C C . SER A 1 698 ? 24.161 -21.792 -19.113 1.00 71.06 698 SER A C 1
ATOM 5573 O O . SER A 1 698 ? 23.893 -21.039 -20.048 1.00 71.06 698 SER A O 1
ATOM 5575 N N . CYS A 1 699 ? 25.346 -21.762 -18.490 1.00 75.75 699 CYS A N 1
ATOM 5576 C CA . CYS A 1 699 ? 26.484 -20.908 -18.854 1.00 75.75 699 CYS A CA 1
ATOM 5577 C C . CYS A 1 699 ? 27.622 -21.766 -19.448 1.00 75.75 699 CYS A C 1
ATOM 5579 O O . CYS A 1 699 ? 28.579 -22.096 -18.745 1.00 75.75 699 CYS A O 1
ATOM 5581 N N . PRO A 1 700 ? 27.524 -22.190 -20.723 1.00 65.19 700 PRO A N 1
ATOM 5582 C CA . PRO A 1 700 ? 28.441 -23.161 -21.319 1.00 65.19 700 PRO A CA 1
ATOM 5583 C C . PRO A 1 700 ? 29.892 -22.683 -21.436 1.00 65.19 700 PRO A C 1
ATOM 5585 O O . PRO A 1 700 ? 30.790 -23.501 -21.291 1.00 65.19 700 PRO A O 1
ATOM 5588 N N . SER A 1 701 ? 30.172 -21.401 -21.689 1.00 69.94 701 SER A N 1
ATOM 5589 C CA . SER A 1 701 ? 31.564 -20.941 -21.855 1.00 69.94 701 SER A CA 1
ATOM 5590 C C . SER A 1 701 ? 32.316 -20.697 -20.545 1.00 69.94 701 SER A C 1
ATOM 5592 O O . SER A 1 701 ? 33.500 -20.355 -20.590 1.00 69.94 701 SER A O 1
ATOM 5594 N N . LEU A 1 702 ? 31.663 -20.865 -19.392 1.00 75.50 702 LEU A N 1
ATOM 5595 C CA . LEU A 1 702 ? 32.242 -20.517 -18.102 1.00 75.50 702 LEU A CA 1
ATOM 5596 C C . LEU A 1 702 ? 33.300 -21.546 -17.698 1.00 75.50 702 LEU A C 1
ATOM 5598 O O . LEU A 1 702 ? 32.996 -22.724 -17.562 1.00 75.50 702 LEU A O 1
ATOM 5602 N N . GLY A 1 703 ? 34.537 -21.110 -17.441 1.00 72.50 703 GLY A N 1
ATOM 5603 C CA . GLY A 1 703 ? 35.582 -21.961 -16.861 1.00 72.50 703 GLY A CA 1
ATOM 5604 C C . GLY A 1 703 ? 35.323 -22.246 -15.378 1.00 72.50 703 GLY A C 1
ATOM 5605 O O . GLY A 1 703 ? 36.065 -21.772 -14.517 1.00 72.50 703 GLY A O 1
ATOM 5606 N N . LEU A 1 704 ? 34.249 -22.978 -15.069 1.00 71.88 704 LEU A N 1
ATOM 5607 C CA . LEU A 1 704 ? 33.694 -23.103 -13.719 1.00 71.88 704 LEU A CA 1
ATOM 5608 C C . LEU A 1 704 ? 34.695 -23.665 -12.693 1.00 71.88 704 LEU A C 1
ATOM 5610 O O . LEU A 1 704 ? 34.663 -23.242 -11.541 1.00 71.88 704 LEU A O 1
ATOM 5614 N N . ALA A 1 705 ? 35.615 -24.547 -13.103 1.00 69.12 705 ALA A N 1
ATOM 5615 C CA . ALA A 1 705 ? 36.641 -25.103 -12.215 1.00 69.12 705 ALA A CA 1
ATOM 5616 C C . ALA A 1 705 ? 37.510 -24.014 -11.553 1.00 69.12 705 ALA A C 1
ATOM 5618 O O . ALA A 1 705 ? 37.736 -24.058 -10.348 1.00 69.12 705 ALA A O 1
ATOM 5619 N N . HIS A 1 706 ? 37.921 -22.997 -12.317 1.00 69.88 706 HIS A N 1
ATOM 5620 C CA . HIS A 1 706 ? 38.640 -21.832 -11.787 1.00 69.88 706 HIS A CA 1
ATOM 5621 C C . HIS A 1 706 ? 37.700 -20.807 -11.142 1.00 69.88 706 HIS A C 1
ATOM 5623 O O . HIS A 1 706 ? 38.088 -20.103 -10.214 1.00 69.88 706 HIS A O 1
ATOM 5629 N N . GLY A 1 707 ? 36.451 -20.726 -11.612 1.00 67.94 707 GLY A N 1
ATOM 5630 C CA . GLY A 1 707 ? 35.441 -19.833 -11.045 1.00 67.94 707 GLY A CA 1
ATOM 5631 C C . GLY A 1 707 ? 35.118 -20.152 -9.583 1.00 67.94 707 GLY A C 1
ATOM 5632 O O . GLY A 1 707 ? 35.028 -19.236 -8.769 1.00 67.94 707 GLY A O 1
ATOM 5633 N N . VAL A 1 708 ? 35.004 -21.433 -9.225 1.00 76.12 708 VAL A N 1
ATOM 5634 C CA . VAL A 1 708 ? 34.709 -21.842 -7.842 1.00 76.12 708 VAL A CA 1
ATOM 5635 C C . VAL A 1 708 ? 35.866 -21.539 -6.890 1.00 76.12 708 VAL A C 1
ATOM 5637 O O . VAL A 1 708 ? 35.602 -21.105 -5.778 1.00 76.12 708 VAL A O 1
ATOM 5640 N N . GLU A 1 709 ? 37.128 -21.651 -7.322 1.00 78.62 709 GLU A N 1
ATOM 5641 C CA . GLU A 1 709 ? 38.305 -21.252 -6.517 1.00 78.62 709 GLU A CA 1
ATOM 5642 C C . GLU A 1 709 ? 38.329 -19.752 -6.177 1.00 78.62 709 GLU A C 1
ATOM 5644 O O . GLU A 1 709 ? 38.986 -19.335 -5.224 1.00 78.62 709 GLU A O 1
ATOM 5649 N N . SER A 1 710 ? 37.620 -18.935 -6.960 1.00 77.94 710 SER A N 1
ATOM 5650 C CA . SER A 1 710 ? 37.509 -17.489 -6.761 1.00 77.94 710 SER A CA 1
ATOM 5651 C C . SER A 1 710 ? 36.297 -17.063 -5.923 1.00 77.94 710 SER A C 1
ATOM 5653 O O . SER A 1 710 ? 36.071 -15.867 -5.770 1.00 77.94 710 SER A O 1
ATOM 5655 N N . MET A 1 711 ? 35.510 -17.996 -5.379 1.00 86.88 711 MET A N 1
ATOM 5656 C CA . MET A 1 711 ? 34.320 -17.688 -4.574 1.00 86.88 711 MET A CA 1
ATOM 5657 C C . MET A 1 711 ? 34.671 -17.222 -3.144 1.00 86.88 711 MET A C 1
ATOM 5659 O O . MET A 1 711 ? 35.687 -17.634 -2.581 1.00 86.88 711 MET A O 1
ATOM 5663 N N . PRO A 1 712 ? 33.844 -16.363 -2.518 1.00 87.62 712 PRO A N 1
ATOM 5664 C CA . PRO A 1 712 ? 34.093 -15.875 -1.164 1.00 87.62 712 PRO A CA 1
ATOM 5665 C C . PRO A 1 712 ? 33.807 -16.940 -0.089 1.00 87.62 712 PRO A C 1
ATOM 5667 O O . PRO A 1 712 ? 32.888 -17.746 -0.206 1.00 87.62 712 PRO A O 1
ATOM 5670 N N . LEU A 1 713 ? 34.559 -16.895 1.019 1.00 87.81 713 LEU A N 1
ATOM 5671 C CA . LEU A 1 713 ? 34.443 -17.841 2.147 1.00 87.81 713 LEU A CA 1
ATOM 5672 C C . LEU A 1 713 ? 33.103 -17.773 2.902 1.00 87.81 713 LEU A C 1
ATOM 5674 O O . LEU A 1 713 ? 32.795 -18.672 3.683 1.00 87.81 713 LEU A O 1
ATOM 5678 N N . SER A 1 714 ? 32.339 -16.696 2.720 1.00 89.25 714 SER A N 1
ATOM 5679 C CA . SER A 1 714 ? 31.022 -16.474 3.326 1.00 89.25 714 SER A CA 1
ATOM 5680 C C . SER A 1 714 ? 29.886 -17.227 2.632 1.00 89.25 714 SER A C 1
ATOM 5682 O O . SER A 1 714 ? 28.781 -17.261 3.174 1.00 89.25 714 SER A O 1
ATOM 5684 N N . LEU A 1 715 ? 30.147 -17.838 1.472 1.00 90.31 715 LEU A N 1
ATOM 5685 C CA . LEU A 1 715 ? 29.136 -18.513 0.668 1.00 90.31 715 LEU A CA 1
ATOM 5686 C C . LEU A 1 715 ? 28.501 -19.682 1.436 1.00 90.31 715 LEU A C 1
ATOM 5688 O O . LEU A 1 715 ? 29.200 -20.602 1.857 1.00 90.31 715 LEU A O 1
ATOM 5692 N N . GLY A 1 716 ? 27.178 -19.634 1.600 1.00 87.12 716 GLY A N 1
ATOM 5693 C CA . GLY A 1 716 ? 26.374 -20.656 2.273 1.00 87.12 716 GLY A CA 1
ATOM 5694 C C . GLY A 1 716 ? 25.641 -21.595 1.313 1.00 87.12 716 GLY A C 1
ATOM 5695 O O . GLY A 1 716 ? 25.427 -22.757 1.651 1.00 87.12 716 GLY A O 1
ATOM 5696 N N . GLU A 1 717 ? 25.309 -21.126 0.111 1.00 88.44 717 GLU A N 1
ATOM 5697 C CA . GLU A 1 717 ? 24.563 -21.882 -0.897 1.00 88.44 717 GLU A CA 1
ATOM 5698 C C . GLU A 1 717 ? 25.192 -21.727 -2.288 1.00 88.44 717 GLU A C 1
ATOM 5700 O O . GLU A 1 717 ? 25.454 -20.610 -2.749 1.00 88.44 717 GLU A O 1
ATOM 5705 N N . LEU A 1 718 ? 25.418 -22.855 -2.962 1.00 89.75 718 LEU A N 1
ATOM 5706 C CA . LEU A 1 718 ? 25.912 -22.912 -4.335 1.00 89.75 718 LEU A CA 1
ATOM 5707 C C . LEU A 1 718 ? 25.048 -23.868 -5.159 1.00 89.75 718 LEU A C 1
ATOM 5709 O O . LEU A 1 718 ? 25.074 -25.074 -4.920 1.00 89.75 718 LEU A O 1
ATOM 5713 N N . ASP A 1 719 ? 24.355 -23.333 -6.162 1.00 84.38 719 ASP A N 1
ATOM 5714 C CA . ASP A 1 719 ? 23.632 -24.113 -7.167 1.00 84.38 719 ASP A CA 1
ATOM 5715 C C . ASP A 1 719 ? 24.270 -23.903 -8.540 1.00 84.38 719 ASP A C 1
ATOM 5717 O O . ASP A 1 719 ? 24.429 -22.772 -9.014 1.00 84.38 719 ASP A O 1
ATOM 5721 N N . VAL A 1 720 ? 24.651 -25.006 -9.180 1.00 84.44 720 VAL A N 1
ATOM 5722 C CA . VAL A 1 720 ? 25.125 -25.009 -10.557 1.00 84.44 720 VAL A CA 1
ATOM 5723 C C . VAL A 1 720 ? 24.352 -26.021 -11.389 1.00 84.44 720 VAL A C 1
ATOM 5725 O O . VAL A 1 720 ? 24.411 -27.226 -11.143 1.00 84.44 720 VAL A O 1
ATOM 5728 N N . SER A 1 721 ? 23.734 -25.551 -12.472 1.00 74.94 721 SER A N 1
ATOM 5729 C CA . SER A 1 721 ? 23.003 -26.386 -13.422 1.00 74.94 721 SER A CA 1
ATOM 5730 C C . SER A 1 721 ? 23.415 -26.156 -14.882 1.00 74.94 721 SER A C 1
ATOM 5732 O O . SER A 1 721 ? 23.591 -25.028 -15.322 1.00 74.94 721 SER A O 1
ATOM 5734 N N . ASN A 1 722 ? 23.545 -27.213 -15.693 1.00 71.38 722 ASN A N 1
ATOM 5735 C CA . ASN A 1 722 ? 23.786 -27.104 -17.149 1.00 71.38 722 ASN A CA 1
ATOM 5736 C C . ASN A 1 722 ? 25.019 -26.248 -17.564 1.00 71.38 722 ASN A C 1
ATOM 5738 O O . ASN A 1 722 ? 25.008 -25.612 -18.620 1.00 71.38 722 ASN A O 1
ATOM 5742 N N . CYS A 1 723 ? 26.082 -26.201 -16.757 1.00 73.81 723 CYS A N 1
ATOM 5743 C CA . CYS A 1 723 ? 27.334 -25.491 -17.074 1.00 73.81 723 CYS A CA 1
ATOM 5744 C C . CYS A 1 723 ? 28.433 -26.469 -17.536 1.00 73.81 723 CYS A C 1
ATOM 5746 O O . CYS A 1 723 ? 28.374 -27.654 -17.210 1.00 73.81 723 CYS A O 1
ATOM 5748 N N . MET A 1 724 ? 29.444 -25.984 -18.270 1.00 67.62 724 MET A N 1
ATOM 5749 C CA . MET A 1 724 ? 30.663 -26.764 -18.557 1.00 67.62 724 MET A CA 1
ATOM 5750 C C . MET A 1 724 ? 31.764 -26.402 -17.554 1.00 67.62 724 MET A C 1
ATOM 5752 O O . MET A 1 724 ? 31.798 -25.286 -17.043 1.00 67.62 724 MET A O 1
ATOM 5756 N N . LEU A 1 725 ? 32.659 -27.337 -17.237 1.00 63.44 725 LEU A N 1
ATOM 5757 C CA . LEU A 1 725 ? 33.740 -27.119 -16.270 1.00 63.44 725 LEU A CA 1
ATOM 5758 C C . LEU A 1 725 ? 35.076 -26.749 -16.924 1.00 63.44 725 LEU A C 1
ATOM 5760 O O . LEU A 1 725 ? 35.897 -26.087 -16.285 1.00 63.44 725 LEU A O 1
ATOM 5764 N N . ALA A 1 726 ? 35.302 -27.147 -18.179 1.00 60.22 726 ALA A N 1
ATOM 5765 C CA . ALA A 1 726 ? 36.535 -26.874 -18.916 1.00 60.22 726 ALA A CA 1
ATOM 5766 C C . ALA A 1 726 ? 36.357 -25.773 -19.984 1.00 60.22 726 ALA A C 1
ATOM 5768 O O . ALA A 1 726 ? 35.630 -25.947 -20.958 1.00 60.22 726 ALA A O 1
ATOM 5769 N N . SER A 1 727 ? 37.095 -24.664 -19.849 1.00 48.06 727 SER A N 1
ATOM 5770 C CA . SER A 1 727 ? 37.276 -23.658 -20.909 1.00 48.06 727 SER A CA 1
ATOM 5771 C C . SER A 1 727 ? 38.381 -24.133 -21.868 1.00 48.06 727 SER A C 1
ATOM 5773 O O . SER A 1 727 ? 39.552 -23.912 -21.592 1.00 48.06 727 SER A O 1
ATOM 5775 N N . GLU A 1 728 ? 37.990 -24.839 -22.932 1.00 44.34 728 GLU A N 1
ATOM 5776 C CA . GLU A 1 728 ? 38.742 -25.281 -24.130 1.00 44.34 728 GLU A CA 1
ATOM 5777 C C . GLU A 1 728 ? 40.288 -25.317 -24.110 1.00 44.34 728 GLU A C 1
ATOM 5779 O O . GLU A 1 728 ? 40.936 -24.282 -24.054 1.00 44.34 728 GLU A O 1
ATOM 5784 N N . THR A 1 729 ? 40.859 -26.516 -24.314 1.00 35.41 729 THR A N 1
ATOM 5785 C CA . THR A 1 729 ? 41.896 -26.878 -25.320 1.00 35.41 729 THR A CA 1
ATOM 5786 C C . THR A 1 729 ? 42.650 -28.133 -24.864 1.00 35.41 729 THR A C 1
ATOM 5788 O O . THR A 1 729 ? 43.768 -28.012 -24.381 1.00 35.41 729 THR A O 1
ATOM 5791 N N . VAL A 1 730 ? 42.119 -29.353 -25.025 1.00 31.48 730 VAL A N 1
ATOM 5792 C CA . VAL A 1 730 ? 43.002 -30.537 -25.095 1.00 31.48 730 VAL A CA 1
ATOM 5793 C C . VAL A 1 730 ? 42.362 -31.652 -25.929 1.00 31.48 730 VAL A C 1
ATOM 5795 O O . VAL A 1 730 ? 41.367 -32.251 -25.535 1.00 31.48 730 VAL A O 1
ATOM 5798 N N . TYR A 1 731 ? 42.994 -31.985 -27.055 1.00 35.06 731 TYR A N 1
ATOM 5799 C CA . TYR A 1 731 ? 42.850 -33.260 -27.772 1.00 35.06 731 TYR A CA 1
ATOM 5800 C C . TYR A 1 731 ? 43.478 -34.426 -26.977 1.00 35.06 731 TYR A C 1
ATOM 5802 O O . TYR A 1 731 ? 44.221 -35.240 -27.519 1.00 35.06 731 TYR A O 1
ATOM 5810 N N . ASP A 1 732 ? 43.213 -34.510 -25.674 1.00 32.88 732 ASP A N 1
ATOM 5811 C CA . ASP A 1 732 ? 43.720 -35.588 -24.829 1.00 32.88 732 ASP A CA 1
ATOM 5812 C C . ASP A 1 732 ? 42.656 -35.931 -23.781 1.00 32.88 732 ASP A C 1
ATOM 5814 O O . ASP A 1 732 ? 42.471 -35.235 -22.782 1.00 32.88 732 ASP A O 1
ATOM 5818 N N . CYS A 1 733 ? 41.908 -37.007 -24.036 1.00 35.94 733 CYS A N 1
ATOM 5819 C CA . CYS A 1 733 ? 40.905 -37.585 -23.136 1.00 35.94 733 CYS A CA 1
ATOM 5820 C C . CYS A 1 733 ? 41.552 -38.226 -21.889 1.00 35.94 733 CYS A C 1
ATOM 5822 O O . CYS A 1 733 ? 41.321 -39.403 -21.603 1.00 35.94 733 CYS A O 1
ATOM 5824 N N . LYS A 1 734 ? 42.392 -37.482 -21.159 1.00 42.38 734 LYS A N 1
ATOM 5825 C CA . LYS A 1 734 ? 43.082 -37.956 -19.949 1.00 42.38 734 LYS A CA 1
ATOM 5826 C C . LYS A 1 734 ? 43.151 -36.956 -18.792 1.00 42.38 734 LYS A C 1
ATOM 5828 O O . LYS A 1 734 ? 43.564 -37.365 -17.709 1.00 42.38 734 LYS A O 1
ATOM 5833 N N . SER A 1 735 ? 42.733 -35.696 -18.944 1.00 48.38 735 SER A N 1
ATOM 5834 C CA . SER A 1 735 ? 42.625 -34.782 -17.797 1.00 48.38 735 SER A CA 1
ATOM 5835 C C . SER A 1 735 ? 41.274 -34.952 -17.092 1.00 48.38 735 SER A C 1
ATOM 5837 O O . SER A 1 735 ? 40.217 -34.617 -17.620 1.00 48.38 735 SER A O 1
ATOM 5839 N N . SER A 1 736 ? 41.294 -35.501 -15.877 1.00 57.94 736 SER A N 1
ATOM 5840 C CA . SER A 1 736 ? 40.136 -35.499 -14.978 1.00 57.94 736 SER A CA 1
ATOM 5841 C C . SER A 1 736 ? 39.763 -34.052 -14.661 1.00 57.94 736 SER A C 1
ATOM 5843 O O . SER A 1 736 ? 40.563 -33.358 -14.037 1.00 57.94 736 SER A O 1
ATOM 5845 N N . VAL A 1 737 ? 38.581 -33.594 -15.076 1.00 66.19 737 VAL A N 1
ATOM 5846 C CA . VAL A 1 737 ? 38.078 -32.260 -14.723 1.00 66.19 737 VAL A CA 1
ATOM 5847 C C . VAL A 1 737 ? 37.606 -32.283 -13.269 1.00 66.19 737 VAL A C 1
ATOM 5849 O O . VAL A 1 737 ? 36.847 -33.171 -12.868 1.00 66.19 737 VAL A O 1
ATOM 5852 N N . ARG A 1 738 ? 38.111 -31.345 -12.465 1.00 72.06 738 ARG A N 1
ATOM 5853 C CA . ARG A 1 738 ? 37.955 -31.324 -11.004 1.00 72.06 738 ARG A CA 1
ATOM 5854 C C . ARG A 1 738 ? 37.264 -30.044 -10.571 1.00 72.06 738 ARG A C 1
ATOM 5856 O O . ARG A 1 738 ? 37.529 -28.991 -11.143 1.00 72.06 738 ARG A O 1
ATOM 5863 N N . LEU A 1 739 ? 36.432 -30.142 -9.542 1.00 78.50 739 LEU A N 1
ATOM 5864 C CA . LEU A 1 739 ? 35.820 -28.996 -8.882 1.00 78.50 739 LEU A CA 1
ATOM 5865 C C . LEU A 1 739 ? 36.222 -29.005 -7.404 1.00 78.50 739 LEU A C 1
ATOM 5867 O O . LEU A 1 739 ? 35.868 -29.933 -6.679 1.00 78.50 739 LEU A O 1
ATOM 5871 N N . SER A 1 740 ? 36.992 -28.006 -6.972 1.00 80.44 740 SER A N 1
ATOM 5872 C CA . SER A 1 740 ? 37.481 -27.896 -5.593 1.00 80.44 740 SER A CA 1
ATOM 5873 C C . SER A 1 740 ? 36.591 -26.963 -4.778 1.00 80.44 740 SER A C 1
ATOM 5875 O O . SER A 1 740 ? 36.607 -25.751 -4.975 1.00 80.44 740 SER A O 1
ATOM 5877 N N . VAL A 1 741 ? 35.813 -27.528 -3.852 1.00 82.38 741 VAL A N 1
ATOM 5878 C CA . VAL A 1 741 ? 34.876 -26.784 -2.987 1.00 82.38 741 VAL A CA 1
ATOM 5879 C C . VAL A 1 741 ? 35.353 -26.685 -1.537 1.00 82.38 741 VAL A C 1
ATOM 5881 O O . VAL A 1 741 ? 34.789 -25.929 -0.757 1.00 82.38 741 VAL A O 1
ATOM 5884 N N . GLY A 1 742 ? 36.418 -27.401 -1.157 1.00 76.75 742 GLY A N 1
ATOM 5885 C CA . GLY A 1 742 ? 36.836 -27.528 0.250 1.00 76.75 742 GLY A CA 1
ATOM 5886 C C . GLY A 1 742 ? 37.295 -26.246 0.942 1.00 76.75 742 GLY A C 1
ATOM 5887 O O . GLY A 1 742 ? 37.374 -26.215 2.166 1.00 76.75 742 GLY A O 1
ATOM 5888 N N . HIS A 1 743 ? 37.589 -25.188 0.186 1.00 83.12 743 HIS A N 1
ATOM 5889 C CA . HIS A 1 743 ? 37.916 -23.884 0.755 1.00 83.12 743 HIS A CA 1
ATOM 5890 C C . HIS A 1 743 ? 36.667 -23.120 1.239 1.00 83.12 743 HIS A C 1
ATOM 5892 O O . HIS A 1 743 ? 36.805 -22.219 2.059 1.00 83.12 743 HIS A O 1
ATOM 5898 N N . LEU A 1 744 ? 35.458 -23.484 0.791 1.00 86.06 744 LEU A N 1
ATOM 5899 C CA . LEU A 1 744 ? 34.193 -22.811 1.113 1.00 86.06 744 LEU A CA 1
ATOM 5900 C C . LEU A 1 744 ? 33.624 -23.281 2.457 1.00 86.06 744 LEU A C 1
ATOM 5902 O O . LEU A 1 744 ? 32.578 -23.914 2.524 1.00 86.06 744 LEU A O 1
ATOM 5906 N N . THR A 1 745 ? 34.318 -22.980 3.550 1.00 85.00 745 THR A N 1
ATOM 5907 C CA . THR A 1 745 ? 34.018 -23.534 4.884 1.00 85.00 745 THR A CA 1
ATOM 5908 C C . THR A 1 745 ? 32.636 -23.184 5.448 1.00 85.00 745 THR A C 1
ATOM 5910 O O . THR A 1 745 ? 32.182 -23.870 6.362 1.00 85.00 745 THR A O 1
ATOM 5913 N N . SER A 1 746 ? 31.972 -22.146 4.928 1.00 88.25 746 SER A N 1
ATOM 5914 C CA . SER A 1 746 ? 30.620 -21.730 5.337 1.00 88.25 746 SER A CA 1
ATOM 5915 C C . SER A 1 746 ? 29.497 -22.391 4.524 1.00 88.25 746 SER A C 1
ATOM 5917 O O . SER A 1 746 ? 28.327 -22.154 4.827 1.00 88.25 746 SER A O 1
ATOM 5919 N N . LEU A 1 747 ? 29.835 -23.198 3.510 1.00 86.25 747 LEU A N 1
ATOM 5920 C CA . LEU A 1 747 ? 28.873 -23.806 2.592 1.00 86.25 747 LEU A CA 1
ATOM 5921 C C . LEU A 1 747 ? 28.019 -24.856 3.312 1.00 86.25 747 LEU A C 1
ATOM 5923 O O . LEU A 1 747 ? 28.551 -25.783 3.925 1.00 86.25 747 LEU A O 1
ATOM 5927 N N . LYS A 1 748 ? 26.698 -24.710 3.200 1.00 85.50 748 LYS A N 1
ATOM 5928 C CA . LYS A 1 748 ? 25.671 -25.576 3.794 1.00 85.50 748 LYS A CA 1
ATOM 5929 C C . LYS A 1 748 ? 24.874 -26.338 2.745 1.00 85.50 748 LYS A C 1
ATOM 5931 O O . LYS A 1 748 ? 24.589 -27.512 2.951 1.00 85.50 748 LYS A O 1
ATOM 5936 N N . THR A 1 749 ? 24.563 -25.695 1.625 1.00 81.19 749 THR A N 1
ATOM 5937 C CA . THR A 1 749 ? 23.794 -26.298 0.533 1.00 81.19 749 THR A CA 1
ATOM 5938 C C . THR A 1 749 ? 24.632 -26.301 -0.738 1.00 81.19 749 THR A C 1
ATOM 5940 O O . THR A 1 749 ? 25.139 -25.259 -1.162 1.00 81.19 749 THR A O 1
ATOM 5943 N N . LEU A 1 750 ? 24.792 -27.480 -1.338 1.00 84.12 750 LEU A N 1
ATOM 5944 C CA . LEU A 1 750 ? 25.481 -27.659 -2.614 1.00 84.12 750 LEU A CA 1
ATOM 5945 C C . LEU A 1 750 ? 24.587 -28.430 -3.585 1.00 84.12 750 LEU A C 1
ATOM 5947 O O . LEU A 1 750 ? 24.346 -29.623 -3.405 1.00 84.12 750 LEU A O 1
ATOM 5951 N N . GLU A 1 751 ? 24.157 -27.766 -4.652 1.00 80.56 751 GLU A N 1
ATOM 5952 C CA . GLU A 1 751 ? 23.390 -28.381 -5.728 1.00 80.56 751 GLU A CA 1
ATOM 5953 C C . GLU A 1 751 ? 24.175 -28.374 -7.039 1.00 80.56 751 GLU A C 1
ATOM 5955 O O . GLU A 1 751 ? 24.593 -27.331 -7.530 1.00 80.56 751 GLU A O 1
ATOM 5960 N N . LEU A 1 752 ? 24.370 -29.550 -7.636 1.00 81.69 752 LEU A N 1
ATOM 5961 C CA . LEU A 1 752 ? 25.023 -29.710 -8.931 1.00 81.69 752 LEU A CA 1
ATOM 5962 C C . LEU A 1 752 ? 24.129 -30.542 -9.849 1.00 81.69 752 LEU A C 1
ATOM 5964 O O . LEU A 1 752 ? 23.911 -31.738 -9.628 1.00 81.69 752 LEU A O 1
ATOM 5968 N N . ARG A 1 753 ? 23.615 -29.915 -10.906 1.00 74.50 753 ARG A N 1
ATOM 5969 C CA . ARG A 1 753 ? 22.668 -30.526 -11.841 1.00 74.50 753 ARG A CA 1
ATOM 5970 C C . ARG A 1 753 ? 23.232 -30.516 -13.269 1.00 74.50 753 ARG A C 1
ATOM 5972 O O . ARG A 1 753 ? 23.738 -29.510 -13.752 1.00 74.50 753 ARG A O 1
ATOM 5979 N N . HIS A 1 754 ? 23.122 -31.628 -13.988 1.00 68.69 754 HIS A N 1
ATOM 5980 C CA . HIS A 1 754 ? 23.469 -31.747 -15.410 1.00 68.69 754 HIS A CA 1
ATOM 5981 C C . HIS A 1 754 ? 24.922 -31.354 -15.777 1.00 68.69 754 HIS A C 1
ATOM 5983 O O . HIS A 1 754 ? 25.166 -30.776 -16.837 1.00 68.69 754 HIS A O 1
ATOM 5989 N N . LEU A 1 755 ? 25.904 -31.684 -14.930 1.00 70.38 755 LEU A N 1
ATOM 5990 C CA . LEU A 1 755 ? 27.332 -31.448 -15.201 1.00 70.38 755 LEU A CA 1
ATOM 5991 C C . LEU A 1 755 ? 27.977 -32.684 -15.850 1.00 70.38 755 LEU A C 1
ATOM 5993 O O . LEU A 1 755 ? 28.431 -33.610 -15.176 1.00 70.38 755 LEU A O 1
ATOM 5997 N N . SER A 1 756 ? 27.989 -32.724 -17.183 1.00 67.19 756 SER A N 1
ATOM 5998 C CA . SER A 1 756 ? 28.368 -33.920 -17.960 1.00 67.19 756 SER A CA 1
ATOM 5999 C C . SER A 1 756 ? 29.874 -34.227 -18.015 1.00 67.19 756 SER A C 1
ATOM 6001 O O . SER A 1 756 ? 30.274 -35.335 -18.390 1.00 67.19 756 SER A O 1
ATOM 6003 N N . ASP A 1 757 ? 30.724 -33.264 -17.670 1.00 73.00 757 ASP A N 1
ATOM 6004 C CA . ASP A 1 757 ? 32.186 -33.329 -17.719 1.00 73.00 757 ASP A CA 1
ATOM 6005 C C . ASP A 1 757 ? 32.852 -33.391 -16.334 1.00 73.00 757 ASP A C 1
ATOM 6007 O O . ASP A 1 757 ? 34.056 -33.624 -16.266 1.00 73.00 757 ASP A O 1
ATOM 6011 N N . LEU A 1 758 ? 32.086 -33.276 -15.242 1.00 72.94 758 LEU A N 1
ATOM 6012 C CA . LEU A 1 758 ? 32.600 -33.354 -13.872 1.00 72.94 758 LEU A CA 1
ATOM 6013 C C . LEU A 1 758 ? 33.113 -34.760 -13.541 1.00 72.94 758 LEU A C 1
ATOM 6015 O O . LEU A 1 758 ? 32.325 -35.700 -13.434 1.00 72.94 758 LEU A O 1
ATOM 6019 N N . CYS A 1 759 ? 34.425 -34.897 -13.328 1.00 69.44 759 CYS A N 1
ATOM 6020 C CA . CYS A 1 759 ? 35.044 -36.180 -12.988 1.00 69.44 759 CYS A CA 1
ATOM 6021 C C . CYS A 1 759 ? 35.308 -36.346 -11.484 1.00 69.44 759 CYS A C 1
ATOM 6023 O O . CYS A 1 759 ? 35.266 -37.469 -10.984 1.00 69.44 759 CYS A O 1
ATOM 6025 N N . MET A 1 760 ? 35.595 -35.262 -10.754 1.00 72.00 760 MET A N 1
ATOM 6026 C CA . MET A 1 760 ? 35.950 -35.326 -9.329 1.00 72.00 760 MET A CA 1
ATOM 6027 C C . MET A 1 760 ? 35.547 -34.058 -8.563 1.00 72.00 760 MET A C 1
ATOM 6029 O O . MET A 1 760 ? 35.751 -32.950 -9.057 1.00 72.00 760 MET A O 1
ATOM 6033 N N . LEU A 1 761 ? 35.031 -34.233 -7.342 1.00 74.75 761 LEU A N 1
ATOM 6034 C CA . LEU A 1 761 ? 34.756 -33.166 -6.374 1.00 74.75 761 LEU A CA 1
ATOM 6035 C C . LEU A 1 761 ? 35.799 -33.220 -5.250 1.00 74.75 761 LEU A C 1
ATOM 6037 O O . LEU A 1 761 ? 35.819 -34.171 -4.471 1.00 74.75 761 LEU A O 1
ATOM 6041 N N . GLU A 1 762 ? 36.674 -32.220 -5.166 1.00 75.62 762 GLU A N 1
ATOM 6042 C CA . GLU A 1 762 ? 37.715 -32.137 -4.136 1.00 75.62 762 GLU A CA 1
ATOM 6043 C C . GLU A 1 762 ? 37.236 -31.309 -2.932 1.00 75.62 762 GLU A C 1
ATOM 6045 O O . GLU A 1 762 ? 36.621 -30.250 -3.073 1.00 75.62 762 GLU A O 1
ATOM 6050 N N . GLY A 1 763 ? 37.548 -31.784 -1.722 1.00 71.56 763 GLY A N 1
ATOM 6051 C CA . GLY A 1 763 ? 37.306 -31.030 -0.490 1.00 71.56 763 GLY A CA 1
ATOM 6052 C C . GLY A 1 763 ? 35.882 -31.102 0.079 1.00 71.56 763 GLY A C 1
ATOM 6053 O O . GLY A 1 763 ? 35.588 -30.394 1.035 1.00 71.56 763 GLY A O 1
ATOM 6054 N N . LEU A 1 764 ? 35.015 -31.987 -0.424 1.00 74.44 764 LEU A N 1
ATOM 6055 C CA . LEU A 1 764 ? 33.722 -32.289 0.217 1.00 74.44 764 LEU A CA 1
ATOM 6056 C C . LEU A 1 764 ? 33.839 -32.708 1.702 1.00 74.44 764 LEU A C 1
ATOM 6058 O O . LEU A 1 764 ? 33.045 -32.223 2.501 1.00 74.44 764 LEU A O 1
ATOM 6062 N N . PRO A 1 765 ? 34.815 -33.544 2.128 1.00 70.81 765 PRO A N 1
ATOM 6063 C CA . PRO A 1 765 ? 34.902 -33.999 3.525 1.00 70.81 765 PRO A CA 1
ATOM 6064 C C . PRO A 1 765 ? 35.242 -32.897 4.529 1.00 70.81 765 PRO A C 1
ATOM 6066 O O . PRO A 1 765 ? 35.053 -33.079 5.728 1.00 70.81 765 PRO A O 1
ATOM 6069 N N . SER A 1 766 ? 35.795 -31.781 4.051 1.00 72.44 766 SER A N 1
ATOM 6070 C CA . SER A 1 766 ? 36.103 -30.606 4.869 1.00 72.44 766 SER A CA 1
ATOM 6071 C C . SER A 1 766 ? 34.899 -29.684 5.089 1.00 72.44 766 SER A C 1
ATOM 6073 O O . SER A 1 766 ? 35.025 -28.728 5.849 1.00 72.44 766 SER A O 1
ATOM 6075 N N . LEU A 1 767 ? 33.751 -29.955 4.456 1.00 75.56 767 LEU A N 1
ATOM 6076 C CA . LEU A 1 767 ? 32.546 -29.125 4.529 1.00 75.56 767 LEU A CA 1
ATOM 6077 C C . LEU A 1 767 ? 31.501 -29.721 5.482 1.00 75.56 767 LEU A C 1
ATOM 6079 O O . LEU A 1 767 ? 31.342 -30.938 5.564 1.00 75.56 767 LEU A O 1
ATOM 6083 N N . GLN A 1 768 ? 30.765 -28.858 6.184 1.00 78.44 768 GLN A N 1
ATOM 6084 C CA . GLN A 1 768 ? 29.614 -29.235 7.013 1.00 78.44 768 GLN A CA 1
ATOM 6085 C C . GLN A 1 768 ? 28.316 -28.933 6.252 1.00 78.44 768 GLN A C 1
ATOM 6087 O O . GLN A 1 768 ? 27.619 -27.975 6.571 1.00 78.44 768 GLN A O 1
ATOM 6092 N N . LEU A 1 769 ? 28.034 -29.724 5.212 1.00 72.69 769 LEU A N 1
ATOM 6093 C CA . LEU A 1 769 ? 26.838 -29.551 4.383 1.00 72.69 769 LEU A CA 1
ATOM 6094 C C . LEU A 1 769 ? 25.581 -30.054 5.109 1.00 72.69 769 LEU A C 1
ATOM 6096 O O . LEU A 1 769 ? 25.564 -31.177 5.614 1.00 72.69 769 LEU A O 1
ATOM 6100 N N . ASP A 1 770 ? 24.538 -29.229 5.100 1.00 74.38 770 ASP A N 1
ATOM 6101 C CA . ASP A 1 770 ? 23.172 -29.583 5.486 1.00 74.38 770 ASP A CA 1
ATOM 6102 C C . ASP A 1 770 ? 22.467 -30.328 4.329 1.00 74.38 770 ASP A C 1
ATOM 6104 O O . ASP A 1 770 ? 21.717 -31.274 4.568 1.00 74.38 770 ASP A O 1
ATOM 6108 N N . GLU A 1 771 ? 22.750 -29.949 3.072 1.00 72.38 771 GLU A N 1
ATOM 6109 C CA . GLU A 1 771 ? 22.125 -30.515 1.869 1.00 72.38 771 GLU A CA 1
ATOM 6110 C C . GLU A 1 771 ? 23.122 -30.657 0.700 1.00 72.38 771 GLU A C 1
ATOM 6112 O O . GLU A 1 771 ? 23.900 -29.748 0.396 1.00 72.38 771 GLU A O 1
ATOM 6117 N N . LEU A 1 772 ? 23.094 -31.818 0.032 1.00 79.12 772 LEU A N 1
ATOM 6118 C CA . LEU A 1 772 ? 23.880 -32.116 -1.170 1.00 79.12 772 LEU A CA 1
ATOM 6119 C C . LEU A 1 772 ? 22.986 -32.759 -2.235 1.00 79.12 772 LEU A C 1
ATOM 6121 O O . LEU A 1 772 ? 22.597 -33.923 -2.107 1.00 79.12 772 LEU A O 1
ATOM 6125 N N . THR A 1 773 ? 22.742 -32.033 -3.324 1.00 72.38 773 THR A N 1
ATOM 6126 C CA . THR A 1 773 ? 21.919 -32.491 -4.448 1.00 72.38 773 THR A CA 1
ATOM 6127 C C . THR A 1 773 ? 22.795 -32.701 -5.680 1.00 72.38 773 THR A C 1
ATOM 6129 O O . THR A 1 773 ? 23.346 -31.753 -6.230 1.00 72.38 773 THR A O 1
ATOM 6132 N N . LEU A 1 774 ? 22.914 -33.947 -6.153 1.00 73.62 774 LEU A N 1
ATOM 6133 C CA . LEU A 1 774 ? 23.621 -34.287 -7.394 1.00 73.62 774 LEU A CA 1
ATOM 6134 C C . LEU A 1 774 ? 22.641 -34.907 -8.393 1.00 73.62 774 LEU A C 1
ATOM 6136 O O . LEU A 1 774 ? 22.173 -36.028 -8.200 1.00 73.62 774 LEU A O 1
ATOM 6140 N N . VAL A 1 775 ? 22.346 -34.202 -9.485 1.00 66.69 775 VAL A N 1
ATOM 6141 C CA . VAL A 1 775 ? 21.402 -34.663 -10.516 1.00 66.69 775 VAL A CA 1
ATOM 6142 C C . VAL A 1 775 ? 22.124 -34.743 -11.855 1.00 66.69 775 VAL A C 1
ATOM 6144 O O . VAL A 1 775 ? 22.663 -33.752 -12.321 1.00 66.69 775 VAL A O 1
ATOM 6147 N N . LEU A 1 776 ? 22.125 -35.906 -12.515 1.00 59.16 776 LEU A N 1
ATOM 6148 C CA . LEU A 1 776 ? 22.675 -36.076 -13.874 1.00 59.16 776 LEU A CA 1
ATOM 6149 C C . LEU A 1 776 ? 24.152 -35.630 -14.022 1.00 59.16 776 LEU A C 1
ATOM 6151 O O . LEU A 1 776 ? 24.507 -34.901 -14.947 1.00 59.16 776 LEU A O 1
ATOM 6155 N N . VAL A 1 777 ? 25.020 -36.123 -13.128 1.00 65.38 777 VAL A N 1
ATOM 6156 C CA . VAL A 1 777 ? 26.486 -35.917 -13.129 1.00 65.38 777 VAL A CA 1
ATOM 6157 C C . VAL A 1 777 ? 27.211 -37.254 -13.415 1.00 65.38 777 VAL A C 1
ATOM 6159 O O . VAL A 1 777 ? 27.705 -37.912 -12.502 1.00 65.38 777 VAL A O 1
ATOM 6162 N N . PRO A 1 778 ? 27.238 -37.735 -14.672 1.00 56.00 778 PRO A N 1
ATOM 6163 C CA . PRO A 1 778 ? 27.538 -39.137 -14.990 1.00 56.00 778 PRO A CA 1
ATOM 6164 C C . PRO A 1 778 ? 29.013 -39.556 -14.854 1.00 56.00 778 PRO A C 1
ATOM 6166 O O . PRO A 1 778 ? 29.287 -40.752 -14.800 1.00 56.00 778 PRO A O 1
ATOM 6169 N N . LYS A 1 779 ? 29.968 -38.614 -14.845 1.00 64.38 779 LYS A N 1
ATOM 6170 C CA . LYS A 1 779 ? 31.418 -38.908 -14.853 1.00 64.38 779 LYS A CA 1
ATOM 6171 C C . LYS A 1 779 ? 32.085 -38.853 -13.474 1.00 64.38 779 LYS A C 1
ATOM 6173 O O . LYS A 1 779 ? 33.282 -39.126 -13.382 1.00 64.38 779 LYS A O 1
ATOM 6178 N N . LEU A 1 780 ? 31.339 -38.527 -12.417 1.00 66.62 780 LEU A N 1
ATOM 6179 C CA . LEU A 1 780 ? 31.882 -38.368 -11.070 1.00 66.62 780 LEU A CA 1
ATOM 6180 C C . LEU A 1 780 ? 32.364 -39.724 -10.520 1.00 66.62 780 LEU A C 1
ATOM 6182 O O . LEU A 1 780 ? 31.565 -40.635 -10.303 1.00 66.62 780 LEU A O 1
ATOM 6186 N N . SER A 1 781 ? 33.676 -39.883 -10.310 1.00 55.44 781 SER A N 1
ATOM 6187 C CA . SER A 1 781 ? 34.249 -41.145 -9.823 1.00 55.44 781 SER A CA 1
ATOM 6188 C C . SER A 1 781 ? 34.061 -41.309 -8.312 1.00 55.44 781 SER A C 1
ATOM 6190 O O . SER A 1 781 ? 34.447 -40.430 -7.546 1.00 55.44 781 SER A O 1
ATOM 6192 N N . ALA A 1 782 ? 33.546 -42.461 -7.879 1.00 47.94 782 ALA A N 1
ATOM 6193 C CA . ALA A 1 782 ? 33.204 -42.781 -6.487 1.00 47.94 782 ALA A CA 1
ATOM 6194 C C . ALA A 1 782 ? 34.400 -43.115 -5.560 1.00 47.94 782 ALA A C 1
ATOM 6196 O O . ALA A 1 782 ? 34.249 -43.885 -4.612 1.00 47.94 782 ALA A O 1
ATOM 6197 N N . ASN A 1 783 ? 35.594 -42.574 -5.816 1.00 41.81 783 ASN A N 1
ATOM 6198 C CA . ASN A 1 783 ? 36.779 -42.898 -5.017 1.00 41.81 783 ASN A CA 1
ATOM 6199 C C . ASN A 1 783 ? 37.035 -41.827 -3.940 1.00 41.81 783 ASN A C 1
ATOM 6201 O O . ASN A 1 783 ? 37.716 -40.839 -4.190 1.00 41.81 783 ASN A O 1
ATOM 6205 N N . GLU A 1 784 ? 36.490 -42.132 -2.752 1.00 39.34 784 GLU A N 1
ATOM 6206 C CA . GLU A 1 784 ? 36.558 -41.474 -1.425 1.00 39.34 784 GLU A CA 1
ATOM 6207 C C . GLU A 1 784 ? 35.677 -40.223 -1.229 1.00 39.34 784 GLU A C 1
ATOM 6209 O O . GLU A 1 784 ? 35.831 -39.242 -1.954 1.00 39.34 784 GLU A O 1
ATOM 6214 N N . PRO A 1 785 ? 34.738 -40.231 -0.245 1.00 41.62 785 PRO A N 1
ATOM 6215 C CA . PRO A 1 785 ? 35.115 -40.194 1.179 1.00 41.62 785 PRO A CA 1
ATOM 6216 C C . PRO A 1 785 ? 34.202 -40.976 2.168 1.00 41.62 785 PRO A C 1
ATOM 6218 O O . PRO A 1 785 ? 33.180 -41.547 1.779 1.00 41.62 785 PRO A O 1
ATOM 6221 N N . PRO A 1 786 ? 34.558 -41.017 3.473 1.00 37.84 786 PRO A N 1
ATOM 6222 C CA . PRO A 1 786 ? 33.868 -41.800 4.491 1.00 37.84 786 PRO A CA 1
ATOM 6223 C C . PRO A 1 786 ? 32.704 -41.012 5.105 1.00 37.84 786 PRO A C 1
ATOM 6225 O O . PRO A 1 786 ? 32.845 -40.435 6.172 1.00 37.84 786 PRO A O 1
ATOM 6228 N N . PHE A 1 787 ? 31.534 -41.009 4.471 1.00 33.50 787 PHE A N 1
ATOM 6229 C CA . PHE A 1 787 ? 30.275 -40.644 5.131 1.00 33.50 787 PHE A CA 1
ATOM 6230 C C . PHE A 1 787 ? 29.147 -41.531 4.594 1.00 33.50 787 PHE A C 1
ATOM 6232 O O . PHE A 1 787 ? 29.157 -41.947 3.436 1.00 33.50 787 PHE A O 1
ATOM 6239 N N . ARG A 1 788 ? 28.223 -41.926 5.475 1.00 32.62 788 ARG A N 1
ATOM 6240 C CA . ARG A 1 788 ? 27.168 -42.906 5.185 1.00 32.62 788 ARG A CA 1
ATOM 6241 C C . ARG A 1 788 ? 26.198 -42.366 4.125 1.00 32.62 788 ARG A C 1
ATOM 6243 O O . ARG A 1 788 ? 25.331 -41.562 4.436 1.00 32.62 788 ARG A O 1
ATOM 6250 N N . TRP A 1 789 ? 26.314 -42.876 2.903 1.00 37.22 789 TRP A N 1
ATOM 6251 C CA . TRP A 1 789 ? 25.370 -42.713 1.792 1.00 37.22 789 TRP A CA 1
ATOM 6252 C C . TRP A 1 789 ? 24.038 -43.444 2.043 1.00 37.22 789 TRP A C 1
ATOM 6254 O O . TRP A 1 789 ? 23.748 -44.431 1.369 1.00 37.22 789 TRP A O 1
ATOM 6264 N N . GLN A 1 790 ? 23.247 -43.035 3.039 1.00 31.19 790 GLN A N 1
ATOM 6265 C CA . GLN A 1 790 ? 21.941 -43.671 3.293 1.00 31.19 790 GLN A CA 1
ATOM 6266 C C . GLN A 1 790 ? 20.715 -42.768 3.108 1.00 31.19 790 GLN A C 1
ATOM 6268 O O . GLN A 1 790 ? 19.642 -43.328 2.923 1.00 31.19 790 GLN A O 1
ATOM 6273 N N . ASP A 1 791 ? 20.865 -41.442 2.976 1.00 30.72 791 ASP A N 1
ATOM 6274 C CA . ASP A 1 791 ? 19.701 -40.538 2.844 1.00 30.72 791 ASP A CA 1
ATOM 6275 C C . ASP A 1 791 ? 19.641 -39.704 1.544 1.00 30.72 791 ASP A C 1
ATOM 6277 O O . ASP A 1 791 ? 18.697 -38.948 1.344 1.00 30.72 791 ASP A O 1
ATOM 6281 N N . ALA A 1 792 ? 20.576 -39.873 0.600 1.00 31.11 792 ALA A N 1
ATOM 6282 C CA . ALA A 1 792 ? 20.571 -39.148 -0.681 1.00 31.11 792 ALA A CA 1
ATOM 6283 C C . ALA A 1 792 ? 20.597 -40.113 -1.875 1.00 31.11 792 ALA A C 1
ATOM 6285 O O . ALA A 1 792 ? 21.632 -40.339 -2.503 1.00 31.11 792 ALA A O 1
ATOM 6286 N N . LEU A 1 793 ? 19.451 -40.725 -2.181 1.00 28.47 793 LEU A N 1
ATOM 6287 C CA . LEU A 1 793 ? 19.294 -41.560 -3.375 1.00 28.47 793 LEU A CA 1
ATOM 6288 C C . LEU A 1 793 ? 17.909 -41.363 -4.005 1.00 28.47 793 LEU A C 1
ATOM 6290 O O . LEU A 1 793 ? 17.066 -42.252 -4.022 1.00 28.47 793 LEU A O 1
ATOM 6294 N N . LEU A 1 794 ? 17.695 -40.177 -4.580 1.00 31.30 794 LEU A N 1
ATOM 6295 C CA . LEU A 1 794 ? 16.727 -39.965 -5.659 1.00 31.30 794 LEU A CA 1
ATOM 6296 C C . LEU A 1 794 ? 17.472 -40.051 -7.000 1.00 31.30 794 LEU A C 1
ATOM 6298 O O . LEU A 1 794 ? 17.677 -39.064 -7.700 1.00 31.30 794 LEU A O 1
ATOM 6302 N N . LEU A 1 795 ? 17.878 -41.266 -7.379 1.00 26.81 795 LEU A N 1
ATOM 6303 C CA . LEU A 1 795 ? 18.116 -41.578 -8.789 1.00 26.81 795 LEU A CA 1
ATOM 6304 C C . LEU A 1 795 ? 16.750 -41.659 -9.483 1.00 26.81 795 LEU A C 1
ATOM 6306 O O . LEU A 1 795 ? 16.169 -42.733 -9.618 1.00 26.81 795 LEU A O 1
ATOM 6310 N N . LEU A 1 796 ? 16.223 -40.519 -9.932 1.00 27.81 796 LEU A N 1
ATOM 6311 C CA . LEU A 1 796 ? 15.141 -40.501 -10.913 1.00 27.81 796 LEU A CA 1
ATOM 6312 C C . LEU A 1 796 ? 15.738 -40.442 -12.322 1.00 27.81 796 LEU A C 1
ATOM 6314 O O . LEU A 1 796 ? 15.930 -39.377 -12.897 1.00 27.81 796 LEU A O 1
ATOM 6318 N N . GLN A 1 797 ? 15.929 -41.616 -12.930 1.00 30.20 797 GLN A N 1
ATOM 6319 C CA . GLN A 1 797 ? 15.609 -41.767 -14.350 1.00 30.20 797 GLN A CA 1
ATOM 6320 C C . GLN A 1 797 ? 14.079 -41.788 -14.486 1.00 30.20 797 GLN A C 1
ATOM 6322 O O . GLN A 1 797 ? 13.460 -42.835 -14.654 1.00 30.20 797 GLN A O 1
ATOM 6327 N N . ARG A 1 798 ? 13.447 -40.619 -14.373 1.00 25.97 798 ARG A N 1
ATOM 6328 C CA . ARG A 1 798 ? 12.094 -40.369 -14.880 1.00 25.97 798 ARG A CA 1
ATOM 6329 C C . ARG A 1 798 ? 12.078 -38.971 -15.475 1.00 25.97 798 ARG A C 1
ATOM 6331 O O . ARG A 1 798 ? 12.497 -38.017 -14.831 1.00 25.97 798 ARG A O 1
ATOM 6338 N N . PHE A 1 799 ? 11.643 -38.901 -16.728 1.00 27.86 799 PHE A N 1
ATOM 6339 C CA . PHE A 1 799 ? 11.482 -37.685 -17.512 1.00 27.86 799 PHE A CA 1
ATOM 6340 C C . PHE A 1 799 ? 10.776 -36.589 -16.703 1.00 27.86 799 PHE A C 1
ATOM 6342 O O . PHE A 1 799 ? 9.603 -36.730 -16.367 1.00 27.86 799 PHE A O 1
ATOM 6349 N N . SER A 1 800 ? 11.489 -35.495 -16.438 1.00 23.70 800 SER A N 1
ATOM 6350 C CA . SER A 1 800 ? 10.880 -34.187 -16.197 1.00 23.70 800 SER A CA 1
ATOM 6351 C C . SER A 1 800 ? 10.890 -33.430 -17.531 1.00 23.70 800 SER A C 1
ATOM 6353 O O . SER A 1 800 ? 11.898 -33.505 -18.241 1.00 23.70 800 SER A O 1
ATOM 6355 N N . PRO A 1 801 ? 9.806 -32.737 -17.922 1.00 25.16 801 PRO A N 1
ATOM 6356 C CA . PRO A 1 801 ? 9.828 -31.879 -19.101 1.00 25.16 801 PRO A CA 1
ATOM 6357 C C . PRO A 1 801 ? 10.805 -30.708 -18.874 1.00 25.16 801 PRO A C 1
ATOM 6359 O O . PRO A 1 801 ? 11.031 -30.321 -17.724 1.00 25.16 801 PRO A O 1
ATOM 6362 N N . PRO A 1 802 ? 11.398 -30.128 -19.934 1.00 26.92 802 PRO A N 1
ATOM 6363 C CA . PRO A 1 802 ? 12.195 -28.918 -19.784 1.00 26.92 802 PRO A CA 1
ATOM 6364 C C . PRO A 1 802 ? 11.307 -27.773 -19.278 1.00 26.92 802 PRO A C 1
ATOM 6366 O O . PRO A 1 802 ? 10.133 -27.674 -19.641 1.00 26.92 802 PRO A O 1
ATOM 6369 N N . ALA A 1 803 ? 11.879 -26.905 -18.442 1.00 25.73 803 ALA A N 1
ATOM 6370 C CA . ALA A 1 803 ? 11.282 -25.620 -18.100 1.00 25.73 803 ALA A CA 1
ATOM 6371 C C . ALA A 1 803 ? 10.938 -24.837 -19.389 1.00 25.73 803 ALA A C 1
ATOM 6373 O O . ALA A 1 803 ? 11.656 -24.968 -20.385 1.00 25.73 803 ALA A O 1
ATOM 6374 N N . PRO A 1 804 ? 9.847 -24.051 -19.405 1.00 24.50 804 PRO A N 1
ATOM 6375 C CA . PRO A 1 804 ? 9.417 -23.341 -20.600 1.00 24.50 804 PRO A CA 1
ATOM 6376 C C . PRO A 1 804 ? 10.473 -22.313 -21.016 1.00 24.50 804 PRO A C 1
ATOM 6378 O O . PRO A 1 804 ? 10.732 -21.342 -20.311 1.00 24.50 804 PRO A O 1
ATOM 6381 N N . SER A 1 805 ? 11.059 -22.519 -22.192 1.00 27.58 805 SER A N 1
ATOM 6382 C CA . SER A 1 805 ? 11.771 -21.488 -22.937 1.00 27.58 805 SER A CA 1
ATOM 6383 C C . SER A 1 805 ? 10.767 -20.417 -23.373 1.00 27.58 805 SER A C 1
ATOM 6385 O O . SER A 1 805 ? 9.859 -20.709 -24.154 1.00 27.58 805 SER A O 1
ATOM 6387 N N . CYS A 1 806 ? 10.917 -19.181 -22.899 1.00 26.23 806 CYS A N 1
ATOM 6388 C CA . CYS A 1 806 ? 10.232 -18.030 -23.487 1.00 26.23 806 CYS A CA 1
ATOM 6389 C C . CYS A 1 806 ? 10.805 -17.765 -24.883 1.00 26.23 806 CYS A C 1
ATOM 6391 O O . CYS A 1 806 ? 11.837 -17.121 -24.996 1.00 26.23 806 CYS A O 1
ATOM 6393 N N . CYS A 1 807 ? 10.144 -18.278 -25.918 1.00 24.89 807 CYS A N 1
ATOM 6394 C CA . CYS A 1 807 ? 10.088 -17.767 -27.292 1.00 24.89 807 CYS A CA 1
ATOM 6395 C C . CYS A 1 807 ? 8.904 -18.487 -27.952 1.00 24.89 807 CYS A C 1
ATOM 6397 O O . CYS A 1 807 ? 8.818 -19.712 -27.867 1.00 24.89 807 CYS A O 1
ATOM 6399 N N . HIS A 1 808 ? 7.985 -17.761 -28.587 1.00 25.94 808 HIS A N 1
ATOM 6400 C CA . HIS A 1 808 ? 6.842 -18.346 -29.283 1.00 25.94 808 HIS A CA 1
ATOM 6401 C C . HIS A 1 808 ? 7.281 -19.338 -30.375 1.00 25.94 808 HIS A C 1
ATOM 6403 O O . HIS A 1 808 ? 7.582 -18.963 -31.502 1.00 25.94 808 HIS A O 1
ATOM 6409 N N . ALA A 1 809 ? 7.240 -20.627 -30.056 1.00 23.77 809 ALA A N 1
ATOM 6410 C CA . ALA A 1 809 ? 7.005 -21.685 -31.022 1.00 23.77 809 ALA A CA 1
ATOM 6411 C C . ALA A 1 809 ? 5.773 -22.455 -30.544 1.00 23.77 809 ALA A C 1
ATOM 6413 O O . ALA A 1 809 ? 5.701 -22.908 -29.401 1.00 23.77 809 ALA A O 1
ATOM 6414 N N . THR A 1 810 ? 4.766 -22.546 -31.405 1.00 23.77 810 THR A N 1
ATOM 6415 C CA . THR A 1 810 ? 3.571 -23.368 -31.204 1.00 23.77 810 THR A CA 1
ATOM 6416 C C . THR A 1 810 ? 3.959 -24.790 -30.766 1.00 23.77 810 THR A C 1
ATOM 6418 O O . THR A 1 810 ? 4.899 -25.360 -31.323 1.00 23.77 810 THR A O 1
ATOM 6421 N N . PRO A 1 811 ? 3.253 -25.404 -29.798 1.00 24.09 811 PRO A N 1
ATOM 6422 C CA . PRO A 1 811 ? 3.576 -26.752 -29.355 1.00 24.09 811 PRO A CA 1
ATOM 6423 C C . PRO A 1 811 ? 3.245 -27.747 -30.472 1.00 24.09 811 PRO A C 1
ATOM 6425 O O . PRO A 1 811 ? 2.079 -28.001 -30.776 1.00 24.09 811 PRO A O 1
ATOM 6428 N N . LEU A 1 812 ? 4.272 -28.333 -31.086 1.00 24.22 812 LEU A N 1
ATOM 6429 C CA . LEU A 1 812 ? 4.118 -29.585 -31.820 1.00 24.22 812 LEU A CA 1
ATOM 6430 C C . LEU A 1 812 ? 3.771 -30.682 -30.799 1.00 24.22 812 LEU A C 1
ATOM 6432 O O . LEU A 1 812 ? 4.527 -30.941 -29.864 1.00 24.22 812 LEU A O 1
ATOM 6436 N N . LEU A 1 813 ? 2.597 -31.294 -30.962 1.00 25.98 813 LEU A N 1
ATOM 6437 C CA . LEU A 1 813 ? 2.115 -32.421 -30.157 1.00 25.98 813 LEU A CA 1
ATOM 6438 C C . LEU A 1 813 ? 3.125 -33.594 -30.148 1.00 25.98 813 LEU A C 1
ATOM 6440 O O . LEU A 1 813 ? 3.695 -33.925 -31.193 1.00 25.98 813 LEU A O 1
ATOM 6444 N N . PRO A 1 814 ? 3.307 -34.291 -29.011 1.00 25.66 814 PRO A N 1
ATOM 6445 C CA . PRO A 1 814 ? 4.205 -35.434 -28.906 1.00 25.66 814 PRO A CA 1
ATOM 6446 C C . PRO A 1 814 ? 3.543 -36.694 -29.480 1.00 25.66 814 PRO A C 1
ATOM 6448 O O . PRO A 1 814 ? 2.810 -37.388 -28.784 1.00 25.66 814 PRO A O 1
ATOM 6451 N N . HIS A 1 815 ? 3.815 -37.024 -30.747 1.00 27.09 815 HIS A N 1
ATOM 6452 C CA . HIS A 1 815 ? 3.397 -38.316 -31.319 1.00 27.09 815 HIS A CA 1
ATOM 6453 C C . HIS A 1 815 ? 4.483 -39.083 -32.094 1.00 27.09 815 HIS A C 1
ATOM 6455 O O . HIS A 1 815 ? 4.165 -40.008 -32.839 1.00 27.09 815 HIS A O 1
ATOM 6461 N N . GLN A 1 816 ? 5.773 -38.774 -31.901 1.00 30.05 816 GLN A N 1
ATOM 6462 C CA . GLN A 1 816 ? 6.859 -39.476 -32.613 1.00 30.05 816 GLN A CA 1
ATOM 6463 C C . GLN A 1 816 ? 8.003 -40.054 -31.761 1.00 30.05 816 GLN A C 1
ATOM 6465 O O . GLN A 1 816 ? 8.941 -40.601 -32.331 1.00 30.05 816 GLN A O 1
ATOM 6470 N N . ILE A 1 817 ? 7.914 -40.076 -30.426 1.00 31.59 817 ILE A N 1
ATOM 6471 C CA . ILE A 1 817 ? 8.948 -40.709 -29.574 1.00 31.59 817 ILE A CA 1
ATOM 6472 C C . ILE A 1 817 ? 8.362 -41.850 -28.726 1.00 31.59 817 ILE A C 1
ATOM 6474 O O . ILE A 1 817 ? 8.583 -41.934 -27.529 1.00 31.59 817 ILE A O 1
ATOM 6478 N N . ILE A 1 818 ? 7.596 -42.753 -29.340 1.00 29.06 818 ILE A N 1
ATOM 6479 C CA . ILE A 1 818 ? 7.372 -44.112 -28.812 1.00 29.06 818 ILE A CA 1
ATOM 6480 C C . ILE A 1 818 ? 7.344 -45.059 -30.011 1.00 29.06 818 ILE A C 1
ATOM 6482 O O . ILE A 1 818 ? 6.287 -45.465 -30.483 1.00 29.06 818 ILE A O 1
ATOM 6486 N N . LYS A 1 819 ? 8.517 -45.363 -30.568 1.00 29.25 819 LYS A N 1
ATOM 6487 C CA . LYS A 1 819 ? 8.660 -46.487 -31.509 1.00 29.25 819 LYS A CA 1
ATOM 6488 C C . LYS A 1 819 ? 9.888 -47.367 -31.292 1.00 29.25 819 LYS A C 1
ATOM 6490 O O . LYS A 1 819 ? 9.989 -48.376 -31.970 1.00 29.25 819 LYS A O 1
ATOM 6495 N N . ASN A 1 820 ? 10.757 -47.061 -30.327 1.00 31.06 820 ASN A N 1
ATOM 6496 C CA . ASN A 1 820 ? 12.009 -47.802 -30.127 1.00 31.06 820 ASN A CA 1
ATOM 6497 C C . ASN A 1 820 ? 12.259 -48.178 -28.655 1.00 31.06 820 ASN A C 1
ATOM 6499 O O . ASN A 1 820 ? 13.352 -47.952 -28.144 1.00 31.06 820 ASN A O 1
ATOM 6503 N N . ILE A 1 821 ? 11.266 -48.743 -27.961 1.00 33.06 821 ILE A N 1
ATOM 6504 C CA . ILE A 1 821 ? 11.534 -49.479 -26.716 1.00 33.06 821 ILE A CA 1
ATOM 6505 C C . ILE A 1 821 ? 11.199 -50.942 -26.971 1.00 33.06 821 ILE A C 1
ATOM 6507 O O . ILE A 1 821 ? 10.087 -51.278 -27.371 1.00 33.06 821 ILE A O 1
ATOM 6511 N N . ASP A 1 822 ? 12.212 -51.778 -26.789 1.00 33.47 822 ASP A N 1
ATOM 6512 C CA . ASP A 1 822 ? 12.161 -53.216 -26.991 1.00 33.47 822 ASP A CA 1
ATOM 6513 C C . ASP A 1 822 ? 11.175 -53.871 -26.002 1.00 33.47 822 ASP A C 1
ATOM 6515 O O . ASP A 1 822 ? 11.185 -53.587 -24.799 1.00 33.47 822 ASP A O 1
ATOM 6519 N N . SER A 1 823 ? 10.321 -54.752 -26.523 1.00 35.03 823 SER A N 1
ATOM 6520 C CA . SER A 1 823 ? 9.315 -55.532 -25.784 1.00 35.03 823 SER A CA 1
ATOM 6521 C C . SER A 1 823 ? 9.940 -56.347 -24.642 1.00 35.03 823 SER A C 1
ATOM 6523 O O . SER A 1 823 ? 9.333 -56.539 -23.581 1.00 35.03 823 SER A O 1
ATOM 6525 N N . ASP A 1 824 ? 11.190 -56.770 -24.823 1.00 36.22 824 ASP A N 1
ATOM 6526 C CA . ASP A 1 824 ? 11.913 -57.574 -23.841 1.00 36.22 824 ASP A CA 1
ATOM 6527 C C . ASP A 1 824 ? 12.388 -56.744 -22.636 1.00 36.22 824 ASP A C 1
ATOM 6529 O O . ASP A 1 824 ? 12.510 -57.266 -21.525 1.00 36.22 824 ASP A O 1
ATOM 6533 N N . VAL A 1 825 ? 12.582 -55.431 -22.808 1.00 37.16 825 VAL A N 1
ATOM 6534 C CA . VAL A 1 825 ? 12.954 -54.511 -21.719 1.00 37.16 825 VAL A CA 1
ATOM 6535 C C . VAL A 1 825 ? 11.744 -54.204 -20.839 1.00 37.16 825 VAL A C 1
ATOM 6537 O O . VAL A 1 825 ? 11.854 -54.217 -19.614 1.00 37.16 825 VAL A O 1
ATOM 6540 N N . LEU A 1 826 ? 10.568 -54.016 -21.442 1.00 36.66 826 LEU A N 1
ATOM 6541 C CA . LEU A 1 826 ? 9.312 -53.805 -20.712 1.00 36.66 826 LEU A CA 1
ATOM 6542 C C . LEU A 1 826 ? 8.896 -55.041 -19.904 1.00 36.66 826 LEU A C 1
ATOM 6544 O O . LEU A 1 826 ? 8.475 -54.913 -18.755 1.00 36.66 826 LEU A O 1
ATOM 6548 N N . SER A 1 827 ? 9.098 -56.237 -20.460 1.00 36.62 827 SER A N 1
ATOM 6549 C CA . SER A 1 827 ? 8.810 -57.500 -19.767 1.00 36.62 827 SER A CA 1
ATOM 6550 C C . SER A 1 827 ? 9.756 -57.748 -18.587 1.00 36.62 827 SER A C 1
ATOM 6552 O O . SER A 1 827 ? 9.347 -58.293 -17.563 1.00 36.62 827 SER A O 1
ATOM 6554 N N . LYS A 1 828 ? 11.014 -57.302 -18.690 1.00 35.56 828 LYS A N 1
ATOM 6555 C CA . LYS A 1 828 ? 12.013 -57.439 -17.622 1.00 35.56 828 LYS A CA 1
ATOM 6556 C C . LYS A 1 828 ? 11.801 -56.442 -16.482 1.00 35.56 828 LYS A C 1
ATOM 6558 O O . LYS A 1 828 ? 11.924 -56.815 -15.322 1.00 35.56 828 LYS A O 1
ATOM 6563 N N . ILE A 1 829 ? 11.375 -55.221 -16.806 1.00 35.72 829 ILE A N 1
ATOM 6564 C CA . ILE A 1 829 ? 10.984 -54.206 -15.817 1.00 35.72 829 ILE A CA 1
ATOM 6565 C C . ILE A 1 829 ? 9.723 -54.641 -15.053 1.00 35.72 829 ILE A C 1
ATOM 6567 O O . ILE A 1 829 ? 9.655 -54.476 -13.838 1.00 35.72 829 ILE A O 1
ATOM 6571 N N . ALA A 1 830 ? 8.742 -55.248 -15.730 1.00 36.12 830 ALA A N 1
ATOM 6572 C CA . ALA A 1 830 ? 7.535 -55.761 -15.077 1.00 36.12 830 ALA A CA 1
ATOM 6573 C C . ALA A 1 830 ? 7.834 -56.916 -14.097 1.00 36.12 830 ALA A C 1
ATOM 6575 O O . ALA A 1 830 ? 7.229 -56.983 -13.024 1.00 36.12 830 ALA A O 1
ATOM 6576 N N . LEU A 1 831 ? 8.807 -57.777 -14.428 1.00 36.91 831 LEU A N 1
ATOM 6577 C CA . LEU A 1 831 ? 9.235 -58.894 -13.582 1.00 36.91 831 LEU A CA 1
ATOM 6578 C C . LEU A 1 831 ? 10.056 -58.431 -12.363 1.00 36.91 831 LEU A C 1
ATOM 6580 O O . LEU A 1 831 ? 9.818 -58.909 -11.255 1.00 36.91 831 LEU A O 1
ATOM 6584 N N . ASP A 1 832 ? 10.969 -57.472 -12.550 1.00 33.19 832 ASP A N 1
ATOM 6585 C CA . ASP A 1 832 ? 11.824 -56.934 -11.479 1.00 33.19 832 ASP A CA 1
ATOM 6586 C C . ASP A 1 832 ? 11.054 -56.013 -10.511 1.00 33.19 832 ASP A C 1
ATOM 6588 O O . ASP A 1 832 ? 11.467 -55.820 -9.367 1.00 33.19 832 ASP A O 1
ATOM 6592 N N . CYS A 1 833 ? 9.905 -55.475 -10.936 1.00 31.48 833 CYS A N 1
ATOM 6593 C CA . CYS A 1 833 ? 9.005 -54.672 -10.100 1.00 31.48 833 CYS A CA 1
ATOM 6594 C C . CYS A 1 833 ? 7.824 -55.461 -9.503 1.00 31.48 833 CYS A C 1
ATOM 6596 O O . CYS A 1 833 ? 7.003 -54.870 -8.802 1.00 31.48 833 CYS A O 1
ATOM 6598 N N . GLY A 1 834 ? 7.715 -56.771 -9.757 1.00 30.03 834 GLY A N 1
ATOM 6599 C CA . GLY A 1 834 ? 6.660 -57.619 -9.186 1.00 30.03 834 GLY A CA 1
ATOM 6600 C C . GLY A 1 834 ? 5.233 -57.264 -9.629 1.00 30.03 834 GLY A C 1
ATOM 6601 O O . GLY A 1 834 ? 4.283 -57.530 -8.892 1.00 30.03 834 GLY A O 1
ATOM 6602 N N . ILE A 1 835 ? 5.063 -56.659 -10.810 1.00 32.41 835 ILE A N 1
ATOM 6603 C CA . ILE A 1 835 ? 3.757 -56.225 -11.325 1.00 32.41 835 ILE A CA 1
ATOM 6604 C C . ILE A 1 835 ? 3.174 -57.334 -12.202 1.00 32.41 835 ILE A C 1
ATOM 6606 O O . ILE A 1 835 ? 3.718 -57.666 -13.253 1.00 32.41 835 ILE A O 1
ATOM 6610 N N . ASN A 1 836 ? 2.039 -57.893 -11.782 1.00 32.44 836 ASN A N 1
ATOM 6611 C CA . ASN A 1 836 ? 1.287 -58.868 -12.564 1.00 32.44 836 ASN A CA 1
ATOM 6612 C C . ASN A 1 836 ? 0.281 -58.123 -13.458 1.00 32.44 836 ASN A C 1
ATOM 6614 O O . ASN A 1 836 ? -0.719 -57.605 -12.964 1.00 32.44 836 ASN A O 1
ATOM 6618 N N . LEU A 1 837 ? 0.558 -58.024 -14.760 1.00 39.56 837 LEU A N 1
ATOM 6619 C CA . LEU A 1 837 ? -0.361 -57.435 -15.740 1.00 39.56 837 LEU A CA 1
ATOM 6620 C C . LEU A 1 837 ? -1.408 -58.481 -16.146 1.00 39.56 837 LEU A C 1
ATOM 6622 O O . LEU A 1 837 ? -1.284 -59.140 -17.176 1.00 39.56 837 LEU A O 1
ATOM 6626 N N . GLY A 1 838 ? -2.417 -58.648 -15.295 1.00 30.11 838 GLY A N 1
ATOM 6627 C CA . GLY A 1 838 ? -3.643 -59.378 -15.598 1.00 30.11 838 GLY A CA 1
ATOM 6628 C C . GLY A 1 838 ? -4.830 -58.421 -15.584 1.00 30.11 838 GLY A C 1
ATOM 6629 O O . GLY A 1 838 ? -5.090 -57.801 -14.559 1.00 30.11 838 GLY A O 1
ATOM 6630 N N . ASP A 1 839 ? -5.519 -58.356 -16.724 1.00 32.12 839 ASP A N 1
ATOM 6631 C CA . ASP A 1 839 ? -6.872 -57.825 -16.942 1.00 32.12 839 ASP A CA 1
ATOM 6632 C C . ASP A 1 839 ? -7.065 -56.295 -16.931 1.00 32.12 839 ASP A C 1
ATOM 6634 O O . ASP A 1 839 ? -7.339 -55.701 -15.900 1.00 32.12 839 ASP A O 1
ATOM 6638 N N . THR A 1 840 ? -6.973 -55.679 -18.122 1.00 28.50 840 THR A N 1
ATOM 6639 C CA . THR A 1 840 ? -8.020 -54.838 -18.767 1.00 28.50 840 THR A CA 1
ATOM 6640 C C . THR A 1 840 ? -7.443 -54.190 -20.039 1.00 28.50 840 THR A C 1
ATOM 6642 O O . THR A 1 840 ? -6.765 -53.167 -19.969 1.00 28.50 840 THR A O 1
ATOM 6645 N N . VAL A 1 841 ? -7.695 -54.785 -21.212 1.00 33.34 841 VAL A N 1
ATOM 6646 C CA . VAL A 1 841 ? -7.291 -54.264 -22.544 1.00 33.34 841 VAL A CA 1
ATOM 6647 C C . VAL A 1 841 ? -8.499 -53.724 -23.338 1.00 33.34 841 VAL A C 1
ATOM 6649 O O . VAL A 1 841 ? -8.367 -53.352 -24.494 1.00 33.34 841 VAL A O 1
ATOM 6652 N N . GLU A 1 842 ? -9.684 -53.598 -22.737 1.00 34.06 842 GLU A N 1
ATOM 6653 C CA . GLU A 1 842 ? -10.917 -53.338 -23.508 1.00 34.06 842 GLU A CA 1
ATOM 6654 C C . GLU A 1 842 ? -11.431 -51.884 -23.540 1.00 34.06 842 GLU A C 1
ATOM 6656 O O . GLU A 1 842 ? -12.386 -51.625 -24.259 1.00 34.06 842 GLU A O 1
ATOM 6661 N N . ASP A 1 843 ? -10.781 -50.902 -22.897 1.00 33.78 843 ASP A N 1
ATOM 6662 C CA . ASP A 1 843 ? -11.282 -49.503 -22.878 1.00 33.78 843 ASP A CA 1
ATOM 6663 C C . ASP A 1 843 ? -10.422 -48.462 -23.629 1.00 33.78 843 ASP A C 1
ATOM 6665 O O . ASP A 1 843 ? -10.685 -47.258 -23.576 1.00 33.78 843 ASP A O 1
ATOM 6669 N N . VAL A 1 844 ? -9.416 -48.890 -24.398 1.00 34.25 844 VAL A N 1
ATOM 6670 C CA . VAL A 1 844 ? -8.589 -47.963 -25.206 1.00 34.25 844 VAL A CA 1
ATOM 6671 C C . VAL A 1 844 ? -9.218 -47.660 -26.579 1.00 34.25 844 VAL A C 1
ATOM 6673 O O . VAL A 1 844 ? -9.008 -46.575 -27.125 1.00 34.25 844 VAL A O 1
ATOM 6676 N N . ASP A 1 845 ? -10.078 -48.540 -27.101 1.00 31.94 845 ASP A N 1
ATOM 6677 C CA . ASP A 1 845 ? -10.660 -48.387 -28.445 1.00 31.94 845 ASP A CA 1
ATOM 6678 C C . ASP A 1 845 ? -11.884 -47.452 -28.509 1.00 31.94 845 ASP A C 1
ATOM 6680 O O . ASP A 1 845 ? -12.176 -46.896 -29.566 1.00 31.94 845 ASP A O 1
ATOM 6684 N N . ALA A 1 846 ? -12.549 -47.149 -27.386 1.00 33.25 846 ALA A N 1
ATOM 6685 C CA . ALA A 1 846 ? -13.677 -46.205 -27.368 1.00 33.25 846 ALA A CA 1
ATOM 6686 C C . ALA A 1 846 ? -13.249 -44.720 -27.421 1.00 33.25 846 ALA A C 1
ATOM 6688 O O . ALA A 1 846 ? -14.046 -43.845 -27.763 1.00 33.25 846 ALA A O 1
ATOM 6689 N N . SER A 1 847 ? -11.980 -44.416 -27.124 1.00 30.89 847 SER A N 1
ATOM 6690 C CA . SER A 1 847 ? -11.459 -43.037 -27.102 1.00 30.89 847 SER A CA 1
ATOM 6691 C C . SER A 1 847 ? -10.872 -42.581 -28.446 1.00 30.89 847 SER A C 1
ATOM 6693 O O . SER A 1 847 ? -10.710 -41.383 -28.679 1.00 30.89 847 SER A O 1
ATOM 6695 N N . ILE A 1 848 ? -10.595 -43.517 -29.360 1.00 34.47 848 ILE A N 1
ATOM 6696 C CA . ILE A 1 848 ? -9.982 -43.237 -30.669 1.00 34.47 848 ILE A CA 1
ATOM 6697 C C . ILE A 1 848 ? -11.029 -42.808 -31.715 1.00 34.47 848 ILE A C 1
ATOM 6699 O O . ILE A 1 848 ? -10.715 -42.021 -32.613 1.00 34.47 848 ILE A O 1
ATOM 6703 N N . ASP A 1 849 ? -12.293 -43.208 -31.562 1.00 33.19 849 ASP A N 1
ATOM 6704 C CA . ASP A 1 849 ? -13.369 -42.815 -32.484 1.00 33.19 849 ASP A CA 1
ATOM 6705 C C . ASP A 1 849 ? -13.999 -41.445 -32.162 1.00 33.19 849 ASP A C 1
ATOM 6707 O O . ASP A 1 849 ? -14.541 -40.787 -33.053 1.00 33.19 849 ASP A O 1
ATOM 6711 N N . LEU A 1 850 ? -13.842 -40.928 -30.936 1.00 33.19 850 LEU A N 1
ATOM 6712 C CA . LEU A 1 850 ? -14.323 -39.585 -30.574 1.00 33.19 850 LEU A CA 1
ATOM 6713 C C . LEU A 1 850 ? -13.387 -38.461 -31.065 1.00 33.19 850 LEU A C 1
ATOM 6715 O O . LEU A 1 850 ? -13.824 -37.330 -31.288 1.00 33.19 850 LEU A O 1
ATOM 6719 N N . ILE A 1 851 ? -12.106 -38.771 -31.281 1.00 32.69 851 ILE A N 1
ATOM 6720 C CA . ILE A 1 851 ? -11.107 -37.818 -31.789 1.00 32.69 851 ILE A CA 1
ATOM 6721 C C . ILE A 1 851 ? -11.211 -37.688 -33.318 1.00 32.69 851 ILE A C 1
ATOM 6723 O O . ILE A 1 851 ? -11.139 -36.577 -33.845 1.00 32.69 851 ILE A O 1
ATOM 6727 N N . LYS A 1 852 ? -11.549 -38.773 -34.029 1.00 32.47 852 LYS A N 1
ATOM 6728 C CA . LYS A 1 852 ? -11.808 -38.748 -35.482 1.00 32.47 852 LYS A CA 1
ATOM 6729 C C . LYS A 1 852 ? -13.083 -37.992 -35.881 1.00 32.47 852 LYS A C 1
ATOM 6731 O O . LYS A 1 852 ? -13.189 -37.535 -37.016 1.00 32.47 852 LYS A O 1
ATOM 6736 N N . ALA A 1 853 ? -14.030 -37.791 -34.962 1.00 33.56 853 ALA A N 1
ATOM 6737 C CA . ALA A 1 853 ? -15.230 -36.987 -35.211 1.00 33.56 853 ALA A CA 1
ATOM 6738 C C . ALA A 1 853 ? -15.000 -35.467 -35.068 1.00 33.56 853 ALA A C 1
ATOM 6740 O O . ALA A 1 853 ? -15.825 -34.675 -35.525 1.00 33.56 853 ALA A O 1
ATOM 6741 N N . LYS A 1 854 ? -13.881 -35.035 -34.467 1.00 32.38 854 LYS A N 1
ATOM 6742 C CA . LYS A 1 854 ? -13.585 -33.611 -34.225 1.00 32.38 854 LYS A CA 1
ATOM 6743 C C . LYS A 1 854 ? -12.709 -32.971 -35.310 1.00 32.38 854 LYS A C 1
ATOM 6745 O O . LYS A 1 854 ? -12.733 -31.754 -35.461 1.00 32.38 854 LYS A O 1
ATOM 6750 N N . GLU A 1 855 ? -12.029 -33.781 -36.120 1.00 33.50 855 GLU A N 1
ATOM 6751 C CA . GLU A 1 855 ? -11.227 -33.330 -37.270 1.00 33.50 855 GLU A CA 1
ATOM 6752 C C . GLU A 1 855 ? -12.048 -33.129 -38.561 1.00 33.50 855 GLU A C 1
ATOM 6754 O O . GLU A 1 855 ? -11.558 -32.534 -39.516 1.00 33.50 855 GLU A O 1
ATOM 6759 N N . LEU A 1 856 ? -13.331 -33.522 -38.586 1.00 33.91 856 LEU A N 1
ATOM 6760 C CA . LEU A 1 856 ? -14.218 -33.326 -39.745 1.00 33.91 856 LEU A CA 1
ATOM 6761 C C . LEU A 1 856 ? -15.051 -32.022 -39.696 1.00 33.91 856 LEU A C 1
ATOM 6763 O O . LEU A 1 856 ? -15.820 -31.755 -40.613 1.00 33.91 856 LEU A O 1
ATOM 6767 N N . ALA A 1 857 ? -14.903 -31.184 -38.661 1.00 33.16 857 ALA A N 1
ATOM 6768 C CA . ALA A 1 857 ? -15.684 -29.945 -38.493 1.00 33.16 857 ALA A CA 1
ATOM 6769 C C . ALA A 1 857 ? -14.871 -28.637 -38.618 1.00 33.16 857 ALA A C 1
ATOM 6771 O O . ALA A 1 857 ? -15.412 -27.556 -38.395 1.00 33.16 857 ALA A O 1
ATOM 6772 N N . GLN A 1 858 ? -13.592 -28.702 -39.003 1.00 32.50 858 GLN A N 1
ATOM 6773 C CA . GLN A 1 858 ? -12.746 -27.517 -39.241 1.00 32.50 858 GLN A CA 1
ATOM 6774 C C . GLN A 1 858 ? -12.232 -27.397 -40.688 1.00 32.50 858 GLN A C 1
ATOM 6776 O O . GLN A 1 858 ? -11.317 -26.629 -40.961 1.00 32.50 858 GLN A O 1
ATOM 6781 N N . ALA A 1 859 ? -12.872 -28.093 -41.634 1.00 33.56 859 ALA A N 1
ATOM 6782 C CA . ALA A 1 859 ? -12.550 -28.047 -43.064 1.00 33.56 859 ALA A CA 1
ATOM 6783 C C . ALA A 1 859 ? -13.579 -27.282 -43.931 1.00 33.56 859 ALA A C 1
ATOM 6785 O O . ALA A 1 859 ? -13.621 -27.469 -45.142 1.00 33.56 859 ALA A O 1
ATOM 6786 N N . THR A 1 860 ? -14.393 -26.390 -43.356 1.00 35.19 860 THR A N 1
ATOM 6787 C CA . THR A 1 860 ? -15.329 -25.534 -44.121 1.00 35.19 860 THR A CA 1
ATOM 6788 C C . THR A 1 860 ? -15.358 -24.101 -43.602 1.00 35.19 860 THR A C 1
ATOM 6790 O O . THR A 1 860 ? -16.338 -23.692 -42.987 1.00 35.19 860 THR A O 1
ATOM 6793 N N . LEU A 1 861 ? -14.287 -23.337 -43.846 1.00 32.31 861 LEU A N 1
ATOM 6794 C CA . LEU A 1 861 ? -14.317 -21.861 -43.898 1.00 32.31 861 LEU A CA 1
ATOM 6795 C C . LEU A 1 861 ? -13.022 -21.285 -44.504 1.00 32.31 861 LEU A C 1
ATOM 6797 O O . LEU A 1 861 ? -12.408 -20.363 -43.981 1.00 32.31 861 LEU A O 1
ATOM 6801 N N . ALA A 1 862 ? -12.609 -21.844 -45.641 1.00 29.31 862 ALA A N 1
ATOM 6802 C CA . ALA A 1 862 ? -11.572 -21.276 -46.499 1.00 29.31 862 ALA A CA 1
ATOM 6803 C C . ALA A 1 862 ? -11.928 -21.533 -47.970 1.00 29.31 862 ALA A C 1
ATOM 6805 O O . ALA A 1 862 ? -11.169 -22.156 -48.701 1.00 29.31 862 ALA A O 1
ATOM 6806 N N . GLU A 1 863 ? -13.125 -21.114 -48.396 1.00 33.59 863 GLU A N 1
ATOM 6807 C CA . GLU A 1 863 ? -13.530 -21.236 -49.806 1.00 33.59 863 GLU A CA 1
ATOM 6808 C C . GLU A 1 863 ? -14.554 -20.184 -50.270 1.00 33.59 863 GLU A C 1
ATOM 6810 O O . GLU A 1 863 ? -15.389 -20.436 -51.134 1.00 33.59 863 GLU A O 1
ATOM 6815 N N . ALA A 1 864 ? -14.487 -18.962 -49.738 1.00 30.28 864 ALA A N 1
ATOM 6816 C CA . ALA A 1 864 ? -15.283 -17.860 -50.273 1.00 30.28 864 ALA A CA 1
ATOM 6817 C C . ALA A 1 864 ? -14.558 -16.519 -50.148 1.00 30.28 864 ALA A C 1
ATOM 6819 O O . ALA A 1 864 ? -14.981 -15.680 -49.373 1.00 30.28 864 ALA A O 1
ATOM 6820 N N . GLU A 1 865 ? -13.477 -16.322 -50.910 1.00 30.22 865 GLU A N 1
ATOM 6821 C CA . GLU A 1 865 ? -13.054 -14.982 -51.354 1.00 30.22 865 GLU A CA 1
ATOM 6822 C C . GLU A 1 865 ? -11.969 -15.071 -52.442 1.00 30.22 865 GLU A C 1
ATOM 6824 O O . GLU A 1 865 ? -10.779 -14.869 -52.221 1.00 30.22 865 GLU A O 1
ATOM 6829 N N . LYS A 1 866 ? -12.399 -15.406 -53.664 1.00 27.16 866 LYS A N 1
ATOM 6830 C CA . LYS A 1 866 ? -11.719 -15.019 -54.912 1.00 27.16 866 LYS A CA 1
ATOM 6831 C C . LYS A 1 866 ? -12.661 -15.208 -56.104 1.00 27.16 866 LYS A C 1
ATOM 6833 O O . LYS A 1 866 ? -12.744 -16.287 -56.678 1.00 27.16 866 LYS A O 1
ATOM 6838 N N . SER A 1 867 ? -13.393 -14.151 -56.458 1.00 25.66 867 SER A N 1
ATOM 6839 C CA . SER A 1 867 ? -13.641 -13.689 -57.841 1.00 25.66 867 SER A CA 1
ATOM 6840 C C . SER A 1 867 ? -14.896 -12.809 -57.924 1.00 25.66 867 SER A C 1
ATOM 6842 O O . SER A 1 867 ? -16.018 -13.298 -57.831 1.00 25.66 867 SER A O 1
ATOM 6844 N N . LYS A 1 868 ? -14.712 -11.506 -58.170 1.00 27.17 868 LYS A N 1
ATOM 6845 C CA . LYS A 1 868 ? -15.134 -10.840 -59.420 1.00 27.17 868 LYS A CA 1
ATOM 6846 C C . LYS A 1 868 ? -14.897 -9.329 -59.352 1.00 27.17 868 LYS A C 1
ATOM 6848 O O . LYS A 1 868 ? -15.380 -8.639 -58.463 1.00 27.17 868 LYS A O 1
ATOM 6853 N N . GLU A 1 869 ? -14.148 -8.855 -60.338 1.00 28.44 869 GLU A N 1
ATOM 6854 C CA . GLU A 1 869 ? -13.887 -7.456 -60.668 1.00 28.44 869 GLU A CA 1
ATOM 6855 C C . GLU A 1 869 ? -15.077 -6.781 -61.390 1.00 28.44 869 GLU A C 1
ATOM 6857 O O . GLU A 1 869 ? -15.659 -7.387 -62.288 1.00 28.44 869 GLU A O 1
ATOM 6862 N N . GLN A 1 870 ? -15.317 -5.504 -61.024 1.00 24.67 870 GLN A N 1
ATOM 6863 C CA . GLN A 1 870 ? -15.561 -4.294 -61.862 1.00 24.67 870 GLN A CA 1
ATOM 6864 C C . GLN A 1 870 ? -16.789 -4.196 -62.827 1.00 24.67 870 GLN A C 1
ATOM 6866 O O . GLN A 1 870 ? -17.402 -5.201 -63.166 1.00 24.67 870 GLN A O 1
ATOM 6871 N N . PRO A 1 871 ? -17.088 -3.018 -63.449 1.00 42.25 871 PRO A N 1
ATOM 6872 C CA . PRO A 1 871 ? -17.357 -1.655 -62.925 1.00 42.25 871 PRO A CA 1
ATOM 6873 C C . PRO A 1 871 ? -18.601 -0.985 -63.609 1.00 42.25 871 PRO A C 1
ATOM 6875 O O . PRO A 1 871 ? -19.171 -1.578 -64.524 1.00 42.25 871 PRO A O 1
ATOM 6878 N N . LYS A 1 872 ? -18.991 0.255 -63.216 1.00 25.16 872 LYS A N 1
ATOM 6879 C CA . LYS A 1 872 ? -19.624 1.364 -64.022 1.00 25.16 872 LYS A CA 1
ATOM 6880 C C . LYS A 1 872 ? -20.283 2.423 -63.102 1.00 25.16 872 LYS A C 1
ATOM 6882 O O . LYS A 1 872 ? -21.162 2.070 -62.330 1.00 25.16 872 LYS A O 1
ATOM 6887 N N . THR A 1 873 ? -19.722 3.632 -62.941 1.00 24.83 873 THR A N 1
ATOM 6888 C CA . THR A 1 873 ? -19.890 4.913 -63.696 1.00 24.83 873 THR A CA 1
ATOM 6889 C C . THR A 1 873 ? -21.236 5.635 -63.548 1.00 24.83 873 THR A C 1
ATOM 6891 O O . THR A 1 873 ? -22.215 5.156 -64.109 1.00 24.83 873 THR A O 1
ATOM 6894 N N . SER A 1 874 ? -21.200 6.824 -62.918 1.00 25.20 874 SER A N 1
ATOM 6895 C CA . SER A 1 874 ? -21.815 8.123 -63.318 1.00 25.20 874 SER A CA 1
ATOM 6896 C C . SER A 1 874 ? -21.818 9.053 -62.083 1.00 25.20 874 SER A C 1
ATOM 6898 O O . SER A 1 874 ? -22.475 8.730 -61.101 1.00 25.20 874 SER A O 1
ATOM 6900 N N . GLU A 1 875 ? -20.876 9.992 -61.936 1.00 25.05 875 GLU A N 1
ATOM 6901 C CA . GLU A 1 875 ? -20.906 11.404 -62.394 1.00 25.05 875 GLU A CA 1
ATOM 6902 C C . GLU A 1 875 ? -22.050 12.274 -61.837 1.00 25.05 875 GLU A C 1
ATOM 6904 O O . GLU A 1 875 ? -23.208 12.039 -62.170 1.00 25.05 875 GLU A O 1
ATOM 6909 N N . GLN A 1 876 ? -21.660 13.292 -61.046 1.00 24.50 876 GLN A N 1
ATOM 6910 C CA . GLN A 1 876 ? -22.152 14.690 -60.915 1.00 24.50 876 GLN A CA 1
ATOM 6911 C C . GLN A 1 876 ? -21.703 15.207 -59.526 1.00 24.50 876 GLN A C 1
ATOM 6913 O O . GLN A 1 876 ? -22.223 14.757 -58.512 1.00 24.50 876 GLN A O 1
ATOM 6918 N N . VAL A 1 877 ? -20.541 15.860 -59.376 1.00 25.30 877 VAL A N 1
ATOM 6919 C CA . VAL A 1 877 ? -20.196 17.283 -59.633 1.00 25.30 877 VAL A CA 1
ATOM 6920 C C . VAL A 1 877 ? -21.071 18.275 -58.858 1.00 25.30 877 VAL A C 1
ATOM 6922 O O . VAL A 1 877 ? -22.255 18.383 -59.158 1.00 25.30 877 VAL A O 1
ATOM 6925 N N . LEU A 1 878 ? -20.439 18.985 -57.909 1.00 24.91 878 LEU A N 1
ATOM 6926 C CA . LEU A 1 878 ? -20.522 20.429 -57.582 1.00 24.91 878 LEU A CA 1
ATOM 6927 C C . LEU A 1 878 ? -19.636 20.654 -56.330 1.00 24.91 878 LEU A C 1
ATOM 6929 O O . LEU A 1 878 ? -19.930 20.121 -55.265 1.00 24.91 878 LEU A O 1
ATOM 6933 N N . GLU A 1 879 ? -18.383 21.086 -56.511 1.00 23.27 879 GLU A N 1
ATOM 6934 C CA . GLU A 1 879 ? -17.907 22.461 -56.231 1.00 23.27 879 GLU A CA 1
ATOM 6935 C C . GLU A 1 879 ? -18.153 22.938 -54.789 1.00 23.27 879 GLU A C 1
ATOM 6937 O O . GLU A 1 879 ? -19.268 23.334 -54.468 1.00 23.27 879 GLU A O 1
ATOM 6942 N N . VAL A 1 880 ? -17.092 22.976 -53.966 1.00 25.58 880 VAL A N 1
ATOM 6943 C CA . VAL A 1 880 ? -16.865 24.043 -52.972 1.00 25.58 880 VAL A CA 1
ATOM 6944 C C . VAL A 1 880 ? -15.357 24.322 -52.882 1.00 25.58 880 VAL A C 1
ATOM 6946 O O . VAL A 1 880 ? -14.545 23.399 -52.859 1.00 25.58 880 VAL A O 1
ATOM 6949 N N . ASP A 1 881 ? -15.070 25.619 -52.889 1.00 24.05 881 ASP A N 1
ATOM 6950 C CA . ASP A 1 881 ? -13.829 26.366 -53.080 1.00 24.05 881 ASP A CA 1
ATOM 6951 C C . ASP A 1 881 ? -12.623 26.064 -52.179 1.00 24.05 881 ASP A C 1
ATOM 6953 O O . ASP A 1 881 ? -12.733 25.713 -51.003 1.00 24.05 881 ASP A O 1
ATOM 6957 N N . ASP A 1 882 ? -11.463 26.386 -52.760 1.00 26.33 882 ASP A N 1
ATOM 6958 C CA . ASP A 1 882 ? -10.264 26.862 -52.079 1.00 26.33 882 ASP A CA 1
ATOM 6959 C C . ASP A 1 882 ? -10.563 28.128 -51.254 1.00 26.33 882 ASP A C 1
ATOM 6961 O O . ASP A 1 882 ? -10.877 29.187 -51.799 1.00 26.33 882 ASP A O 1
ATOM 6965 N N . SER A 1 883 ? -10.344 28.065 -49.942 1.00 25.47 883 SER A N 1
ATOM 6966 C CA . SER A 1 883 ? -9.917 29.241 -49.183 1.00 25.47 883 SER A CA 1
ATOM 6967 C C . SER A 1 883 ? -9.110 28.823 -47.958 1.00 25.47 883 SER A C 1
ATOM 6969 O O . SER A 1 883 ? -9.651 28.300 -46.982 1.00 25.47 883 SER A O 1
ATOM 6971 N N . GLU A 1 884 ? -7.808 29.105 -48.007 1.00 32.75 884 GLU A N 1
ATOM 6972 C CA . GLU A 1 884 ? -7.039 29.477 -46.823 1.00 32.75 884 GLU A CA 1
ATOM 6973 C C . GLU A 1 884 ? -7.818 30.559 -46.057 1.00 32.75 884 GLU A C 1
ATOM 6975 O O . GLU A 1 884 ? -8.207 31.578 -46.628 1.00 32.75 884 GLU A O 1
ATOM 6980 N N . GLY A 1 885 ? -8.072 30.333 -44.771 1.00 25.77 885 GLY A N 1
ATOM 6981 C CA . GLY A 1 885 ? -8.777 31.286 -43.926 1.00 25.77 885 GLY A CA 1
ATOM 6982 C C . GLY A 1 885 ? -8.653 30.905 -42.460 1.00 25.77 885 GLY A C 1
ATOM 6983 O O . GLY A 1 885 ? -9.171 29.875 -42.036 1.00 25.77 885 GLY A O 1
ATOM 6984 N N . ASP A 1 886 ? -7.924 31.741 -41.726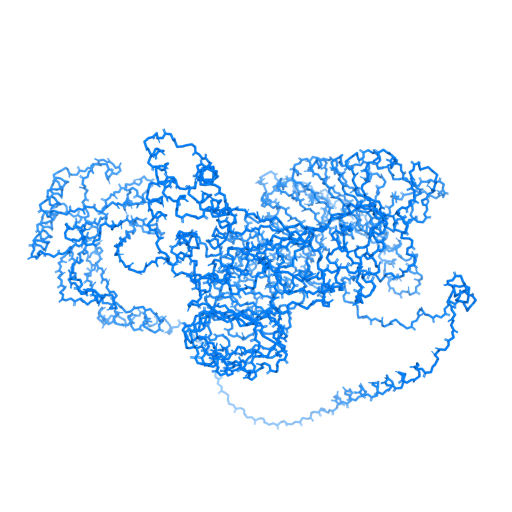 1.00 31.16 886 ASP A N 1
ATOM 6985 C CA . ASP A 1 886 ? -7.825 31.801 -40.270 1.00 31.16 886 ASP A CA 1
ATOM 6986 C C . ASP A 1 886 ? -9.091 31.332 -39.539 1.00 31.16 886 ASP A C 1
ATOM 6988 O O . ASP A 1 886 ? -10.151 31.940 -39.648 1.00 31.16 886 ASP A O 1
ATOM 6992 N N . PHE A 1 887 ? -8.946 30.317 -38.689 1.00 27.25 887 PHE A N 1
ATOM 6993 C CA . PHE A 1 887 ? -9.827 30.115 -37.538 1.00 27.25 887 PHE A CA 1
ATOM 6994 C C . PHE A 1 887 ? -8.970 29.925 -36.291 1.00 27.25 887 PHE A C 1
ATOM 6996 O O . PHE A 1 887 ? -8.961 28.891 -35.628 1.00 27.25 887 PHE A O 1
ATOM 7003 N N . ASN A 1 888 ? -8.218 30.982 -35.997 1.00 32.56 888 ASN A N 1
ATOM 7004 C CA . ASN A 1 888 ? -7.597 31.231 -34.709 1.00 32.56 888 ASN A CA 1
ATOM 7005 C C . ASN A 1 888 ? -8.161 32.548 -34.144 1.00 32.56 888 ASN A C 1
ATOM 7007 O O . ASN A 1 888 ? -7.411 33.409 -33.708 1.00 32.56 888 ASN A O 1
ATOM 7011 N N . GLU A 1 889 ? -9.485 32.749 -34.208 1.00 30.52 889 GLU A N 1
ATOM 7012 C CA . GLU A 1 889 ? -10.098 34.009 -33.760 1.00 30.52 889 GLU A CA 1
ATOM 7013 C C . GLU A 1 889 ? -11.581 33.889 -33.340 1.00 30.52 889 GLU A C 1
ATOM 7015 O O . GLU A 1 889 ? -12.391 34.758 -33.627 1.00 30.52 889 GLU A O 1
ATOM 7020 N N . GLU A 1 890 ? -11.963 32.835 -32.605 1.00 29.53 890 GLU A N 1
ATOM 7021 C CA . GLU A 1 890 ? -13.244 32.845 -31.855 1.00 29.53 890 GLU A CA 1
ATOM 7022 C C . GLU A 1 890 ? -13.139 32.424 -30.380 1.00 29.53 890 GLU A C 1
ATOM 7024 O O . GLU A 1 890 ? -14.004 32.778 -29.585 1.00 29.53 890 GLU A O 1
ATOM 7029 N N . HIS A 1 891 ? -12.036 31.811 -29.935 1.00 31.67 891 HIS A N 1
ATOM 7030 C CA . HIS A 1 891 ? -11.804 31.579 -28.497 1.00 31.67 891 HIS A CA 1
ATOM 7031 C C . HIS A 1 891 ? -11.121 32.753 -27.772 1.00 31.67 891 HIS A C 1
ATOM 7033 O O . HIS A 1 891 ? -11.166 32.825 -26.546 1.00 31.67 891 HIS A O 1
ATOM 7039 N N . SER A 1 892 ? -10.551 33.708 -28.515 1.00 28.97 892 SER A N 1
ATOM 7040 C CA . SER A 1 892 ? -9.952 34.933 -27.956 1.00 28.97 892 SER A CA 1
ATOM 7041 C C . SER A 1 892 ? -10.928 36.113 -27.887 1.00 28.97 892 SER A C 1
ATOM 7043 O O . SER A 1 892 ? -10.568 37.171 -27.379 1.00 28.97 892 SER A O 1
ATOM 7045 N N . LYS A 1 893 ? -12.175 35.941 -28.352 1.00 26.34 893 LYS A N 1
ATOM 7046 C CA . LYS A 1 893 ? -13.205 36.991 -28.318 1.00 26.34 893 LYS A CA 1
ATOM 7047 C C . LYS A 1 893 ? -14.130 36.919 -27.100 1.00 26.34 893 LYS A C 1
ATOM 7049 O O . LYS A 1 893 ? -14.792 37.896 -26.789 1.00 26.34 893 LYS A O 1
ATOM 7054 N N . MET A 1 894 ? -14.086 35.827 -26.333 1.00 27.95 894 MET A N 1
ATOM 7055 C CA . MET A 1 894 ? -14.826 35.701 -25.068 1.00 27.95 894 MET A CA 1
ATOM 7056 C C . MET A 1 894 ? -14.070 36.282 -23.852 1.00 27.95 894 MET A C 1
ATOM 7058 O O . MET A 1 894 ? -14.525 36.153 -22.721 1.00 27.95 894 MET A O 1
ATOM 7062 N N . ILE A 1 895 ? -12.910 36.917 -24.075 1.00 30.66 895 ILE A N 1
ATOM 7063 C CA . ILE A 1 895 ? -12.096 37.581 -23.037 1.00 30.66 895 ILE A CA 1
ATOM 7064 C C . ILE A 1 895 ? -12.114 39.119 -23.186 1.00 30.66 895 ILE A C 1
ATOM 7066 O O . ILE A 1 895 ? -11.569 39.826 -22.345 1.00 30.66 895 ILE A O 1
ATOM 7070 N N . LEU A 1 896 ? -12.796 39.670 -24.200 1.00 29.38 896 LEU A N 1
ATOM 7071 C CA . LEU A 1 896 ? -12.852 41.122 -24.449 1.00 29.38 896 LEU A CA 1
ATOM 7072 C C . LEU A 1 896 ? -14.273 41.715 -24.516 1.00 29.38 896 LEU A C 1
ATOM 7074 O O . LEU A 1 896 ? -14.446 42.822 -25.009 1.00 29.38 896 LEU A O 1
ATOM 7078 N N . GLU A 1 897 ? -15.272 41.030 -23.952 1.00 30.06 897 GLU A N 1
ATOM 7079 C CA . GLU A 1 897 ? -16.622 41.578 -23.707 1.00 30.06 897 GLU A CA 1
ATOM 7080 C C . GLU A 1 897 ? -17.092 41.269 -22.269 1.00 30.06 897 GLU A C 1
ATOM 7082 O O . GLU A 1 897 ? -18.179 40.750 -22.038 1.00 30.06 897 GLU A O 1
ATOM 7087 N N . LEU A 1 898 ? -16.239 41.556 -21.278 1.00 33.34 898 LEU A N 1
ATOM 7088 C CA . LEU A 1 898 ? -16.609 41.604 -19.852 1.00 33.34 898 LEU A CA 1
ATOM 7089 C C . LEU A 1 898 ? -16.293 42.980 -19.241 1.00 33.34 898 LEU A C 1
ATOM 7091 O O . LEU A 1 898 ? -15.970 43.096 -18.062 1.00 33.34 898 LEU A O 1
ATOM 7095 N N . GLU A 1 899 ? -16.378 44.040 -20.042 1.00 35.88 899 GLU A N 1
ATOM 7096 C CA . GLU A 1 899 ? -16.584 45.382 -19.503 1.00 35.88 899 GLU A CA 1
ATOM 7097 C C . GLU A 1 899 ? -18.102 45.568 -19.375 1.00 35.88 899 GLU A C 1
ATOM 7099 O O . GLU A 1 899 ? -18.803 45.564 -20.379 1.00 35.88 899 GLU A O 1
ATOM 7104 N N . GLU A 1 900 ? -18.582 45.674 -18.130 1.00 40.00 900 GLU A N 1
ATOM 7105 C CA . GLU A 1 900 ? -19.993 45.738 -17.682 1.00 40.00 900 GLU A CA 1
ATOM 7106 C C . GLU A 1 900 ? -20.670 44.427 -17.233 1.00 40.00 900 GLU A C 1
ATOM 7108 O O . GLU A 1 900 ? -21.896 44.352 -17.199 1.00 40.00 900 GLU A O 1
ATOM 7113 N N . VAL A 1 901 ? -19.917 43.427 -16.760 1.00 40.38 901 VAL A N 1
ATOM 7114 C CA . VAL A 1 901 ? -20.493 42.457 -15.805 1.00 40.38 901 VAL A CA 1
ATOM 7115 C C . VAL A 1 901 ? -20.240 42.977 -14.402 1.00 40.38 901 VAL A C 1
ATOM 7117 O O . VAL A 1 901 ? -19.106 43.278 -14.025 1.00 40.38 901 VAL A O 1
ATOM 7120 N N . THR A 1 902 ? -21.308 43.154 -13.633 1.00 47.56 902 THR A N 1
ATOM 7121 C CA . THR A 1 902 ? -21.167 43.607 -12.252 1.00 47.56 902 THR A CA 1
ATOM 7122 C C . THR A 1 902 ? -20.497 42.503 -11.444 1.00 47.56 902 THR A C 1
ATOM 7124 O O . THR A 1 902 ? -20.830 41.329 -11.564 1.00 47.56 902 THR A O 1
ATOM 7127 N N . ASP A 1 903 ? -19.540 42.855 -10.591 1.00 51.66 903 ASP A N 1
ATOM 7128 C CA . ASP A 1 903 ? -18.765 41.872 -9.825 1.00 51.66 903 ASP A CA 1
ATOM 7129 C C . ASP A 1 903 ? -19.618 40.915 -8.951 1.00 51.66 903 ASP A C 1
ATOM 7131 O O . ASP A 1 903 ? -19.111 39.877 -8.521 1.00 51.66 903 ASP A O 1
ATOM 7135 N N . SER A 1 904 ? -20.898 41.223 -8.680 1.00 48.47 904 SER A N 1
ATOM 7136 C CA . SER A 1 904 ? -21.810 40.291 -7.995 1.00 48.47 904 SER A CA 1
ATOM 7137 C C . SER A 1 904 ? -22.241 39.118 -8.880 1.00 48.47 904 SER A C 1
ATOM 7139 O O . SER A 1 904 ? -22.402 38.010 -8.374 1.00 48.47 904 SER A O 1
ATOM 7141 N N . GLU A 1 905 ? -22.355 39.317 -10.195 1.00 50.75 905 GLU A N 1
ATOM 7142 C CA . GLU A 1 905 ? -22.699 38.255 -11.150 1.00 50.75 905 GLU A CA 1
ATOM 7143 C C . GLU A 1 905 ? -21.569 37.214 -11.242 1.00 50.75 905 GLU A C 1
ATOM 7145 O O . GLU A 1 905 ? -21.831 36.017 -11.344 1.00 50.75 905 GLU A O 1
ATOM 7150 N N . CYS A 1 906 ? -20.306 37.627 -11.090 1.00 54.22 906 CYS A N 1
ATOM 7151 C CA . CYS A 1 906 ? -19.156 36.716 -11.055 1.00 54.22 906 CYS A CA 1
ATOM 7152 C C . CYS A 1 906 ? -19.170 35.769 -9.839 1.00 54.22 906 CYS A C 1
ATOM 7154 O O . CYS A 1 906 ? -18.813 34.596 -9.973 1.00 54.22 906 CYS A O 1
ATOM 7156 N N . LEU A 1 907 ? -19.593 36.247 -8.661 1.00 58.34 907 LEU A N 1
ATOM 7157 C CA . LEU A 1 907 ? -19.697 35.424 -7.446 1.00 58.34 907 LEU A CA 1
ATOM 7158 C C . LEU A 1 907 ? -20.878 34.449 -7.517 1.00 58.34 907 LEU A C 1
ATOM 7160 O O . LEU A 1 907 ? -20.739 33.291 -7.120 1.00 58.34 907 LEU A O 1
ATOM 7164 N N . GLU A 1 908 ? -22.015 34.873 -8.075 1.00 55.91 908 GLU A N 1
ATOM 7165 C CA . GLU A 1 908 ? -23.146 33.973 -8.328 1.00 55.91 908 GLU A CA 1
ATOM 7166 C C . GLU A 1 908 ? -22.797 32.895 -9.358 1.00 55.91 908 GLU A C 1
ATOM 7168 O O . GLU A 1 908 ? -23.067 31.715 -9.127 1.00 55.91 908 GLU A O 1
ATOM 7173 N N . VAL A 1 909 ? -22.131 33.259 -10.458 1.00 53.31 909 VAL A N 1
ATOM 7174 C CA . VAL A 1 909 ? -21.655 32.300 -11.467 1.00 53.31 909 VAL A CA 1
ATOM 7175 C C . VAL A 1 909 ? -20.641 31.326 -10.862 1.00 53.31 909 VAL A C 1
ATOM 7177 O O . VAL A 1 909 ? -20.734 30.122 -11.117 1.00 53.31 909 VAL A O 1
ATOM 7180 N N . TRP A 1 910 ? -19.733 31.800 -10.001 1.00 57.00 910 TRP A N 1
ATOM 7181 C CA . TRP A 1 910 ? -18.810 30.937 -9.261 1.00 57.00 910 TRP A CA 1
ATOM 7182 C C . TRP A 1 910 ? -19.554 29.962 -8.345 1.00 57.00 910 TRP A C 1
ATOM 7184 O O . TRP A 1 910 ? -19.308 28.760 -8.413 1.00 57.00 910 TRP A O 1
ATOM 7194 N N . ASN A 1 911 ? -20.512 30.431 -7.543 1.00 54.47 911 ASN A N 1
ATOM 7195 C CA . ASN A 1 911 ? -21.312 29.569 -6.670 1.00 54.47 911 ASN A CA 1
ATOM 7196 C C . ASN A 1 911 ? -22.143 28.544 -7.468 1.00 54.47 911 ASN A C 1
ATOM 7198 O O . ASN A 1 911 ? -22.252 27.386 -7.058 1.00 54.47 911 ASN A O 1
ATOM 7202 N N . ILE A 1 912 ? -22.679 28.914 -8.636 1.00 55.56 912 ILE A N 1
ATOM 7203 C CA . ILE A 1 912 ? -23.387 27.994 -9.542 1.00 55.56 912 ILE A CA 1
ATOM 7204 C C . ILE A 1 912 ? -22.426 26.949 -10.130 1.00 55.56 912 ILE A C 1
ATOM 7206 O O . ILE A 1 912 ? -22.770 25.765 -10.198 1.00 55.56 912 ILE A O 1
ATOM 7210 N N . GLU A 1 913 ? -21.217 27.346 -10.531 1.00 53.03 913 GLU A N 1
ATOM 7211 C CA . GLU A 1 913 ? -20.187 26.415 -10.994 1.00 53.03 913 GLU A CA 1
ATOM 7212 C C . GLU A 1 913 ? -19.705 25.467 -9.893 1.00 53.03 913 GLU A C 1
ATOM 7214 O O . GLU A 1 913 ? -19.542 24.274 -10.161 1.00 53.03 913 GLU A O 1
ATOM 7219 N N . GLN A 1 914 ? -19.513 25.960 -8.665 1.00 50.06 914 GLN A N 1
ATOM 7220 C CA . GLN A 1 914 ? -19.152 25.122 -7.522 1.00 50.06 914 GLN A CA 1
ATOM 7221 C C . GLN A 1 914 ? -20.261 24.109 -7.238 1.00 50.06 914 GLN A C 1
ATOM 7223 O O . GLN A 1 914 ? -19.978 22.914 -7.202 1.00 50.06 914 GLN A O 1
ATOM 7228 N N . ARG A 1 915 ? -21.536 24.528 -7.198 1.00 52.41 915 ARG A N 1
ATOM 7229 C CA . ARG A 1 915 ? -22.678 23.605 -7.047 1.00 52.41 915 ARG A CA 1
ATOM 7230 C C . ARG A 1 915 ? -22.728 22.552 -8.165 1.00 52.41 915 ARG A C 1
ATOM 7232 O O . ARG A 1 915 ? -23.008 21.387 -7.893 1.00 52.41 915 ARG A O 1
ATOM 7239 N N . ARG A 1 916 ? -22.400 22.913 -9.415 1.00 46.44 916 ARG A N 1
ATOM 7240 C CA . ARG A 1 916 ? -22.316 21.965 -10.550 1.00 46.44 916 ARG A CA 1
ATOM 7241 C C . ARG A 1 916 ? -21.136 20.992 -10.460 1.00 46.44 916 ARG A C 1
ATOM 7243 O O . ARG A 1 916 ? -21.241 19.879 -10.969 1.00 46.44 916 ARG A O 1
ATOM 7250 N N . LYS A 1 917 ? -20.033 21.394 -9.826 1.00 42.66 917 LYS A N 1
ATOM 7251 C CA . LYS A 1 917 ? -18.831 20.574 -9.590 1.00 42.66 917 LYS A CA 1
ATOM 7252 C C . LYS A 1 917 ? -18.868 19.826 -8.244 1.00 42.66 917 LYS A C 1
ATOM 7254 O O . LYS A 1 917 ? -17.916 19.119 -7.928 1.00 42.66 917 LYS A O 1
ATOM 7259 N N . GLY A 1 918 ? -19.958 19.945 -7.478 1.00 44.62 918 GLY A N 1
ATOM 7260 C CA . GLY A 1 918 ? -20.126 19.312 -6.163 1.00 44.62 918 GLY A CA 1
ATOM 7261 C C . GLY A 1 918 ? -19.427 20.035 -5.002 1.00 44.62 918 GLY A C 1
ATOM 7262 O O . GLY A 1 918 ? -19.262 19.440 -3.942 1.00 44.62 918 GLY A O 1
ATOM 7263 N N . GLY A 1 919 ? -18.998 21.284 -5.197 1.00 50.56 919 GLY A N 1
ATOM 7264 C CA . GLY A 1 919 ? -18.469 22.163 -4.153 1.00 50.56 919 GLY A CA 1
ATOM 7265 C C . GLY A 1 919 ? -19.567 22.716 -3.236 1.00 50.56 919 GLY A C 1
ATOM 7266 O O . GLY A 1 919 ? -20.721 22.862 -3.648 1.00 50.56 919 GLY A O 1
ATOM 7267 N N . MET A 1 920 ? -19.201 23.007 -1.986 1.00 62.47 920 MET A N 1
ATOM 7268 C CA . MET A 1 920 ? -20.111 23.527 -0.960 1.00 62.47 920 MET A CA 1
ATOM 7269 C C . MET A 1 920 ? -20.491 24.993 -1.238 1.00 62.47 920 MET A C 1
ATOM 7271 O O . MET A 1 920 ? -19.653 25.748 -1.737 1.00 62.47 920 MET A O 1
ATOM 7275 N N . PRO A 1 921 ? -21.743 25.405 -0.971 1.00 74.75 921 PRO A N 1
ATOM 7276 C CA . PRO A 1 921 ? -22.192 26.776 -1.191 1.00 74.75 921 PRO A CA 1
ATOM 7277 C C . PRO A 1 921 ? -21.651 27.731 -0.112 1.00 74.75 921 PRO A C 1
ATOM 7279 O O . PRO A 1 921 ? -21.635 27.388 1.067 1.00 74.75 921 PRO A O 1
ATOM 7282 N N . PHE A 1 922 ? -21.224 28.932 -0.513 1.00 81.75 922 PHE A N 1
ATOM 7283 C CA . PHE A 1 922 ? -20.693 29.965 0.384 1.00 81.75 922 PHE A CA 1
ATOM 7284 C C . PHE A 1 922 ? -21.426 31.300 0.195 1.00 81.75 922 PHE A C 1
ATOM 7286 O O . PHE A 1 922 ? -21.639 31.743 -0.937 1.00 81.75 922 PHE A O 1
ATOM 7293 N N . THR A 1 923 ? -21.705 31.979 1.305 1.00 81.50 923 THR A N 1
ATOM 7294 C CA . THR A 1 923 ? -22.063 33.399 1.357 1.00 81.50 923 THR A CA 1
ATOM 7295 C C . THR A 1 923 ? -20.780 34.220 1.345 1.00 81.50 923 THR A C 1
ATOM 7297 O O . THR A 1 923 ? -19.981 34.115 2.276 1.00 81.50 923 THR A O 1
ATOM 7300 N N . TRP A 1 924 ? -20.573 35.022 0.302 1.00 83.81 924 TRP A N 1
ATOM 7301 C CA . TRP A 1 924 ? -19.368 35.834 0.117 1.00 83.81 924 TRP A CA 1
ATOM 7302 C C . TRP A 1 924 ? -19.650 37.319 0.334 1.00 83.81 924 TRP A C 1
ATOM 7304 O O . TRP A 1 924 ? -20.628 37.833 -0.195 1.00 83.81 924 TRP A O 1
ATOM 7314 N N . GLU A 1 925 ? -18.738 38.017 1.010 1.00 83.06 925 GLU A N 1
ATOM 7315 C CA . GLU A 1 925 ? -18.656 39.482 1.020 1.00 83.06 925 GLU A CA 1
ATOM 7316 C C . GLU A 1 925 ? -17.246 39.954 0.709 1.00 83.06 925 GLU A C 1
ATOM 7318 O O . GLU A 1 925 ? -16.254 39.265 0.985 1.00 83.06 925 GLU A O 1
ATOM 7323 N N . ARG A 1 926 ? -17.155 41.146 0.118 1.00 81.31 926 ARG A N 1
ATOM 7324 C CA . ARG A 1 926 ? -15.873 41.693 -0.316 1.00 81.31 926 ARG A CA 1
ATOM 7325 C C . ARG A 1 926 ? -15.742 43.195 -0.115 1.00 81.31 926 ARG A C 1
ATOM 7327 O O . ARG A 1 926 ? -16.686 43.959 -0.301 1.00 81.31 926 ARG A O 1
ATOM 7334 N N . ILE A 1 927 ? -14.497 43.613 0.078 1.00 81.19 927 ILE A N 1
ATOM 7335 C CA . ILE A 1 927 ? -14.026 44.984 -0.109 1.00 81.19 927 ILE A CA 1
ATOM 7336 C C . ILE A 1 927 ? -13.117 44.983 -1.345 1.00 81.19 927 ILE A C 1
ATOM 7338 O O . ILE A 1 927 ? -12.118 44.257 -1.362 1.00 81.19 927 ILE A O 1
ATOM 7342 N N . PRO A 1 928 ? -13.429 45.758 -2.399 1.00 76.12 928 PRO A N 1
ATOM 7343 C CA . PRO A 1 928 ? -12.625 45.773 -3.614 1.00 76.12 928 PRO A CA 1
ATOM 7344 C C . PRO A 1 928 ? -11.229 46.351 -3.356 1.00 76.12 928 PRO A C 1
ATOM 7346 O O . PRO A 1 928 ? -11.054 47.265 -2.549 1.00 76.12 928 PRO A O 1
ATOM 7349 N N . ALA A 1 929 ? -10.239 45.852 -4.095 1.00 75.94 929 ALA A N 1
ATOM 7350 C CA . ALA A 1 929 ? -8.890 46.407 -4.080 1.00 75.94 929 ALA A CA 1
ATOM 7351 C C . ALA A 1 929 ? -8.898 47.871 -4.564 1.00 75.94 929 ALA A C 1
ATOM 7353 O O . ALA A 1 929 ? -9.602 48.220 -5.515 1.00 75.94 929 ALA A O 1
ATOM 7354 N N . ARG A 1 930 ? -8.095 48.736 -3.932 1.00 65.00 930 ARG A N 1
ATOM 7355 C CA . ARG A 1 930 ? -7.959 50.156 -4.306 1.00 65.00 930 ARG A CA 1
ATOM 7356 C C . ARG A 1 930 ? -6.483 50.522 -4.470 1.00 65.00 930 ARG A C 1
ATOM 7358 O O . ARG A 1 930 ? -5.717 50.536 -3.509 1.00 65.00 930 ARG A O 1
ATOM 7365 N N . GLY A 1 931 ? -6.073 50.877 -5.688 1.00 67.06 931 GLY A N 1
ATOM 7366 C CA . GLY A 1 931 ? -4.679 51.232 -5.984 1.00 67.06 931 GLY A CA 1
ATOM 7367 C C . GLY A 1 931 ? -3.725 50.048 -5.783 1.00 67.06 931 GLY A C 1
ATOM 7368 O O . GLY A 1 931 ? -3.913 49.001 -6.391 1.00 67.06 931 GLY A O 1
ATOM 7369 N N . HIS A 1 932 ? -2.699 50.215 -4.941 1.00 55.16 932 HIS A N 1
ATOM 7370 C CA . HIS A 1 932 ? -1.752 49.145 -4.580 1.00 55.16 932 HIS A CA 1
ATOM 7371 C C . HIS A 1 932 ? -2.177 48.333 -3.342 1.00 55.16 932 HIS A C 1
ATOM 7373 O O . HIS A 1 932 ? -1.462 47.416 -2.948 1.00 55.16 932 HIS A O 1
ATOM 7379 N N . SER A 1 933 ? -3.305 48.678 -2.714 1.00 64.62 933 SER A N 1
ATOM 7380 C CA . SER A 1 933 ? -3.856 47.961 -1.563 1.00 64.62 933 SER A CA 1
ATOM 7381 C C . SER A 1 933 ? -4.694 46.771 -2.028 1.00 64.62 933 SER A C 1
ATOM 7383 O O . SER A 1 933 ? -5.547 46.924 -2.907 1.00 64.62 933 SER A O 1
ATOM 7385 N N . GLY A 1 934 ? -4.453 45.598 -1.434 1.00 66.75 934 GLY A N 1
ATOM 7386 C CA . GLY A 1 934 ? -5.263 44.401 -1.661 1.00 66.75 934 GLY A CA 1
ATOM 7387 C C . GLY A 1 934 ? -6.722 44.607 -1.237 1.00 66.75 934 GLY A C 1
ATOM 7388 O O . GLY A 1 934 ? -7.020 45.470 -0.416 1.00 66.75 934 GLY A O 1
ATOM 7389 N N . GLY A 1 935 ? -7.637 43.846 -1.839 1.00 79.38 935 GLY A N 1
ATOM 7390 C CA . GLY A 1 935 ? -9.029 43.767 -1.388 1.00 79.38 935 GLY A CA 1
ATOM 7391 C C . GLY A 1 935 ? -9.202 42.709 -0.296 1.00 79.38 935 GLY A C 1
ATOM 7392 O O . GLY A 1 935 ? -8.343 41.842 -0.135 1.00 79.38 935 GLY A O 1
ATOM 7393 N N . LEU A 1 936 ? -10.327 42.751 0.416 1.00 83.31 936 LEU A N 1
ATOM 7394 C CA . LEU A 1 936 ? -10.729 41.708 1.362 1.00 83.31 936 LEU A CA 1
ATOM 7395 C C . LEU A 1 936 ? -11.844 40.861 0.752 1.00 83.31 936 LEU A C 1
ATOM 7397 O O . LEU A 1 936 ? -12.761 41.392 0.136 1.00 83.31 936 LEU A O 1
ATOM 7401 N N . LEU A 1 937 ? -11.778 39.547 0.946 1.00 86.50 937 LEU A N 1
ATOM 7402 C CA . LEU A 1 937 ? -12.834 38.605 0.581 1.00 86.50 937 LEU A CA 1
ATOM 7403 C C . LEU A 1 937 ? -13.079 37.691 1.783 1.00 86.50 937 LEU A C 1
ATOM 7405 O O . LEU A 1 937 ? -12.141 37.078 2.287 1.00 86.50 937 LEU A O 1
ATOM 7409 N N . MET A 1 938 ? -14.321 37.618 2.247 1.00 87.94 938 MET A N 1
ATOM 7410 C CA . MET A 1 938 ? -14.745 36.765 3.357 1.00 87.94 938 MET A CA 1
ATOM 7411 C C . MET A 1 938 ? -15.873 35.873 2.865 1.00 87.94 938 MET A C 1
ATOM 7413 O O . MET A 1 938 ? -16.788 36.342 2.195 1.00 87.94 938 MET A O 1
ATOM 7417 N N . GLY A 1 939 ? -15.783 34.584 3.177 1.00 88.06 939 GLY A N 1
ATOM 7418 C CA . GLY A 1 939 ? -16.779 33.592 2.804 1.00 88.06 939 GLY A CA 1
ATOM 7419 C C . GLY A 1 939 ? -17.167 32.739 3.996 1.00 88.06 939 GLY A C 1
ATOM 7420 O O . GLY A 1 939 ? -16.296 32.315 4.754 1.00 88.06 939 GLY A O 1
ATOM 7421 N N . ILE A 1 940 ? -18.458 32.457 4.128 1.00 86.31 940 ILE A N 1
ATOM 7422 C CA . ILE A 1 940 ? -18.998 31.514 5.110 1.00 86.31 940 ILE A CA 1
ATOM 7423 C C . ILE A 1 940 ? -19.766 30.436 4.366 1.00 86.31 940 ILE A C 1
ATOM 7425 O O . ILE A 1 940 ? -20.612 30.747 3.533 1.00 86.31 940 ILE A O 1
ATOM 7429 N N . GLU A 1 941 ? -19.488 29.174 4.673 1.00 85.50 941 GLU A N 1
ATOM 7430 C CA . GLU A 1 941 ? -20.247 28.049 4.134 1.00 85.50 941 GLU A CA 1
ATOM 7431 C C . GLU A 1 941 ? -21.715 28.153 4.577 1.00 85.50 941 GLU A C 1
ATOM 7433 O O . GLU A 1 941 ? -22.004 28.223 5.775 1.00 85.50 941 GLU A O 1
ATOM 7438 N N . GLU A 1 942 ? -22.646 28.153 3.619 1.00 81.81 942 GLU A N 1
ATOM 7439 C CA . GLU A 1 942 ? -24.075 28.343 3.898 1.00 81.81 942 GLU A CA 1
ATOM 7440 C C . GLU A 1 942 ? -24.608 27.250 4.837 1.00 81.81 942 GLU A C 1
ATOM 7442 O O . GLU A 1 942 ? -25.497 27.520 5.638 1.00 81.81 942 GLU A O 1
ATOM 7447 N N . ASP A 1 943 ? -24.074 26.027 4.784 1.00 80.69 943 ASP A N 1
ATOM 7448 C CA . ASP A 1 943 ? -24.480 24.914 5.655 1.00 80.69 943 ASP A CA 1
ATOM 7449 C C . ASP A 1 943 ? -23.932 25.034 7.086 1.00 80.69 943 ASP A C 1
ATOM 7451 O O . ASP A 1 943 ? -24.510 24.469 8.016 1.00 80.69 943 ASP A O 1
ATOM 7455 N N . PHE A 1 944 ? -22.859 25.802 7.284 1.00 84.38 944 PHE A N 1
ATOM 7456 C CA . PHE A 1 944 ? -22.225 25.978 8.587 1.00 84.38 944 PHE A CA 1
ATOM 7457 C C . PHE A 1 944 ? -22.929 27.043 9.437 1.00 84.38 944 PHE A C 1
ATOM 7459 O O . PHE A 1 944 ? -23.256 26.796 10.603 1.00 84.38 944 PHE A O 1
ATOM 7466 N N . ALA A 1 945 ? -23.182 28.226 8.874 1.00 87.44 945 ALA A N 1
ATOM 7467 C CA . ALA A 1 945 ? -23.767 29.338 9.616 1.00 87.44 945 ALA A CA 1
ATOM 7468 C C . ALA A 1 945 ? -24.645 30.238 8.739 1.00 87.44 945 ALA A C 1
ATOM 7470 O O . ALA A 1 945 ? -24.404 30.420 7.548 1.00 87.44 945 ALA A O 1
ATOM 7471 N N . GLU A 1 946 ? -25.666 30.826 9.356 1.00 90.94 946 GLU A N 1
ATOM 7472 C CA . GLU A 1 946 ? -26.490 31.872 8.756 1.00 90.94 946 GLU A CA 1
ATOM 7473 C C . GLU A 1 946 ? -25.928 33.250 9.125 1.00 90.94 946 GLU A C 1
ATOM 7475 O O . GLU A 1 946 ? -25.688 33.542 10.300 1.00 90.94 946 GLU A O 1
ATOM 7480 N N . VAL A 1 947 ? -25.703 34.103 8.123 1.00 91.31 947 VAL A N 1
ATOM 7481 C CA . VAL A 1 947 ? -25.188 35.466 8.319 1.00 91.31 947 VAL A CA 1
ATOM 7482 C C . VAL A 1 947 ? -26.343 36.407 8.644 1.00 91.31 947 VAL A C 1
ATOM 7484 O O . VAL A 1 947 ? -27.294 36.517 7.878 1.00 91.31 947 VAL A O 1
ATOM 7487 N N . ILE A 1 948 ? -26.247 37.104 9.776 1.00 92.00 948 ILE A N 1
ATOM 7488 C CA . ILE A 1 948 ? -27.313 37.966 10.310 1.00 92.00 948 ILE A CA 1
ATOM 7489 C C . ILE A 1 948 ? -27.023 39.442 10.047 1.00 92.00 948 ILE A C 1
ATOM 7491 O O . ILE A 1 948 ? -27.934 40.220 9.766 1.00 92.00 948 ILE A O 1
ATOM 7495 N N . LYS A 1 949 ? -25.757 39.848 10.176 1.00 91.38 949 LYS A N 1
ATOM 7496 C CA . LYS A 1 949 ? -25.325 41.242 10.021 1.00 91.38 949 LYS A CA 1
ATOM 7497 C C . LYS A 1 949 ? -23.961 41.268 9.346 1.00 91.38 949 LYS A C 1
ATOM 7499 O O . LYS A 1 949 ? -23.069 40.525 9.754 1.00 91.38 949 LYS A O 1
ATOM 7504 N N . ILE A 1 950 ? -23.808 42.139 8.356 1.00 89.50 950 ILE A N 1
ATOM 7505 C CA . ILE A 1 950 ? -22.540 42.424 7.684 1.00 89.50 950 ILE A CA 1
ATOM 7506 C C . ILE A 1 950 ? -22.212 43.896 7.911 1.00 89.50 950 ILE A C 1
ATOM 7508 O O . ILE A 1 950 ? -23.067 44.762 7.727 1.00 89.50 950 ILE A O 1
ATOM 7512 N N . GLU A 1 951 ? -20.980 44.172 8.315 1.00 90.69 951 GLU A N 1
ATOM 7513 C CA . GLU A 1 951 ? -20.462 45.520 8.537 1.00 90.69 951 GLU A CA 1
ATOM 7514 C C . GLU A 1 951 ? -19.165 45.679 7.758 1.00 90.69 951 GLU A C 1
ATOM 7516 O O . GLU A 1 951 ? -18.270 44.843 7.851 1.00 90.69 951 GLU A O 1
ATOM 7521 N N . VAL A 1 952 ? -19.064 46.742 6.966 1.00 86.81 952 VAL A N 1
ATOM 7522 C CA . VAL A 1 952 ? -17.943 46.956 6.048 1.00 86.81 952 VAL A CA 1
ATOM 7523 C C . VAL A 1 952 ? -17.372 48.345 6.277 1.00 86.81 952 VAL A C 1
ATOM 7525 O O . VAL A 1 952 ? -18.112 49.327 6.315 1.00 86.81 952 VAL A O 1
ATOM 7528 N N . ASN A 1 953 ? -16.052 48.417 6.404 1.00 85.19 953 ASN A N 1
ATOM 7529 C CA . ASN A 1 953 ? -15.276 49.646 6.499 1.00 85.19 953 ASN A CA 1
ATOM 7530 C C . ASN A 1 953 ? -14.091 49.581 5.507 1.00 85.19 953 ASN A C 1
ATOM 7532 O O . ASN A 1 953 ? -13.865 48.563 4.855 1.00 85.19 953 ASN A O 1
ATOM 7536 N N . ASP A 1 954 ? -13.317 50.655 5.370 1.00 82.00 954 ASP A N 1
ATOM 7537 C CA . ASP A 1 954 ? -12.186 50.749 4.442 1.00 82.00 954 ASP A CA 1
ATOM 7538 C C . ASP A 1 954 ? -11.027 49.788 4.791 1.00 82.00 954 ASP A C 1
ATOM 7540 O O . ASP A 1 954 ? -10.225 49.455 3.917 1.00 82.00 954 ASP A O 1
ATOM 7544 N N . HIS A 1 955 ? -10.927 49.335 6.049 1.00 85.94 955 HIS A N 1
ATOM 7545 C CA . HIS A 1 955 ? -9.819 48.506 6.554 1.00 85.94 955 HIS A CA 1
ATOM 7546 C C . HIS A 1 955 ? -10.242 47.168 7.171 1.00 85.94 955 HIS A C 1
ATOM 7548 O O . HIS A 1 955 ? -9.386 46.377 7.564 1.00 85.94 955 HIS A O 1
ATOM 7554 N N . PHE A 1 956 ? -11.539 46.895 7.290 1.00 90.25 956 PHE A N 1
ATOM 7555 C CA . PHE A 1 956 ? -12.033 45.625 7.813 1.00 90.25 956 PHE A CA 1
ATOM 7556 C C . PHE A 1 956 ? -13.464 45.359 7.355 1.00 90.25 956 PHE A C 1
ATOM 7558 O O . PHE A 1 956 ? -14.218 46.281 7.043 1.00 90.25 956 PHE A O 1
ATOM 7565 N N . GLN A 1 957 ? -13.850 44.089 7.378 1.00 92.25 957 GLN A N 1
ATOM 7566 C CA . GLN A 1 957 ? -15.237 43.652 7.242 1.00 92.25 957 GLN A CA 1
ATOM 7567 C C . GLN A 1 957 ? -15.578 42.667 8.355 1.00 92.25 957 GLN A C 1
ATOM 7569 O O . GLN A 1 957 ? -14.728 41.876 8.766 1.00 92.25 957 GLN A O 1
ATOM 7574 N N . ALA A 1 958 ? -16.813 42.702 8.835 1.00 93.56 958 ALA A N 1
ATOM 7575 C CA . ALA A 1 958 ? -17.296 41.841 9.895 1.00 93.56 958 ALA A CA 1
ATOM 7576 C C . ALA A 1 958 ? -18.603 41.156 9.504 1.00 93.56 958 ALA A C 1
ATOM 7578 O O . ALA A 1 958 ? -19.517 41.790 8.980 1.00 93.56 958 ALA A O 1
ATOM 7579 N N . MET A 1 959 ? -18.700 39.867 9.813 1.00 94.62 959 MET A N 1
ATOM 7580 C CA . MET A 1 959 ? -19.920 39.077 9.698 1.00 94.62 959 MET A CA 1
ATOM 7581 C C . MET A 1 959 ? -20.327 38.591 11.084 1.00 94.62 959 MET A C 1
ATOM 7583 O O . MET A 1 959 ? -19.593 37.849 11.735 1.00 94.62 959 MET A O 1
ATOM 7587 N N . THR A 1 960 ? -21.512 38.994 11.532 1.00 93.88 960 THR A N 1
ATOM 7588 C CA . THR A 1 960 ? -22.169 38.389 12.693 1.00 93.88 960 THR A CA 1
ATOM 7589 C C . THR A 1 960 ? -23.068 37.272 12.194 1.00 93.88 960 THR A C 1
ATOM 7591 O O . THR A 1 960 ? -23.936 37.501 11.349 1.00 93.88 960 THR A O 1
ATOM 7594 N N . MET A 1 961 ? -22.859 36.069 12.712 1.00 94.19 961 MET A N 1
ATOM 7595 C CA . MET A 1 961 ? -23.484 34.849 12.217 1.00 94.19 961 MET A CA 1
ATOM 7596 C C . MET A 1 961 ? -24.001 33.981 13.362 1.00 94.19 961 MET A C 1
ATOM 7598 O O . MET A 1 961 ? -23.534 34.084 14.499 1.00 94.19 961 MET A O 1
ATOM 7602 N N . VAL A 1 962 ? -24.960 33.114 13.051 1.00 92.94 962 VAL A N 1
ATOM 7603 C CA . VAL A 1 962 ? -25.438 32.057 13.945 1.00 92.94 962 VAL A CA 1
ATOM 7604 C C . VAL A 1 962 ? -25.121 30.709 13.321 1.00 92.94 962 VAL A C 1
ATOM 7606 O O . VAL A 1 962 ? -25.521 30.428 12.192 1.00 92.94 962 VAL A O 1
ATOM 7609 N N . GLN A 1 963 ? -24.381 29.876 14.052 1.00 88.31 963 GLN A N 1
ATOM 7610 C CA . GLN A 1 963 ? -24.098 28.510 13.625 1.00 88.31 963 GLN A CA 1
ATOM 7611 C C . GLN A 1 963 ? -25.394 27.704 13.567 1.00 88.31 963 GLN A C 1
ATOM 7613 O O . GLN A 1 963 ? -26.207 27.746 14.491 1.00 88.31 963 GLN A O 1
ATOM 7618 N N . LYS A 1 964 ? -25.588 26.950 12.483 1.00 86.69 964 LYS A N 1
ATOM 7619 C CA . LYS A 1 964 ? -26.828 26.191 12.269 1.00 86.69 964 LYS A CA 1
ATOM 7620 C C . LYS A 1 964 ? -26.969 24.984 13.203 1.00 86.69 964 LYS A C 1
ATOM 7622 O O . LYS A 1 964 ? -28.083 24.524 13.429 1.00 86.69 964 LYS A O 1
ATOM 7627 N N . GLU A 1 965 ? -25.858 24.464 13.726 1.00 79.00 965 GLU A N 1
ATOM 7628 C CA . GLU A 1 965 ? -25.835 23.250 14.553 1.00 79.00 965 GLU A CA 1
ATOM 7629 C C . GLU A 1 965 ? -26.356 23.493 15.978 1.00 79.00 965 GLU A C 1
ATOM 7631 O O . GLU A 1 965 ? -27.211 22.751 16.461 1.00 79.00 965 GLU A O 1
ATOM 7636 N N . ASP A 1 966 ? -25.869 24.537 16.648 1.00 80.69 966 ASP A N 1
ATOM 7637 C CA . ASP A 1 966 ? -26.117 24.802 18.071 1.00 80.69 966 ASP A CA 1
ATOM 7638 C C . ASP A 1 966 ? -26.732 26.185 18.343 1.00 80.69 966 ASP A C 1
ATOM 7640 O O . ASP A 1 966 ? -26.973 26.549 19.496 1.00 80.69 966 ASP A O 1
ATOM 7644 N N . ASN A 1 967 ? -27.042 26.939 17.286 1.00 86.25 967 ASN A N 1
ATOM 7645 C CA . ASN A 1 967 ? -27.491 28.328 17.343 1.00 86.25 967 ASN A CA 1
ATOM 7646 C C . ASN A 1 967 ? -26.496 29.275 18.043 1.00 86.25 967 ASN A C 1
ATOM 7648 O O . ASN A 1 967 ? -26.897 30.321 18.563 1.00 86.25 967 ASN A O 1
ATOM 7652 N N . PHE A 1 968 ? -25.201 28.946 18.057 1.00 90.50 968 PHE A N 1
ATOM 7653 C CA . PHE A 1 968 ? -24.178 29.810 18.632 1.00 90.50 968 PHE A CA 1
ATOM 7654 C C . PHE A 1 968 ? -23.996 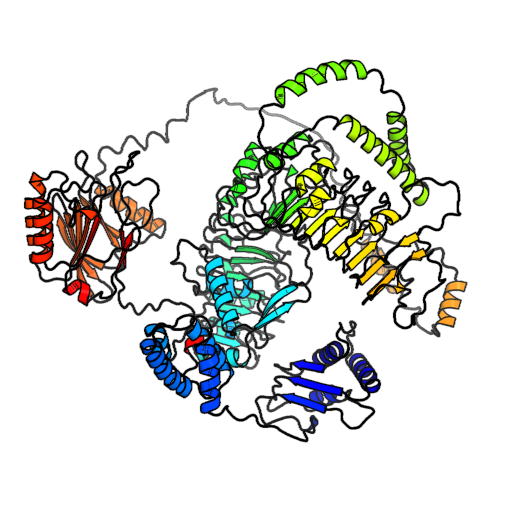31.078 17.791 1.00 90.50 968 PHE A C 1
ATOM 7656 O O . PHE A 1 968 ? -23.591 31.023 16.626 1.00 90.50 968 PHE A O 1
ATOM 7663 N N . ARG A 1 969 ? -24.304 32.236 18.390 1.00 93.94 969 ARG A N 1
ATOM 7664 C CA . ARG A 1 969 ? -24.142 33.561 17.777 1.00 93.94 969 ARG A CA 1
ATOM 7665 C C . ARG A 1 969 ? -22.752 34.113 18.069 1.00 93.94 969 ARG A C 1
ATOM 7667 O O . ARG A 1 969 ? -22.395 34.280 19.232 1.00 93.94 969 ARG A O 1
ATOM 7674 N N . TRP A 1 970 ? -22.012 34.462 17.023 1.00 94.44 970 TRP A N 1
ATOM 7675 C CA . TRP A 1 970 ? -20.659 35.008 17.139 1.00 94.44 970 TRP A CA 1
ATOM 7676 C C . TRP A 1 970 ? -20.301 35.889 15.937 1.00 94.44 970 TRP A C 1
ATOM 7678 O O . TRP A 1 970 ? -21.033 35.939 14.944 1.00 94.44 970 TRP A O 1
ATOM 7688 N N . ARG A 1 971 ? -19.191 36.623 16.039 1.00 95.31 971 ARG A N 1
ATOM 7689 C CA . ARG A 1 971 ? -18.724 37.570 15.021 1.00 95.31 971 ARG A CA 1
ATOM 7690 C C . ARG A 1 971 ? -17.324 37.221 14.533 1.00 95.31 971 ARG A C 1
ATOM 7692 O O . ARG A 1 971 ? -16.418 36.993 15.332 1.00 95.31 971 ARG A O 1
ATOM 7699 N N . LEU A 1 972 ? -17.153 37.245 13.215 1.00 94.75 972 LEU A N 1
ATOM 7700 C CA . LEU A 1 972 ? -15.862 37.149 12.541 1.00 94.75 972 LEU A CA 1
ATOM 7701 C C . LEU A 1 972 ? -15.514 38.505 11.932 1.00 94.75 972 LEU A C 1
ATOM 7703 O O . LEU A 1 972 ? -16.294 39.031 11.142 1.00 94.75 972 LEU A O 1
ATOM 7707 N N . ILE A 1 973 ? -14.348 39.048 12.268 1.00 94.81 973 ILE A N 1
ATOM 7708 C CA . ILE A 1 973 ? -13.825 40.301 11.718 1.00 94.81 973 ILE A CA 1
ATOM 7709 C C . ILE A 1 973 ? -12.560 39.988 10.918 1.00 94.81 973 ILE A C 1
ATOM 7711 O O . ILE A 1 973 ? -11.596 39.463 11.471 1.00 94.81 973 ILE A O 1
ATOM 7715 N N . SER A 1 974 ? -12.553 40.318 9.625 1.00 93.94 974 SER A N 1
ATOM 7716 C CA . SER A 1 974 ? -11.371 40.223 8.767 1.00 93.94 974 SER A CA 1
ATOM 7717 C C . SER A 1 974 ? -10.764 41.598 8.543 1.00 93.94 974 SER A C 1
ATOM 7719 O O . SER A 1 974 ? -11.468 42.532 8.158 1.00 93.94 974 SER A O 1
ATOM 7721 N N . VAL A 1 975 ? -9.462 41.710 8.789 1.00 92.88 975 VAL A N 1
ATOM 7722 C CA . VAL A 1 975 ? -8.734 42.979 8.823 1.00 92.88 975 VAL A CA 1
ATOM 7723 C C . VAL A 1 975 ? -7.711 43.067 7.690 1.00 92.88 975 VAL A C 1
ATOM 7725 O O . VAL A 1 975 ? -6.968 42.124 7.422 1.00 92.88 975 VAL A O 1
ATOM 7728 N N . TYR A 1 976 ? -7.647 44.244 7.070 1.00 90.94 976 TYR A N 1
ATOM 7729 C CA . TYR A 1 976 ? -6.575 44.697 6.191 1.00 90.94 976 TYR A CA 1
ATOM 7730 C C . TYR A 1 976 ? -6.169 46.120 6.600 1.00 90.94 976 TYR A C 1
ATOM 7732 O O . TYR A 1 976 ? -6.667 47.131 6.093 1.00 90.94 976 TYR A O 1
ATOM 7740 N N . GLY A 1 977 ? -5.296 46.183 7.600 1.00 88.62 977 GLY A N 1
ATOM 7741 C CA . GLY A 1 977 ? -4.872 47.402 8.268 1.00 88.62 977 GLY A CA 1
ATOM 7742 C C . GLY A 1 977 ? -4.099 48.348 7.342 1.00 88.62 977 GLY A C 1
ATOM 7743 O O . GLY A 1 977 ? -3.451 47.915 6.383 1.00 88.62 977 GLY A O 1
ATOM 7744 N N . PRO A 1 978 ? -4.120 49.662 7.617 1.00 88.94 978 PRO A N 1
ATOM 7745 C CA . PRO A 1 978 ? -3.492 50.653 6.757 1.00 88.94 978 PRO A CA 1
ATOM 7746 C C . PRO A 1 978 ? -1.962 50.547 6.753 1.00 88.94 978 PRO A C 1
ATOM 7748 O O . PRO A 1 978 ? -1.306 50.482 7.793 1.00 88.94 978 PRO A O 1
ATOM 7751 N N . VAL A 1 979 ? -1.372 50.664 5.561 1.00 83.62 979 VAL A N 1
ATOM 7752 C CA . VAL A 1 979 ? 0.091 50.693 5.379 1.00 83.62 979 VAL A CA 1
ATOM 7753 C C . VAL A 1 979 ? 0.704 51.990 5.929 1.00 83.62 979 VAL A C 1
ATOM 7755 O O . VAL A 1 979 ? 1.832 51.992 6.421 1.00 83.62 979 VAL A O 1
ATOM 7758 N N . LYS A 1 980 ? -0.027 53.114 5.859 1.00 85.25 980 LYS A N 1
ATOM 7759 C CA . LYS A 1 980 ? 0.471 54.433 6.275 1.00 85.25 980 LYS A CA 1
ATOM 7760 C C . LYS A 1 980 ? 0.299 54.648 7.777 1.00 85.25 980 LYS A C 1
ATOM 7762 O O . LYS A 1 980 ? -0.810 54.603 8.301 1.00 85.25 980 LYS A O 1
ATOM 7767 N N . ASP A 1 981 ? 1.395 54.991 8.449 1.00 87.94 981 ASP A N 1
ATOM 7768 C CA . ASP A 1 981 ? 1.440 55.180 9.904 1.00 87.94 981 ASP A CA 1
ATOM 7769 C C . ASP A 1 981 ? 0.442 56.223 10.441 1.00 87.94 981 ASP A C 1
ATOM 7771 O O . ASP A 1 981 ? -0.100 56.047 11.528 1.00 87.94 981 ASP A O 1
ATOM 7775 N N . ASN A 1 982 ? 0.131 57.275 9.676 1.00 88.50 982 ASN A N 1
ATOM 7776 C CA . ASN A 1 982 ? -0.815 58.318 10.092 1.00 88.50 982 ASN A CA 1
ATOM 7777 C C . ASN A 1 982 ? -2.293 57.879 10.089 1.00 88.50 982 ASN A C 1
ATOM 7779 O O . ASN A 1 982 ? -3.128 58.610 10.612 1.00 88.50 982 ASN A O 1
ATOM 7783 N N . GLN A 1 983 ? -2.618 56.723 9.504 1.00 89.31 983 GLN A N 1
ATOM 7784 C CA . GLN A 1 983 ? -3.979 56.170 9.461 1.00 89.31 983 GLN A CA 1
ATOM 7785 C C . GLN A 1 983 ? -4.209 55.091 10.529 1.00 89.31 983 GLN A C 1
ATOM 7787 O O . GLN A 1 983 ? -5.352 54.804 10.873 1.00 89.31 983 GLN A O 1
ATOM 7792 N N . LYS A 1 984 ? -3.136 54.521 11.095 1.00 91.69 984 LYS A N 1
ATOM 7793 C CA . LYS A 1 984 ? -3.208 53.379 12.020 1.00 91.69 984 LYS A CA 1
ATOM 7794 C C . LYS A 1 984 ? -3.962 53.689 13.314 1.00 91.69 984 LYS A C 1
ATOM 7796 O O . LYS A 1 984 ? -4.704 52.838 13.777 1.00 91.69 984 LYS A O 1
ATOM 7801 N N . GLN A 1 985 ? -3.840 54.901 13.864 1.00 90.94 985 GLN A N 1
ATOM 7802 C CA . GLN A 1 985 ? -4.562 55.263 15.092 1.00 90.94 985 GLN A CA 1
ATOM 7803 C C . GLN A 1 985 ? -6.079 55.353 14.877 1.00 90.94 985 GLN A C 1
ATOM 7805 O O . GLN A 1 985 ? -6.838 54.849 15.693 1.00 90.94 985 GLN A O 1
ATOM 7810 N N . ALA A 1 986 ? -6.521 55.977 13.780 1.00 91.62 986 ALA A N 1
ATOM 7811 C CA . ALA A 1 986 ? -7.946 56.057 13.455 1.00 91.62 986 ALA A CA 1
ATOM 7812 C C . ALA A 1 986 ? -8.529 54.657 13.209 1.00 91.62 986 ALA A C 1
ATOM 7814 O O . ALA A 1 986 ? -9.574 54.327 13.756 1.00 91.62 986 ALA A O 1
ATOM 7815 N N . PHE A 1 987 ? -7.788 53.815 12.482 1.00 93.94 987 PHE A N 1
ATOM 7816 C CA . PHE A 1 987 ? -8.136 52.414 12.255 1.00 93.94 987 PHE A CA 1
ATOM 7817 C C . PHE A 1 987 ? -8.318 51.618 13.561 1.00 93.94 987 PHE A C 1
ATOM 7819 O O . PHE A 1 987 ? -9.321 50.922 13.701 1.00 93.94 987 PHE A O 1
ATOM 7826 N N . LEU A 1 988 ? -7.391 51.733 14.523 1.00 94.75 988 LEU A N 1
ATOM 7827 C CA . LEU A 1 988 ? -7.514 51.037 15.811 1.00 94.75 988 LEU A CA 1
ATOM 7828 C C . LEU A 1 988 ? -8.749 51.503 16.593 1.00 94.75 988 LEU A C 1
ATOM 7830 O O . LEU A 1 988 ? -9.484 50.662 17.098 1.00 94.75 988 LEU A O 1
ATOM 7834 N N . ASN A 1 989 ? -9.024 52.812 16.621 1.00 92.88 989 ASN A N 1
ATOM 7835 C CA . ASN A 1 989 ? -10.203 53.356 17.301 1.00 92.88 989 ASN A CA 1
ATOM 7836 C C . ASN A 1 989 ? -11.518 52.864 16.660 1.00 92.88 989 ASN A C 1
ATOM 7838 O O . ASN A 1 989 ? -12.480 52.566 17.360 1.00 92.88 989 ASN A O 1
ATOM 7842 N N . GLU A 1 990 ? -11.583 52.780 15.328 1.00 93.56 990 GLU A N 1
ATOM 7843 C CA . GLU A 1 990 ? -12.767 52.273 14.618 1.00 93.56 990 GLU A CA 1
ATOM 7844 C C . GLU A 1 990 ? -12.999 50.780 14.879 1.00 93.56 990 GLU A C 1
ATOM 7846 O O . GLU A 1 990 ? -14.137 50.353 15.080 1.00 93.56 990 GLU A O 1
ATOM 7851 N N . LEU A 1 991 ? -11.922 49.989 14.905 1.00 93.25 991 LEU A N 1
ATOM 7852 C CA . LEU A 1 991 ? -11.991 48.565 15.214 1.00 93.25 991 LEU A CA 1
ATOM 7853 C C . LEU A 1 991 ? -12.384 48.325 16.681 1.00 93.25 991 LEU A C 1
ATOM 7855 O O . LEU A 1 991 ? -13.165 47.420 16.961 1.00 93.25 991 LEU A O 1
ATOM 7859 N N . GLU A 1 992 ? -11.894 49.156 17.604 1.00 93.38 992 GLU A N 1
ATOM 7860 C CA . GLU A 1 992 ? -12.247 49.116 19.029 1.00 93.38 992 GLU A CA 1
ATOM 7861 C C . GLU A 1 992 ? -13.739 49.372 19.241 1.00 93.38 992 GLU A C 1
ATOM 7863 O O . GLU A 1 992 ? -14.399 48.608 19.945 1.00 93.38 992 GLU A O 1
ATOM 7868 N N . VAL A 1 993 ? -14.292 50.398 18.582 1.00 92.12 993 VAL A N 1
ATOM 7869 C CA . VAL A 1 993 ? -15.731 50.689 18.631 1.00 92.12 993 VAL A CA 1
ATOM 7870 C C . VAL A 1 993 ? -16.539 49.487 18.151 1.00 92.12 993 VAL A C 1
ATOM 7872 O O . VAL A 1 993 ? -17.505 49.127 18.810 1.00 92.12 993 VAL A O 1
ATOM 7875 N N . LEU A 1 994 ? -16.134 48.830 17.057 1.00 91.69 994 LEU A N 1
ATOM 7876 C CA . LEU A 1 994 ? -16.842 47.651 16.552 1.00 91.69 994 LEU A CA 1
ATOM 7877 C C . LEU A 1 994 ? -16.765 46.458 17.517 1.00 91.69 994 LEU A C 1
ATOM 7879 O O . LEU A 1 994 ? -17.765 45.769 17.715 1.00 91.69 994 LEU A O 1
ATOM 7883 N N . ILE A 1 995 ? -15.594 46.185 18.099 1.00 91.06 995 ILE A N 1
ATOM 7884 C CA . ILE A 1 995 ? -15.418 45.076 19.051 1.00 91.06 995 ILE A CA 1
ATOM 7885 C C . ILE A 1 995 ? -16.261 45.309 20.311 1.00 91.06 995 ILE A C 1
ATOM 7887 O O . ILE A 1 995 ? -16.870 44.369 20.812 1.00 91.06 995 ILE A O 1
ATOM 7891 N N . ASN A 1 996 ? -16.349 46.559 20.769 1.00 88.19 996 ASN A N 1
ATOM 7892 C CA . ASN A 1 996 ? -17.078 46.938 21.978 1.00 88.19 996 ASN A CA 1
ATOM 7893 C C . ASN A 1 996 ? -18.566 47.281 21.734 1.00 88.19 996 ASN A C 1
ATOM 7895 O O . ASN A 1 996 ? -19.284 47.552 22.696 1.00 88.19 996 ASN A O 1
ATOM 7899 N N . ASP A 1 997 ? -19.040 47.274 20.479 1.00 85.25 997 ASP A N 1
ATOM 7900 C CA . ASP A 1 997 ? -20.426 47.616 20.099 1.00 85.25 997 ASP A CA 1
ATOM 7901 C C . ASP A 1 997 ? -21.457 46.622 20.665 1.00 85.25 997 ASP A C 1
ATOM 7903 O O . ASP A 1 997 ? -22.527 47.011 21.130 1.00 85.25 997 ASP A O 1
ATOM 7907 N N . GLU A 1 998 ? -21.123 45.327 20.671 1.00 82.69 998 GLU A N 1
ATOM 7908 C CA . GLU A 1 998 ? -21.949 44.265 21.256 1.00 82.69 998 GLU A CA 1
ATOM 7909 C C . GLU A 1 998 ? -21.061 43.276 22.026 1.00 82.69 998 GLU A C 1
ATOM 7911 O O . GLU A 1 998 ? -20.060 42.801 21.492 1.00 82.69 998 GLU A O 1
ATOM 7916 N N . ASP A 1 999 ? -21.461 42.897 23.245 1.00 83.81 999 ASP A N 1
ATOM 7917 C CA . ASP A 1 999 ? -20.798 41.835 24.018 1.00 83.81 999 ASP A CA 1
ATOM 7918 C C . ASP A 1 999 ? -21.156 40.455 23.444 1.00 83.81 999 ASP A C 1
ATOM 7920 O O . ASP A 1 999 ? -22.063 39.760 23.914 1.00 83.81 999 ASP A O 1
ATOM 7924 N N . ILE A 1 1000 ? -20.490 40.093 22.346 1.00 92.31 1000 ILE A N 1
ATOM 7925 C CA . ILE A 1 1000 ? -20.646 38.804 21.671 1.00 92.31 1000 ILE A CA 1
ATOM 7926 C C . ILE A 1 1000 ? -19.285 38.129 21.445 1.00 92.31 1000 ILE A C 1
ATOM 7928 O O . ILE A 1 1000 ? -18.267 38.810 21.272 1.00 92.31 1000 ILE A O 1
ATOM 7932 N N . PRO A 1 1001 ? -19.231 36.782 21.414 1.00 93.94 1001 PRO A N 1
ATOM 7933 C CA . PRO A 1 1001 ? -18.019 36.051 21.056 1.00 93.94 1001 PRO A CA 1
ATOM 7934 C C . PRO A 1 1001 ? -17.466 36.538 19.713 1.00 93.94 1001 PRO A C 1
ATOM 7936 O O . PRO A 1 1001 ? -18.171 36.505 18.703 1.00 93.94 1001 PRO A O 1
ATOM 7939 N N . THR A 1 1002 ? -16.224 37.026 19.712 1.00 94.38 1002 THR A N 1
ATOM 7940 C CA . THR A 1 1002 ? -15.617 37.690 18.553 1.00 94.38 1002 THR A CA 1
ATOM 7941 C C . THR A 1 1002 ? -14.240 37.111 18.246 1.00 94.38 1002 THR A C 1
ATOM 7943 O O . THR A 1 1002 ? -13.399 36.975 19.139 1.00 94.38 1002 THR A O 1
ATOM 7946 N N . LEU A 1 1003 ? -14.017 36.804 16.966 1.00 95.00 1003 LEU A N 1
ATOM 7947 C CA . LEU A 1 1003 ? -12.731 36.425 16.383 1.00 95.00 1003 LEU A CA 1
ATOM 7948 C C . LEU A 1 1003 ? -12.302 37.501 15.380 1.00 95.00 1003 LEU A C 1
ATOM 7950 O O . LEU A 1 1003 ? -13.069 37.855 14.484 1.00 95.00 1003 LEU A O 1
ATOM 7954 N N . VAL A 1 1004 ? -11.081 38.010 15.519 1.00 95.19 1004 VAL A N 1
ATOM 7955 C CA . VAL A 1 1004 ? -10.507 39.067 14.677 1.00 95.19 1004 VAL A CA 1
ATOM 7956 C C . VAL A 1 1004 ? -9.237 38.541 14.026 1.00 95.19 1004 VAL A C 1
ATOM 7958 O O . VAL A 1 1004 ? -8.307 38.189 14.742 1.00 95.19 1004 VAL A O 1
ATOM 7961 N N . GLY A 1 1005 ? -9.175 38.502 12.696 1.00 93.69 1005 GLY A N 1
ATOM 7962 C CA . GLY A 1 1005 ? -8.051 37.911 11.967 1.00 93.69 1005 GLY A CA 1
ATOM 7963 C C . GLY A 1 1005 ? -7.689 38.655 10.684 1.00 93.69 1005 GLY A C 1
ATOM 7964 O O . GLY A 1 1005 ? -8.558 39.202 10.008 1.00 93.69 1005 GLY A O 1
ATOM 7965 N N . GLY A 1 1006 ? -6.410 38.683 10.318 1.00 91.69 1006 GLY A N 1
ATOM 7966 C CA . GLY A 1 1006 ? -5.950 39.241 9.039 1.00 91.69 1006 GLY A CA 1
ATOM 7967 C C . GLY A 1 1006 ? -4.633 40.003 9.133 1.00 91.69 1006 GLY A C 1
ATOM 7968 O O . GLY A 1 1006 ? -3.902 39.874 10.115 1.00 91.69 1006 GLY A O 1
ATOM 7969 N N . ASP A 1 1007 ? -4.335 40.803 8.109 1.00 91.56 1007 ASP A N 1
ATOM 7970 C CA . ASP A 1 1007 ? -3.123 41.623 8.035 1.00 91.56 1007 ASP A CA 1
ATOM 7971 C C . ASP A 1 1007 ? -3.352 42.953 8.758 1.00 91.56 1007 ASP A C 1
ATOM 7973 O O . ASP A 1 1007 ? -4.001 43.853 8.230 1.00 91.56 1007 ASP A O 1
ATOM 7977 N N . LEU A 1 1008 ? -2.823 43.107 9.973 1.00 92.06 1008 LEU A N 1
ATOM 7978 C CA . LEU A 1 1008 ? -2.998 44.342 10.747 1.00 92.06 1008 LEU A CA 1
ATOM 7979 C C . LEU A 1 1008 ? -1.971 45.430 10.409 1.00 92.06 1008 LEU A C 1
ATOM 7981 O O . LEU A 1 1008 ? -2.112 46.562 10.873 1.00 92.06 1008 LEU A O 1
ATOM 7985 N N . ASN A 1 1009 ? -0.919 45.115 9.644 1.00 91.38 1009 ASN A N 1
ATOM 7986 C CA . ASN A 1 1009 ? 0.186 46.037 9.359 1.00 91.38 1009 ASN A CA 1
ATOM 7987 C C . ASN A 1 1009 ? 0.838 46.682 10.618 1.00 91.38 1009 ASN A C 1
ATOM 7989 O O . ASN A 1 1009 ? 1.404 47.786 10.566 1.00 91.38 1009 ASN A O 1
ATOM 7993 N N . LEU A 1 1010 ? 0.791 45.980 11.761 1.00 92.12 1010 LEU A N 1
ATOM 7994 C CA . LEU A 1 1010 ? 1.270 46.419 13.079 1.00 92.12 1010 LEU A CA 1
ATOM 7995 C C . LEU A 1 1010 ? 2.048 45.303 13.800 1.00 92.12 1010 LEU A C 1
ATOM 7997 O O . LEU A 1 1010 ? 1.696 44.126 13.743 1.00 92.12 1010 LEU A O 1
ATOM 8001 N N . VAL A 1 1011 ? 3.106 45.691 14.516 1.00 91.94 1011 VAL A N 1
ATOM 8002 C CA . VAL A 1 1011 ? 3.934 44.794 15.340 1.00 91.94 1011 VAL A CA 1
ATOM 8003 C C . VAL A 1 1011 ? 3.722 45.092 16.822 1.00 91.94 1011 VAL A C 1
ATOM 8005 O O . VAL A 1 1011 ? 3.499 46.241 17.196 1.00 91.94 1011 VAL A O 1
ATOM 8008 N N . ARG A 1 1012 ? 3.804 44.060 17.663 1.00 92.56 1012 ARG A N 1
ATOM 8009 C CA . ARG A 1 1012 ? 3.626 44.117 19.122 1.00 92.56 1012 ARG A CA 1
ATOM 8010 C C . ARG A 1 1012 ? 4.943 44.107 19.884 1.00 92.56 1012 ARG A C 1
ATOM 8012 O O . ARG A 1 1012 ? 4.982 44.588 21.016 1.00 92.56 1012 ARG A O 1
ATOM 8019 N N . ARG A 1 1013 ? 5.999 43.534 19.298 1.00 91.06 1013 ARG A N 1
ATOM 8020 C CA . ARG A 1 1013 ? 7.337 43.438 19.900 1.00 91.06 1013 ARG A CA 1
ATOM 8021 C C . ARG A 1 1013 ? 8.425 43.751 18.879 1.00 91.06 1013 ARG A C 1
ATOM 8023 O O . ARG A 1 1013 ? 8.232 43.588 17.676 1.00 91.06 1013 ARG A O 1
ATOM 8030 N N . ILE A 1 1014 ? 9.592 44.174 19.357 1.00 88.75 1014 ILE A N 1
ATOM 8031 C CA . ILE A 1 1014 ? 10.720 44.557 18.494 1.00 88.75 1014 ILE A CA 1
ATOM 8032 C C . ILE A 1 1014 ? 11.230 43.347 17.695 1.00 88.75 1014 ILE A C 1
ATOM 8034 O O . ILE A 1 1014 ? 11.591 43.477 16.525 1.00 88.75 1014 ILE A O 1
ATOM 8038 N N . GLU A 1 1015 ? 11.201 42.157 18.298 1.00 88.81 1015 GLU A N 1
ATOM 8039 C CA . GLU A 1 1015 ? 11.725 40.908 17.732 1.00 88.81 1015 GLU A CA 1
ATOM 8040 C C . GLU A 1 1015 ? 10.870 40.366 16.574 1.00 88.81 1015 GLU A C 1
ATOM 8042 O O . GLU A 1 1015 ? 11.308 39.507 15.807 1.00 88.81 1015 GLU A O 1
ATOM 8047 N N . GLU A 1 1016 ? 9.650 40.881 16.418 1.00 91.56 1016 GLU A N 1
ATOM 8048 C CA . GLU A 1 1016 ? 8.706 40.471 15.376 1.00 91.56 1016 GLU A CA 1
ATOM 8049 C C . GLU A 1 1016 ? 9.035 41.056 14.003 1.00 91.56 1016 GLU A C 1
ATOM 8051 O O . GLU A 1 1016 ? 8.369 40.735 13.021 1.00 91.56 1016 GLU A O 1
ATOM 8056 N N . LYS A 1 1017 ? 10.076 41.886 13.917 1.00 91.88 1017 LYS A N 1
ATOM 8057 C CA . LYS A 1 1017 ? 10.641 42.393 12.673 1.00 91.88 1017 LYS A CA 1
ATOM 8058 C C . LYS A 1 1017 ? 12.122 42.052 12.632 1.00 91.88 1017 LYS A C 1
ATOM 8060 O O . LYS A 1 1017 ? 12.881 42.498 13.486 1.00 91.88 1017 LYS A O 1
ATOM 8065 N N . SER A 1 1018 ? 12.556 41.318 11.608 1.00 89.44 1018 SER A N 1
ATOM 8066 C CA . SER A 1 1018 ? 13.932 40.807 11.514 1.00 89.44 1018 SER A CA 1
ATOM 8067 C C . SER A 1 1018 ? 15.011 41.899 11.526 1.00 89.44 1018 SER A C 1
ATOM 8069 O O . SER A 1 1018 ? 16.152 41.628 11.885 1.00 89.44 1018 SER A O 1
ATOM 8071 N N . SER A 1 1019 ? 14.665 43.141 11.167 1.00 86.31 1019 SER A N 1
ATOM 8072 C CA . SER A 1 1019 ? 15.584 44.284 11.228 1.00 86.31 1019 SER A CA 1
ATOM 8073 C C . SER A 1 1019 ? 15.642 44.992 12.585 1.00 86.31 1019 SER A C 1
ATOM 8075 O O . SER A 1 1019 ? 16.464 45.890 12.748 1.00 86.31 1019 SER A O 1
ATOM 8077 N N . GLY A 1 1020 ? 14.745 44.676 13.527 1.00 83.44 1020 GLY A N 1
ATOM 8078 C CA . GLY A 1 1020 ? 14.608 45.362 14.820 1.00 83.44 1020 GLY A CA 1
ATOM 8079 C C . GLY A 1 1020 ? 14.151 46.828 14.738 1.00 83.44 1020 GLY A C 1
ATOM 8080 O O . GLY A 1 1020 ? 13.964 47.475 15.763 1.00 83.44 1020 GLY A O 1
ATOM 8081 N N . ASN A 1 1021 ? 13.953 47.379 13.535 1.00 85.38 1021 ASN A N 1
ATOM 8082 C CA . ASN A 1 1021 ? 13.563 48.775 13.341 1.00 85.38 1021 ASN A CA 1
ATOM 8083 C C . ASN A 1 1021 ? 12.031 48.929 13.359 1.00 85.38 1021 ASN A C 1
ATOM 8085 O O . ASN A 1 1021 ? 11.365 48.741 12.329 1.00 85.38 1021 ASN A O 1
ATOM 8089 N N . VAL A 1 1022 ? 11.490 49.259 14.533 1.00 88.25 1022 VAL A N 1
ATOM 8090 C CA . VAL A 1 1022 ? 10.052 49.361 14.823 1.00 88.25 1022 VAL A CA 1
ATOM 8091 C C . VAL A 1 1022 ? 9.693 50.764 15.328 1.00 88.25 1022 VAL A C 1
ATOM 8093 O O . VAL A 1 1022 ? 10.442 51.371 16.087 1.00 88.25 1022 VAL A O 1
ATOM 8096 N N . ASN A 1 1023 ? 8.523 51.272 14.927 1.00 89.38 1023 ASN A N 1
ATOM 8097 C CA . ASN A 1 1023 ? 7.938 52.488 15.492 1.00 89.38 1023 ASN A CA 1
ATOM 8098 C C . ASN A 1 1023 ? 7.338 52.168 16.873 1.00 89.38 1023 ASN A C 1
ATOM 8100 O O . ASN A 1 1023 ? 6.261 51.579 16.964 1.00 89.38 1023 ASN A O 1
ATOM 8104 N N . THR A 1 1024 ? 8.048 52.530 17.944 1.00 89.88 1024 THR A N 1
ATOM 8105 C CA . THR A 1 1024 ? 7.680 52.177 19.325 1.00 89.88 1024 THR A CA 1
ATOM 8106 C C . THR A 1 1024 ? 6.346 52.775 19.763 1.00 89.88 1024 THR A C 1
ATOM 8108 O O . THR A 1 1024 ? 5.610 52.110 20.479 1.00 89.88 1024 THR A O 1
ATOM 8111 N N . ASN A 1 1025 ? 5.996 53.974 19.285 1.00 90.44 1025 ASN A N 1
ATOM 8112 C CA . ASN A 1 1025 ? 4.737 54.634 19.643 1.00 90.44 1025 ASN A CA 1
ATOM 8113 C C . ASN A 1 1025 ? 3.527 53.889 19.059 1.00 90.44 1025 ASN A C 1
ATOM 8115 O O . ASN A 1 1025 ? 2.515 53.731 19.730 1.00 90.44 1025 ASN A O 1
ATOM 8119 N N . LEU A 1 1026 ? 3.634 53.401 17.816 1.00 90.19 1026 LEU A N 1
ATOM 8120 C CA . LEU A 1 1026 ? 2.574 52.594 17.200 1.00 90.19 1026 LEU A CA 1
ATOM 8121 C C . LEU A 1 1026 ? 2.496 51.186 17.795 1.00 90.19 1026 LEU A C 1
ATOM 8123 O O . LEU A 1 1026 ? 1.407 50.639 17.919 1.00 90.19 1026 LEU A O 1
ATOM 8127 N N . MET A 1 1027 ? 3.638 50.609 18.175 1.00 93.25 1027 MET A N 1
ATOM 8128 C CA . MET A 1 1027 ? 3.687 49.333 18.892 1.00 93.25 1027 MET A CA 1
ATOM 8129 C C . MET A 1 1027 ? 2.998 49.438 20.261 1.00 93.25 1027 MET A C 1
ATOM 8131 O O . MET A 1 1027 ? 2.248 48.544 20.643 1.00 93.25 1027 MET A O 1
ATOM 8135 N N . GLU A 1 1028 ? 3.223 50.533 20.990 1.00 92.38 1028 GLU A N 1
ATOM 8136 C CA . GLU A 1 1028 ? 2.549 50.816 22.261 1.00 92.38 1028 GLU A CA 1
ATOM 8137 C C . GLU A 1 1028 ? 1.048 51.047 22.058 1.00 92.38 1028 GLU A C 1
ATOM 8139 O O . GLU A 1 1028 ? 0.249 50.390 22.717 1.00 92.38 1028 GLU A O 1
ATOM 8144 N N . ALA A 1 1029 ? 0.657 51.874 21.082 1.00 91.94 1029 ALA A N 1
ATOM 8145 C CA . ALA A 1 1029 ? -0.751 52.092 20.742 1.00 91.94 1029 ALA A CA 1
ATOM 8146 C C . ALA A 1 1029 ? -1.475 50.784 20.380 1.00 91.94 1029 ALA A C 1
ATOM 8148 O O . ALA A 1 1029 ? -2.597 50.557 20.824 1.00 91.94 1029 ALA A O 1
ATOM 8149 N N . PHE A 1 1030 ? -0.825 49.889 19.629 1.00 95.94 1030 PHE A N 1
ATOM 8150 C CA . PHE A 1 1030 ? -1.410 48.597 19.279 1.00 95.94 1030 PHE A CA 1
ATOM 8151 C C . PHE A 1 1030 ? -1.531 47.657 20.484 1.00 95.94 1030 PHE A C 1
ATOM 8153 O O . PHE A 1 1030 ? -2.543 46.979 20.638 1.00 95.94 1030 PHE A O 1
ATOM 8160 N N . ASN A 1 1031 ? -0.534 47.623 21.372 1.00 94.81 1031 ASN A N 1
ATOM 8161 C CA . ASN A 1 1031 ? -0.624 46.832 22.599 1.00 94.81 1031 ASN A CA 1
ATOM 8162 C C . ASN A 1 1031 ? -1.686 47.374 23.570 1.00 94.81 1031 ASN A C 1
ATOM 8164 O O . ASN A 1 1031 ? -2.350 46.565 24.216 1.00 94.81 1031 ASN A O 1
ATOM 8168 N N . ASN A 1 1032 ? -1.868 48.697 23.639 1.00 93.25 1032 ASN A N 1
ATOM 8169 C CA . ASN A 1 1032 ? -2.937 49.325 24.416 1.00 93.25 1032 ASN A CA 1
ATOM 8170 C C . ASN A 1 1032 ? -4.308 48.945 23.856 1.00 93.25 1032 ASN A C 1
ATOM 8172 O O . ASN A 1 1032 ? -5.123 48.436 24.611 1.00 93.25 1032 ASN A O 1
ATOM 8176 N N . PHE A 1 1033 ? -4.504 49.038 22.536 1.00 95.81 1033 PHE A N 1
ATOM 8177 C CA . PHE A 1 1033 ? -5.727 48.575 21.872 1.00 95.81 1033 PHE A CA 1
ATOM 8178 C C . PHE A 1 1033 ? -6.061 47.112 22.214 1.00 95.81 1033 PHE A C 1
ATOM 8180 O O . PHE A 1 1033 ? -7.192 46.800 22.579 1.00 95.81 1033 PHE A O 1
ATOM 8187 N N . VAL A 1 1034 ? -5.080 46.201 22.141 1.00 93.75 1034 VAL A N 1
ATOM 8188 C CA . VAL A 1 1034 ? -5.295 44.780 22.484 1.00 93.75 1034 VAL A CA 1
ATOM 8189 C C . VAL A 1 1034 ? -5.689 44.614 23.957 1.00 93.75 1034 VAL A C 1
ATOM 8191 O O . VAL A 1 1034 ? -6.511 43.761 24.278 1.00 93.75 1034 VAL A O 1
ATOM 8194 N N . ALA A 1 1035 ? -5.111 45.418 24.854 1.00 90.44 1035 ALA A N 1
ATOM 8195 C CA . ALA A 1 1035 ? -5.444 45.387 26.274 1.00 90.44 1035 ALA A CA 1
ATOM 8196 C C . ALA A 1 1035 ? -6.835 45.978 26.567 1.00 90.44 1035 ALA A C 1
ATOM 8198 O O . ALA A 1 1035 ? -7.579 45.394 27.348 1.00 90.44 1035 ALA A O 1
ATOM 8199 N N . GLU A 1 1036 ? -7.192 47.099 25.936 1.00 90.94 1036 GLU A N 1
ATOM 8200 C CA . GLU A 1 1036 ? -8.469 47.810 26.109 1.00 90.94 1036 GLU A CA 1
ATOM 8201 C C . GLU A 1 1036 ? -9.658 47.026 25.538 1.00 90.94 1036 GLU A C 1
ATOM 8203 O O . GLU A 1 1036 ? -10.745 47.062 26.105 1.00 90.94 1036 GLU A O 1
ATOM 8208 N N . THR A 1 1037 ? -9.441 46.264 24.462 1.00 89.69 1037 THR A N 1
ATOM 8209 C CA . THR A 1 1037 ? -10.449 45.365 23.865 1.00 89.69 1037 THR A CA 1
ATOM 8210 C C . THR A 1 1037 ? -10.502 43.977 24.511 1.00 89.69 1037 THR A C 1
ATOM 8212 O O . THR A 1 1037 ? -11.267 43.123 24.066 1.00 89.69 1037 THR A O 1
ATOM 8215 N N . GLU A 1 1038 ? -9.666 43.720 25.526 1.00 90.31 1038 GLU A N 1
ATOM 8216 C CA . GLU A 1 1038 ? -9.515 42.412 26.184 1.00 90.31 1038 GLU A CA 1
ATOM 8217 C C . GLU A 1 1038 ? -9.285 41.251 25.193 1.00 90.31 1038 GLU A C 1
ATOM 8219 O O . GLU A 1 1038 ? -9.654 40.095 25.433 1.00 90.31 1038 GLU A O 1
ATOM 8224 N N . LEU A 1 1039 ? -8.657 41.553 24.054 1.00 92.81 1039 LEU A N 1
ATOM 8225 C CA . LEU A 1 1039 ? -8.359 40.572 23.026 1.00 92.81 1039 LEU A CA 1
ATOM 8226 C C . LEU A 1 1039 ? -7.142 39.739 23.418 1.00 92.81 1039 LEU A C 1
ATOM 8228 O O . LEU A 1 1039 ? -6.079 40.237 23.799 1.00 92.81 1039 LEU A O 1
ATOM 8232 N N . ARG A 1 1040 ? -7.262 38.431 23.230 1.00 91.25 1040 ARG A N 1
ATOM 8233 C CA . ARG A 1 1040 ? -6.167 37.490 23.396 1.00 91.25 1040 ARG A CA 1
ATOM 8234 C C . ARG A 1 1040 ? -5.672 37.028 22.038 1.00 91.25 1040 ARG A C 1
ATOM 8236 O O . ARG A 1 1040 ? -6.423 36.470 21.245 1.00 91.25 1040 ARG A O 1
ATOM 8243 N N . GLU A 1 1041 ? -4.384 37.232 21.787 1.00 91.44 1041 GLU A N 1
ATOM 8244 C CA . GLU A 1 1041 ? -3.739 36.703 20.586 1.00 91.44 1041 GLU A CA 1
ATOM 8245 C C . GLU A 1 1041 ? -3.612 35.184 20.685 1.00 91.44 1041 GLU A C 1
ATOM 8247 O O . GLU A 1 1041 ? -3.142 34.650 21.698 1.00 91.44 1041 GLU A O 1
ATOM 8252 N N . MET A 1 1042 ? -4.021 34.494 19.626 1.00 88.12 1042 MET A N 1
ATOM 8253 C CA . MET A 1 1042 ? -3.912 33.046 19.545 1.00 88.12 1042 MET A CA 1
ATOM 8254 C C . MET A 1 1042 ? -2.448 32.624 19.404 1.00 88.12 1042 MET A C 1
ATOM 8256 O O . MET A 1 1042 ? -1.652 33.256 18.707 1.00 88.12 1042 MET A O 1
ATOM 8260 N N . HIS A 1 1043 ? -2.070 31.524 20.060 1.00 81.12 1043 HIS A N 1
ATOM 8261 C CA . HIS A 1 1043 ? -0.725 30.986 19.892 1.00 81.12 1043 HIS A CA 1
ATOM 8262 C C . HIS A 1 1043 ? -0.559 30.440 18.467 1.00 81.12 1043 HIS A C 1
ATOM 8264 O O . HIS A 1 1043 ? -1.287 29.529 18.069 1.00 81.12 1043 HIS A O 1
ATOM 8270 N N . ARG A 1 1044 ? 0.404 30.994 17.717 1.00 84.38 1044 ARG A N 1
ATOM 8271 C CA . ARG A 1 1044 ? 0.705 30.582 16.342 1.00 84.38 1044 ARG A CA 1
ATOM 8272 C C . ARG A 1 1044 ? 1.823 29.540 16.295 1.00 84.38 1044 ARG A C 1
ATOM 8274 O O . ARG A 1 1044 ? 2.964 29.842 16.642 1.00 84.38 1044 ARG A O 1
ATOM 8281 N N . GLY A 1 1045 ? 1.512 28.356 15.772 1.00 71.06 1045 GLY A N 1
ATOM 8282 C CA . GLY A 1 1045 ? 2.495 27.346 15.371 1.00 71.06 1045 GLY A CA 1
ATOM 8283 C C . GLY A 1 1045 ? 3.057 27.572 13.956 1.00 71.06 1045 GLY A C 1
ATOM 8284 O O . GLY A 1 1045 ? 2.410 28.171 13.091 1.00 71.06 1045 GLY A O 1
ATOM 8285 N N . GLY A 1 1046 ? 4.265 27.068 13.692 1.00 75.62 1046 GLY A N 1
ATOM 8286 C CA . GLY A 1 1046 ? 4.906 27.112 12.370 1.00 75.62 1046 GLY A CA 1
ATOM 8287 C C . GLY A 1 1046 ? 5.939 28.234 12.210 1.00 75.62 1046 GLY A C 1
ATOM 8288 O O . GLY A 1 1046 ? 6.772 28.444 13.089 1.00 75.62 1046 GLY A O 1
ATOM 8289 N N . SER A 1 1047 ? 5.926 28.919 11.063 1.00 77.19 1047 SER A N 1
ATOM 8290 C CA . SER A 1 1047 ? 6.877 29.983 10.727 1.00 77.19 1047 SER A CA 1
ATOM 8291 C C . SER A 1 1047 ? 6.872 31.111 11.765 1.00 77.19 1047 SER A C 1
ATOM 8293 O O . SER A 1 1047 ? 5.823 31.627 12.164 1.00 77.19 1047 SER A O 1
ATOM 8295 N N . GLN A 1 1048 ? 8.074 31.544 12.156 1.00 82.62 1048 GLN A N 1
ATOM 8296 C CA . GLN A 1 1048 ? 8.269 32.651 13.093 1.00 82.62 1048 GLN A CA 1
ATOM 8297 C C . GLN A 1 1048 ? 7.679 33.966 12.556 1.00 82.62 1048 GLN A C 1
ATOM 8299 O O . GLN A 1 1048 ? 7.100 34.733 13.324 1.00 82.62 1048 GLN A O 1
ATOM 8304 N N . TYR A 1 1049 ? 7.778 34.201 11.244 1.00 88.19 1049 TYR A N 1
ATOM 8305 C CA . TYR A 1 1049 ? 7.292 35.401 10.557 1.00 88.19 1049 TYR A CA 1
ATOM 8306 C C . TYR A 1 1049 ? 6.141 35.063 9.606 1.00 88.19 1049 TYR A C 1
ATOM 8308 O O . TYR A 1 1049 ? 6.116 33.974 9.021 1.00 88.19 1049 TYR A O 1
ATOM 8316 N N . THR A 1 1050 ? 5.200 35.992 9.436 1.00 89.19 1050 THR A N 1
ATOM 8317 C CA . THR A 1 1050 ? 4.046 35.817 8.538 1.00 89.19 1050 THR A CA 1
ATOM 8318 C C . THR A 1 1050 ? 4.230 36.506 7.198 1.00 89.19 1050 THR A C 1
ATOM 8320 O O . THR A 1 1050 ? 3.608 36.087 6.235 1.00 89.19 1050 THR A O 1
ATOM 8323 N N . TRP A 1 1051 ? 5.159 37.458 7.099 1.00 90.88 1051 TRP A N 1
ATOM 8324 C CA . TRP A 1 1051 ? 5.451 38.184 5.870 1.00 90.88 1051 TRP A CA 1
ATOM 8325 C C . TRP A 1 1051 ? 6.952 38.259 5.566 1.00 90.88 1051 TRP A C 1
ATOM 8327 O O . TRP A 1 1051 ? 7.776 38.369 6.480 1.00 90.88 1051 TRP A O 1
ATOM 8337 N N . THR A 1 1052 ? 7.317 38.264 4.280 1.00 86.12 1052 THR A N 1
ATOM 8338 C CA . THR A 1 1052 ? 8.674 38.550 3.794 1.00 86.12 1052 THR A CA 1
ATOM 8339 C C . THR A 1 1052 ? 8.669 39.423 2.544 1.00 86.12 1052 THR A C 1
ATOM 8341 O O . THR A 1 1052 ? 7.937 39.171 1.597 1.00 86.12 1052 THR A O 1
ATOM 8344 N N . ASN A 1 1053 ? 9.583 40.391 2.461 1.00 84.25 1053 ASN A N 1
ATOM 8345 C CA . ASN A 1 1053 ? 9.733 41.217 1.257 1.00 84.25 1053 ASN A CA 1
ATOM 8346 C C . ASN A 1 1053 ? 10.329 40.473 0.037 1.00 84.25 1053 ASN A C 1
ATOM 8348 O O . ASN A 1 1053 ? 10.531 41.101 -1.003 1.00 84.25 1053 ASN A O 1
ATOM 8352 N N . LYS A 1 1054 ? 10.666 39.176 0.166 1.00 78.62 1054 LYS A N 1
ATOM 8353 C CA . LYS A 1 1054 ? 11.266 38.313 -0.876 1.00 78.62 1054 LYS A CA 1
ATOM 8354 C C . LYS A 1 1054 ? 12.546 38.858 -1.531 1.00 78.62 1054 LYS A C 1
ATOM 8356 O O . LYS A 1 1054 ? 12.896 38.462 -2.642 1.00 78.62 1054 LYS A O 1
ATOM 8361 N N . GLN A 1 1055 ? 13.258 39.763 -0.866 1.00 81.31 1055 GLN A N 1
ATOM 8362 C CA . GLN A 1 1055 ? 14.536 40.283 -1.356 1.00 81.31 1055 GLN A CA 1
ATOM 8363 C C . GLN A 1 1055 ? 15.693 39.340 -1.003 1.00 81.31 1055 GLN A C 1
ATOM 8365 O O . GLN A 1 1055 ? 15.560 38.463 -0.155 1.00 81.31 1055 GLN A O 1
ATOM 8370 N N . THR A 1 1056 ? 16.860 39.554 -1.620 1.00 74.44 1056 THR A N 1
ATOM 8371 C CA . THR A 1 1056 ? 18.081 38.753 -1.405 1.00 74.44 1056 THR A CA 1
ATOM 8372 C C . THR A 1 1056 ? 18.527 38.724 0.061 1.00 74.44 1056 THR A C 1
ATOM 8374 O O . THR A 1 1056 ? 19.014 37.702 0.528 1.00 74.44 1056 THR A O 1
ATOM 8377 N N . ASN A 1 1057 ? 18.321 39.833 0.782 1.00 78.12 1057 ASN A N 1
ATOM 8378 C CA . ASN A 1 1057 ? 18.418 39.920 2.239 1.00 78.12 1057 ASN A CA 1
ATOM 8379 C C . ASN A 1 1057 ? 17.015 40.214 2.784 1.00 78.12 1057 ASN A C 1
ATOM 8381 O O . ASN A 1 1057 ? 16.634 41.387 2.876 1.00 78.12 1057 ASN A O 1
ATOM 8385 N N . PRO A 1 1058 ? 16.210 39.177 3.063 1.00 83.81 1058 PRO A N 1
ATOM 8386 C CA . PRO A 1 1058 ? 14.792 39.367 3.294 1.00 83.81 1058 PRO A CA 1
ATOM 8387 C C . PRO A 1 1058 ? 14.524 40.066 4.629 1.00 83.81 1058 PRO A C 1
ATOM 8389 O O . PRO A 1 1058 ? 14.995 39.641 5.687 1.00 83.81 1058 PRO A O 1
ATOM 8392 N N . ILE A 1 1059 ? 13.706 41.119 4.590 1.00 86.69 1059 ILE A N 1
ATOM 8393 C CA . ILE A 1 1059 ? 13.050 41.635 5.794 1.00 86.69 1059 ILE A CA 1
ATOM 8394 C C . ILE A 1 1059 ? 11.833 40.748 6.036 1.00 86.69 1059 ILE A C 1
ATOM 8396 O O . ILE A 1 1059 ? 11.030 40.546 5.125 1.00 86.69 1059 ILE A O 1
ATOM 8400 N N . MET A 1 1060 ? 11.717 40.221 7.251 1.00 90.25 1060 MET A N 1
ATOM 8401 C CA . MET A 1 1060 ? 10.635 39.336 7.670 1.00 90.25 1060 MET A CA 1
ATOM 8402 C C . MET A 1 1060 ? 9.906 39.964 8.853 1.00 90.25 1060 MET A C 1
ATOM 8404 O O . MET A 1 1060 ? 10.554 40.528 9.740 1.00 90.25 1060 MET A O 1
ATOM 8408 N N . VAL A 1 1061 ? 8.574 39.927 8.841 1.00 91.06 1061 VAL A N 1
ATOM 8409 C CA . VAL A 1 1061 ? 7.735 40.617 9.832 1.00 91.06 1061 VAL A CA 1
ATOM 8410 C C . VAL A 1 1061 ? 6.536 39.752 10.230 1.00 91.06 1061 VAL A C 1
ATOM 8412 O O . VAL A 1 1061 ? 6.058 38.948 9.431 1.00 91.06 1061 VAL A O 1
ATOM 8415 N N . VAL A 1 1062 ? 6.051 39.895 11.465 1.00 92.31 1062 VAL A N 1
ATOM 8416 C CA . VAL A 1 1062 ? 4.749 39.366 11.902 1.00 92.31 1062 VAL A CA 1
ATOM 8417 C C . VAL A 1 1062 ? 3.670 40.434 11.715 1.00 92.31 1062 VAL A C 1
ATOM 8419 O O . VAL A 1 1062 ? 3.565 41.344 12.540 1.00 92.31 1062 VAL A O 1
ATOM 8422 N N . LEU A 1 1063 ? 2.893 40.320 10.637 1.00 90.94 1063 LEU A N 1
ATOM 8423 C CA . LEU A 1 1063 ? 1.806 41.245 10.285 1.00 90.94 1063 LEU A CA 1
ATOM 8424 C C . LEU A 1 1063 ? 0.428 40.582 10.391 1.00 90.94 1063 LEU A C 1
ATOM 8426 O O . LEU A 1 1063 ? -0.474 41.149 11.003 1.00 90.94 1063 LEU A O 1
ATOM 8430 N N . ASP A 1 1064 ? 0.304 39.358 9.874 1.00 92.81 1064 ASP A N 1
ATOM 8431 C CA . ASP A 1 1064 ? -0.911 38.549 9.999 1.00 92.81 1064 ASP A CA 1
ATOM 8432 C C . ASP A 1 1064 ? -1.084 37.978 11.418 1.00 92.81 1064 ASP A C 1
ATOM 8434 O O . ASP A 1 1064 ? -0.154 37.351 11.955 1.00 92.81 1064 ASP A O 1
ATOM 8438 N N . ARG A 1 1065 ? -2.254 38.194 12.034 1.00 91.81 1065 ARG A N 1
ATOM 8439 C CA . ARG A 1 1065 ? -2.584 37.712 13.390 1.00 91.81 1065 ARG A CA 1
ATOM 8440 C C . ARG A 1 1065 ? -4.057 37.373 13.533 1.00 91.81 1065 ARG A C 1
ATOM 8442 O O . ARG A 1 1065 ? -4.886 37.962 12.847 1.00 91.81 1065 ARG A O 1
ATOM 8449 N N . ASP A 1 1066 ? -4.338 36.521 14.515 1.00 94.31 1066 ASP A N 1
ATOM 8450 C CA . ASP A 1 1066 ? -5.680 36.141 14.944 1.00 94.31 1066 ASP A CA 1
ATOM 8451 C C . ASP A 1 1066 ? -5.838 36.380 16.455 1.00 94.31 1066 ASP A C 1
ATOM 8453 O O . ASP A 1 1066 ? -5.008 35.955 17.269 1.00 94.31 1066 ASP A O 1
ATOM 8457 N N . PHE A 1 1067 ? -6.909 37.071 16.831 1.00 94.69 1067 PHE A N 1
ATOM 8458 C CA . PHE A 1 1067 ? -7.276 37.420 18.197 1.00 94.69 1067 PHE A CA 1
ATOM 8459 C C . PHE A 1 1067 ? -8.687 36.941 18.515 1.00 94.69 1067 PHE A C 1
ATOM 8461 O O . PHE A 1 1067 ? -9.573 36.997 17.667 1.00 94.69 1067 PHE A O 1
ATOM 8468 N N . MET A 1 1068 ? -8.919 36.559 19.765 1.00 94.00 1068 MET A N 1
ATOM 8469 C CA . MET A 1 1068 ? -10.240 36.207 20.278 1.00 94.00 1068 MET A CA 1
ATOM 8470 C C . MET A 1 1068 ? -10.512 36.924 21.599 1.00 94.00 1068 MET A C 1
ATOM 8472 O O . MET A 1 1068 ? -9.594 37.119 22.394 1.00 94.00 1068 MET A O 1
ATOM 8476 N N . ASN A 1 1069 ? -11.761 37.316 21.845 1.00 92.44 1069 ASN A N 1
ATOM 8477 C CA . ASN A 1 1069 ? -12.163 37.820 23.161 1.00 92.44 1069 ASN A CA 1
ATOM 8478 C C . ASN A 1 1069 ? -12.435 36.663 24.141 1.00 92.44 1069 ASN A C 1
ATOM 8480 O O . ASN A 1 1069 ? -12.539 35.499 23.741 1.00 92.44 1069 ASN A O 1
ATOM 8484 N N . MET A 1 1070 ? -12.569 36.972 25.435 1.00 87.62 1070 MET A N 1
ATOM 8485 C CA . MET A 1 1070 ? -12.771 35.952 26.477 1.00 87.62 1070 MET A CA 1
ATOM 8486 C C . MET A 1 1070 ? -14.004 35.073 26.230 1.00 87.62 1070 MET A C 1
ATOM 8488 O O . MET A 1 1070 ? -13.961 33.874 26.491 1.00 87.62 1070 MET A O 1
ATOM 8492 N N . SER A 1 1071 ? -15.088 35.645 25.699 1.00 89.00 1071 SER A N 1
ATOM 8493 C CA . SER A 1 1071 ? -16.322 34.913 25.389 1.00 89.00 1071 SER A CA 1
ATOM 8494 C C . SER A 1 1071 ? -16.122 33.884 24.268 1.00 89.00 1071 SER A C 1
ATOM 8496 O O . SER A 1 1071 ? -16.658 32.777 24.343 1.00 89.00 1071 SER A O 1
ATOM 8498 N N . MET A 1 1072 ? -15.313 34.209 23.254 1.00 90.06 1072 MET A N 1
ATOM 8499 C CA . MET A 1 1072 ? -14.936 33.282 22.182 1.00 90.06 1072 MET A CA 1
ATOM 8500 C C . MET A 1 1072 ? -13.961 32.207 22.675 1.00 90.06 1072 MET A C 1
ATOM 8502 O O . MET A 1 1072 ? -14.142 31.029 22.370 1.00 90.06 1072 MET A O 1
ATOM 8506 N N . GLU A 1 1073 ? -12.979 32.582 23.498 1.00 86.75 1073 GLU A N 1
ATOM 8507 C CA . GLU A 1 1073 ? -12.044 31.631 24.110 1.00 86.75 1073 GLU A CA 1
ATOM 8508 C C . GLU A 1 1073 ? -12.753 30.644 25.049 1.00 86.75 1073 GLU A C 1
ATOM 8510 O O . GLU A 1 1073 ? -12.470 29.449 25.024 1.00 86.75 1073 GLU A O 1
ATOM 8515 N N . ALA A 1 1074 ? -13.705 31.114 25.856 1.00 84.31 1074 ALA A N 1
ATOM 8516 C CA . ALA A 1 1074 ? -14.478 30.252 26.745 1.00 84.31 1074 ALA A CA 1
ATOM 8517 C C . ALA A 1 1074 ? -15.274 29.191 25.969 1.00 84.31 1074 ALA A C 1
ATOM 8519 O O . ALA A 1 1074 ? -15.448 28.072 26.456 1.00 84.31 1074 ALA A O 1
ATOM 8520 N N . HIS A 1 1075 ? -15.739 29.536 24.765 1.00 82.75 1075 HIS A N 1
ATOM 8521 C CA . HIS A 1 1075 ? -16.463 28.615 23.897 1.00 82.75 1075 HIS A CA 1
ATOM 8522 C C . HIS A 1 1075 ? -15.521 27.664 23.132 1.00 82.75 1075 HIS A C 1
ATOM 8524 O O . HIS A 1 1075 ? -15.831 26.481 22.984 1.00 82.75 1075 HIS A O 1
ATOM 8530 N N . PHE A 1 1076 ? -14.340 28.137 22.718 1.00 85.50 1076 PHE A N 1
ATOM 8531 C CA . PHE A 1 1076 ? -13.315 27.338 22.035 1.00 85.50 1076 PHE A CA 1
ATOM 8532 C C . PHE A 1 1076 ? -11.975 27.345 22.796 1.00 85.50 1076 PHE A C 1
ATOM 8534 O O . PHE A 1 1076 ? -10.983 27.887 22.305 1.00 85.50 1076 PHE A O 1
ATOM 8541 N N . PRO A 1 1077 ? -11.886 26.691 23.970 1.00 79.19 1077 PRO A N 1
ATOM 8542 C CA . PRO A 1 1077 ? -10.707 26.784 24.842 1.00 79.19 1077 PRO A CA 1
ATOM 8543 C C . PRO A 1 1077 ? -9.458 26.099 24.272 1.00 79.19 1077 PRO A C 1
ATOM 8545 O O . PRO A 1 1077 ? -8.356 26.284 24.782 1.00 79.19 1077 PRO A O 1
ATOM 8548 N N . LEU A 1 1078 ? -9.632 25.276 23.235 1.00 79.94 1078 LEU A N 1
ATOM 8549 C CA . LEU A 1 1078 ? -8.560 24.577 22.531 1.00 79.94 1078 LEU A CA 1
ATOM 8550 C C . LEU A 1 1078 ? -8.202 25.240 21.195 1.00 79.94 1078 LEU A C 1
ATOM 8552 O O . LEU A 1 1078 ? -7.390 24.686 20.460 1.00 79.94 1078 LEU A O 1
ATOM 8556 N N . ALA A 1 1079 ? -8.799 26.390 20.863 1.00 83.12 1079 ALA A N 1
ATOM 8557 C CA . ALA A 1 1079 ? -8.564 27.053 19.591 1.00 83.12 1079 ALA A CA 1
ATOM 8558 C C . ALA A 1 1079 ? -7.067 27.329 19.367 1.00 83.12 1079 ALA A C 1
ATOM 8560 O O . ALA A 1 1079 ? -6.370 27.833 20.252 1.00 83.12 1079 ALA A O 1
ATOM 8561 N N . SER A 1 1080 ? -6.566 27.015 18.173 1.00 84.56 1080 SER A N 1
ATOM 8562 C CA . SER A 1 1080 ? -5.154 27.209 17.823 1.00 84.56 1080 SER A CA 1
ATOM 8563 C C . SER A 1 1080 ? -5.001 27.798 16.426 1.00 84.56 1080 SER A C 1
ATOM 8565 O O . SER A 1 1080 ? -5.861 27.601 15.573 1.00 84.56 1080 SER A O 1
ATOM 8567 N N . ALA A 1 1081 ? -3.906 28.519 16.189 1.00 86.94 1081 ALA A N 1
ATOM 8568 C CA . ALA A 1 1081 ? -3.571 29.051 14.874 1.00 86.94 1081 ALA A CA 1
ATOM 8569 C C . ALA A 1 1081 ? -2.260 28.426 14.387 1.00 86.94 1081 ALA A C 1
ATOM 8571 O O . ALA A 1 1081 ? -1.317 28.241 15.160 1.00 86.94 1081 ALA A O 1
ATOM 8572 N N . HIS A 1 1082 ? -2.160 28.112 13.100 1.00 85.12 1082 HIS A N 1
ATOM 8573 C CA . HIS A 1 1082 ? -0.915 27.643 12.499 1.00 85.12 1082 HIS A CA 1
ATOM 8574 C C . HIS A 1 1082 ? -0.685 28.274 11.130 1.00 85.12 1082 HIS A C 1
ATOM 8576 O O . HIS A 1 1082 ? -1.611 28.522 10.364 1.00 85.12 1082 HIS A O 1
ATOM 8582 N N . SER A 1 1083 ? 0.581 28.558 10.835 1.00 83.38 1083 SER A N 1
ATOM 8583 C CA . SER A 1 1083 ? 0.997 29.086 9.535 1.00 83.38 1083 SER A CA 1
ATOM 8584 C C . SER A 1 1083 ? 1.289 27.952 8.555 1.00 83.38 1083 SER A C 1
ATOM 8586 O O . SER A 1 1083 ? 1.975 26.989 8.899 1.00 83.38 1083 SER A O 1
ATOM 8588 N N . VAL A 1 1084 ? 0.790 28.078 7.326 1.00 79.19 1084 VAL A N 1
ATOM 8589 C CA . VAL A 1 1084 ? 0.973 27.097 6.246 1.00 79.19 1084 VAL A CA 1
ATOM 8590 C C . VAL A 1 1084 ? 1.886 27.685 5.170 1.00 79.19 1084 VAL A C 1
ATOM 8592 O O . VAL A 1 1084 ? 1.870 28.886 4.910 1.00 79.19 1084 VAL A O 1
ATOM 8595 N N . THR A 1 1085 ? 2.711 26.851 4.532 1.00 66.06 1085 THR A N 1
ATOM 8596 C CA . THR A 1 1085 ? 3.642 27.313 3.489 1.00 66.06 1085 THR A CA 1
ATOM 8597 C C . THR A 1 1085 ? 2.941 27.363 2.132 1.00 66.06 1085 THR A C 1
ATOM 8599 O O . THR A 1 1085 ? 2.409 26.354 1.674 1.00 66.06 1085 THR A O 1
ATOM 8602 N N . ARG A 1 1086 ? 2.983 28.510 1.441 1.00 60.66 1086 ARG A N 1
ATOM 8603 C CA . ARG A 1 1086 ? 2.451 28.657 0.076 1.00 60.66 1086 ARG A CA 1
ATOM 8604 C C . ARG A 1 1086 ? 3.547 29.043 -0.913 1.00 60.66 1086 ARG A C 1
ATOM 8606 O O . ARG A 1 1086 ? 4.290 29.997 -0.702 1.00 60.66 1086 ARG A O 1
ATOM 8613 N N . ILE A 1 1087 ? 3.612 28.341 -2.042 1.00 56.03 1087 ILE A N 1
ATOM 8614 C CA . ILE A 1 1087 ? 4.569 28.633 -3.116 1.00 56.03 1087 ILE A CA 1
ATOM 8615 C C . ILE A 1 1087 ? 4.105 29.891 -3.866 1.00 56.03 1087 ILE A C 1
ATOM 8617 O O . ILE A 1 1087 ? 3.051 29.888 -4.496 1.00 56.03 1087 ILE A O 1
ATOM 8621 N N . GLY A 1 1088 ? 4.892 30.969 -3.801 1.00 60.94 1088 GLY A N 1
ATOM 8622 C CA . GLY A 1 1088 ? 4.690 32.178 -4.610 1.00 60.94 1088 GLY A CA 1
ATOM 8623 C C . GLY A 1 1088 ? 4.065 33.387 -3.901 1.00 60.94 1088 GLY A C 1
ATOM 8624 O O . GLY A 1 1088 ? 4.084 34.468 -4.484 1.00 60.94 1088 GLY A O 1
ATOM 8625 N N . SER A 1 1089 ? 3.613 33.289 -2.643 1.00 79.44 1089 SER A N 1
ATOM 8626 C CA . SER A 1 1089 ? 3.115 34.435 -1.845 1.00 79.44 1089 SER A CA 1
ATOM 8627 C C . SER A 1 1089 ? 4.191 34.988 -0.903 1.00 79.44 1089 SER A C 1
ATOM 8629 O O . SER A 1 1089 ? 5.148 34.294 -0.575 1.00 79.44 1089 SER A O 1
ATOM 8631 N N . ASP A 1 1090 ? 4.135 36.287 -0.625 1.00 81.44 1090 ASP A N 1
ATOM 8632 C CA . ASP A 1 1090 ? 4.961 37.012 0.351 1.00 81.44 1090 ASP A CA 1
ATOM 8633 C C . ASP A 1 1090 ? 4.378 36.966 1.767 1.00 81.44 1090 ASP A C 1
ATOM 8635 O O . ASP A 1 1090 ? 5.100 37.269 2.714 1.00 81.44 1090 ASP A O 1
ATOM 8639 N N . HIS A 1 1091 ? 3.135 36.499 1.905 1.00 87.56 1091 HIS A N 1
ATOM 8640 C CA . HIS A 1 1091 ? 2.510 36.137 3.171 1.00 87.56 1091 HIS A CA 1
ATOM 8641 C C . HIS A 1 1091 ? 2.426 34.611 3.337 1.00 87.56 1091 HIS A C 1
ATOM 8643 O O . HIS A 1 1091 ? 2.258 33.862 2.368 1.00 87.56 1091 HIS A O 1
ATOM 8649 N N . ASN A 1 1092 ? 2.490 34.156 4.586 1.00 84.06 1092 ASN A N 1
ATOM 8650 C CA . ASN A 1 1092 ? 2.173 32.792 4.992 1.00 84.06 1092 ASN A CA 1
ATOM 8651 C C . ASN A 1 1092 ? 0.702 32.735 5.433 1.00 84.06 1092 ASN A C 1
ATOM 8653 O O . ASN A 1 1092 ? 0.362 33.391 6.419 1.00 84.06 1092 ASN A O 1
ATOM 8657 N N . PRO A 1 1093 ? -0.167 31.959 4.757 1.00 86.12 1093 PRO A N 1
ATOM 8658 C CA . PRO A 1 1093 ? -1.547 31.773 5.194 1.00 86.12 1093 PRO A CA 1
ATOM 8659 C C . PRO A 1 1093 ? -1.638 31.296 6.646 1.00 86.12 1093 PRO A C 1
ATOM 8661 O O . PRO A 1 1093 ? -0.896 30.396 7.050 1.00 86.12 1093 PRO A O 1
ATOM 8664 N N . LEU A 1 1094 ? -2.569 31.877 7.404 1.00 87.19 1094 LEU A N 1
ATOM 8665 C CA . LEU A 1 1094 ? -2.919 31.431 8.749 1.00 87.19 1094 LEU A CA 1
ATOM 8666 C C . LEU A 1 1094 ? -4.189 30.586 8.695 1.00 87.19 1094 LEU A C 1
ATOM 8668 O O . LEU A 1 1094 ? -5.171 30.962 8.058 1.00 87.19 1094 LEU A O 1
ATOM 8672 N N . VAL A 1 1095 ? -4.149 29.433 9.355 1.00 88.44 1095 VAL A N 1
ATOM 8673 C CA . VAL A 1 1095 ? -5.299 28.552 9.544 1.00 88.44 1095 VAL A CA 1
ATOM 8674 C C . VAL A 1 1095 ? -5.634 28.537 11.028 1.00 88.44 1095 VAL A C 1
ATOM 8676 O O . VAL A 1 1095 ? -4.801 28.157 11.855 1.00 88.44 1095 VAL A O 1
ATOM 8679 N N . VAL A 1 1096 ? -6.855 28.959 11.353 1.00 87.50 1096 VAL A N 1
ATOM 8680 C CA . VAL A 1 1096 ? -7.403 28.931 12.710 1.00 87.50 1096 VAL A CA 1
ATOM 8681 C C . VAL A 1 1096 ? -8.265 27.683 12.863 1.00 87.50 1096 VAL A C 1
ATOM 8683 O O . VAL A 1 1096 ? -9.284 27.539 12.190 1.00 87.50 1096 VAL A O 1
ATOM 8686 N N . ASP A 1 1097 ? -7.855 26.783 13.753 1.00 85.44 1097 ASP A N 1
ATOM 8687 C CA . ASP A 1 1097 ? -8.638 25.618 14.150 1.00 85.44 1097 ASP A CA 1
ATOM 8688 C C . ASP A 1 1097 ? -9.403 25.952 15.431 1.00 85.44 1097 ASP A C 1
ATOM 8690 O O . ASP A 1 1097 ? -8.842 25.985 16.531 1.00 85.44 1097 ASP A O 1
ATOM 8694 N N . LEU A 1 1098 ? -10.692 26.243 15.273 1.00 78.88 1098 LEU A N 1
ATOM 8695 C CA . LEU A 1 1098 ? -11.633 26.320 16.378 1.00 78.88 1098 LEU A CA 1
ATOM 8696 C C . LEU A 1 1098 ? -12.029 24.882 16.711 1.00 78.88 1098 LEU A C 1
ATOM 8698 O O . LEU A 1 1098 ? -13.013 24.372 16.170 1.00 78.88 1098 LEU A O 1
ATOM 8702 N N . PHE A 1 1099 ? -11.256 24.233 17.588 1.00 60.03 1099 PHE A N 1
ATOM 8703 C CA . PHE A 1 1099 ? -11.569 22.935 18.192 1.00 60.03 1099 PHE A CA 1
ATOM 8704 C C . PHE A 1 1099 ? -12.872 23.041 18.997 1.00 60.03 1099 PHE A C 1
ATOM 8706 O O . PHE A 1 1099 ? -12.895 23.050 20.229 1.00 60.03 1099 PHE A O 1
ATOM 8713 N N . SER A 1 1100 ? -13.987 23.161 18.285 1.00 47.44 1100 SER A N 1
ATOM 8714 C CA . SER A 1 1100 ? -15.308 22.888 18.800 1.00 47.44 1100 SER A CA 1
ATOM 8715 C C . SER A 1 1100 ? -15.230 21.494 19.388 1.00 47.44 1100 SER A C 1
ATOM 8717 O O . SER A 1 1100 ? -14.687 20.571 18.774 1.00 47.44 1100 SER A O 1
ATOM 8719 N N . ASN A 1 1101 ? -15.771 21.331 20.588 1.00 39.84 1101 ASN A N 1
ATOM 8720 C CA . ASN A 1 1101 ? -15.983 20.030 21.202 1.00 39.84 1101 ASN A CA 1
ATOM 8721 C C . ASN A 1 1101 ? -17.100 19.291 20.432 1.00 39.84 1101 ASN A C 1
ATOM 8723 O O . ASN A 1 1101 ? -18.046 18.765 21.015 1.00 39.84 1101 ASN A O 1
ATOM 8727 N N . ARG A 1 1102 ? -17.023 19.304 19.092 1.00 36.69 1102 ARG A N 1
ATOM 8728 C CA . ARG A 1 1102 ? -17.785 18.470 18.191 1.00 36.69 1102 ARG A CA 1
ATOM 8729 C C . ARG A 1 1102 ? -17.549 17.060 18.685 1.00 36.69 1102 ARG A C 1
ATOM 8731 O O . ARG A 1 1102 ? -16.448 16.518 18.614 1.00 36.69 1102 ARG A O 1
ATOM 8738 N N . GLY A 1 1103 ? -18.648 16.438 19.085 1.00 33.22 1103 GLY A N 1
ATOM 8739 C CA . GLY A 1 1103 ? -18.789 14.994 19.198 1.00 33.22 1103 GLY A CA 1
ATOM 8740 C C . GLY A 1 1103 ? -18.505 14.243 17.889 1.00 33.22 1103 GLY A C 1
ATOM 8741 O O . GLY A 1 1103 ? -18.788 13.054 17.802 1.00 33.22 1103 GLY A O 1
ATOM 8742 N N . GLY A 1 1104 ? -17.902 14.877 16.881 1.00 32.81 1104 GLY A N 1
ATOM 8743 C CA . GLY A 1 1104 ? -17.037 14.199 15.938 1.00 32.81 1104 GLY A CA 1
ATOM 8744 C C . GLY A 1 1104 ? -15.741 13.814 16.638 1.00 32.81 1104 GLY A C 1
ATOM 8745 O O . GLY A 1 1104 ? -14.703 14.435 16.416 1.00 32.81 1104 GLY A O 1
ATOM 8746 N N . ARG A 1 1105 ? -15.788 12.745 17.448 1.00 30.23 1105 ARG A N 1
ATOM 8747 C CA . ARG A 1 1105 ? -14.590 11.930 17.657 1.00 30.23 1105 ARG A CA 1
ATOM 8748 C C . ARG A 1 1105 ? -13.946 11.771 16.290 1.00 30.23 1105 ARG A C 1
ATOM 8750 O O . ARG A 1 1105 ? -14.594 11.324 15.341 1.00 30.23 1105 ARG A O 1
ATOM 8757 N N . SER A 1 1106 ? -12.683 12.159 16.200 1.00 32.47 1106 SER A N 1
ATOM 8758 C CA . SER A 1 1106 ? -11.802 11.583 15.207 1.00 32.47 1106 SER A CA 1
ATOM 8759 C C . SER A 1 1106 ? -12.106 10.087 15.165 1.00 32.47 1106 SER A C 1
ATOM 8761 O O . SER A 1 1106 ? -11.948 9.437 16.196 1.00 32.47 1106 SER A O 1
ATOM 8763 N N . ARG A 1 1107 ? -12.573 9.554 14.030 1.00 38.56 1107 ARG A N 1
ATOM 8764 C CA . ARG A 1 1107 ? -12.630 8.101 13.815 1.00 38.56 1107 ARG A CA 1
ATOM 8765 C C . ARG A 1 1107 ? -11.197 7.611 13.619 1.00 38.56 1107 ARG A C 1
ATOM 8767 O O . ARG A 1 1107 ? -10.825 7.177 12.539 1.00 38.56 1107 ARG A O 1
ATOM 8774 N N . ILE A 1 1108 ? -10.357 7.815 14.629 1.00 37.91 1108 ILE A N 1
ATOM 8775 C CA . ILE A 1 1108 ? -9.117 7.068 14.748 1.00 37.91 1108 ILE A CA 1
ATOM 8776 C C . ILE A 1 1108 ? -9.581 5.750 15.316 1.00 37.91 1108 ILE A C 1
ATOM 8778 O O . ILE A 1 1108 ? -10.012 5.734 16.463 1.00 37.91 1108 ILE A O 1
ATOM 8782 N N . PHE A 1 1109 ? -9.484 4.697 14.513 1.00 39.72 1109 PHE A N 1
ATOM 8783 C CA . PHE A 1 1109 ? -9.627 3.330 14.980 1.00 39.72 1109 PHE A CA 1
ATOM 8784 C C . PHE A 1 1109 ? -8.809 3.148 16.268 1.00 39.72 1109 PHE A C 1
ATOM 8786 O O . PHE A 1 1109 ? -7.582 3.211 16.229 1.00 39.72 1109 PHE A O 1
ATOM 8793 N N . ARG A 1 1110 ? -9.487 2.998 17.413 1.00 49.50 1110 ARG A N 1
ATOM 8794 C CA . ARG A 1 1110 ? -8.847 2.727 18.711 1.00 49.50 1110 ARG A CA 1
ATOM 8795 C C . ARG A 1 1110 ? -9.402 1.460 19.334 1.00 49.50 1110 ARG A C 1
ATOM 8797 O O . ARG A 1 1110 ? -10.221 1.508 20.257 1.00 49.50 1110 ARG A O 1
ATOM 8804 N N . PHE A 1 1111 ? -8.941 0.316 18.837 1.00 44.03 1111 PHE A N 1
ATOM 8805 C CA . PHE A 1 1111 ? -9.268 -0.988 19.415 1.00 44.03 1111 PHE A CA 1
ATOM 8806 C C . PHE A 1 1111 ? -8.814 -1.106 20.883 1.00 44.03 1111 PHE A C 1
ATOM 8808 O O . PHE A 1 1111 ? -9.383 -1.840 21.689 1.00 44.03 1111 PHE A O 1
ATOM 8815 N N . GLU A 1 1112 ? -7.776 -0.361 21.254 1.00 48.12 1112 GLU A N 1
ATOM 8816 C CA . GLU A 1 1112 ? -6.932 -0.622 22.418 1.00 48.12 1112 GLU A CA 1
ATOM 8817 C C . GLU A 1 1112 ? -7.571 -0.189 23.744 1.00 48.12 1112 GLU A C 1
ATOM 8819 O O . GLU A 1 1112 ? -7.146 -0.622 24.810 1.00 48.12 1112 GLU A O 1
ATOM 8824 N N . THR A 1 1113 ? -8.614 0.641 23.701 1.00 47.81 1113 THR A N 1
ATOM 8825 C CA . THR A 1 1113 ? -9.208 1.274 24.895 1.00 47.81 1113 THR A CA 1
ATOM 8826 C C . THR A 1 1113 ? -10.329 0.458 25.547 1.00 47.81 1113 THR A C 1
ATOM 8828 O O . THR A 1 1113 ? -10.915 0.878 26.543 1.00 47.81 1113 THR A O 1
ATOM 8831 N N . ALA A 1 1114 ? -10.631 -0.724 25.007 1.00 46.69 1114 ALA A N 1
ATOM 8832 C CA . ALA A 1 1114 ? -11.837 -1.476 25.335 1.00 46.69 1114 ALA A CA 1
ATOM 8833 C C . ALA A 1 1114 ? -11.672 -2.591 26.390 1.00 46.69 1114 ALA A C 1
ATOM 8835 O O . ALA A 1 1114 ? -12.655 -3.236 26.753 1.00 46.69 1114 ALA A O 1
ATOM 8836 N N . TRP A 1 1115 ? -10.460 -2.811 26.906 1.00 43.62 1115 TRP A N 1
ATOM 8837 C CA . TRP A 1 1115 ? -10.155 -3.889 27.861 1.00 43.62 1115 TRP A CA 1
ATOM 8838 C C . TRP A 1 1115 ? -10.589 -3.640 29.307 1.00 43.62 1115 TRP A C 1
ATOM 8840 O O . TRP A 1 1115 ? -10.501 -4.544 30.134 1.00 43.62 1115 TRP A O 1
ATOM 8850 N N . LEU A 1 1116 ? -11.006 -2.419 29.636 1.00 39.47 1116 LEU A N 1
ATOM 8851 C CA . LEU A 1 1116 ? -11.363 -2.042 30.999 1.00 39.47 1116 LEU A CA 1
ATOM 8852 C C . LEU A 1 1116 ? -12.789 -2.520 31.280 1.00 39.47 1116 LEU A C 1
ATOM 8854 O O . LEU A 1 1116 ? -13.759 -1.881 30.855 1.00 39.47 1116 LEU A O 1
ATOM 8858 N N . LYS A 1 1117 ? -12.903 -3.662 31.961 1.00 34.31 1117 LYS A N 1
ATOM 8859 C CA . LYS A 1 1117 ? -14.168 -4.202 32.470 1.00 34.31 1117 LYS A CA 1
ATOM 8860 C C . LYS A 1 1117 ? -14.193 -4.112 33.988 1.00 34.31 1117 LYS A C 1
ATOM 8862 O O . LYS A 1 1117 ? -13.250 -4.625 34.627 1.00 34.31 1117 LYS A O 1
#

pLDDT: mean 70.82, std 20.8, range [23.27, 96.19]

Secondary structure (DSSP, 8-state):
-EEE--SS--HHHHHHHHHHHHHTSPPP----HHHHHHHHHHHHHHSSS-EEEEEEE---TT--HHHHHHHHTT---SSTT-EEEEEES-S---GGG--S-----PPPPHHHHHHHHHHHHT-SS----HHHHHHHHHHHHHHHHHTTT-HHHHHHHHHHHTT---HHHHHHHHH--------GGGGSPTTPEEPHHHHHHHHHHHT-S----TTS-HHHHHHHHHHHHHHTTSEEEEE-TTS-EEEEE-HHHHHHHHHHHTTTEEEE--TT-----TT-SEEEE--S-TTTTHHHHTT-TT--EEEE-SPP-S-HHHHHHHHHHH-TT--EEEESS---SB--GGGGG-TT--EEEETTS---B--GGGGG-TT--EEEE-TT-----TTGGG-TT--EEEE---TT--S--SS-SPP-TTGGG-TT--EESEEE--SSTT-SGGGGTT-TT-BEEEEEE-GGG---HHHHHHT-GGG-TTEEEEEEE--SS-TT---HHHHHHHHHH-PPPTT--EEEEES---SS--GGGT-S--SSHHHHHHHHHHHHTTTGGG--SHHHHHHHHHHHHHT----HHHHHHHHHHHHHHHHHHHHHHH-S----------TT--EEEEES----HHHHHHHHTT-TT--EEEEES-SS--BPPPHHHHHH-TT--EEEEES-TT--B-TTGGG-TT--EEEEES-TT--HHHHHHTS-TT--EEEEES--S--S--S-TT---EEE-TT-TT--EEEEES-TT--EEESGGG---SEEEEES-TT-------S--SS------S-PPPP--SS------S-SS-S---HHHHHHHHHHTT----S--SSSTTTHHHHHTTTTSSSSSS-S------------------------SSSSSTTS--TT--HHHHHHHHHHHHHHHTPPPEEEEEE--BTTBPPEEEEEETTTEEEEEEEE-SSEEEEEEEETTT--EEEEEEEE--SSHHHHHHHHHHHHHHHHHS-S-EEEEEE----SSGGGBTT----HHHHHHHHHHHHHTT-EEPPEES-S-SEE--SSS--EE--EEEEE-HHHHHH-TT-EEEE---TT-SBPPEEEE-----S-------GGGG---

Radius of gyration: 38.52 Å; chains: 1; bounding box: 80×118×106 Å

Foldseek 3Di:
DEDEAQDADDLQVRLQVVVCVLVVHHDPPDPDLVVSLVSLLVSQQVPQEEEYEHEAHDDDPPRPLVSLLSNCVSNDHPDPDHDYHYDYPDPDDHVSVVDPDDDDDDQADLVVLLVLLQCLQQPDDHDPDPVLVVLLNVLSSLLSVQQRRDSLLSLLLSNVNNVPSDPVVSVCLNPDDFDQDQDVLLLDDAPDKDALCRQLLVCVLVVLQDPPPVVDDSSVSSVVVVVVCVSSVQWDWDADPVRGIITHGDVVLSVLNCVSCVQAEDEAQDPPDQADDLRYAEYEYADQACPNCLVRLLSNANHAYYAYADAHPDPCAVSCLSNLLRNQNYAYDHDANAADQEDHPSVLSNLNHAEDAAQRYNHQYYDLSVLNNLNHAEDEHALSPADDRLNVLSNQNHAYDDHDHDPPDPDDDPDGDYAHFLNLSNLNHQEDAEQEADLDHRRFLLSLQRNQNYAEAYEYEQLLRYPFQVSLLSNVQQNNQRYAYYAYYHDDPPPDDRDLRRLQRNQLSNAHHLQYAYYHYYDNEHLDHHVLQFADDDDPPVVVVVVVVVVVVVPVVPDDDDLVVLVVLLVVLVVDDDDPPVSVVSNLVSVLVNLVVVCVVPDPDDDDDAGAHNLNHQEYAYELYADAQVSQQSNQQSNCNHQEYHYYLHARYAEHYALNSLLSNQRHAEYHYYNHQNHAEPHQQQSNQNHAEYAAEQHANYCVQVRLVNHHLNHAYYAYENYENDNDDDPDPPDQREHENQSNANYAEYHYEQHARHQEYHNPVNHPYVYYHYYNHPRHDPDDDDDDPDPDDPPDPDDDDDDDDPDDDDDDDPDPPPDDDDPVVVVVVCVVVVHDPDDDPDPPVVVVVVVVVVVVPPPPDDPPDDDDDYDDDDDDDDDDDDDDDDPPPDVVVVVPPPPPDDVVVVLVVVQVVCVVVVHFHWDKDKAPADDPAHIDIDIDGPQQWDFDDWDDDPFKIKTFTAGPPPRATEMEMEGRADLDPVCLLVVLVVVLCVLPVDPHKYKYWYFRNADQDLVQKVVSDHDVVRNVSVVVSCVSSQKDWADEADDSFFFWPPDPPIIGGHGTTMIIHPNNCVQQVPKHKYWDDDPPDRGTDIDIDSPGVPPPDSSNDDSSSHSRD